Protein AF-H5TRF8-F1 (afdb_monomer_lite)

Secondary structure (DSSP, 8-state):
-PPPPPPPP------HHHHHHHHHHHHH-SSSEEEE-TTSSS---EEEEPPSSGGG-PPPSS-EEEESB-TTS-B-EEEEEE--TT-S---HHHHHHHHHHHHHHTT--EEEEESSTT---EEEEEEBPTT-B-HHHHHHHHHHHHHH-TTEE-GGGT-TTT-EE--TT-B-TTS-B--EEEEEE-TT--HHHHHHTSS-B-TTHHHHHHHHHHHH-S-TTTSSS-------SS-PPEEE--HHHHHHHHHHHHHHHHHHHHHTTS-------------TTTTSS-------PPPTTTT-SSS--PPP---PPPP--------PPPPP----------SSS---HHHHS-HHHHHHHHHTT-HHHHHTS-HHHHHHH-TTS----TTS-HHHHHHHHHHHHHHTT--HHHHHHHHHHH--GGGHHHHEEE-TT-SSEEEPPHHHHHHHHHHHHHHHHHHHHH--PPPHHHHHHHHHHHHHHHHHHHHHHHHTT-SSSTTTHHHHHHHHHHHHHHTTTSSEEEE-HHHHHHHTT-S-HHHHHHHHHHHHHTTSEEEEE--BTTBPEEEEE-PPPPP---S--PPP--GGGGGSSS---HHHHHHHHHHHHHHHTSGGGGSTTHHHHHHHHHHHHHSTT--HHHHHHHHT--HHHHHHHHHHHHHHTS-SSSS-PPPPHHHHHHHHHHTT-TTHHHHHHHHHHHHHHHHHHHHHHHHHHHS-TTSPPPHHHHHHHHHH-SPPEEEPSSTT-EEE-HHHHHHHHHHHHS-SS----

Organism: Gordonia otitidis (strain DSM 44809 / CCUG 52243 / JCM 12355 / NBRC 100426 / IFM 10032) (NCBI:txid1108044)

pLDDT: mean 72.27, std 22.16, range [21.41, 97.12]

Structure (mmCIF, N/CA/C/O backbone):
data_AF-H5TRF8-F1
#
_entry.id   AF-H5TRF8-F1
#
loop_
_atom_site.group_PDB
_atom_site.id
_atom_site.type_symbol
_atom_site.label_atom_id
_atom_site.label_alt_id
_atom_site.label_comp_id
_atom_site.label_asym_id
_atom_site.label_entity_id
_atom_site.label_seq_id
_atom_site.pdbx_PDB_ins_code
_atom_site.Cartn_x
_atom_site.Cartn_y
_atom_site.Cartn_z
_atom_site.occupancy
_atom_site.B_iso_or_equiv
_atom_site.auth_seq_id
_atom_site.auth_comp_id
_atom_site.auth_asym_id
_atom_site.auth_atom_id
_atom_site.pdbx_PDB_model_num
ATOM 1 N N . MET A 1 1 ? -37.839 -60.092 -21.069 1.00 43.06 1 MET A N 1
ATOM 2 C CA . MET A 1 1 ? -37.968 -59.185 -19.911 1.00 43.06 1 MET A CA 1
ATOM 3 C C . MET A 1 1 ? -36.582 -58.761 -19.454 1.00 43.06 1 MET A C 1
ATOM 5 O O . MET A 1 1 ? -35.866 -59.612 -18.943 1.00 43.06 1 MET A O 1
ATOM 9 N N . PRO A 1 2 ? -36.193 -57.493 -19.631 1.00 30.25 2 PRO A N 1
ATOM 10 C CA . PRO A 1 2 ? -35.122 -56.888 -18.856 1.00 30.25 2 PRO A CA 1
ATOM 11 C C . PRO A 1 2 ? -35.705 -55.951 -17.785 1.00 30.25 2 PRO A C 1
ATOM 13 O O . PRO A 1 2 ? -36.663 -55.221 -18.033 1.00 30.25 2 PRO A O 1
ATOM 16 N N . GLN A 1 3 ? -35.147 -56.041 -16.577 1.00 27.78 3 GLN A N 1
ATOM 17 C CA . GLN A 1 3 ? -35.518 -55.276 -15.385 1.00 27.78 3 GLN A CA 1
ATOM 18 C C . GLN A 1 3 ? -35.432 -53.752 -15.599 1.00 27.78 3 GLN A C 1
ATOM 20 O O . GLN A 1 3 ? -34.561 -53.289 -16.338 1.00 27.78 3 GLN A O 1
ATOM 25 N N . PRO A 1 4 ? -36.290 -52.962 -14.924 1.00 30.20 4 PRO A N 1
ATOM 26 C CA . PRO A 1 4 ? -36.246 -51.510 -14.995 1.00 30.20 4 PRO A CA 1
ATOM 27 C C . PRO A 1 4 ? -34.997 -50.964 -14.294 1.00 30.20 4 PRO A C 1
ATOM 29 O O . PRO A 1 4 ? -34.623 -51.405 -13.207 1.00 30.20 4 PRO A O 1
ATOM 32 N N . ALA A 1 5 ? -34.374 -49.977 -14.936 1.00 27.20 5 ALA A N 1
ATOM 33 C CA . ALA A 1 5 ? -33.241 -49.230 -14.418 1.00 27.20 5 ALA A CA 1
ATOM 34 C C . ALA A 1 5 ? -33.581 -48.577 -13.068 1.00 27.20 5 ALA A C 1
ATOM 36 O O . ALA A 1 5 ? -34.500 -47.764 -12.961 1.00 27.20 5 ALA A O 1
ATOM 37 N N . THR A 1 6 ? -32.813 -48.915 -12.035 1.00 30.66 6 THR A N 1
ATOM 38 C CA . THR A 1 6 ? -32.805 -48.205 -10.756 1.00 30.66 6 THR A CA 1
ATOM 39 C C . THR A 1 6 ? -32.259 -46.794 -10.959 1.00 30.66 6 THR A C 1
ATOM 41 O O . THR A 1 6 ? -31.102 -46.616 -11.344 1.00 30.66 6 THR A O 1
ATOM 44 N N . ALA A 1 7 ? -33.100 -45.794 -10.696 1.00 27.80 7 ALA A N 1
ATOM 45 C CA . ALA A 1 7 ? -32.719 -44.390 -10.638 1.00 27.80 7 ALA A CA 1
ATOM 46 C C . ALA A 1 7 ? -31.628 -44.148 -9.568 1.00 27.80 7 ALA A C 1
ATOM 48 O O . ALA A 1 7 ? -31.649 -44.798 -8.518 1.00 27.80 7 ALA A O 1
ATOM 49 N N . PRO A 1 8 ? -30.692 -43.207 -9.787 1.00 27.81 8 PRO A N 1
ATOM 50 C CA . PRO A 1 8 ? -29.673 -42.876 -8.800 1.00 27.81 8 PRO A CA 1
ATOM 51 C C . PRO A 1 8 ? -30.306 -42.163 -7.596 1.00 27.81 8 PRO A C 1
ATOM 53 O O . PRO A 1 8 ? -30.954 -41.123 -7.720 1.00 27.81 8 PRO A O 1
ATOM 56 N N . VAL A 1 9 ? -30.109 -42.745 -6.415 1.00 30.62 9 VAL A N 1
ATOM 57 C CA . VAL A 1 9 ? -30.584 -42.237 -5.127 1.00 30.62 9 VAL A CA 1
ATOM 58 C C . VAL A 1 9 ? -29.660 -41.120 -4.619 1.00 30.62 9 VAL A C 1
ATOM 60 O O . VAL A 1 9 ? -28.477 -41.329 -4.382 1.00 30.62 9 VAL A O 1
ATOM 63 N N . HIS A 1 10 ? -30.278 -39.953 -4.421 1.00 29.16 10 HIS A N 1
ATOM 64 C CA . HIS A 1 10 ? -29.972 -38.870 -3.473 1.00 29.16 10 HIS A CA 1
ATOM 65 C C . HIS A 1 10 ? -28.680 -38.051 -3.630 1.00 29.16 10 HIS A C 1
ATOM 67 O O . HIS A 1 10 ? -27.612 -38.383 -3.125 1.00 29.16 10 HIS A O 1
ATOM 73 N N . GLY A 1 11 ? -28.864 -36.841 -4.172 1.00 27.89 11 GLY A N 1
ATOM 74 C CA . GLY A 1 11 ? -28.015 -35.698 -3.859 1.00 27.89 11 GLY A CA 1
ATOM 75 C C . GLY A 1 11 ? -28.026 -35.412 -2.356 1.00 27.89 11 GLY A C 1
ATOM 76 O O . GLY A 1 11 ? -29.082 -35.303 -1.729 1.00 27.89 11 GLY A O 1
ATOM 77 N N . THR A 1 12 ? -26.835 -35.303 -1.781 1.00 33.56 12 THR A N 1
ATOM 78 C CA . THR A 1 12 ? -26.583 -34.913 -0.397 1.00 33.56 12 THR A CA 1
ATOM 79 C C . THR A 1 12 ? -27.257 -33.563 -0.138 1.00 33.56 12 THR A C 1
ATOM 81 O O . THR A 1 12 ? -26.792 -32.533 -0.624 1.00 33.56 12 THR A O 1
ATOM 84 N N . ARG A 1 13 ? -28.376 -33.545 0.598 1.00 32.31 13 ARG A N 1
ATOM 85 C CA . ARG A 1 13 ? -28.954 -32.295 1.112 1.00 32.31 13 ARG A CA 1
ATOM 86 C C . ARG A 1 13 ? -27.901 -31.649 2.012 1.00 32.31 13 ARG A C 1
ATOM 88 O O . ARG A 1 13 ? -27.617 -32.157 3.092 1.00 32.31 13 ARG A O 1
ATOM 95 N N . ILE A 1 14 ? -27.278 -30.574 1.538 1.00 44.12 14 ILE A N 1
ATOM 96 C CA . ILE A 1 14 ? -26.347 -29.771 2.331 1.00 44.12 14 ILE A CA 1
ATOM 97 C C . ILE A 1 14 ? -27.146 -29.190 3.506 1.00 44.12 14 ILE A C 1
ATOM 99 O O . ILE A 1 14 ? -28.216 -28.619 3.291 1.00 44.12 14 ILE A O 1
ATOM 103 N N . ASN A 1 15 ? -26.654 -29.375 4.736 1.00 57.84 15 ASN A N 1
ATOM 104 C CA . ASN A 1 15 ? -27.282 -28.839 5.944 1.00 57.84 15 ASN A CA 1
ATOM 105 C C . ASN A 1 15 ? -27.445 -27.307 5.782 1.00 57.84 15 ASN A C 1
ATOM 107 O O . ASN A 1 15 ? -26.447 -26.646 5.476 1.00 57.84 15 ASN A O 1
ATOM 111 N N . PRO A 1 16 ? -28.647 -26.716 5.941 1.00 55.91 16 PRO A N 1
ATOM 112 C CA . PRO A 1 16 ? -28.841 -25.263 5.862 1.00 55.91 16 PRO A CA 1
ATOM 113 C C . PRO A 1 16 ? -27.875 -24.476 6.765 1.00 55.91 16 PRO A C 1
ATOM 115 O O . PRO A 1 16 ? -27.398 -23.407 6.367 1.00 55.91 16 PRO A O 1
ATOM 118 N N . ASP A 1 17 ? -27.472 -25.052 7.902 1.00 72.88 17 ASP A N 1
ATOM 119 C CA . ASP A 1 17 ? -26.473 -24.465 8.799 1.00 72.88 17 ASP A CA 1
ATOM 120 C C . ASP A 1 17 ? -25.096 -24.303 8.136 1.00 72.88 17 ASP A C 1
ATOM 122 O O . ASP A 1 17 ? -24.369 -23.369 8.456 1.00 72.88 17 ASP A O 1
ATOM 126 N N . THR A 1 18 ? -24.720 -25.137 7.159 1.00 81.31 18 THR A N 1
ATOM 127 C CA . THR A 1 18 ? -23.448 -25.001 6.427 1.00 81.31 18 THR A CA 1
ATOM 128 C C . THR A 1 18 ? -23.390 -23.699 5.631 1.00 81.31 18 THR A C 1
ATOM 130 O O . THR A 1 18 ? -22.370 -23.007 5.642 1.00 81.31 18 THR A O 1
ATOM 133 N N . HIS A 1 19 ? -24.479 -23.334 4.949 1.00 83.81 19 HIS A N 1
ATOM 134 C CA . HIS A 1 19 ? -24.538 -22.089 4.182 1.00 83.81 19 HIS A CA 1
ATOM 135 C C . HIS A 1 19 ? -24.611 -20.866 5.097 1.00 83.81 19 HIS A C 1
ATOM 137 O O . HIS A 1 19 ? -23.941 -19.867 4.834 1.00 83.81 19 HIS A O 1
ATOM 143 N N . HIS A 1 20 ? -25.378 -20.948 6.185 1.00 87.88 20 HIS A N 1
ATOM 144 C CA . HIS A 1 20 ? -25.452 -19.886 7.187 1.00 87.88 20 HIS A CA 1
ATOM 145 C C . HIS A 1 20 ? -24.101 -19.665 7.882 1.00 87.88 20 HIS A C 1
ATOM 147 O O . HIS A 1 20 ? -23.589 -18.546 7.893 1.00 87.88 20 HIS A O 1
ATOM 153 N N . CYS A 1 21 ? -23.444 -20.733 8.334 1.00 89.62 21 CYS A N 1
ATOM 154 C CA . CYS A 1 21 ? -22.103 -20.661 8.906 1.00 89.62 21 CYS A CA 1
ATOM 155 C C . CYS A 1 21 ? -21.063 -20.149 7.905 1.00 89.62 21 CYS A C 1
ATOM 157 O O . CYS A 1 21 ? -20.166 -19.413 8.298 1.00 89.62 21 CYS A O 1
ATOM 159 N N . PHE A 1 22 ? -21.180 -20.460 6.609 1.00 90.38 22 PHE A N 1
ATOM 160 C CA . PHE A 1 22 ? -20.290 -19.885 5.595 1.00 90.38 22 PHE A CA 1
ATOM 161 C C . PHE A 1 22 ? -20.479 -18.369 5.430 1.00 90.38 22 PHE A C 1
ATOM 163 O O . PHE A 1 22 ? -19.504 -17.646 5.228 1.00 90.38 22 PHE A O 1
ATOM 170 N N . ARG A 1 23 ? -21.711 -17.862 5.552 1.00 88.38 23 ARG A N 1
ATOM 171 C CA . ARG A 1 23 ? -21.991 -16.415 5.547 1.00 88.38 23 ARG A CA 1
ATOM 172 C C . ARG A 1 23 ? -21.444 -15.730 6.797 1.00 88.38 23 ARG A C 1
ATOM 174 O O . ARG A 1 23 ? -20.850 -14.662 6.689 1.00 88.38 23 ARG A O 1
ATOM 181 N N . ILE A 1 24 ? -21.580 -16.369 7.957 1.00 90.12 24 ILE A N 1
ATOM 182 C CA . ILE A 1 24 ? -20.956 -15.914 9.205 1.00 90.12 24 ILE A CA 1
ATOM 183 C C . ILE A 1 24 ? -19.426 -15.897 9.057 1.00 90.12 24 ILE A C 1
ATOM 185 O O . ILE A 1 24 ? -18.789 -14.884 9.335 1.00 90.12 24 ILE A O 1
ATOM 189 N N . ALA A 1 25 ? -18.838 -16.967 8.516 1.00 90.56 25 ALA A N 1
ATOM 190 C CA . ALA A 1 25 ? -17.408 -17.058 8.240 1.00 90.56 25 ALA A CA 1
ATOM 191 C C . ALA A 1 25 ? -16.929 -15.930 7.318 1.00 90.56 25 ALA A C 1
ATOM 193 O O . ALA A 1 25 ? -15.867 -15.365 7.548 1.00 90.56 25 ALA A O 1
ATOM 194 N N . ALA A 1 26 ? -17.713 -15.569 6.299 1.00 87.62 26 ALA A N 1
ATOM 195 C CA . ALA A 1 26 ? -17.408 -14.456 5.405 1.00 87.62 26 ALA A CA 1
ATOM 196 C C . ALA A 1 26 ? -17.429 -13.089 6.109 1.00 87.62 26 ALA A C 1
ATOM 198 O O . ALA A 1 26 ? -16.657 -12.209 5.732 1.00 87.62 26 ALA A O 1
ATOM 199 N N . ALA A 1 27 ? -18.291 -12.910 7.116 1.00 85.62 27 ALA A N 1
ATOM 200 C CA . ALA A 1 27 ? -18.329 -11.705 7.945 1.00 85.62 27 ALA A CA 1
ATOM 201 C C . ALA A 1 27 ? -17.156 -11.642 8.939 1.00 85.62 27 ALA A C 1
ATOM 203 O O . ALA A 1 27 ? -16.634 -10.563 9.211 1.00 85.62 27 ALA A O 1
ATOM 204 N N . TRP A 1 28 ? -16.713 -12.795 9.448 1.00 90.06 28 TRP A N 1
ATOM 205 C CA . TRP A 1 28 ? -15.539 -12.899 10.319 1.00 90.06 28 TRP A CA 1
ATOM 206 C C . TRP A 1 28 ? -14.221 -12.774 9.549 1.00 90.06 28 TRP A C 1
ATOM 208 O O . TRP A 1 28 ? -13.234 -12.288 10.101 1.00 90.06 28 TRP A O 1
ATOM 218 N N . ALA A 1 29 ? -14.188 -13.229 8.293 1.00 88.94 29 ALA A N 1
ATOM 219 C CA . ALA A 1 29 ? -12.967 -13.397 7.521 1.00 88.94 29 ALA A CA 1
ATOM 220 C C . ALA A 1 29 ? -12.154 -12.086 7.433 1.00 88.94 29 ALA A C 1
ATOM 222 O O . ALA A 1 29 ? -12.618 -11.106 6.846 1.00 88.94 29 ALA A O 1
ATOM 223 N N . PRO A 1 30 ? -10.898 -12.067 7.917 1.00 84.38 30 PRO A N 1
ATOM 224 C CA . PRO A 1 30 ? -10.028 -10.885 7.887 1.00 84.38 30 PRO A CA 1
ATOM 225 C C . PRO A 1 30 ? -9.665 -10.449 6.468 1.00 84.38 30 PRO A C 1
ATOM 227 O O . PRO A 1 30 ? -9.219 -9.331 6.222 1.00 84.38 30 PRO A O 1
ATOM 230 N N . ARG A 1 31 ? -9.800 -11.381 5.526 1.00 81.00 31 ARG A N 1
ATOM 231 C CA . ARG A 1 31 ? -9.545 -11.214 4.103 1.00 81.00 31 ARG A CA 1
ATOM 232 C C . ARG A 1 31 ? -10.830 -11.605 3.385 1.00 81.00 31 ARG A C 1
ATOM 234 O O . ARG A 1 31 ? -11.475 -12.572 3.774 1.00 81.00 31 ARG A O 1
ATOM 241 N N . ARG A 1 32 ? -11.192 -10.913 2.298 1.00 83.12 32 ARG A N 1
ATOM 242 C CA . ARG A 1 32 ? -12.397 -11.215 1.487 1.00 83.12 32 ARG A CA 1
ATOM 243 C C . ARG A 1 32 ? -12.258 -12.500 0.649 1.00 83.12 32 ARG A C 1
ATOM 245 O O . ARG A 1 32 ? -12.594 -12.541 -0.535 1.00 83.12 32 ARG A O 1
ATOM 252 N N . ARG A 1 33 ? -11.718 -13.559 1.245 1.00 83.06 33 ARG A N 1
ATOM 253 C CA . ARG A 1 33 ? -11.456 -14.854 0.626 1.00 83.06 33 ARG A CA 1
ATOM 254 C C . ARG A 1 33 ? -11.425 -15.965 1.672 1.00 83.06 33 ARG A C 1
ATOM 256 O O . ARG A 1 33 ? -11.207 -15.723 2.852 1.00 83.06 33 ARG A O 1
ATOM 263 N N . VAL A 1 34 ? -11.603 -17.188 1.198 1.00 86.62 34 VAL A N 1
ATOM 264 C CA . VAL A 1 34 ? -11.489 -18.437 1.946 1.00 86.62 34 VAL A CA 1
ATOM 265 C C . VAL A 1 34 ? -10.511 -19.350 1.214 1.00 86.62 34 VAL A C 1
ATOM 267 O O . VAL A 1 34 ? -10.399 -19.303 -0.017 1.00 86.62 34 VAL A O 1
ATOM 270 N N . ARG A 1 35 ? -9.789 -20.194 1.947 1.00 85.75 35 ARG A N 1
ATOM 271 C CA . ARG A 1 35 ? -8.927 -21.213 1.343 1.00 85.75 35 ARG A CA 1
ATOM 272 C C . ARG A 1 35 ? -9.713 -22.505 1.174 1.00 85.75 35 ARG A C 1
ATOM 274 O O . ARG A 1 35 ? -10.445 -22.893 2.075 1.00 85.75 35 ARG A O 1
ATOM 281 N N . VAL A 1 36 ? -9.566 -23.171 0.038 1.00 85.31 36 VAL A N 1
ATOM 282 C CA . VAL A 1 36 ? -10.307 -24.381 -0.330 1.00 85.31 36 VAL A CA 1
ATOM 283 C C . VAL A 1 36 ? -9.318 -25.499 -0.640 1.00 85.31 36 VAL A C 1
ATOM 285 O O . VAL A 1 36 ? -8.304 -25.288 -1.309 1.00 85.31 36 VAL A O 1
ATOM 288 N N . ASP A 1 37 ? -9.611 -26.695 -0.147 1.00 81.31 37 ASP A N 1
ATOM 289 C CA . ASP A 1 37 ? -8.857 -27.911 -0.431 1.00 81.31 37 ASP A CA 1
ATOM 290 C C . ASP A 1 37 ? -9.553 -28.716 -1.532 1.00 81.31 37 ASP A C 1
ATOM 292 O O . ASP A 1 37 ? -10.260 -29.691 -1.289 1.00 81.31 37 ASP A O 1
ATOM 296 N N . THR A 1 38 ? -9.374 -28.265 -2.771 1.00 81.69 38 THR A N 1
ATOM 297 C CA . THR A 1 38 ? -10.011 -28.854 -3.960 1.00 81.69 38 THR A CA 1
ATOM 298 C C . THR A 1 38 ? -9.553 -30.283 -4.245 1.00 81.69 38 THR A C 1
ATOM 300 O O . THR A 1 38 ? -10.321 -31.067 -4.790 1.00 81.69 38 THR A O 1
ATOM 303 N N . ALA A 1 39 ? -8.326 -30.625 -3.846 1.00 76.12 39 ALA A N 1
ATOM 304 C CA . ALA A 1 39 ? -7.719 -31.939 -4.043 1.00 76.12 39 ALA A CA 1
ATOM 305 C C . ALA A 1 39 ? -7.838 -32.861 -2.813 1.00 76.12 39 ALA A C 1
ATOM 307 O O . ALA A 1 39 ? -7.280 -33.955 -2.815 1.00 76.12 39 ALA A O 1
ATOM 308 N N . ASN A 1 40 ? -8.538 -32.426 -1.757 1.00 72.69 40 ASN A N 1
ATOM 309 C CA . ASN A 1 40 ? -8.746 -33.192 -0.524 1.00 72.69 40 ASN A CA 1
ATOM 310 C C . ASN A 1 40 ? -7.437 -33.636 0.180 1.00 72.69 40 ASN A C 1
ATOM 312 O O . ASN A 1 40 ? -7.380 -34.662 0.862 1.00 72.69 40 ASN A O 1
ATOM 316 N N . THR A 1 41 ? -6.366 -32.858 -0.005 1.00 71.25 41 THR A N 1
ATOM 317 C CA . THR A 1 41 ? -4.990 -33.157 0.443 1.00 71.25 41 THR A CA 1
ATOM 318 C C . THR A 1 41 ? -4.623 -32.534 1.785 1.00 71.25 41 THR A C 1
ATOM 320 O O . THR A 1 41 ? -3.520 -32.742 2.287 1.00 71.25 41 THR A O 1
ATOM 323 N N . HIS A 1 42 ? -5.535 -31.765 2.372 1.00 68.50 42 HIS A N 1
ATOM 324 C CA . HIS A 1 42 ? -5.351 -30.965 3.577 1.00 68.50 42 HIS A CA 1
ATOM 325 C C . HIS A 1 42 ? -4.344 -29.808 3.432 1.00 68.50 42 HIS A C 1
ATOM 327 O O . HIS A 1 42 ? -3.806 -29.321 4.423 1.00 68.50 42 HIS A O 1
ATOM 333 N N . GLN A 1 43 ? -4.084 -29.343 2.203 1.00 63.62 43 GLN A N 1
ATOM 334 C CA . GLN A 1 43 ? -3.088 -28.293 1.928 1.00 63.62 43 GLN A CA 1
ATOM 335 C C . GLN A 1 43 ? -3.694 -26.908 1.639 1.00 63.62 43 GLN A C 1
ATOM 337 O O . GLN A 1 43 ? -2.944 -25.940 1.532 1.00 63.62 43 GLN A O 1
ATOM 342 N N . TYR A 1 44 ? -5.024 -26.799 1.492 1.00 74.69 44 TYR A N 1
ATOM 343 C CA . TYR A 1 44 ? -5.776 -25.544 1.279 1.00 74.69 44 TYR A CA 1
ATOM 344 C C . TYR A 1 44 ? -5.074 -24.548 0.337 1.00 74.69 44 TYR A C 1
ATOM 346 O O . TYR A 1 44 ? -4.880 -23.372 0.663 1.00 74.69 44 TYR A O 1
ATOM 354 N N . LYS A 1 45 ? -4.610 -25.031 -0.821 1.00 67.56 45 LYS A N 1
ATOM 355 C CA . LYS A 1 45 ? -3.812 -24.243 -1.775 1.00 67.56 45 LYS A CA 1
ATOM 356 C C . LYS A 1 45 ? -4.661 -23.301 -2.623 1.00 67.56 45 LYS A C 1
ATOM 358 O O . LYS A 1 45 ? -4.180 -22.243 -3.017 1.00 67.56 45 LYS A O 1
ATOM 363 N N . THR A 1 46 ? -5.910 -23.670 -2.897 1.00 71.62 46 THR A N 1
ATOM 364 C CA . THR A 1 46 ? -6.812 -22.872 -3.728 1.00 71.62 46 THR A CA 1
ATOM 365 C C . THR A 1 46 ? -7.427 -21.749 -2.903 1.00 71.62 46 THR A C 1
ATOM 367 O O . THR A 1 46 ? -7.861 -21.961 -1.776 1.00 71.62 46 THR A O 1
ATOM 370 N N . VAL A 1 47 ? -7.494 -20.548 -3.469 1.00 77.19 47 VAL A N 1
ATOM 371 C CA . VAL A 1 47 ? -8.134 -19.388 -2.843 1.00 77.19 47 VAL A CA 1
ATOM 372 C C . VAL A 1 47 ? -9.433 -19.094 -3.582 1.00 77.19 47 VAL A C 1
ATOM 374 O O . VAL A 1 47 ? -9.427 -18.922 -4.799 1.00 77.19 47 VAL A O 1
ATOM 377 N N . ARG A 1 48 ? -10.546 -19.013 -2.850 1.00 77.69 48 ARG A N 1
ATOM 378 C CA . ARG A 1 48 ? -11.853 -18.607 -3.376 1.00 77.69 48 ARG A CA 1
ATOM 379 C C . ARG A 1 48 ? -12.257 -17.290 -2.725 1.00 77.69 48 ARG A C 1
ATOM 381 O O . ARG A 1 48 ? -12.300 -17.192 -1.505 1.00 77.69 48 ARG A O 1
ATOM 388 N N . ARG A 1 49 ? -12.550 -16.265 -3.523 1.00 76.19 49 ARG A N 1
ATOM 389 C CA . ARG A 1 49 ? -13.037 -14.978 -3.003 1.00 76.19 49 ARG A CA 1
ATOM 390 C C . ARG A 1 49 ? -14.488 -15.112 -2.549 1.00 76.19 49 ARG A C 1
ATOM 392 O O . ARG A 1 49 ? -15.267 -15.816 -3.194 1.00 76.19 49 ARG A O 1
ATOM 399 N N . PHE A 1 50 ? -14.848 -14.431 -1.464 1.00 70.19 50 PHE A N 1
ATOM 400 C CA . PHE A 1 50 ? -16.261 -14.258 -1.141 1.00 70.19 50 PHE A CA 1
ATOM 401 C C . PHE A 1 50 ? -16.884 -13.311 -2.182 1.00 70.19 50 PHE A C 1
ATOM 403 O O . PHE A 1 50 ? -16.240 -12.324 -2.555 1.00 70.19 50 PHE A O 1
ATOM 410 N N . PRO A 1 51 ? -18.100 -13.588 -2.684 1.00 57.12 51 PRO A N 1
ATOM 411 C CA . PRO A 1 51 ? -18.841 -12.633 -3.500 1.00 57.12 51 PRO A CA 1
ATOM 412 C C . PRO A 1 51 ? -18.959 -11.275 -2.794 1.00 57.12 51 PRO A C 1
ATOM 414 O O . PRO A 1 51 ? -19.005 -11.210 -1.565 1.00 57.12 51 PRO A O 1
ATOM 417 N N . ARG A 1 52 ? -19.053 -10.177 -3.567 1.00 51.44 52 ARG A N 1
ATOM 418 C CA . ARG A 1 52 ? -19.258 -8.817 -3.014 1.00 51.44 52 ARG A CA 1
ATOM 419 C C . ARG A 1 52 ? -20.440 -8.772 -2.037 1.00 51.44 52 ARG A C 1
ATOM 421 O O . ARG A 1 52 ? -20.383 -8.056 -1.041 1.00 51.44 52 ARG A O 1
ATOM 428 N N . ASN A 1 53 ? -21.465 -9.575 -2.313 1.00 58.84 53 ASN A N 1
ATOM 429 C CA . ASN A 1 53 ? -22.592 -9.831 -1.433 1.00 58.84 53 ASN A CA 1
ATOM 430 C C . ASN A 1 53 ? -22.343 -11.108 -0.625 1.00 58.84 53 ASN A C 1
ATOM 432 O O . ASN A 1 53 ? -22.473 -12.212 -1.152 1.00 58.84 53 ASN A O 1
ATOM 436 N N . VAL A 1 54 ? -22.077 -10.972 0.676 1.00 55.34 54 VAL A N 1
ATOM 437 C CA . VAL A 1 54 ? -21.915 -12.127 1.576 1.00 55.34 54 VAL A CA 1
ATOM 438 C C . VAL A 1 54 ? -23.130 -13.069 1.515 1.00 55.34 54 VAL A C 1
ATOM 440 O O . VAL A 1 54 ? -22.970 -14.278 1.605 1.00 55.34 54 VAL A O 1
ATOM 443 N N . HIS A 1 55 ? -24.328 -12.554 1.236 1.00 59.16 55 HIS A N 1
ATOM 444 C CA . HIS A 1 55 ? -25.562 -13.341 1.093 1.00 59.16 55 HIS A CA 1
ATOM 445 C C . HIS A 1 55 ? -25.596 -14.270 -0.123 1.00 59.16 55 HIS A C 1
ATOM 447 O O . HIS A 1 55 ? -26.196 -15.344 -0.039 1.00 59.16 55 HIS A O 1
ATOM 453 N N . ASP A 1 56 ? -24.884 -13.916 -1.193 1.00 61.00 56 ASP A N 1
ATOM 454 C CA . ASP A 1 56 ? -24.744 -14.737 -2.404 1.00 61.00 56 ASP A CA 1
ATOM 455 C C . ASP A 1 56 ? -23.627 -15.788 -2.237 1.00 61.00 56 ASP A C 1
ATOM 457 O O . ASP A 1 56 ? -23.329 -16.568 -3.143 1.00 61.00 56 ASP A O 1
ATOM 461 N N . SER A 1 57 ? -22.987 -15.827 -1.059 1.00 66.81 57 SER A N 1
ATOM 462 C CA . SER A 1 57 ? -21.937 -16.788 -0.727 1.00 66.81 57 SER A CA 1
ATOM 463 C C . SER A 1 57 ? -22.529 -18.184 -0.563 1.00 66.81 57 SER A C 1
ATOM 465 O O . SER A 1 57 ? -23.044 -18.555 0.491 1.00 66.81 57 SER A O 1
ATOM 467 N N . ILE A 1 58 ? -22.419 -18.985 -1.617 1.00 76.31 58 ILE A N 1
ATOM 468 C CA . ILE A 1 58 ? -22.696 -20.420 -1.570 1.00 76.31 58 ILE A CA 1
ATOM 469 C C . ILE A 1 58 ? -21.446 -21.130 -1.043 1.00 76.31 58 ILE A C 1
ATOM 471 O O . ILE A 1 58 ? -20.374 -21.047 -1.661 1.00 76.31 58 ILE A O 1
ATOM 475 N N . ALA A 1 59 ? -21.591 -21.830 0.086 1.00 81.69 59 ALA A N 1
ATOM 476 C CA . ALA A 1 59 ? -20.533 -22.618 0.704 1.00 81.69 59 ALA A CA 1
ATOM 477 C C . ALA A 1 59 ? -19.902 -23.587 -0.315 1.00 81.69 59 ALA A C 1
ATOM 479 O O . ALA A 1 59 ? -20.635 -24.239 -1.063 1.00 81.69 59 ALA A O 1
ATOM 480 N N . PRO A 1 60 ? -18.560 -23.673 -0.397 1.00 85.38 60 PRO A N 1
ATOM 481 C CA . PRO A 1 60 ? -17.903 -24.721 -1.164 1.00 85.38 60 PRO A CA 1
ATOM 482 C C . PRO A 1 60 ? -18.324 -26.101 -0.651 1.00 85.38 60 PRO A C 1
ATOM 484 O O . PRO A 1 60 ? -18.456 -26.300 0.556 1.00 85.38 60 PRO A O 1
ATOM 487 N N . THR A 1 61 ? -18.484 -27.055 -1.566 1.00 84.81 61 THR A N 1
ATOM 488 C CA . THR A 1 61 ? -18.717 -28.463 -1.215 1.00 84.81 61 THR A CA 1
ATOM 489 C C . THR A 1 61 ? -17.437 -29.149 -0.734 1.00 84.81 61 THR A C 1
ATOM 491 O O . THR A 1 61 ? -17.503 -30.125 0.007 1.00 84.81 61 THR A O 1
ATOM 494 N N . GLN A 1 62 ? -16.267 -28.630 -1.120 1.00 86.44 62 GLN A N 1
ATOM 495 C CA . GLN A 1 62 ? -14.958 -29.082 -0.645 1.00 86.44 62 GLN A CA 1
ATOM 496 C C . GLN A 1 62 ? -14.607 -28.470 0.722 1.00 86.44 62 GLN A C 1
ATOM 498 O O . GLN A 1 62 ? -15.119 -27.397 1.054 1.00 86.44 62 GLN A O 1
ATOM 503 N N . PRO A 1 63 ? -13.695 -29.085 1.502 1.00 88.25 63 PRO A N 1
ATOM 504 C CA . PRO A 1 63 ? -13.216 -28.498 2.748 1.00 88.25 63 PRO A CA 1
ATOM 505 C C . PRO A 1 63 ? -12.657 -27.089 2.540 1.00 88.25 63 PRO A C 1
ATOM 507 O O . PRO A 1 63 ? -11.887 -26.835 1.609 1.00 88.25 63 PRO A O 1
ATOM 510 N N . TRP A 1 64 ? -13.022 -26.172 3.433 1.00 90.75 64 TRP A N 1
ATOM 511 C CA . TRP A 1 64 ? -12.607 -24.776 3.361 1.00 90.75 64 TRP A CA 1
ATOM 512 C C . TRP A 1 64 ? -12.204 -24.222 4.729 1.00 90.75 64 TRP A C 1
ATOM 514 O O . TRP A 1 64 ? -12.719 -24.645 5.759 1.00 90.75 64 TRP A O 1
ATOM 524 N N . ALA A 1 65 ? -11.258 -23.287 4.735 1.00 91.06 65 ALA A N 1
ATOM 525 C CA . ALA A 1 65 ? -10.642 -22.724 5.930 1.00 91.06 65 ALA A CA 1
ATOM 526 C C . ALA A 1 65 ? -10.535 -21.195 5.840 1.00 91.06 65 ALA A C 1
ATOM 528 O O . ALA A 1 65 ? -10.230 -20.639 4.781 1.00 91.06 65 ALA A O 1
ATOM 529 N N . VAL A 1 66 ? -10.775 -20.526 6.966 1.00 92.06 66 VAL A N 1
ATOM 530 C CA . VAL A 1 66 ? -10.709 -19.067 7.110 1.00 92.06 66 VAL A CA 1
ATOM 531 C C . VAL A 1 66 ? -9.305 -18.681 7.554 1.00 92.06 66 VAL A C 1
ATOM 533 O O . VAL A 1 66 ? -8.757 -19.285 8.475 1.00 92.06 66 VAL A O 1
ATOM 536 N N . GLU A 1 67 ? -8.714 -17.692 6.883 1.00 92.94 67 GLU A N 1
ATOM 537 C CA . GLU A 1 67 ? -7.419 -17.124 7.271 1.00 92.94 67 GLU A CA 1
ATOM 538 C C . GLU A 1 67 ? -7.562 -16.352 8.592 1.00 92.94 67 GLU A C 1
ATOM 540 O O . GLU A 1 67 ? -8.536 -15.633 8.786 1.00 92.94 67 GLU A O 1
ATOM 545 N N . LEU A 1 68 ? -6.603 -16.497 9.507 1.00 93.50 68 LEU A N 1
ATOM 546 C CA . LEU A 1 68 ? -6.700 -15.926 10.860 1.00 93.50 68 LEU A CA 1
ATOM 547 C C . LEU A 1 68 ? -6.170 -14.485 10.952 1.00 93.50 68 LEU A C 1
ATOM 549 O O . LEU A 1 68 ? -6.545 -13.715 11.842 1.00 93.50 68 LEU A O 1
ATOM 553 N N . PHE A 1 69 ? -5.307 -14.113 10.009 1.00 86.00 69 PHE A N 1
ATOM 554 C CA . PHE A 1 69 ? -4.614 -12.830 9.969 1.00 86.00 69 PHE A CA 1
ATOM 555 C C . PHE A 1 69 ? -5.147 -11.947 8.843 1.00 86.00 69 PHE A C 1
ATOM 557 O O . PHE A 1 69 ? -5.473 -12.429 7.753 1.00 86.00 69 PHE A O 1
ATOM 564 N N . ASP A 1 70 ? -5.178 -10.636 9.064 1.00 79.88 70 ASP A N 1
ATOM 565 C CA . ASP A 1 70 ? -5.449 -9.679 7.991 1.00 79.88 70 ASP A CA 1
ATOM 566 C C . ASP A 1 70 ? -4.256 -9.539 7.029 1.00 79.88 70 ASP A C 1
ATOM 568 O O . ASP A 1 70 ? -3.242 -10.240 7.111 1.00 79.88 70 ASP A O 1
ATOM 572 N N . THR A 1 71 ? -4.385 -8.646 6.052 1.00 75.88 71 THR A N 1
ATOM 573 C CA . THR A 1 71 ? -3.318 -8.344 5.088 1.00 75.88 71 THR A CA 1
ATOM 574 C C . THR A 1 71 ? -2.145 -7.566 5.693 1.00 75.88 71 THR A C 1
ATOM 576 O O . THR A 1 71 ? -1.092 -7.492 5.058 1.00 75.88 71 THR A O 1
ATOM 579 N N . LEU A 1 72 ? -2.313 -6.989 6.890 1.00 69.06 72 LEU A N 1
ATOM 580 C CA . LEU A 1 72 ? -1.276 -6.293 7.662 1.00 69.06 72 LEU A CA 1
ATOM 581 C C . LEU A 1 72 ? -0.489 -7.252 8.573 1.00 69.06 72 LEU A C 1
ATOM 583 O O . LEU A 1 72 ? 0.503 -6.846 9.176 1.00 69.06 72 LEU A O 1
ATOM 587 N N . GLY A 1 73 ? -0.908 -8.517 8.655 1.00 75.62 73 GLY A N 1
ATOM 588 C CA . GLY A 1 73 ? -0.309 -9.531 9.515 1.00 75.62 73 GLY A CA 1
ATOM 589 C C . GLY A 1 73 ? -0.752 -9.437 10.975 1.00 75.62 73 GLY A C 1
ATOM 590 O O . GLY A 1 73 ? -0.129 -10.069 11.828 1.00 75.62 73 GLY A O 1
ATOM 591 N N . GLN A 1 74 ? -1.807 -8.673 11.280 1.00 85.19 74 GLN A N 1
ATOM 592 C CA . GLN A 1 74 ? -2.434 -8.686 12.599 1.00 85.19 74 GLN A CA 1
ATOM 593 C C . GLN A 1 74 ? -3.368 -9.888 12.708 1.00 85.19 74 GLN A C 1
ATOM 595 O O . GLN A 1 74 ? -4.108 -10.207 11.773 1.00 85.19 74 GLN A O 1
ATOM 600 N N . LEU A 1 75 ? -3.353 -10.555 13.859 1.00 90.44 75 LEU A N 1
ATOM 601 C CA . LEU A 1 75 ? -4.261 -11.658 14.140 1.00 90.44 75 LEU A CA 1
ATOM 602 C C . LEU A 1 75 ? -5.645 -11.084 14.466 1.00 90.44 75 LEU A C 1
ATOM 604 O O . LEU A 1 75 ? -5.846 -10.460 15.508 1.00 90.44 75 LEU A O 1
ATOM 608 N N . ARG A 1 76 ? -6.597 -11.275 13.554 1.00 93.44 76 ARG A N 1
ATOM 609 C CA . ARG A 1 76 ? -7.976 -10.774 13.684 1.00 93.44 76 ARG A CA 1
ATOM 610 C C . ARG A 1 76 ? -8.920 -11.816 14.258 1.00 93.44 76 ARG A C 1
ATOM 612 O O . ARG A 1 76 ? -9.935 -11.460 14.847 1.00 93.44 76 ARG A O 1
ATOM 619 N N . ILE A 1 77 ? -8.579 -13.085 14.073 1.00 96.19 77 ILE A N 1
ATOM 620 C CA . ILE A 1 77 ? -9.298 -14.224 14.624 1.00 96.19 77 ILE A CA 1
ATOM 621 C C . ILE A 1 77 ? -8.286 -15.085 15.366 1.00 96.19 77 ILE A C 1
ATOM 623 O O . ILE A 1 77 ? -7.343 -15.588 14.761 1.00 96.19 77 ILE A O 1
ATOM 627 N N . ILE A 1 78 ? -8.494 -15.307 16.658 1.00 96.44 78 ILE A N 1
ATOM 628 C CA . ILE A 1 78 ? -7.757 -16.337 17.388 1.00 96.44 78 ILE A CA 1
ATOM 629 C C . ILE A 1 78 ? -8.463 -17.666 17.103 1.00 96.44 78 ILE A C 1
ATOM 631 O O . ILE A 1 78 ? -9.543 -17.929 17.630 1.00 96.44 78 ILE A O 1
ATOM 635 N N . GLY A 1 79 ? -7.870 -18.471 16.220 1.00 95.12 79 GLY A N 1
ATOM 636 C CA . GLY A 1 79 ? -8.285 -19.845 15.940 1.00 95.12 79 GLY A CA 1
ATOM 637 C C . GLY A 1 79 ? -7.326 -20.831 16.601 1.00 95.12 79 GLY A C 1
ATOM 638 O O . GLY A 1 79 ? -6.145 -20.851 16.257 1.00 95.12 79 GLY A O 1
ATOM 639 N N . ILE A 1 80 ? -7.823 -21.629 17.545 1.00 94.94 80 ILE A N 1
ATOM 640 C CA . ILE A 1 80 ? -7.030 -22.598 18.316 1.00 94.94 80 ILE A CA 1
ATOM 641 C C . ILE A 1 80 ? -7.450 -24.001 17.897 1.00 94.94 80 ILE A C 1
ATOM 643 O O . ILE A 1 80 ? -8.632 -24.329 17.994 1.00 94.94 80 ILE A O 1
ATOM 647 N N . ASP A 1 81 ? -6.496 -24.806 17.432 1.00 92.50 81 ASP A N 1
ATOM 648 C CA . ASP A 1 81 ? -6.709 -26.195 17.020 1.00 92.50 81 ASP A CA 1
ATOM 649 C C . ASP A 1 81 ? -6.228 -27.145 18.121 1.00 92.50 81 ASP A C 1
ATOM 651 O O . ASP A 1 81 ? -5.045 -27.148 18.460 1.00 92.50 81 ASP A O 1
ATOM 655 N N . PHE A 1 82 ? -7.144 -27.921 18.698 1.00 90.56 82 PHE A N 1
ATOM 656 C CA . PHE A 1 82 ? -6.829 -28.988 19.642 1.00 90.56 82 PHE A CA 1
ATOM 657 C C . PHE A 1 82 ? -6.826 -30.328 18.895 1.00 90.56 82 PHE A C 1
ATOM 659 O O . PHE A 1 82 ? -7.881 -30.846 18.502 1.00 90.56 82 PHE A O 1
ATOM 666 N N . ASP A 1 83 ? -5.633 -30.901 18.725 1.00 84.19 83 ASP A N 1
ATOM 667 C CA . ASP A 1 83 ? -5.371 -32.147 18.011 1.00 84.19 83 ASP A CA 1
ATOM 668 C C . ASP A 1 83 ? -4.226 -32.944 18.665 1.00 84.19 83 ASP A C 1
ATOM 670 O O . ASP A 1 83 ? -3.120 -32.444 18.854 1.00 84.19 83 ASP A O 1
ATOM 674 N N . ASP A 1 84 ? -4.454 -34.228 18.955 1.00 71.00 84 ASP A N 1
ATOM 675 C CA . ASP A 1 84 ? -3.431 -35.129 19.507 1.00 71.00 84 ASP A CA 1
ATOM 676 C C . ASP A 1 84 ? -2.518 -35.669 18.391 1.00 71.00 84 ASP A C 1
ATOM 678 O O . ASP A 1 84 ? -2.517 -36.857 18.064 1.00 71.00 84 ASP A O 1
ATOM 682 N N . LYS A 1 85 ? -1.756 -34.779 17.742 1.00 63.25 85 LYS A N 1
ATOM 683 C CA . LYS A 1 85 ? -0.808 -35.165 16.676 1.00 63.25 85 LYS A CA 1
ATOM 684 C C . LYS A 1 85 ? 0.444 -35.866 17.205 1.00 63.25 85 LYS A C 1
ATOM 686 O O . LYS A 1 85 ? 1.144 -36.506 16.425 1.00 63.25 85 LYS A O 1
ATOM 691 N N . LEU A 1 86 ? 0.738 -35.722 18.497 1.00 55.94 86 LEU A N 1
ATOM 692 C CA . LEU A 1 86 ? 1.969 -36.213 19.119 1.00 55.94 86 LEU A CA 1
ATOM 693 C C . LEU A 1 86 ? 1.797 -37.566 19.832 1.00 55.94 86 LEU A C 1
ATOM 695 O O . LEU A 1 86 ? 2.785 -38.134 20.290 1.00 55.94 86 LEU A O 1
ATOM 699 N N . GLY A 1 87 ? 0.575 -38.111 19.896 1.00 51.88 87 GLY A N 1
ATOM 700 C CA . GLY A 1 87 ? 0.315 -39.444 20.448 1.00 51.88 87 GLY A CA 1
ATOM 701 C C . GLY A 1 87 ? 0.578 -39.543 21.952 1.00 51.88 87 GLY A C 1
ATOM 702 O O . GLY A 1 87 ? 0.923 -40.612 22.448 1.00 51.88 87 GLY A O 1
ATOM 703 N N . HIS A 1 88 ? 0.437 -38.435 22.686 1.00 54.38 88 HIS A N 1
ATOM 704 C CA . HIS A 1 88 ? 0.780 -38.338 24.110 1.00 54.38 88 HIS A CA 1
ATOM 705 C C . HIS A 1 88 ? -0.388 -38.682 25.050 1.00 54.38 88 HIS A C 1
ATOM 707 O O . HIS A 1 88 ? -0.381 -38.274 26.209 1.00 54.38 88 HIS A O 1
ATOM 713 N N . HIS A 1 89 ? -1.408 -39.405 24.570 1.00 58.28 89 HIS A N 1
ATOM 714 C CA . HIS A 1 89 ? -2.669 -39.622 25.298 1.00 58.28 89 HIS A CA 1
ATOM 715 C C . HIS A 1 89 ? -3.356 -38.311 25.713 1.00 58.28 89 HIS A C 1
ATOM 717 O O . HIS A 1 89 ? -4.085 -38.269 26.711 1.00 58.28 89 HIS A O 1
ATOM 723 N N . ALA A 1 90 ? -3.118 -37.232 24.964 1.00 67.00 90 ALA A N 1
ATOM 724 C CA . ALA A 1 90 ? -3.735 -35.954 25.252 1.00 67.00 90 ALA A CA 1
ATOM 725 C C . ALA A 1 90 ? -5.251 -36.056 25.011 1.00 67.00 90 ALA A C 1
ATOM 727 O O . ALA A 1 90 ? -5.724 -36.886 24.229 1.00 67.00 90 ALA A O 1
ATOM 728 N N . ARG A 1 91 ? -6.037 -35.226 25.700 1.00 82.31 91 ARG A N 1
ATOM 729 C CA . ARG A 1 91 ? -7.501 -35.203 25.571 1.00 82.31 91 ARG A CA 1
ATOM 730 C C . ARG A 1 91 ? -7.937 -33.873 24.947 1.00 82.31 91 ARG A C 1
ATOM 732 O O . ARG A 1 91 ? -8.303 -32.968 25.693 1.00 82.31 91 ARG A O 1
ATOM 739 N N . PRO A 1 92 ? -7.890 -33.729 23.602 1.00 87.12 92 PRO A N 1
ATOM 740 C CA . PRO A 1 92 ? -8.214 -32.476 22.913 1.00 87.12 92 PRO A CA 1
ATOM 741 C C . PRO A 1 92 ? -9.593 -31.905 23.249 1.00 87.12 92 PRO A C 1
ATOM 743 O O . PRO A 1 92 ? -9.783 -30.695 23.261 1.00 87.12 92 PRO A O 1
ATOM 746 N N . ASP A 1 93 ? -10.557 -32.779 23.527 1.00 87.25 93 ASP A N 1
ATOM 747 C CA . ASP A 1 93 ? -11.890 -32.414 23.994 1.00 87.25 93 ASP A CA 1
ATOM 748 C C . ASP A 1 93 ? -11.844 -31.777 25.387 1.00 87.25 93 ASP A C 1
ATOM 750 O O . ASP A 1 93 ? -12.400 -30.702 25.584 1.00 87.25 93 ASP A O 1
ATOM 754 N N . THR A 1 94 ? -11.122 -32.400 26.320 1.00 87.06 94 THR A N 1
ATOM 755 C CA . THR A 1 94 ? -10.985 -31.918 27.703 1.00 87.06 94 THR A CA 1
ATOM 756 C C . THR A 1 94 ? -10.185 -30.614 27.777 1.00 87.06 94 THR A C 1
ATOM 758 O O . THR A 1 94 ? -10.607 -29.683 28.455 1.00 87.06 94 THR A O 1
ATOM 761 N N . ASP A 1 95 ? -9.067 -30.515 27.049 1.00 90.06 95 ASP A N 1
ATOM 762 C CA . ASP A 1 95 ? -8.250 -29.295 26.981 1.00 90.06 95 ASP A CA 1
ATOM 763 C C . ASP A 1 95 ? -9.052 -28.115 26.399 1.00 90.06 95 ASP A C 1
ATOM 765 O O . ASP A 1 95 ? -8.992 -26.997 26.915 1.00 90.06 95 ASP A O 1
ATOM 769 N N . ALA A 1 96 ? -9.831 -28.364 25.340 1.00 91.94 96 ALA A N 1
ATOM 770 C CA . ALA A 1 96 ? -10.680 -27.343 24.739 1.00 91.94 96 ALA A CA 1
ATOM 771 C C . ALA A 1 96 ? -11.835 -26.930 25.661 1.00 91.94 96 ALA A C 1
ATOM 773 O O . ALA A 1 96 ? -12.124 -25.739 25.764 1.00 91.94 96 ALA A O 1
ATOM 774 N N . ASP A 1 97 ? -12.488 -27.876 26.342 1.00 89.88 97 ASP A N 1
ATOM 775 C CA . ASP A 1 97 ? -13.560 -27.565 27.293 1.00 89.88 97 ASP A CA 1
ATOM 776 C C . ASP A 1 97 ? -13.041 -26.755 28.499 1.00 89.88 97 ASP A C 1
ATOM 778 O O . ASP A 1 97 ? -13.725 -25.828 28.944 1.00 89.88 97 ASP A O 1
ATOM 782 N N . ASP A 1 98 ? -11.825 -27.031 28.986 1.00 91.06 98 ASP A N 1
ATOM 783 C CA . ASP A 1 98 ? -11.167 -26.237 30.035 1.00 91.06 98 ASP A CA 1
ATOM 784 C C . ASP A 1 98 ? -10.903 -24.799 29.564 1.00 91.06 98 ASP A C 1
ATOM 786 O O . ASP A 1 98 ? -11.378 -23.849 30.192 1.00 91.06 98 ASP A O 1
ATOM 790 N N . LEU A 1 99 ? -10.249 -24.617 28.407 1.00 93.56 99 LEU A N 1
ATOM 791 C CA . LEU A 1 99 ? -10.003 -23.277 27.864 1.00 93.56 99 LEU A CA 1
ATOM 792 C C . LEU A 1 99 ? -11.312 -22.521 27.609 1.00 93.56 99 LEU A C 1
ATOM 794 O O . LEU A 1 99 ? -11.419 -21.334 27.916 1.00 93.56 99 LEU A O 1
ATOM 798 N N . PHE A 1 100 ? -12.326 -23.191 27.067 1.00 93.00 100 PHE A N 1
ATOM 799 C CA . PHE A 1 100 ? -13.623 -22.574 26.816 1.00 93.00 100 PHE A CA 1
ATOM 800 C C . PHE A 1 100 ? -14.315 -22.139 28.116 1.00 93.00 100 PHE A C 1
ATOM 802 O O . PHE A 1 100 ? -14.901 -21.057 28.171 1.00 93.00 100 PHE A O 1
ATOM 809 N N . THR A 1 101 ? -14.176 -22.922 29.188 1.00 89.44 101 THR A N 1
ATOM 810 C CA . THR A 1 101 ? -14.655 -22.563 30.532 1.00 89.44 101 THR A CA 1
ATOM 811 C C . THR A 1 101 ? -13.893 -21.360 31.100 1.00 89.44 101 THR A C 1
ATOM 813 O O . THR A 1 101 ? -14.503 -20.464 31.686 1.00 89.44 101 THR A O 1
ATOM 816 N N . CYS A 1 102 ? -12.577 -21.263 30.881 1.00 91.19 102 CYS A N 1
ATOM 817 C CA . CYS A 1 102 ? -11.804 -20.065 31.227 1.00 91.19 102 CYS A CA 1
ATOM 818 C C . CYS A 1 102 ? -12.312 -18.823 30.477 1.00 91.19 102 CYS A C 1
ATOM 820 O O . CYS A 1 102 ? -12.513 -17.776 31.091 1.00 91.19 102 CYS A O 1
ATOM 822 N N . LEU A 1 103 ? -12.562 -18.933 29.168 1.00 92.25 103 LEU A N 1
ATOM 823 C CA . LEU A 1 103 ? -13.100 -17.831 28.361 1.00 92.25 103 LEU A CA 1
ATOM 824 C C . LEU A 1 103 ? -14.478 -17.387 28.867 1.00 92.25 103 LEU A C 1
ATOM 826 O O . LEU A 1 103 ? -14.715 -16.187 29.002 1.00 92.25 103 LEU A O 1
ATOM 830 N N . GLN A 1 104 ? -15.341 -18.336 29.237 1.00 89.56 104 GLN A N 1
ATOM 831 C CA . GLN A 1 104 ? -16.625 -18.053 29.876 1.00 89.56 104 GLN A CA 1
ATOM 832 C C . GLN A 1 104 ? -16.453 -17.296 31.202 1.00 89.56 104 GLN A C 1
ATOM 834 O O . GLN A 1 104 ? -17.130 -16.293 31.438 1.00 89.56 104 GLN A O 1
ATOM 839 N N . HIS A 1 105 ? -15.557 -17.756 32.081 1.00 85.38 105 HIS A N 1
ATOM 840 C CA . HIS A 1 105 ? -15.292 -17.095 33.364 1.00 85.38 105 HIS A CA 1
ATOM 841 C C . HIS A 1 105 ? -14.752 -15.672 33.196 1.00 85.38 105 HIS A C 1
ATOM 843 O O . HIS A 1 105 ? -15.035 -14.812 34.025 1.00 85.38 105 HIS A O 1
ATOM 849 N N . LEU A 1 106 ? -14.015 -15.417 32.115 1.00 87.69 106 LEU A N 1
ATOM 850 C CA . LEU A 1 106 ? -13.507 -14.093 31.754 1.00 87.69 106 LEU A CA 1
ATOM 851 C C . LEU A 1 106 ? -14.533 -13.230 30.997 1.00 87.69 106 LEU A C 1
ATOM 853 O O . LEU A 1 106 ? -14.219 -12.091 30.649 1.00 87.69 106 LEU A O 1
ATOM 857 N N . GLY A 1 107 ? -15.734 -13.756 30.724 1.00 87.50 107 GLY A N 1
ATOM 858 C CA . GLY A 1 107 ? -16.776 -13.071 29.956 1.00 87.50 107 GLY A CA 1
ATOM 859 C C . GLY A 1 107 ? -16.386 -12.817 28.497 1.00 87.50 107 GLY A C 1
ATOM 860 O O . GLY A 1 107 ? -16.860 -11.854 27.898 1.00 87.50 107 GLY A O 1
ATOM 861 N N . LEU A 1 108 ? -15.489 -13.632 27.932 1.00 90.06 108 LEU A N 1
ATOM 862 C CA . LEU A 1 108 ? -14.972 -13.455 26.578 1.00 90.06 108 LEU A CA 1
ATOM 863 C C . LEU A 1 108 ? -15.871 -14.159 25.542 1.00 90.06 108 LEU A C 1
ATOM 865 O O . LEU A 1 108 ? -16.234 -15.328 25.735 1.00 90.06 108 LEU A O 1
ATOM 869 N N . PRO A 1 109 ? -16.209 -13.482 24.425 1.00 92.69 109 PRO A N 1
ATOM 870 C CA . PRO A 1 109 ? -17.004 -14.074 23.358 1.00 92.69 109 PRO A CA 1
ATOM 871 C C . PRO A 1 109 ? -16.186 -15.127 22.606 1.00 92.69 109 PRO A C 1
ATOM 873 O O . PRO A 1 109 ? -15.093 -14.835 22.120 1.00 92.69 109 PRO A O 1
ATOM 876 N N . ALA A 1 110 ? -16.702 -16.350 22.494 1.00 95.50 110 ALA A N 1
ATOM 877 C CA . ALA A 1 110 ? -15.989 -17.443 21.833 1.00 95.50 110 ALA A CA 1
ATOM 878 C C . ALA A 1 110 ? -16.939 -18.491 21.245 1.00 95.50 110 ALA A C 1
ATOM 880 O O . ALA A 1 110 ? -18.025 -18.722 21.773 1.00 95.50 110 ALA A O 1
ATOM 881 N N . LEU A 1 111 ? -16.498 -19.180 20.192 1.00 96.00 111 LEU A N 1
ATOM 882 C CA . LEU A 1 111 ? -17.175 -20.350 19.629 1.00 96.00 111 LEU A CA 1
ATOM 883 C C . LEU A 1 111 ? -16.348 -21.605 19.905 1.00 96.00 111 LEU A C 1
ATOM 885 O O . LEU A 1 111 ? -15.142 -21.610 19.663 1.00 96.00 111 LEU A O 1
ATOM 889 N N . LEU A 1 112 ? -17.002 -22.679 20.336 1.00 94.56 112 LEU A N 1
ATOM 890 C CA . LEU A 1 112 ? -16.431 -24.022 20.415 1.00 94.56 112 LEU A CA 1
ATOM 891 C C . LEU A 1 112 ? -17.029 -24.879 19.306 1.00 94.56 112 LEU A C 1
ATOM 893 O O . LEU A 1 112 ? -18.246 -24.907 19.129 1.00 94.56 112 LEU A O 1
ATOM 897 N N . SER A 1 113 ? -16.190 -25.608 18.575 1.00 91.88 113 SER A N 1
ATOM 898 C CA . SER A 1 113 ? -16.638 -26.448 17.461 1.00 91.88 113 SER A CA 1
ATOM 899 C C . SER A 1 113 ? -15.916 -27.786 17.388 1.00 91.88 113 SER A C 1
ATOM 901 O O . SER A 1 113 ? -14.762 -27.904 17.804 1.00 91.88 113 SER A O 1
ATOM 903 N N . SER A 1 114 ? -16.590 -28.804 16.850 1.00 86.50 114 SER A N 1
ATOM 904 C CA . SER A 1 114 ? -15.958 -30.066 16.464 1.00 86.50 114 SER A CA 1
ATOM 905 C C . SER A 1 114 ? -15.273 -29.892 15.110 1.00 86.50 114 SER A C 1
ATOM 907 O O . SER A 1 114 ? -15.786 -29.209 14.225 1.00 86.50 114 SER A O 1
ATOM 909 N N . SER A 1 115 ? -14.118 -30.528 14.905 1.00 71.88 115 SER A N 1
ATOM 910 C CA . SER A 1 115 ? -13.492 -30.531 13.574 1.00 71.88 115 SER A CA 1
ATOM 911 C C . SER A 1 115 ? -14.063 -31.630 12.659 1.00 71.88 115 SER A C 1
ATOM 913 O O . SER A 1 115 ? -13.989 -31.517 11.428 1.00 71.88 115 SER A O 1
ATOM 915 N N . SER A 1 116 ? -14.655 -32.679 13.243 1.00 67.62 116 SER A N 1
ATOM 916 C CA . SER A 1 116 ? -15.404 -33.752 12.576 1.00 67.62 116 SER A CA 1
ATOM 917 C C . SER A 1 116 ? -16.266 -34.523 13.598 1.00 67.62 116 SER A C 1
ATOM 919 O O . SER A 1 116 ? -15.799 -34.697 14.732 1.00 67.62 116 SER A O 1
ATOM 921 N N . PRO A 1 117 ? -17.453 -35.051 13.219 1.00 55.53 117 PRO A N 1
ATOM 922 C CA . PRO A 1 117 ? -18.375 -35.762 14.120 1.00 55.53 117 PRO A CA 1
ATOM 923 C C . PRO A 1 117 ? -17.771 -36.976 14.840 1.00 55.53 117 PRO A C 1
ATOM 925 O O . PRO A 1 117 ? -18.239 -37.368 15.904 1.00 55.53 117 PRO A O 1
ATOM 928 N N . HIS A 1 118 ? -16.716 -37.572 14.279 1.00 58.78 118 HIS A N 1
ATOM 929 C CA . HIS A 1 118 ? -16.115 -38.814 14.782 1.00 58.78 118 HIS A CA 1
ATOM 930 C C . HIS A 1 118 ? -14.770 -38.606 15.489 1.00 58.78 118 HIS A C 1
ATOM 932 O O . HIS A 1 118 ? -14.040 -39.566 15.726 1.00 58.78 118 HIS A O 1
ATOM 938 N N . THR A 1 119 ? -14.407 -37.359 15.809 1.00 69.62 119 THR A N 1
ATOM 939 C CA . THR A 1 119 ? -13.109 -37.038 16.420 1.00 69.62 119 THR A CA 1
ATOM 940 C C . THR A 1 119 ? -13.258 -36.248 17.717 1.00 69.62 119 THR A C 1
ATOM 942 O O . THR A 1 119 ? -14.163 -35.428 17.879 1.00 69.62 119 THR A O 1
ATOM 945 N N . ARG A 1 120 ? -12.313 -36.453 18.642 1.00 79.00 120 ARG A N 1
ATOM 946 C CA . ARG A 1 120 ? -12.192 -35.647 19.870 1.00 79.00 120 ARG A CA 1
ATOM 947 C C . ARG A 1 120 ? -11.602 -34.256 19.630 1.00 79.00 120 ARG A C 1
ATOM 949 O O . ARG A 1 120 ? -11.591 -33.442 20.537 1.00 79.00 120 ARG A O 1
ATOM 956 N N . ARG A 1 121 ? -11.145 -33.974 18.408 1.00 86.38 121 ARG A N 1
ATOM 957 C CA . ARG A 1 121 ? -10.554 -32.695 18.007 1.00 86.38 121 ARG A CA 1
ATOM 958 C C . ARG A 1 121 ? -11.561 -31.555 18.133 1.00 86.38 121 ARG A C 1
ATOM 960 O O . ARG A 1 121 ? -12.747 -31.720 17.806 1.00 86.38 121 ARG A O 1
ATOM 967 N N . ARG A 1 122 ? -11.086 -30.397 18.575 1.00 90.50 122 ARG A N 1
ATOM 968 C CA . ARG A 1 122 ? -11.911 -29.208 18.809 1.00 90.50 122 ARG A CA 1
ATOM 969 C C . ARG A 1 122 ? -11.219 -27.974 18.265 1.00 90.50 122 ARG A C 1
ATOM 971 O O . ARG A 1 122 ? -10.002 -27.871 18.343 1.00 90.50 122 ARG A O 1
ATOM 978 N N . HIS A 1 123 ? -12.004 -27.029 17.757 1.00 93.94 123 HIS A N 1
ATOM 979 C CA . HIS A 1 123 ? -11.511 -25.690 17.460 1.00 93.94 123 HIS A CA 1
ATOM 980 C C . HIS A 1 123 ? -12.217 -24.663 18.340 1.00 93.94 123 HIS A C 1
ATOM 982 O O . HIS A 1 123 ? -13.449 -24.696 18.454 1.00 93.94 123 HIS A O 1
ATOM 988 N N . ILE A 1 124 ? -11.445 -23.727 18.887 1.00 96.12 124 ILE A N 1
ATOM 989 C CA . ILE A 1 124 ? -11.967 -22.526 19.543 1.00 96.12 124 ILE A CA 1
ATOM 990 C C . ILE A 1 124 ? -11.724 -21.318 18.644 1.00 96.12 124 ILE A C 1
ATOM 992 O O . ILE A 1 124 ? -10.630 -21.150 18.104 1.00 96.12 124 ILE A O 1
ATOM 996 N N . TRP A 1 125 ? -12.751 -20.482 18.500 1.00 97.12 125 TRP A N 1
ATOM 997 C CA . TRP A 1 125 ? -12.744 -19.286 17.664 1.00 97.12 125 TRP A CA 1
ATOM 998 C C . TRP A 1 125 ? -13.089 -18.054 18.482 1.00 97.12 125 TRP A C 1
ATOM 1000 O O . TRP A 1 125 ? -14.125 -18.020 19.142 1.00 97.12 125 TRP A O 1
ATOM 1010 N N . ILE A 1 126 ? -12.254 -17.025 18.392 1.00 96.88 126 ILE A N 1
ATOM 1011 C CA . ILE A 1 126 ? -12.476 -15.740 19.057 1.00 96.88 126 ILE A CA 1
ATOM 1012 C C . ILE A 1 126 ? -12.229 -14.636 18.034 1.00 96.88 126 ILE A C 1
ATOM 1014 O O . ILE A 1 126 ? -11.141 -14.552 17.458 1.00 96.88 126 ILE A O 1
ATOM 1018 N N . LEU A 1 127 ? -13.231 -13.790 17.802 1.00 95.00 127 LEU A N 1
ATOM 1019 C CA . LEU A 1 127 ? -13.088 -12.616 16.946 1.00 95.00 127 LEU A CA 1
ATOM 1020 C C . LEU A 1 127 ? -12.507 -11.460 17.764 1.00 95.00 127 LEU A C 1
ATOM 1022 O O . LEU A 1 127 ? -13.093 -11.049 18.766 1.00 95.00 127 LEU A O 1
ATOM 1026 N N . CYS A 1 128 ? -11.360 -10.934 17.343 1.00 92.00 128 CYS A N 1
ATOM 1027 C CA . CYS A 1 128 ? -10.713 -9.813 18.017 1.00 92.00 128 CYS A CA 1
ATOM 1028 C C . CYS A 1 128 ? -11.429 -8.486 17.716 1.00 92.00 128 CYS A C 1
ATOM 1030 O O . CYS A 1 128 ? -12.085 -8.325 16.678 1.00 92.00 128 CYS A O 1
ATOM 1032 N N . ALA A 1 129 ? -11.228 -7.508 18.601 1.00 85.31 129 ALA A N 1
ATOM 1033 C CA . ALA A 1 129 ? -11.516 -6.101 18.342 1.00 85.31 129 ALA A CA 1
ATOM 1034 C C . ALA A 1 129 ? -10.821 -5.581 17.065 1.00 85.31 129 ALA A C 1
ATOM 1036 O O . ALA A 1 129 ? -9.913 -6.210 16.511 1.00 85.31 129 ALA A O 1
ATOM 1037 N N . ASP A 1 130 ? -11.245 -4.405 16.598 1.00 73.06 130 ASP A N 1
ATOM 1038 C CA . ASP A 1 130 ? -10.915 -3.893 15.263 1.00 73.06 130 ASP A CA 1
ATOM 1039 C C . ASP A 1 130 ? -9.447 -3.534 15.011 1.00 73.06 130 ASP A C 1
ATOM 1041 O O . ASP A 1 130 ? -9.079 -3.198 13.887 1.00 73.06 130 ASP A O 1
ATOM 1045 N N . ASN A 1 131 ? -8.587 -3.632 16.010 1.00 75.00 131 ASN A N 1
ATOM 1046 C CA . ASN A 1 131 ? -7.138 -3.470 15.917 1.00 75.00 131 ASN A CA 1
ATOM 1047 C C . ASN A 1 131 ? -6.365 -4.802 16.008 1.00 75.00 131 ASN A C 1
ATOM 1049 O O . ASN A 1 131 ? -5.143 -4.790 15.875 1.00 75.00 131 ASN A O 1
ATOM 1053 N N . GLY A 1 132 ? -7.054 -5.935 16.204 1.00 86.56 132 GLY A N 1
ATOM 1054 C CA . GLY A 1 132 ? -6.458 -7.272 16.261 1.00 86.56 132 GLY A CA 1
ATOM 1055 C C . GLY A 1 132 ? -5.374 -7.443 17.334 1.00 86.56 132 GLY A C 1
ATOM 1056 O O . GLY A 1 132 ? -5.185 -6.598 18.206 1.00 86.56 132 GLY A O 1
ATOM 1057 N N . LEU A 1 133 ? -4.637 -8.555 17.257 1.00 86.19 133 LEU A N 1
ATOM 1058 C CA . LEU A 1 133 ? -3.407 -8.761 18.024 1.00 86.19 133 LEU A CA 1
ATOM 1059 C C . LEU A 1 133 ? -2.175 -8.583 17.136 1.00 86.19 133 LEU A C 1
ATOM 1061 O O . LEU A 1 133 ? -2.098 -9.081 16.010 1.00 86.19 133 LEU A O 1
ATOM 1065 N N . THR A 1 134 ? -1.171 -7.903 17.677 1.00 85.75 134 THR A N 1
ATOM 1066 C CA . THR A 1 134 ? 0.137 -7.726 17.036 1.00 85.75 134 THR A CA 1
ATOM 1067 C C . THR A 1 134 ? 0.941 -9.034 17.009 1.00 85.75 134 THR A C 1
ATOM 1069 O O . THR A 1 134 ? 0.637 -9.994 17.724 1.00 85.75 134 THR A O 1
ATOM 1072 N N . ALA A 1 135 ? 2.013 -9.089 16.210 1.00 83.75 135 ALA A N 1
ATOM 1073 C CA . ALA A 1 135 ? 2.892 -10.262 16.154 1.00 83.75 135 ALA A CA 1
ATOM 1074 C C . ALA A 1 135 ? 3.534 -10.629 17.517 1.00 83.75 135 ALA A C 1
ATOM 1076 O O . ALA A 1 135 ? 3.560 -11.821 17.848 1.00 83.75 135 ALA A O 1
ATOM 1077 N N . PRO A 1 136 ? 3.992 -9.667 18.353 1.00 85.94 136 PRO A N 1
ATOM 1078 C CA . PRO A 1 136 ? 4.432 -9.965 19.717 1.00 85.94 136 PRO A CA 1
ATOM 1079 C C . PRO A 1 136 ? 3.321 -10.565 20.584 1.00 85.94 136 PRO A C 1
ATOM 1081 O O . PRO A 1 136 ? 3.527 -11.622 21.174 1.00 85.94 136 PRO A O 1
ATOM 1084 N N . GLN A 1 137 ? 2.124 -9.966 20.596 1.00 90.56 137 GLN A N 1
ATOM 1085 C CA . GLN A 1 137 ? 0.978 -10.480 21.363 1.00 90.56 137 GLN A CA 1
ATOM 1086 C C . GLN A 1 137 ? 0.569 -11.887 20.908 1.00 90.56 137 GLN A C 1
ATOM 1088 O O . GLN A 1 137 ? 0.337 -12.760 21.738 1.00 90.56 137 GLN A O 1
ATOM 1093 N N . THR A 1 138 ? 0.564 -12.139 19.597 1.00 92.75 138 THR A N 1
ATOM 1094 C CA . THR A 1 138 ? 0.293 -13.464 19.015 1.00 92.75 138 THR A CA 1
ATOM 1095 C C . THR A 1 138 ? 1.346 -14.490 19.443 1.00 92.75 138 THR A C 1
ATOM 1097 O O . THR A 1 138 ? 1.022 -15.629 19.776 1.00 92.75 138 THR A O 1
ATOM 1100 N N . THR A 1 139 ? 2.619 -14.085 19.490 1.00 89.25 139 THR A N 1
ATOM 1101 C CA . THR A 1 139 ? 3.714 -14.944 19.960 1.00 89.25 139 THR A CA 1
ATOM 1102 C C . THR A 1 139 ? 3.562 -15.288 21.439 1.00 89.25 139 THR A C 1
ATOM 1104 O O . THR A 1 139 ? 3.735 -16.453 21.802 1.00 89.25 139 THR A O 1
ATOM 1107 N N . THR A 1 140 ? 3.219 -14.305 22.274 1.00 92.12 140 THR A N 1
ATOM 1108 C CA . THR A 1 140 ? 2.948 -14.498 23.704 1.00 92.12 140 THR A CA 1
ATOM 1109 C C . THR A 1 140 ? 1.763 -15.430 23.913 1.00 92.12 140 THR A C 1
ATOM 1111 O O . THR A 1 140 ? 1.907 -16.428 24.614 1.00 92.12 140 THR A O 1
ATOM 1114 N N . LEU A 1 141 ? 0.640 -15.178 23.234 1.00 94.50 141 LEU A N 1
ATOM 1115 C CA . LEU A 1 141 ? -0.553 -16.022 23.277 1.00 94.50 141 LEU A CA 1
ATOM 1116 C C . LEU A 1 141 ? -0.226 -17.476 22.918 1.00 94.50 141 LEU A C 1
ATOM 1118 O O . LEU A 1 141 ? -0.571 -18.389 23.661 1.00 94.50 141 LEU A O 1
ATOM 1122 N N . ARG A 1 142 ? 0.499 -17.700 21.816 1.00 92.69 142 ARG A N 1
ATOM 1123 C CA . ARG A 1 142 ? 0.906 -19.045 21.386 1.00 92.69 142 ARG A CA 1
ATOM 1124 C C . ARG A 1 142 ? 1.744 -19.757 22.446 1.00 92.69 142 ARG A C 1
ATOM 1126 O O . ARG A 1 142 ? 1.502 -20.928 22.715 1.00 92.69 142 ARG A O 1
ATOM 1133 N N . ARG A 1 143 ? 2.741 -19.077 23.023 1.00 90.75 143 ARG A N 1
ATOM 1134 C CA . ARG A 1 143 ? 3.606 -19.662 24.064 1.00 90.75 143 ARG A CA 1
ATOM 1135 C C . ARG A 1 143 ? 2.811 -20.003 25.318 1.00 90.75 143 ARG A C 1
ATOM 1137 O O . ARG A 1 143 ? 2.992 -21.081 25.867 1.00 90.75 143 ARG A O 1
ATOM 1144 N N . LEU A 1 144 ? 1.924 -19.103 25.724 1.00 92.75 144 LEU A N 1
ATOM 1145 C CA . LEU A 1 144 ? 1.051 -19.267 26.876 1.00 92.75 144 LEU A CA 1
ATOM 1146 C C . LEU A 1 144 ? 0.112 -20.469 26.710 1.00 92.75 144 LEU A C 1
ATOM 1148 O O . LEU A 1 144 ? 0.008 -21.292 27.612 1.00 92.75 144 LEU A O 1
ATOM 1152 N N . LEU A 1 145 ? -0.504 -20.613 25.538 1.00 91.94 145 LEU A N 1
ATOM 1153 C CA . LEU A 1 145 ? -1.377 -21.738 25.215 1.00 91.94 145 LEU A CA 1
ATOM 1154 C C . LEU A 1 145 ? -0.608 -23.065 25.119 1.00 91.94 145 LEU A C 1
ATOM 1156 O O . LEU A 1 145 ? -1.018 -24.047 25.728 1.00 91.94 145 LEU A O 1
ATOM 1160 N N . ALA A 1 146 ? 0.527 -23.090 24.416 1.00 88.31 146 ALA A N 1
ATOM 1161 C CA . ALA A 1 146 ? 1.332 -24.303 24.242 1.00 88.31 146 ALA A CA 1
ATOM 1162 C C . ALA A 1 146 ? 1.979 -24.792 25.550 1.00 88.31 146 ALA A C 1
ATOM 1164 O O . ALA A 1 146 ? 2.157 -25.990 25.738 1.00 88.31 146 ALA A O 1
ATOM 1165 N N . ALA A 1 147 ? 2.315 -23.881 26.469 1.00 87.38 147 ALA A N 1
ATOM 1166 C CA . ALA A 1 147 ? 2.789 -24.246 27.804 1.00 87.38 147 ALA A CA 1
ATOM 1167 C C . ALA A 1 147 ? 1.672 -24.834 28.682 1.00 87.38 147 ALA A C 1
ATOM 1169 O O . ALA A 1 147 ? 1.949 -25.561 29.633 1.00 87.38 147 ALA A O 1
ATOM 1170 N N . ARG A 1 148 ? 0.414 -24.490 28.382 1.00 88.56 148 ARG A N 1
ATOM 1171 C CA . ARG A 1 148 ? -0.757 -24.851 29.176 1.00 88.56 148 ARG A CA 1
ATOM 1172 C C . ARG A 1 148 ? -1.397 -26.165 28.741 1.00 88.56 148 ARG A C 1
ATOM 1174 O O . ARG A 1 148 ? -1.751 -26.972 29.596 1.00 88.56 148 ARG A O 1
ATOM 1181 N N . TYR A 1 149 ? -1.568 -26.342 27.435 1.00 88.50 149 TYR A N 1
ATOM 1182 C CA . TYR A 1 149 ? -2.355 -27.417 26.844 1.00 88.50 149 TYR A CA 1
ATOM 1183 C C . TYR A 1 149 ? -1.495 -28.242 25.882 1.00 88.50 149 TYR A C 1
ATOM 1185 O O . TYR A 1 149 ? -1.159 -27.760 24.795 1.00 88.50 149 TYR A O 1
ATOM 1193 N N . PRO A 1 150 ? -1.154 -29.491 26.243 1.00 83.56 150 PRO A N 1
ATOM 1194 C CA . PRO A 1 150 ? -0.330 -30.361 25.408 1.00 83.56 150 PRO A CA 1
ATOM 1195 C C . PRO A 1 150 ? -0.959 -30.723 24.056 1.00 83.56 150 PRO A C 1
ATOM 1197 O O . PRO A 1 150 ? -0.228 -31.063 23.130 1.00 83.56 150 PRO A O 1
ATOM 1200 N N . SER A 1 151 ? -2.292 -30.673 23.929 1.00 87.44 151 SER A N 1
ATOM 1201 C CA . SER A 1 151 ? -2.986 -31.039 22.685 1.00 87.44 151 SER A CA 1
ATOM 1202 C C . SER A 1 151 ? -3.139 -29.904 21.666 1.00 87.44 151 SER A C 1
ATOM 1204 O O . SER A 1 151 ? -3.771 -30.108 20.634 1.00 87.44 151 SER A O 1
ATOM 1206 N N . ILE A 1 152 ? -2.599 -28.707 21.911 1.00 88.25 152 ILE A N 1
ATOM 1207 C CA . ILE A 1 152 ? -2.710 -27.605 20.944 1.00 88.25 152 ILE A CA 1
ATOM 1208 C C . ILE A 1 152 ? -1.757 -27.820 19.762 1.00 88.25 152 ILE A C 1
ATOM 1210 O O . ILE A 1 152 ? -0.547 -27.942 19.947 1.00 88.25 152 ILE A O 1
ATOM 1214 N N . ASP A 1 153 ? -2.284 -27.747 18.536 1.00 86.19 153 ASP A N 1
ATOM 1215 C CA . ASP A 1 153 ? -1.489 -27.489 17.336 1.00 86.19 153 ASP A CA 1
ATOM 1216 C C . ASP A 1 153 ? -1.371 -25.968 17.129 1.00 86.19 153 ASP A C 1
ATOM 1218 O O . ASP A 1 153 ? -2.335 -25.306 16.728 1.00 86.19 153 ASP A O 1
ATOM 1222 N N . PRO A 1 154 ? -0.193 -25.367 17.371 1.00 82.06 154 PRO A N 1
ATOM 1223 C CA . PRO A 1 154 ? -0.028 -23.930 17.227 1.00 82.06 154 PRO A CA 1
ATOM 1224 C C . PRO A 1 154 ? 0.102 -23.491 15.765 1.00 82.06 154 PRO A C 1
ATOM 1226 O O . PRO A 1 154 ? 0.095 -22.285 15.510 1.00 82.06 154 PRO A O 1
ATOM 1229 N N . THR A 1 155 ? 0.258 -24.420 14.814 1.00 80.44 155 THR A N 1
ATOM 1230 C CA . THR A 1 155 ? 0.551 -24.147 13.397 1.00 80.44 155 THR A CA 1
ATOM 1231 C C . THR A 1 155 ? -0.322 -23.045 12.787 1.00 80.44 155 THR A C 1
ATOM 1233 O O . THR A 1 155 ? 0.256 -22.124 12.193 1.00 80.44 155 THR A O 1
ATOM 1236 N N . PRO A 1 156 ? -1.661 -23.037 12.961 1.00 87.12 156 PRO A N 1
ATOM 1237 C CA . PRO A 1 156 ? -2.522 -21.989 12.406 1.00 87.12 156 PRO A CA 1
ATOM 1238 C C . PRO A 1 156 ? -2.151 -20.565 12.849 1.00 87.12 156 PRO A C 1
ATOM 1240 O O . PRO A 1 156 ? -2.359 -19.620 12.094 1.00 87.12 156 PRO A O 1
ATOM 1243 N N . LEU A 1 157 ? -1.549 -20.407 14.032 1.00 86.44 157 LEU A N 1
ATOM 1244 C CA . LEU A 1 157 ? -1.161 -19.120 14.621 1.00 86.44 157 LEU A CA 1
ATOM 1245 C C . LEU A 1 157 ? 0.295 -18.720 14.321 1.00 86.44 157 LEU A C 1
ATOM 1247 O O . LEU A 1 157 ? 0.772 -17.705 14.826 1.00 86.44 157 LEU A O 1
ATOM 1251 N N . THR A 1 158 ? 1.039 -19.512 13.541 1.00 76.06 158 THR A N 1
ATOM 1252 C CA . THR A 1 158 ? 2.483 -19.283 13.327 1.00 76.06 158 THR A CA 1
ATOM 1253 C C . THR A 1 158 ? 2.825 -18.417 12.123 1.00 76.06 158 THR A C 1
ATOM 1255 O O . THR A 1 158 ? 3.820 -17.696 12.166 1.00 76.06 158 THR A O 1
ATOM 1258 N N . ASN A 1 159 ? 2.035 -18.489 11.050 1.00 75.62 159 ASN A N 1
ATOM 1259 C CA . ASN A 1 159 ? 2.344 -17.829 9.787 1.00 75.62 159 ASN A CA 1
ATOM 1260 C C . ASN A 1 159 ? 1.219 -16.859 9.398 1.00 75.62 159 ASN A C 1
ATOM 1262 O O . ASN A 1 159 ? 0.142 -17.318 9.019 1.00 75.62 159 ASN A O 1
ATOM 1266 N N . PRO A 1 160 ? 1.461 -15.537 9.412 1.00 72.19 160 PRO A N 1
ATOM 1267 C CA . PRO A 1 160 ? 0.453 -14.558 9.024 1.00 72.19 160 PRO A CA 1
ATOM 1268 C C . PRO A 1 160 ? -0.042 -14.677 7.578 1.00 72.19 160 PRO A C 1
ATOM 1270 O O . PRO A 1 160 ? -1.174 -14.308 7.282 1.00 72.19 160 PRO A O 1
ATOM 1273 N N . ASP A 1 161 ? 0.764 -15.190 6.648 1.00 63.84 161 ASP A N 1
ATOM 1274 C CA . ASP A 1 161 ? 0.358 -15.306 5.245 1.00 63.84 161 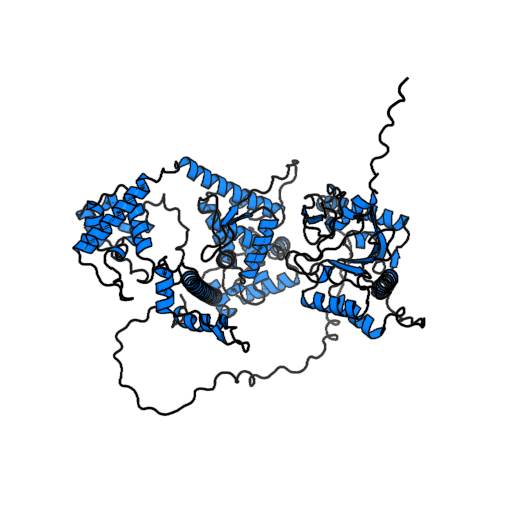ASP A CA 1
ATOM 1275 C C . ASP A 1 161 ? -0.511 -16.549 4.991 1.00 63.84 161 ASP A C 1
ATOM 1277 O O . ASP A 1 161 ? -1.422 -16.484 4.162 1.00 63.84 161 ASP A O 1
ATOM 1281 N N . SER A 1 162 ? -0.260 -17.661 5.695 1.00 76.38 162 SER A N 1
ATOM 1282 C CA . SER A 1 162 ? -0.902 -18.962 5.431 1.00 76.38 162 SER A CA 1
ATOM 1283 C C . SER A 1 162 ? -1.749 -19.527 6.573 1.00 76.38 162 SER A C 1
ATOM 1285 O O . SER A 1 162 ? -2.416 -20.539 6.368 1.00 76.38 162 SER A O 1
ATOM 1287 N N . GLY A 1 163 ? -1.711 -18.920 7.759 1.00 83.25 163 GLY A N 1
ATOM 1288 C CA . GLY A 1 163 ? -2.431 -19.366 8.947 1.00 83.25 163 GLY A CA 1
ATOM 1289 C C . GLY A 1 163 ? -3.935 -19.355 8.716 1.00 83.25 163 GLY A C 1
ATOM 1290 O O . GLY A 1 163 ? -4.535 -18.294 8.530 1.00 83.25 163 GLY A O 1
ATOM 1291 N N . ALA A 1 164 ? -4.538 -20.541 8.693 1.00 91.00 164 ALA A N 1
ATOM 1292 C CA . ALA A 1 164 ? -5.957 -20.729 8.441 1.00 91.00 164 ALA A CA 1
ATOM 1293 C C . ALA A 1 164 ? -6.480 -21.953 9.195 1.00 91.00 164 ALA A C 1
ATOM 1295 O O . ALA A 1 164 ? -5.741 -22.912 9.413 1.00 91.00 164 ALA A O 1
ATOM 1296 N N . LEU A 1 165 ? -7.761 -21.925 9.557 1.00 91.94 165 LEU A N 1
ATOM 1297 C CA . LEU A 1 165 ? -8.422 -23.006 10.288 1.00 91.94 165 LEU A CA 1
ATOM 1298 C C . LEU A 1 165 ? -9.833 -23.260 9.720 1.00 91.94 165 LEU A C 1
ATOM 1300 O O . LEU A 1 165 ? -10.438 -22.377 9.109 1.00 91.94 165 LEU A O 1
ATOM 1304 N N . ARG A 1 166 ? -10.358 -24.484 9.855 1.00 90.62 166 ARG A N 1
ATOM 1305 C CA . ARG A 1 166 ? -11.704 -24.844 9.360 1.00 90.62 166 ARG A CA 1
ATOM 1306 C C . ARG A 1 166 ? -12.792 -24.315 10.292 1.00 90.62 166 ARG A C 1
ATOM 1308 O O . ARG A 1 166 ? -12.926 -24.813 11.409 1.00 90.62 166 ARG A O 1
ATOM 1315 N N . PHE A 1 167 ? -13.566 -23.345 9.812 1.00 92.19 167 PHE A N 1
ATOM 1316 C CA . PHE A 1 167 ? -14.677 -22.734 10.549 1.00 92.19 167 PHE A CA 1
ATOM 1317 C C . PHE A 1 167 ? -15.855 -23.716 10.716 1.00 92.19 167 PHE A C 1
ATOM 1319 O O . PHE A 1 167 ? -15.980 -24.643 9.905 1.00 92.19 167 PHE A O 1
ATOM 1326 N N . PRO A 1 168 ? -16.747 -23.518 11.709 1.00 91.31 168 PRO A N 1
ATOM 1327 C CA . PRO A 1 168 ? -18.045 -24.191 11.750 1.00 91.31 168 PRO A CA 1
ATOM 1328 C C . PRO A 1 168 ? -18.756 -24.215 10.389 1.00 91.31 168 PRO A C 1
ATOM 1330 O O . PRO A 1 168 ? -18.683 -23.272 9.604 1.00 91.31 168 PRO A O 1
ATOM 1333 N N . GLY A 1 169 ? -19.418 -25.326 10.081 1.00 89.00 169 GLY A N 1
ATOM 1334 C CA . GLY A 1 169 ? -20.073 -25.589 8.802 1.00 89.00 169 GLY A CA 1
ATOM 1335 C C . GLY A 1 169 ? -19.148 -26.107 7.695 1.00 89.00 169 GLY A C 1
ATOM 1336 O O . GLY A 1 169 ? -19.650 -26.661 6.719 1.00 89.00 169 GLY A O 1
ATOM 1337 N N . ALA A 1 170 ? -17.820 -25.992 7.818 1.00 89.19 170 ALA A N 1
ATOM 1338 C CA . ALA A 1 170 ? -16.902 -26.428 6.765 1.00 89.19 170 ALA A CA 1
ATOM 1339 C C . ALA A 1 170 ? -16.883 -27.961 6.587 1.00 89.19 170 ALA A C 1
ATOM 1341 O O . ALA A 1 170 ? -16.650 -28.672 7.576 1.00 89.19 170 ALA A O 1
ATOM 1342 N N . PRO A 1 171 ? -17.029 -28.494 5.354 1.00 87.56 171 PRO A N 1
ATOM 1343 C CA . PRO A 1 171 ? -16.941 -29.928 5.082 1.00 87.56 171 PRO A CA 1
ATOM 1344 C C . PRO A 1 171 ? -15.609 -30.538 5.525 1.00 87.56 171 PRO A C 1
ATOM 1346 O O . PRO A 1 171 ? -14.572 -29.866 5.539 1.00 87.56 171 PRO A O 1
ATOM 1349 N N . HIS A 1 172 ? -15.627 -31.823 5.874 1.00 82.88 172 HIS A N 1
ATOM 1350 C CA . HIS A 1 172 ? -14.428 -32.609 6.151 1.00 82.88 172 HIS A CA 1
ATOM 1351 C C . HIS A 1 172 ? -14.122 -33.578 5.002 1.00 82.88 172 HIS A C 1
ATOM 1353 O O . HIS A 1 172 ? -15.020 -34.103 4.347 1.00 82.88 172 HIS A O 1
ATOM 1359 N N . ARG A 1 173 ? -12.831 -33.863 4.795 1.00 78.69 173 ARG A N 1
ATOM 1360 C CA . ARG A 1 173 ? -12.342 -34.722 3.707 1.00 78.69 173 ARG A CA 1
ATOM 1361 C C . ARG A 1 173 ? -12.889 -36.146 3.708 1.00 78.69 173 ARG A C 1
ATOM 1363 O O . ARG A 1 173 ? -12.983 -36.754 2.648 1.00 78.69 173 ARG A O 1
ATOM 1370 N N . ALA A 1 174 ? -13.215 -36.665 4.890 1.00 75.69 174 ALA A N 1
ATOM 1371 C CA . ALA A 1 174 ? -13.754 -38.010 5.092 1.00 75.69 174 ALA A CA 1
ATOM 1372 C C . ALA A 1 174 ? -15.287 -38.021 5.256 1.00 75.69 174 ALA A C 1
ATOM 1374 O O . ALA A 1 174 ? -15.836 -38.981 5.783 1.00 75.69 174 ALA A O 1
ATOM 1375 N N . GLY A 1 175 ? -15.971 -36.945 4.852 1.00 73.75 175 GLY A N 1
ATOM 1376 C CA . GLY A 1 175 ? -17.405 -36.761 5.078 1.00 73.75 175 GLY A CA 1
ATOM 1377 C C . GLY A 1 175 ? -17.720 -36.066 6.407 1.00 73.75 175 GLY A C 1
ATOM 1378 O O . GLY A 1 175 ? -16.877 -35.982 7.303 1.00 73.75 175 GLY A O 1
ATOM 1379 N N . GLY A 1 176 ? -18.939 -35.528 6.507 1.00 81.19 176 GLY A N 1
ATOM 1380 C CA . GLY A 1 176 ? -19.380 -34.678 7.618 1.00 81.19 176 GLY A CA 1
ATOM 1381 C C . GLY A 1 176 ? -18.925 -33.216 7.500 1.00 81.19 176 GLY A C 1
ATOM 1382 O O . GLY A 1 176 ? -18.310 -32.808 6.511 1.00 81.19 176 GLY A O 1
ATOM 1383 N N . HIS A 1 177 ? -19.239 -32.416 8.519 1.00 84.44 177 HIS A N 1
ATOM 1384 C CA . HIS A 1 177 ? -18.873 -31.001 8.621 1.00 84.44 177 HIS A CA 1
ATOM 1385 C C . HIS A 1 177 ? -18.359 -30.674 10.029 1.00 84.44 177 HIS A C 1
ATOM 1387 O O . HIS A 1 177 ? -18.557 -31.447 10.963 1.00 84.44 177 HIS A O 1
ATOM 1393 N N . ALA A 1 178 ? -17.645 -29.556 10.167 1.00 86.38 178 ALA A N 1
ATOM 1394 C CA . ALA A 1 178 ? -17.344 -28.998 11.481 1.00 86.38 178 ALA A CA 1
ATOM 1395 C C . ALA A 1 178 ? -18.648 -28.481 12.107 1.00 86.38 178 ALA A C 1
ATOM 1397 O O . ALA A 1 178 ? -19.352 -27.704 11.463 1.00 86.38 178 ALA A O 1
ATOM 1398 N N . GLU A 1 179 ? -18.982 -28.893 13.326 1.00 87.75 179 GLU A N 1
ATOM 1399 C CA . GLU A 1 179 ? -20.235 -28.497 13.984 1.00 87.75 179 GLU A CA 1
ATOM 1400 C C . GLU A 1 179 ? -19.964 -27.483 15.092 1.00 87.75 179 GLU A C 1
ATOM 1402 O O . GLU A 1 179 ? -19.002 -27.621 15.849 1.00 87.75 179 GLU A O 1
ATOM 1407 N N . LEU A 1 180 ? -20.818 -26.463 15.201 1.00 91.06 180 LEU A N 1
ATOM 1408 C CA . LEU A 1 180 ? -20.808 -25.550 16.339 1.00 91.06 180 LEU A CA 1
ATOM 1409 C C . LEU A 1 180 ? -21.358 -26.291 17.567 1.00 91.06 180 LEU A C 1
ATOM 1411 O O . LEU A 1 180 ? -22.488 -26.768 17.543 1.00 91.06 180 LEU A O 1
ATOM 1415 N N . ILE A 1 181 ? -20.551 -26.400 18.621 1.00 91.25 181 ILE A N 1
ATOM 1416 C CA . ILE A 1 181 ? -20.893 -27.107 19.865 1.00 91.25 181 ILE A CA 1
ATOM 1417 C C . ILE A 1 181 ? -21.430 -26.132 20.909 1.00 91.25 181 ILE A C 1
ATOM 1419 O O . ILE A 1 181 ? -22.363 -26.460 21.637 1.00 91.25 181 ILE A O 1
ATOM 1423 N N . ALA A 1 182 ? -20.795 -24.966 21.038 1.00 90.88 182 ALA A N 1
ATOM 1424 C CA . ALA A 1 182 ? -21.174 -23.988 22.044 1.00 90.88 182 ALA A CA 1
ATOM 1425 C C . ALA A 1 182 ? -20.770 -22.563 21.658 1.00 90.88 182 ALA A C 1
ATOM 1427 O O . ALA A 1 182 ? -19.785 -22.357 20.945 1.00 90.88 182 ALA A O 1
ATOM 1428 N N . VAL A 1 183 ? -21.495 -21.586 22.199 1.00 92.38 183 VAL A N 1
ATOM 1429 C CA . VAL A 1 183 ? -21.160 -20.157 22.131 1.00 92.38 183 VAL A CA 1
ATOM 1430 C C . VAL A 1 183 ? -21.042 -19.613 23.550 1.00 92.38 183 VAL A C 1
ATOM 1432 O O . VAL A 1 183 ? -21.980 -19.747 24.332 1.00 92.38 183 VAL A O 1
ATOM 1435 N N . SER A 1 184 ? -19.893 -19.023 23.874 1.00 92.31 184 SER A N 1
ATOM 1436 C CA . SER A 1 184 ? -19.667 -18.240 25.090 1.00 92.31 184 SER A CA 1
ATOM 1437 C C . SER A 1 184 ? -20.012 -16.794 24.778 1.00 92.31 184 SER A C 1
ATOM 1439 O O . SER A 1 184 ? -19.502 -16.244 23.797 1.00 92.31 184 SER A O 1
ATOM 1441 N N . THR A 1 185 ? -20.863 -16.182 25.593 1.00 86.25 185 THR A N 1
ATOM 1442 C CA . THR A 1 185 ? -21.266 -14.785 25.449 1.00 86.25 185 THR A CA 1
ATOM 1443 C C . THR A 1 185 ? -20.884 -13.985 26.695 1.00 86.25 185 THR A C 1
ATOM 1445 O O . THR A 1 185 ? -20.932 -14.507 27.816 1.00 86.25 185 THR A O 1
ATOM 1448 N N . PRO A 1 186 ? -20.510 -12.702 26.540 1.00 84.81 186 PRO A N 1
ATOM 1449 C CA . PRO A 1 186 ? -20.444 -11.786 27.670 1.00 84.81 186 PRO A CA 1
ATOM 1450 C C . PRO A 1 186 ? -21.793 -11.715 28.414 1.00 84.81 186 PRO A C 1
ATOM 1452 O O . PRO A 1 186 ? -22.838 -12.013 27.824 1.00 84.81 186 PRO A O 1
ATOM 1455 N N . PRO A 1 187 ? -21.812 -11.287 29.688 1.00 78.06 187 PRO A N 1
ATOM 1456 C CA . PRO A 1 187 ? -23.056 -11.060 30.419 1.00 78.06 187 PRO A CA 1
ATOM 1457 C C . PRO A 1 187 ? -24.029 -10.182 29.616 1.00 78.06 187 PRO A C 1
ATOM 1459 O O . PRO A 1 187 ? -23.630 -9.156 29.069 1.00 78.06 187 PRO A O 1
ATOM 1462 N N . ASN A 1 188 ? -25.303 -10.584 29.553 1.00 77.62 188 ASN A N 1
ATOM 1463 C CA . ASN A 1 188 ? -26.378 -9.877 28.838 1.00 77.62 188 ASN A CA 1
ATOM 1464 C C . ASN A 1 188 ? -26.183 -9.750 27.311 1.00 77.62 188 ASN A C 1
ATOM 1466 O O . ASN A 1 188 ? -26.798 -8.891 26.683 1.00 77.62 188 ASN A O 1
ATOM 1470 N N . CYS A 1 189 ? -25.345 -10.595 26.702 1.00 78.69 189 CYS A N 1
ATOM 1471 C CA . CYS A 1 189 ? -25.121 -10.622 25.258 1.00 78.69 189 CYS A CA 1
ATOM 1472 C C . CYS A 1 189 ? -25.764 -11.868 24.620 1.00 78.69 189 CYS A C 1
ATOM 1474 O O . CYS A 1 189 ? -25.542 -12.992 25.078 1.00 78.69 189 CYS A O 1
ATOM 1476 N N . ASP A 1 190 ? -26.547 -11.665 23.557 1.00 83.50 190 ASP A N 1
ATOM 1477 C CA . ASP A 1 190 ? -27.163 -12.731 22.754 1.00 83.50 190 ASP A CA 1
ATOM 1478 C C . ASP A 1 190 ? -26.088 -13.485 21.934 1.00 83.50 190 ASP A C 1
ATOM 1480 O O . ASP A 1 190 ? -25.222 -12.827 21.343 1.00 83.50 190 ASP A O 1
ATOM 1484 N N . PRO A 1 191 ? -26.098 -14.836 21.840 1.00 85.94 191 PRO A N 1
ATOM 1485 C CA . PRO A 1 191 ? -25.225 -15.589 20.929 1.00 85.94 191 PRO A CA 1
ATOM 1486 C C . PRO A 1 191 ? -25.223 -15.065 19.487 1.00 85.94 191 PRO A C 1
ATOM 1488 O O . PRO A 1 191 ? -24.182 -15.133 18.828 1.00 85.94 191 PRO A O 1
ATOM 1491 N N . THR A 1 192 ? -26.332 -14.493 19.007 1.00 87.31 192 THR A N 1
ATOM 1492 C CA . THR A 1 192 ? -26.396 -13.837 17.691 1.00 87.31 192 THR A CA 1
ATOM 1493 C C . THR A 1 192 ? -25.341 -12.740 17.556 1.00 87.31 192 THR A C 1
ATOM 1495 O O . THR A 1 192 ? -24.635 -12.703 16.552 1.00 87.31 192 THR A O 1
ATOM 1498 N N . ALA A 1 193 ? -25.142 -11.908 18.583 1.00 81.25 193 ALA A N 1
ATOM 1499 C CA . ALA A 1 193 ? -24.166 -10.818 18.560 1.00 81.25 193 ALA A CA 1
ATOM 1500 C C . ALA A 1 193 ? -22.714 -11.323 18.495 1.00 81.25 193 ALA A C 1
ATOM 1502 O O . ALA A 1 193 ? -21.859 -10.679 17.885 1.00 81.25 193 ALA A O 1
ATOM 1503 N N . VAL A 1 194 ? -22.422 -12.487 19.085 1.00 87.38 194 VAL A N 1
ATOM 1504 C CA . VAL A 1 194 ? -21.116 -13.146 18.924 1.00 87.38 194 VAL A CA 1
ATOM 1505 C C . VAL A 1 194 ? -20.967 -13.648 17.489 1.00 87.38 194 VAL A C 1
ATOM 1507 O O . VAL A 1 194 ? -19.969 -13.356 16.837 1.00 87.38 194 VAL A O 1
ATOM 1510 N N . LEU A 1 195 ? -21.978 -14.339 16.954 1.00 89.75 195 LEU A N 1
ATOM 1511 C CA . LEU A 1 195 ? -21.958 -14.888 15.594 1.00 89.75 195 LEU A CA 1
ATOM 1512 C C . LEU A 1 195 ? -21.878 -13.800 14.510 1.00 89.75 195 LEU A C 1
ATOM 1514 O O . LEU A 1 195 ? -21.143 -13.972 13.542 1.00 89.75 195 LEU A O 1
ATOM 1518 N N . THR A 1 196 ? -22.550 -12.659 14.660 1.00 83.50 196 THR A N 1
ATOM 1519 C CA . THR A 1 196 ? -22.442 -11.529 13.716 1.00 83.50 196 THR A CA 1
ATOM 1520 C C . THR A 1 196 ? -21.130 -10.756 13.848 1.00 83.50 196 THR A C 1
ATOM 1522 O O . THR A 1 196 ? -20.785 -9.976 12.959 1.00 83.50 196 THR A O 1
ATOM 1525 N N . GLY A 1 197 ? -20.382 -10.973 14.934 1.00 82.31 197 GLY A N 1
ATOM 1526 C CA . GLY A 1 197 ? -19.184 -10.209 15.265 1.00 82.31 197 GLY A CA 1
ATOM 1527 C C . GLY A 1 197 ? -19.479 -8.808 15.808 1.00 82.31 197 GLY A C 1
ATOM 1528 O O . GLY A 1 197 ? -18.577 -7.968 15.827 1.00 82.31 197 GLY A O 1
ATOM 1529 N N . ALA A 1 198 ? -20.717 -8.540 16.235 1.00 82.06 198 ALA A N 1
ATOM 1530 C CA . ALA A 1 198 ? -21.068 -7.341 16.996 1.00 82.06 198 ALA A CA 1
ATOM 1531 C C . ALA A 1 198 ? -20.441 -7.366 18.403 1.00 82.06 198 ALA A C 1
ATOM 1533 O O . ALA A 1 198 ? -20.052 -6.328 18.931 1.00 82.06 198 ALA A O 1
ATOM 1534 N N . SER A 1 199 ? -20.281 -8.559 18.981 1.00 84.19 199 SER A N 1
ATOM 1535 C CA . SER A 1 199 ? -19.536 -8.805 20.215 1.00 84.19 199 SER A CA 1
ATOM 1536 C C . SER A 1 199 ? -18.156 -9.377 19.892 1.00 84.19 199 SER A C 1
ATOM 1538 O O . SER A 1 199 ? -18.037 -10.417 19.242 1.00 84.19 199 SER A O 1
ATOM 1540 N N . ARG A 1 200 ? -17.100 -8.680 20.323 1.00 89.75 200 ARG A N 1
ATOM 1541 C CA . ARG A 1 200 ? -15.694 -8.995 20.018 1.00 89.75 200 ARG A CA 1
ATOM 1542 C C . ARG A 1 200 ? -14.871 -9.063 21.292 1.00 89.75 200 ARG A C 1
ATOM 1544 O O . ARG A 1 200 ? -15.174 -8.390 22.274 1.00 89.75 200 ARG A O 1
ATOM 1551 N N . ALA A 1 201 ? -13.807 -9.854 21.267 1.00 87.38 201 ALA A N 1
ATOM 1552 C CA . ALA A 1 201 ? -12.869 -9.906 22.374 1.00 87.38 201 ALA A CA 1
ATOM 1553 C C . ALA A 1 201 ? -12.063 -8.606 22.473 1.00 87.38 201 ALA A C 1
ATOM 1555 O O . ALA A 1 201 ? -11.563 -8.088 21.470 1.00 87.38 201 ALA A O 1
ATOM 1556 N N . ALA A 1 202 ? -11.918 -8.114 23.702 1.00 80.50 202 ALA A N 1
ATOM 1557 C CA . ALA A 1 202 ? -11.121 -6.939 24.014 1.00 80.50 202 ALA A CA 1
ATOM 1558 C C . ALA A 1 202 ? -9.626 -7.157 23.713 1.00 80.50 202 ALA A C 1
ATOM 1560 O O . ALA A 1 202 ? -9.123 -8.279 23.625 1.00 80.50 202 ALA A O 1
ATOM 1561 N N . THR A 1 203 ? -8.904 -6.053 23.546 1.00 76.94 203 THR A N 1
ATOM 1562 C CA . THR A 1 203 ? -7.500 -6.032 23.104 1.00 76.94 203 THR A CA 1
ATOM 1563 C C . THR A 1 203 ? -6.514 -6.555 24.143 1.00 76.94 203 THR A C 1
ATOM 1565 O O . THR A 1 203 ? -5.396 -6.927 23.799 1.00 76.94 203 THR A O 1
ATOM 1568 N N . ASP A 1 204 ? -6.938 -6.593 25.404 1.00 86.00 204 ASP A N 1
ATOM 1569 C CA . ASP A 1 204 ? -6.212 -7.090 26.574 1.00 86.00 204 ASP A CA 1
ATOM 1570 C C . ASP A 1 204 ? -6.439 -8.599 26.820 1.00 86.00 204 ASP A C 1
ATOM 1572 O O . ASP A 1 204 ? -6.042 -9.128 27.857 1.00 86.00 204 ASP A O 1
ATOM 1576 N N . ILE A 1 205 ? -7.054 -9.330 25.877 1.00 91.56 205 ILE A N 1
ATOM 1577 C CA . ILE A 1 205 ? -7.348 -10.770 26.011 1.00 91.56 205 ILE A CA 1
ATOM 1578 C C . ILE A 1 205 ? -6.123 -11.612 26.398 1.00 91.56 205 ILE A C 1
ATOM 1580 O O . ILE A 1 205 ? -6.242 -12.541 27.197 1.00 91.56 205 ILE A O 1
ATOM 1584 N N . VAL A 1 206 ? -4.944 -11.289 25.857 1.00 93.25 206 VAL A N 1
ATOM 1585 C CA . VAL A 1 206 ? -3.702 -12.018 26.162 1.00 93.25 206 VAL A CA 1
ATOM 1586 C C . VAL A 1 206 ? -3.319 -11.837 27.632 1.00 93.25 206 VAL A C 1
ATOM 1588 O O . VAL A 1 206 ? -2.957 -12.812 28.288 1.00 93.25 206 VAL A O 1
ATOM 1591 N N . ASP A 1 207 ? -3.470 -10.623 28.160 1.00 92.00 207 ASP A N 1
ATOM 1592 C CA . ASP A 1 207 ? -3.143 -10.290 29.546 1.00 92.00 207 ASP A CA 1
ATOM 1593 C C . ASP A 1 207 ? -4.155 -10.915 30.515 1.00 92.00 207 ASP A C 1
ATOM 1595 O O . ASP A 1 207 ? -3.767 -11.486 31.535 1.00 92.00 207 ASP A O 1
ATOM 1599 N N . ARG A 1 208 ? -5.449 -10.917 30.159 1.00 92.38 208 ARG A N 1
ATOM 1600 C CA . ARG A 1 208 ? -6.505 -11.594 30.935 1.00 92.38 208 ARG A CA 1
ATOM 1601 C C . ARG A 1 208 ? -6.267 -13.098 31.043 1.00 92.38 208 ARG A C 1
ATOM 1603 O O . ARG A 1 208 ? -6.393 -13.662 32.130 1.00 92.38 208 ARG A O 1
ATOM 1610 N N . LEU A 1 209 ? -5.899 -13.748 29.936 1.00 92.44 209 LEU A N 1
ATOM 1611 C CA . LEU A 1 209 ? -5.563 -15.174 29.925 1.00 92.44 209 LEU A CA 1
ATOM 1612 C C . LEU A 1 209 ? -4.298 -15.460 30.746 1.00 92.44 209 LEU A C 1
ATOM 1614 O O . LEU A 1 209 ? -4.283 -16.415 31.521 1.00 92.44 209 LEU A O 1
ATOM 1618 N N . ALA A 1 210 ? -3.266 -14.617 30.636 1.00 92.12 210 ALA A N 1
ATOM 1619 C CA . ALA A 1 210 ? -2.044 -14.733 31.434 1.00 92.12 210 ALA A CA 1
ATOM 1620 C C . ALA A 1 210 ? -2.310 -14.619 32.935 1.00 92.12 210 ALA A C 1
ATOM 1622 O O . ALA A 1 210 ? -1.877 -15.487 33.695 1.00 92.12 210 ALA A O 1
ATOM 1623 N N . ALA A 1 211 ? -3.074 -13.610 33.354 1.00 90.25 211 ALA A N 1
ATOM 1624 C CA . ALA A 1 211 ? -3.461 -13.434 34.748 1.00 90.25 211 ALA A CA 1
ATOM 1625 C C . ALA A 1 211 ? -4.279 -14.629 35.266 1.00 90.25 211 ALA A C 1
ATOM 1627 O O . ALA A 1 211 ? -4.015 -15.137 36.356 1.00 90.25 211 ALA A O 1
ATOM 1628 N N . HIS A 1 212 ? -5.227 -15.132 34.468 1.00 89.19 212 HIS A N 1
ATOM 1629 C CA . HIS A 1 212 ? -6.050 -16.277 34.854 1.00 89.19 212 HIS A CA 1
ATOM 1630 C C . HIS A 1 212 ? -5.234 -17.569 35.000 1.00 89.19 212 HIS A C 1
ATOM 1632 O O . HIS A 1 212 ? -5.405 -18.302 35.975 1.00 89.19 212 HIS A O 1
ATOM 1638 N N . PHE A 1 213 ? -4.320 -17.852 34.068 1.00 90.94 213 PHE A N 1
ATOM 1639 C CA . PHE A 1 213 ? -3.473 -19.049 34.133 1.00 90.94 213 PHE A CA 1
ATOM 1640 C C . PHE A 1 213 ? -2.463 -18.981 35.278 1.00 90.94 213 PHE A C 1
ATOM 1642 O O . PHE A 1 213 ? -2.222 -19.992 35.935 1.00 90.94 213 PHE A O 1
ATOM 1649 N N . ALA A 1 214 ? -1.923 -17.795 35.567 1.00 87.94 214 ALA A N 1
ATOM 1650 C CA . ALA A 1 214 ? -1.070 -17.589 36.732 1.00 87.94 214 ALA A CA 1
ATOM 1651 C C . ALA A 1 214 ? -1.831 -17.844 38.047 1.00 87.94 214 ALA A C 1
ATOM 1653 O O . ALA A 1 214 ? -1.298 -18.492 38.944 1.00 87.94 214 ALA A O 1
ATOM 1654 N N . ALA A 1 215 ? -3.087 -17.393 38.146 1.00 85.94 215 ALA A N 1
ATOM 1655 C CA . ALA A 1 215 ? -3.913 -17.576 39.340 1.00 85.94 215 ALA A CA 1
ATOM 1656 C C . ALA A 1 215 ? -4.385 -19.026 39.553 1.00 85.94 215 ALA A C 1
ATOM 1658 O O . ALA A 1 215 ? -4.585 -19.451 40.691 1.00 85.94 215 ALA A O 1
ATOM 1659 N N . THR A 1 216 ? -4.589 -19.785 38.473 1.00 81.88 216 THR A N 1
ATOM 1660 C CA . THR A 1 216 ? -5.165 -21.138 38.539 1.00 81.88 216 THR A CA 1
ATOM 1661 C C . THR A 1 216 ? -4.125 -22.258 38.623 1.00 81.88 216 THR A C 1
ATOM 1663 O O . THR A 1 216 ? -4.485 -23.365 39.018 1.00 81.88 216 THR A O 1
ATOM 1666 N N . GLY A 1 217 ? -2.840 -22.002 38.326 1.00 78.88 217 GLY A N 1
ATOM 1667 C CA . GLY A 1 217 ? -1.820 -23.067 38.263 1.00 78.88 217 GLY A CA 1
ATOM 1668 C C . GLY A 1 217 ? -2.176 -24.100 37.188 1.00 78.88 217 GLY A C 1
ATOM 1669 O O . GLY A 1 217 ? -3.026 -23.787 36.376 1.00 78.88 217 GLY A O 1
ATOM 1670 N N . THR A 1 218 ? -1.550 -25.288 37.120 1.00 72.69 218 THR A N 1
ATOM 1671 C CA . THR A 1 218 ? -1.751 -26.395 36.126 1.00 72.69 218 THR A CA 1
ATOM 1672 C C . THR A 1 218 ? -3.236 -26.741 35.833 1.00 72.69 218 THR A C 1
ATOM 1674 O O . THR A 1 218 ? -4.051 -26.576 36.737 1.00 72.69 218 THR A O 1
ATOM 1677 N N . PRO A 1 219 ? -3.641 -27.180 34.610 1.00 65.44 219 PRO A N 1
ATOM 1678 C CA . PRO A 1 219 ? -5.050 -27.446 34.313 1.00 65.44 219 PRO A CA 1
ATOM 1679 C C . PRO A 1 219 ? -5.609 -28.533 35.231 1.00 65.44 219 PRO A C 1
ATOM 1681 O O . PRO A 1 219 ? -4.920 -29.533 35.459 1.00 65.44 219 PRO A O 1
ATOM 1684 N N . PRO A 1 220 ? -6.848 -28.379 35.726 1.00 56.62 220 PRO A N 1
ATOM 1685 C CA . PRO A 1 220 ? -7.425 -29.281 36.719 1.00 56.62 220 PRO A CA 1
ATOM 1686 C C . PRO A 1 220 ? -7.548 -30.728 36.227 1.00 56.62 220 PRO A C 1
ATOM 1688 O O . PRO A 1 220 ? -7.536 -31.642 37.041 1.00 56.62 220 PRO A O 1
ATOM 1691 N N . HIS A 1 221 ? -7.616 -30.970 34.915 1.00 62.03 221 HIS A N 1
ATOM 1692 C CA . HIS A 1 221 ? -7.655 -32.318 34.333 1.00 62.03 221 HIS A CA 1
ATOM 1693 C C . HIS A 1 221 ? -6.275 -32.946 34.081 1.00 62.03 221 HIS A C 1
ATOM 1695 O O . HIS A 1 221 ? -6.211 -34.141 33.797 1.00 62.03 221 HIS A O 1
ATOM 1701 N N . LEU A 1 222 ? -5.182 -32.178 34.183 1.00 60.59 222 LEU A N 1
ATOM 1702 C CA . LEU A 1 222 ? -3.807 -32.708 34.181 1.00 60.59 222 LEU A CA 1
ATOM 1703 C C . LEU A 1 222 ? -3.322 -33.060 35.595 1.00 60.59 222 LEU A C 1
ATOM 1705 O O . LEU A 1 222 ? -2.372 -33.824 35.757 1.00 60.59 222 LEU A O 1
ATOM 1709 N N . THR A 1 223 ? -3.981 -32.535 36.626 1.00 48.91 223 THR A N 1
ATOM 1710 C CA . THR A 1 223 ? -3.788 -32.941 38.019 1.00 48.91 223 THR A CA 1
ATOM 1711 C C . THR A 1 223 ? -4.831 -33.998 38.367 1.00 48.91 223 THR A C 1
ATOM 1713 O O . THR A 1 223 ? -6.020 -33.720 38.315 1.00 48.91 223 THR A O 1
ATOM 1716 N N . ASN A 1 224 ? -4.424 -35.209 38.739 1.00 40.78 224 ASN A N 1
ATOM 1717 C CA . ASN A 1 224 ? -5.315 -36.337 39.070 1.00 40.78 224 ASN A CA 1
ATOM 1718 C C . ASN A 1 224 ? -6.214 -36.138 40.324 1.00 40.78 224 ASN A C 1
ATOM 1720 O O . ASN A 1 224 ? -6.639 -37.114 40.938 1.00 40.78 224 ASN A O 1
ATOM 1724 N N . THR A 1 225 ? -6.537 -34.902 40.714 1.00 32.75 225 THR A N 1
ATOM 1725 C CA . THR A 1 225 ? -7.342 -34.589 41.898 1.00 32.75 225 THR A CA 1
ATOM 1726 C C . THR A 1 225 ? -8.370 -33.502 41.565 1.00 32.75 225 THR A C 1
ATOM 1728 O O . THR A 1 225 ? -7.978 -32.373 41.269 1.00 32.75 225 THR A O 1
ATOM 1731 N N . PRO A 1 226 ? -9.685 -33.784 41.630 1.00 33.41 226 PRO A N 1
ATOM 1732 C CA . PRO A 1 226 ? -10.701 -32.762 41.430 1.00 33.41 226 PRO A CA 1
ATOM 1733 C C . PRO A 1 226 ? -10.739 -31.855 42.663 1.00 33.41 226 PRO A C 1
ATOM 1735 O O . PRO A 1 226 ? -11.048 -32.315 43.762 1.00 33.41 226 PRO A O 1
ATOM 1738 N N . GLN A 1 227 ? -10.446 -30.564 42.504 1.00 35.06 227 GLN A N 1
ATOM 1739 C CA . GLN A 1 227 ? -10.682 -29.587 43.566 1.00 35.06 227 GLN A CA 1
ATOM 1740 C C . GLN A 1 227 ? -11.522 -28.417 43.036 1.00 35.06 227 GLN A C 1
ATOM 1742 O O . GLN A 1 227 ? -11.103 -27.738 42.098 1.00 35.06 227 GLN A O 1
ATOM 1747 N N . PRO A 1 228 ? -12.708 -28.152 43.611 1.00 35.41 228 PRO A N 1
ATOM 1748 C CA . PRO A 1 228 ? -13.509 -27.001 43.237 1.00 35.41 228 PRO A CA 1
ATOM 1749 C C . PRO A 1 228 ? -12.915 -25.757 43.902 1.00 35.41 228 PRO A C 1
ATOM 1751 O O . PRO A 1 228 ? -12.846 -25.673 45.128 1.00 35.41 228 PRO A O 1
ATOM 1754 N N . ARG A 1 229 ? -12.504 -24.760 43.115 1.00 38.41 229 ARG A N 1
ATOM 1755 C CA . ARG A 1 229 ? -12.256 -23.407 43.628 1.00 38.41 229 ARG A CA 1
ATOM 1756 C C . ARG A 1 229 ? -13.152 -22.410 42.909 1.00 38.41 229 ARG A C 1
ATOM 1758 O O . ARG A 1 229 ? -12.987 -22.128 41.727 1.00 38.41 229 ARG A O 1
ATOM 1765 N N . GLN A 1 230 ? -14.123 -21.896 43.658 1.00 37.91 230 GLN A N 1
ATOM 1766 C CA . GLN A 1 230 ? -14.911 -20.724 43.305 1.00 37.91 230 GLN A CA 1
ATOM 1767 C C . GLN A 1 230 ? -14.019 -19.483 43.450 1.00 37.91 230 GLN A C 1
ATOM 1769 O O . GLN A 1 230 ? -13.621 -19.141 44.560 1.00 37.91 230 GLN A O 1
ATOM 1774 N N . ALA A 1 231 ? -13.711 -18.801 42.347 1.00 37.06 231 ALA A N 1
ATOM 1775 C CA . ALA A 1 231 ? -13.276 -17.410 42.410 1.00 37.06 231 ALA A CA 1
ATOM 1776 C C . ALA A 1 231 ? -14.532 -16.532 42.531 1.00 37.06 231 ALA A C 1
ATOM 1778 O O . ALA A 1 231 ? -15.390 -16.538 41.644 1.00 37.06 231 ALA A O 1
ATOM 1779 N N . ALA A 1 232 ? -14.674 -15.848 43.664 1.00 33.94 232 ALA A N 1
ATOM 1780 C CA . ALA A 1 232 ? -15.789 -14.959 43.957 1.00 33.94 232 ALA A CA 1
ATOM 1781 C C . ALA A 1 232 ? -15.671 -13.644 43.160 1.00 33.94 232 ALA A C 1
ATOM 1783 O O . ALA A 1 232 ? -14.608 -13.030 43.143 1.00 33.94 232 ALA A O 1
ATOM 1784 N N . GLY A 1 233 ? -16.774 -13.197 42.543 1.00 37.66 233 GLY A N 1
ATOM 1785 C CA . GLY A 1 233 ? -17.006 -11.772 42.255 1.00 37.66 233 GLY A CA 1
ATOM 1786 C C . GLY A 1 233 ? -17.049 -11.290 40.797 1.00 37.66 233 GLY A C 1
ATOM 1787 O O . GLY A 1 233 ? -17.415 -10.138 40.592 1.00 37.66 233 GLY A O 1
ATOM 1788 N N . VAL A 1 234 ? -16.743 -12.104 39.779 1.00 39.97 234 VAL A N 1
ATOM 1789 C CA . VAL A 1 234 ? -16.850 -11.670 38.363 1.00 39.97 234 VAL A CA 1
ATOM 1790 C C . VAL A 1 234 ? -18.173 -12.170 37.759 1.00 39.97 234 VAL A C 1
ATOM 1792 O O . VAL A 1 234 ? -18.453 -13.368 37.878 1.00 39.97 234 VAL A O 1
ATOM 1795 N N . PRO A 1 235 ? -19.002 -11.321 37.113 1.00 46.62 235 PRO A N 1
ATOM 1796 C CA . PRO A 1 235 ? -20.200 -11.784 36.414 1.00 46.62 235 PRO A CA 1
ATOM 1797 C C . PRO A 1 235 ? -19.802 -12.798 35.334 1.00 46.62 235 PRO A C 1
ATOM 1799 O O . PRO A 1 235 ? -19.079 -12.463 34.396 1.00 46.62 235 PRO A O 1
ATOM 1802 N N . ARG A 1 236 ? -20.228 -14.056 35.484 1.00 57.06 236 ARG A N 1
ATOM 1803 C CA . ARG A 1 236 ? -19.887 -15.132 34.542 1.00 57.06 236 ARG A CA 1
ATOM 1804 C C . ARG A 1 236 ? -20.552 -14.880 33.187 1.00 57.06 236 ARG A C 1
ATOM 1806 O O . ARG A 1 236 ? -21.714 -14.482 33.139 1.00 57.06 236 ARG A O 1
ATOM 1813 N N . GLY A 1 237 ? -19.833 -15.157 32.099 1.00 59.88 237 GLY A N 1
ATOM 1814 C CA . GLY A 1 237 ? -20.435 -15.255 30.771 1.00 59.88 237 GLY A CA 1
ATOM 1815 C C . GLY A 1 237 ? -21.447 -16.404 30.689 1.00 59.88 237 GLY A C 1
ATOM 1816 O O . GLY A 1 237 ? -21.385 -17.370 31.462 1.00 59.88 237 GLY A O 1
ATOM 1817 N N . TRP A 1 238 ? -22.378 -16.310 29.744 1.00 73.94 238 TRP A N 1
ATOM 1818 C CA . TRP A 1 238 ? -23.377 -17.349 29.489 1.00 73.94 238 TRP A CA 1
ATOM 1819 C C . TRP A 1 238 ? -22.872 -18.292 28.400 1.00 73.94 238 TRP A C 1
ATOM 1821 O O . TRP A 1 238 ? -22.152 -17.875 27.495 1.00 73.94 238 TRP A O 1
ATOM 1831 N N . VAL A 1 239 ? -23.232 -19.573 28.483 1.00 82.50 239 VAL A N 1
ATOM 1832 C CA . VAL A 1 239 ? -22.901 -20.548 27.438 1.00 82.50 239 VAL A CA 1
ATOM 1833 C C . VAL A 1 239 ? -24.176 -21.144 26.877 1.00 82.50 239 VAL A C 1
ATOM 1835 O O . VAL A 1 239 ? -24.989 -21.701 27.613 1.00 82.50 239 VAL A O 1
ATOM 1838 N N . VAL A 1 240 ? -24.306 -21.086 25.557 1.00 81.19 240 VAL A N 1
ATOM 1839 C CA . VAL A 1 240 ? -25.376 -21.747 24.811 1.00 81.19 240 VAL A CA 1
ATOM 1840 C C . VAL A 1 240 ? -24.819 -23.034 24.216 1.00 81.19 240 VAL A C 1
ATOM 1842 O O . VAL A 1 240 ? -23.872 -22.980 23.434 1.00 81.19 240 VAL A O 1
ATOM 1845 N N . ARG A 1 241 ? -25.380 -24.186 24.610 1.00 85.81 241 ARG A N 1
ATOM 1846 C CA . ARG A 1 241 ? -25.027 -25.525 24.082 1.00 85.81 241 ARG A CA 1
ATOM 1847 C C . ARG A 1 241 ? -26.196 -26.252 23.416 1.00 85.81 241 ARG A C 1
ATOM 1849 O O . ARG A 1 241 ? -25.984 -27.263 22.756 1.00 85.81 241 ARG A O 1
ATOM 1856 N N . ASP A 1 242 ? -27.419 -25.775 23.632 1.00 85.81 242 ASP A N 1
ATOM 1857 C CA . ASP A 1 242 ? -28.619 -26.393 23.079 1.00 85.81 242 ASP A CA 1
ATOM 1858 C C . ASP A 1 242 ? -28.634 -26.277 21.548 1.00 85.81 242 ASP A C 1
ATOM 1860 O O . ASP A 1 242 ? -28.448 -25.188 21.001 1.00 85.81 242 ASP A O 1
ATOM 1864 N N . ARG A 1 243 ? -28.835 -27.403 20.854 1.00 81.00 243 ARG A N 1
ATOM 1865 C CA . ARG A 1 243 ? -28.703 -27.475 19.392 1.00 81.00 243 ARG A CA 1
ATOM 1866 C C . ARG A 1 243 ? -29.729 -26.589 18.688 1.00 81.00 243 ARG A C 1
ATOM 1868 O O . ARG A 1 243 ? -29.367 -25.907 17.730 1.00 81.00 243 ARG A O 1
ATOM 1875 N N . ASP A 1 244 ? -30.970 -26.583 19.162 1.00 83.50 244 ASP A N 1
ATOM 1876 C CA . ASP A 1 244 ? -32.052 -25.827 18.530 1.00 83.50 244 ASP A CA 1
ATOM 1877 C C . ASP A 1 244 ? -31.826 -24.324 18.713 1.00 83.50 244 ASP A C 1
ATOM 1879 O O . ASP A 1 244 ? -31.916 -23.554 17.756 1.00 83.50 244 ASP A O 1
ATOM 1883 N N . THR A 1 245 ? -31.399 -23.916 19.910 1.00 83.50 245 THR A N 1
ATOM 1884 C CA . THR A 1 245 ? -31.001 -22.535 20.205 1.00 83.50 245 THR A CA 1
ATOM 1885 C C . THR A 1 245 ? -29.805 -22.096 19.354 1.00 83.50 245 THR A C 1
ATOM 1887 O O . THR A 1 245 ? -29.793 -20.981 18.832 1.00 83.50 245 THR A O 1
ATOM 1890 N N . LEU A 1 246 ? -28.803 -22.961 19.160 1.00 85.88 246 LEU A N 1
ATOM 1891 C CA . LEU A 1 246 ? -27.649 -22.666 18.305 1.00 85.88 246 LEU A CA 1
ATOM 1892 C C . LEU A 1 246 ? -28.039 -22.526 16.827 1.00 85.88 246 LEU A C 1
ATOM 1894 O O . LEU A 1 246 ? -27.595 -21.582 16.174 1.00 85.88 246 LEU A O 1
ATOM 1898 N N . SER A 1 247 ? -28.886 -23.415 16.298 1.00 85.38 247 SER A N 1
ATOM 1899 C CA . SER A 1 247 ? -29.373 -23.320 14.911 1.00 85.38 247 SER A CA 1
ATOM 1900 C C . SER A 1 247 ? -30.247 -22.073 14.700 1.00 85.38 247 SER A C 1
ATOM 1902 O O . SER A 1 247 ? -30.096 -21.356 13.701 1.00 85.38 247 SER A O 1
ATOM 1904 N N . ALA A 1 248 ? -31.087 -21.731 15.684 1.00 84.44 248 ALA A N 1
ATOM 1905 C CA . ALA A 1 248 ? -31.856 -20.490 15.688 1.00 84.44 248 ALA A CA 1
ATOM 1906 C C . ALA A 1 248 ? -30.939 -19.256 15.689 1.00 84.44 248 ALA A C 1
ATOM 1908 O O . ALA A 1 248 ? -31.134 -18.361 14.867 1.00 84.44 248 ALA A O 1
ATOM 1909 N N . ALA A 1 249 ? -29.894 -19.233 16.524 1.00 86.75 249 ALA A N 1
ATOM 1910 C CA . ALA A 1 249 ? -28.920 -18.141 16.575 1.00 86.75 249 ALA A CA 1
ATOM 1911 C C . ALA A 1 249 ? -28.114 -18.005 15.267 1.00 86.75 249 ALA A C 1
ATOM 1913 O O . ALA A 1 249 ? -27.900 -16.895 14.785 1.00 86.75 249 ALA A O 1
ATOM 1914 N N . ILE A 1 250 ? -27.714 -19.116 14.635 1.00 87.81 250 ILE A N 1
ATOM 1915 C CA . ILE A 1 250 ? -27.047 -19.124 13.318 1.00 87.81 250 ILE A CA 1
ATOM 1916 C C . ILE A 1 250 ? -27.955 -18.510 12.238 1.00 87.81 250 ILE A C 1
ATOM 1918 O O . ILE A 1 250 ? -27.515 -17.696 11.412 1.00 87.81 250 ILE A O 1
ATOM 1922 N N . THR A 1 251 ? -29.235 -18.878 12.250 1.00 86.75 251 THR A N 1
ATOM 1923 C CA . THR A 1 251 ? -30.237 -18.364 11.309 1.00 86.75 251 THR A CA 1
ATOM 1924 C C . THR A 1 251 ? -30.537 -16.883 11.561 1.00 86.75 251 THR A C 1
ATOM 1926 O O . THR A 1 251 ? -30.573 -16.087 10.614 1.00 86.75 251 THR A O 1
ATOM 1929 N N . ALA A 1 252 ? -30.679 -16.487 12.829 1.00 83.56 252 ALA A N 1
ATOM 1930 C CA . ALA A 1 252 ? -30.869 -15.102 13.247 1.00 83.56 252 ALA A CA 1
ATOM 1931 C C . ALA A 1 252 ? -29.673 -14.231 12.843 1.00 83.56 252 ALA A C 1
ATOM 1933 O O . ALA A 1 252 ? -29.868 -13.207 12.195 1.00 83.56 252 ALA A O 1
ATOM 1934 N N . ALA A 1 253 ? -28.442 -14.686 13.092 1.00 85.81 253 ALA A N 1
ATOM 1935 C CA . ALA A 1 253 ? -27.221 -13.960 12.741 1.00 85.81 253 ALA A CA 1
ATOM 1936 C C . ALA A 1 253 ? -27.106 -13.754 11.229 1.00 85.81 253 ALA A C 1
ATOM 1938 O O . ALA A 1 253 ? -26.782 -12.666 10.755 1.00 85.81 253 ALA A O 1
ATOM 1939 N N . THR A 1 254 ? -27.439 -14.780 10.444 1.00 82.69 254 THR A N 1
ATOM 1940 C CA . THR A 1 254 ? -27.463 -14.669 8.980 1.00 82.69 254 THR A CA 1
ATOM 1941 C C . THR A 1 254 ? -28.509 -13.655 8.506 1.00 82.69 254 THR A C 1
ATOM 1943 O O . THR A 1 254 ? -28.250 -12.890 7.573 1.00 82.69 254 THR A O 1
ATOM 1946 N N . THR A 1 255 ? -29.675 -13.625 9.155 1.00 78.12 255 THR A N 1
ATOM 1947 C CA . THR A 1 255 ? -30.748 -12.661 8.871 1.00 78.12 255 THR A CA 1
ATOM 1948 C C . THR A 1 255 ? -30.342 -11.244 9.272 1.00 78.12 255 THR A C 1
ATOM 1950 O O . THR A 1 255 ? -30.533 -10.310 8.499 1.00 78.12 255 THR A O 1
ATOM 1953 N N . GLU A 1 256 ? -29.706 -11.062 10.426 1.00 77.31 256 GLU A N 1
ATOM 1954 C CA . GLU A 1 256 ? -29.224 -9.764 10.897 1.00 77.31 256 GLU A CA 1
ATOM 1955 C C . GLU A 1 256 ? -28.127 -9.201 9.988 1.00 77.31 256 GLU A C 1
ATOM 1957 O O . GLU A 1 256 ? -28.216 -8.050 9.563 1.00 77.31 256 GLU A O 1
ATOM 1962 N N . LEU A 1 257 ? -27.159 -10.029 9.579 1.00 75.06 257 LEU A N 1
ATOM 1963 C CA . LEU A 1 257 ? -26.150 -9.668 8.573 1.00 75.06 257 LEU A CA 1
ATOM 1964 C C . LEU A 1 257 ? -26.784 -9.297 7.218 1.00 75.06 257 LEU A C 1
ATOM 1966 O O . LEU A 1 257 ? -26.151 -8.640 6.386 1.00 75.06 257 LEU A O 1
ATOM 1970 N N . ARG A 1 258 ? -28.029 -9.723 6.965 1.00 65.69 258 ARG A N 1
ATOM 1971 C CA . ARG A 1 258 ? -28.842 -9.324 5.805 1.00 65.69 258 ARG A CA 1
ATOM 1972 C C . ARG A 1 258 ? -29.518 -7.981 6.022 1.00 65.69 258 ARG A C 1
ATOM 1974 O O . ARG A 1 258 ? -29.462 -7.138 5.132 1.00 65.69 258 ARG A O 1
ATOM 1981 N N . CYS A 1 259 ? -30.109 -7.770 7.193 1.00 45.22 259 CYS A N 1
ATOM 1982 C CA . CYS A 1 259 ? -30.869 -6.574 7.552 1.00 45.22 259 CYS A CA 1
ATOM 1983 C C . CYS A 1 259 ? -29.999 -5.351 7.875 1.00 45.22 259 CYS A C 1
ATOM 1985 O O . CYS A 1 259 ? -30.406 -4.233 7.563 1.00 45.22 259 CYS A O 1
ATOM 1987 N N . SER A 1 260 ? -28.801 -5.522 8.440 1.00 50.25 260 SER A N 1
ATOM 1988 C CA . SER A 1 260 ? -27.863 -4.420 8.722 1.00 50.25 260 SER A CA 1
ATOM 1989 C C . SER A 1 260 ? -27.490 -3.635 7.457 1.00 50.25 260 SER A C 1
ATOM 1991 O O . SER A 1 260 ? -27.320 -2.419 7.501 1.00 50.25 260 SER A O 1
ATOM 1993 N N . ARG A 1 261 ? -27.505 -4.301 6.297 1.00 38.28 261 ARG A N 1
ATOM 1994 C CA . ARG A 1 261 ? -27.373 -3.678 4.973 1.00 38.28 261 ARG A CA 1
ATOM 1995 C C . ARG A 1 261 ? -28.557 -2.779 4.597 1.00 38.28 261 ARG A C 1
ATOM 1997 O O . ARG A 1 261 ? -28.353 -1.777 3.923 1.00 38.28 261 ARG A O 1
ATOM 2004 N N . TYR A 1 262 ? -29.775 -3.128 5.013 1.00 26.39 262 TYR A N 1
ATOM 2005 C CA . TYR A 1 262 ? -30.982 -2.340 4.740 1.00 26.39 262 TYR A CA 1
ATOM 2006 C C . TYR A 1 262 ? -31.159 -1.182 5.733 1.00 26.39 262 TYR A C 1
ATOM 2008 O O . TYR A 1 262 ? -31.642 -0.126 5.339 1.00 26.39 262 TYR A O 1
ATOM 2016 N N . ARG A 1 263 ? -30.696 -1.321 6.986 1.00 27.48 263 ARG A N 1
ATOM 2017 C CA . ARG A 1 263 ? -30.679 -0.212 7.966 1.00 27.48 263 ARG A CA 1
ATOM 2018 C C . ARG A 1 263 ? -29.688 0.898 7.611 1.00 27.48 263 ARG A C 1
ATOM 2020 O O . ARG A 1 263 ? -29.951 2.051 7.906 1.00 27.48 263 ARG A O 1
ATOM 2027 N N . LEU A 1 264 ? -28.599 0.587 6.908 1.00 27.34 264 LEU A N 1
ATOM 2028 C CA . LEU A 1 264 ? -27.707 1.609 6.339 1.00 27.34 264 LEU A CA 1
ATOM 2029 C C . LEU A 1 264 ? -28.312 2.352 5.128 1.00 27.34 264 LEU A C 1
ATOM 2031 O O . LEU A 1 264 ? -27.725 3.330 4.675 1.00 27.34 264 LEU A O 1
ATOM 2035 N N . ALA A 1 265 ? -29.477 1.921 4.624 1.00 26.67 265 ALA A N 1
ATOM 2036 C CA . ALA A 1 265 ? -30.195 2.550 3.512 1.00 26.67 265 ALA A CA 1
ATOM 2037 C C . ALA A 1 265 ? -31.515 3.244 3.923 1.00 26.67 265 ALA A C 1
ATOM 2039 O O . ALA A 1 265 ? -32.115 3.923 3.094 1.00 26.67 265 ALA A O 1
ATOM 2040 N N . ALA A 1 266 ? -31.965 3.119 5.178 1.00 22.28 266 ALA A N 1
ATOM 2041 C CA . ALA A 1 266 ? -33.176 3.764 5.689 1.00 22.28 266 ALA A CA 1
ATOM 2042 C C . ALA A 1 266 ? -32.880 4.462 7.029 1.00 22.28 266 ALA A C 1
ATOM 2044 O O . ALA A 1 266 ? -32.565 3.795 8.006 1.00 22.28 266 ALA A O 1
ATOM 2045 N N . HIS A 1 267 ? -32.946 5.799 7.017 1.00 22.22 267 HIS A N 1
ATOM 2046 C CA . HIS A 1 267 ? -32.881 6.770 8.122 1.00 22.22 267 HIS A CA 1
ATOM 2047 C C . HIS A 1 267 ? -32.627 6.282 9.564 1.00 22.22 267 HIS A C 1
ATOM 2049 O O . HIS A 1 267 ? -33.412 5.525 10.127 1.00 22.22 267 HIS A O 1
ATOM 2055 N N . VAL A 1 268 ? -31.676 6.946 10.237 1.00 23.95 268 VAL A N 1
ATOM 2056 C CA . VAL A 1 268 ? -31.852 7.342 11.646 1.00 23.95 268 VAL A CA 1
ATOM 2057 C C . VAL A 1 268 ? -31.637 8.850 11.765 1.00 23.95 268 VAL A C 1
ATOM 2059 O O . VAL A 1 268 ? -30.515 9.344 11.843 1.00 23.95 268 VAL A O 1
ATOM 2062 N N . THR A 1 269 ? -32.752 9.570 11.732 1.00 25.86 269 THR A N 1
ATOM 2063 C CA . THR A 1 269 ? -32.960 10.823 12.457 1.00 25.86 269 THR A CA 1
ATOM 2064 C C . THR A 1 269 ? -33.496 10.480 13.852 1.00 25.86 269 THR A C 1
ATOM 2066 O O . THR A 1 269 ? -34.549 9.861 13.947 1.00 25.86 269 THR A O 1
ATOM 2069 N N . ASP A 1 270 ? -32.751 10.924 14.865 1.00 26.84 270 ASP A N 1
ATOM 2070 C CA . ASP A 1 270 ? -33.143 11.407 16.203 1.00 26.84 270 ASP A CA 1
ATOM 2071 C C . ASP A 1 270 ? -33.779 10.508 17.301 1.00 26.84 270 ASP A C 1
ATOM 2073 O O . ASP A 1 270 ? -34.539 9.577 17.053 1.00 26.84 270 ASP A O 1
ATOM 2077 N N . ALA A 1 271 ? -33.490 10.951 18.538 1.00 28.48 271 ALA A N 1
ATOM 2078 C CA . ALA A 1 271 ? -34.157 10.771 19.834 1.00 28.48 271 ALA A CA 1
ATOM 2079 C C . ALA A 1 271 ? -33.793 9.574 20.747 1.00 28.48 271 ALA A C 1
ATOM 2081 O O . ALA A 1 271 ? -34.323 8.473 20.629 1.00 28.48 271 ALA A O 1
ATOM 2082 N N . GLY A 1 272 ? -33.017 9.885 21.801 1.00 28.81 272 GLY A N 1
ATOM 2083 C CA . GLY A 1 272 ? -33.243 9.336 23.146 1.00 28.81 272 GLY A CA 1
ATOM 2084 C C . GLY A 1 272 ? -32.085 8.574 23.794 1.00 28.81 272 GLY A C 1
ATOM 2085 O O . GLY A 1 272 ? -32.068 7.354 23.736 1.00 28.81 272 GLY A O 1
ATOM 2086 N N . LEU A 1 273 ? -31.185 9.283 24.490 1.00 25.98 273 LEU A N 1
ATOM 2087 C CA . LEU A 1 273 ? -30.488 8.843 25.716 1.00 25.98 273 LEU A CA 1
ATOM 2088 C C . LEU A 1 273 ? -29.870 10.092 26.395 1.00 25.98 273 LEU A C 1
ATOM 2090 O O . LEU A 1 273 ? -29.345 10.953 25.686 1.00 25.98 273 LEU A O 1
ATOM 2094 N N . PRO A 1 274 ? -29.979 10.255 27.728 1.00 25.67 274 PRO A N 1
ATOM 2095 C CA . PRO A 1 274 ? -29.594 11.484 28.425 1.00 25.67 274 PRO A CA 1
ATOM 2096 C C . PRO A 1 274 ? -28.063 11.654 28.494 1.00 25.67 274 PRO A C 1
ATOM 2098 O O . PRO A 1 274 ? -27.334 10.668 28.349 1.00 25.67 274 PRO A O 1
ATOM 2101 N N . PRO A 1 275 ? -27.553 12.880 28.727 1.00 25.59 275 PRO A N 1
ATOM 2102 C CA . PRO A 1 275 ? -26.120 13.133 28.798 1.00 25.59 275 PRO A CA 1
ATOM 2103 C C . PRO A 1 275 ? -25.521 12.406 30.006 1.00 25.59 275 PRO A C 1
ATOM 2105 O O . PRO A 1 275 ? -25.980 12.592 31.132 1.00 25.59 275 PRO A O 1
ATOM 2108 N N . LEU A 1 276 ? -24.480 11.600 29.786 1.00 25.33 276 LEU A N 1
ATOM 2109 C CA . LEU A 1 276 ? -23.592 11.182 30.869 1.00 25.33 276 LEU A CA 1
ATOM 2110 C C . LEU A 1 276 ? -22.774 12.407 31.296 1.00 25.33 276 LEU A C 1
ATOM 2112 O O . LEU A 1 276 ? -21.823 12.794 30.615 1.00 25.33 276 LEU A O 1
ATOM 2116 N N . GLU A 1 277 ? -23.145 13.023 32.416 1.00 27.08 277 GLU A N 1
ATOM 2117 C CA . GLU A 1 277 ? -22.254 13.928 33.135 1.00 27.08 277 GLU A CA 1
ATOM 2118 C C . GLU A 1 277 ? -21.112 13.106 33.742 1.00 27.08 277 GLU A C 1
ATOM 2120 O O . GLU A 1 277 ? -21.285 12.395 34.729 1.00 27.08 277 GLU A O 1
ATOM 2125 N N . LEU A 1 278 ? -19.932 13.186 33.129 1.00 25.50 278 LEU A N 1
ATOM 2126 C CA . LEU A 1 278 ? -18.677 12.779 33.752 1.00 25.50 278 LEU A CA 1
ATOM 2127 C C . LEU A 1 278 ? -18.016 14.043 34.299 1.00 25.50 278 LEU A C 1
ATOM 2129 O O . LEU A 1 278 ? -17.485 14.862 33.545 1.00 25.50 278 LEU A O 1
ATOM 2133 N N . THR A 1 279 ? -18.097 14.228 35.613 1.00 28.27 279 THR A N 1
ATOM 2134 C CA . THR A 1 279 ? -17.407 15.301 36.329 1.00 28.27 279 THR A CA 1
ATOM 2135 C C . THR A 1 279 ? -15.901 15.031 36.374 1.00 28.27 279 THR A C 1
ATOM 2137 O O . THR A 1 279 ? -15.434 13.893 36.388 1.00 28.27 279 THR A O 1
ATOM 2140 N N . ALA A 1 280 ? -15.118 16.110 36.362 1.00 26.59 280 ALA A N 1
ATOM 2141 C CA . ALA A 1 280 ? -13.672 16.135 36.135 1.00 26.59 280 ALA A CA 1
ATOM 2142 C C . ALA A 1 280 ? -12.797 15.553 37.273 1.00 26.59 280 ALA A C 1
ATOM 2144 O O . ALA A 1 280 ? -11.641 15.952 37.412 1.00 26.59 280 ALA A O 1
ATOM 2145 N N . THR A 1 281 ? -13.311 14.637 38.096 1.00 28.81 281 THR A N 1
ATOM 2146 C CA . THR A 1 281 ? -12.635 14.206 39.334 1.00 28.81 281 THR A CA 1
ATOM 2147 C C . THR A 1 281 ? -12.205 12.731 39.344 1.00 28.81 281 THR A C 1
ATOM 2149 O O . THR A 1 281 ? -11.277 12.398 40.069 1.00 28.81 281 THR A O 1
ATOM 2152 N N . ASP A 1 282 ? -12.713 11.870 38.456 1.00 27.53 282 ASP A N 1
ATOM 2153 C CA . ASP A 1 282 ? -12.429 10.418 38.531 1.00 27.53 282 ASP A CA 1
ATOM 2154 C C . ASP A 1 282 ? -11.238 9.917 37.683 1.00 27.53 282 ASP A C 1
ATOM 2156 O O . ASP A 1 282 ? -10.995 8.716 37.583 1.00 27.53 282 ASP A O 1
ATOM 2160 N N . VAL A 1 283 ? -10.441 10.813 37.087 1.00 27.22 283 VAL A N 1
ATOM 2161 C CA . VAL A 1 283 ? -9.253 10.440 36.276 1.00 27.22 283 VAL A CA 1
ATOM 2162 C C . VAL A 1 283 ? -7.928 10.629 37.039 1.00 27.22 283 VAL A C 1
ATOM 2164 O O . VAL A 1 283 ? -6.861 10.285 36.534 1.00 27.22 283 VAL A O 1
ATOM 2167 N N . ALA A 1 284 ? -7.963 11.128 38.278 1.00 27.52 284 ALA A N 1
ATOM 2168 C CA . ALA A 1 284 ? -6.747 11.474 39.019 1.00 27.52 284 ALA A CA 1
ATOM 2169 C C . ALA A 1 284 ? -6.060 10.300 39.754 1.00 27.52 284 ALA A C 1
ATOM 2171 O O . ALA A 1 284 ? -4.877 10.421 40.056 1.00 27.52 284 ALA A O 1
ATOM 2172 N N . ASP A 1 285 ? -6.725 9.156 39.970 1.00 27.39 285 ASP A N 1
ATOM 2173 C CA . ASP A 1 285 ? -6.235 8.130 40.917 1.00 27.39 285 ASP A CA 1
ATOM 2174 C C . ASP A 1 285 ? -5.849 6.759 40.319 1.00 27.39 285 ASP A C 1
ATOM 2176 O O . ASP A 1 285 ? -5.628 5.803 41.061 1.00 27.39 285 ASP A O 1
ATOM 2180 N N . GLN A 1 286 ? -5.697 6.617 38.992 1.00 27.31 286 GLN A N 1
ATOM 2181 C CA . GLN A 1 286 ? -5.296 5.327 38.381 1.00 27.31 286 GLN A CA 1
ATOM 2182 C C . GLN A 1 286 ? -4.141 5.379 37.366 1.00 27.31 286 GLN A C 1
ATOM 2184 O O . GLN A 1 286 ? -4.080 4.574 36.436 1.00 27.31 286 GLN A O 1
ATOM 2189 N N . LEU A 1 287 ? -3.158 6.260 37.567 1.00 24.59 287 LEU A N 1
ATOM 2190 C CA . LEU A 1 287 ? -1.862 6.142 36.886 1.00 24.59 287 LEU A CA 1
ATOM 2191 C C . LEU A 1 287 ? -0.795 5.607 37.857 1.00 24.59 287 LEU A C 1
ATOM 2193 O O . LEU A 1 287 ? -0.494 6.271 38.849 1.00 24.59 287 LEU A O 1
ATOM 2197 N N . PRO A 1 288 ? -0.184 4.433 37.592 1.00 26.00 288 PRO A N 1
ATOM 2198 C CA . PRO A 1 288 ? 0.958 3.961 38.363 1.00 26.00 288 PRO A CA 1
ATOM 2199 C C . PRO A 1 288 ? 2.124 4.943 38.225 1.00 26.00 288 PRO A C 1
ATOM 2201 O O . PRO A 1 288 ? 2.523 5.294 37.112 1.00 26.00 288 PRO A O 1
ATOM 2204 N N . GLN A 1 289 ? 2.685 5.358 39.361 1.00 29.44 289 GLN A N 1
ATOM 2205 C CA . GLN A 1 289 ? 3.908 6.150 39.418 1.00 29.44 289 GLN A CA 1
ATOM 2206 C C . GLN A 1 289 ? 5.072 5.362 38.801 1.00 29.44 289 GLN A C 1
ATOM 2208 O O . GLN A 1 289 ? 5.638 4.464 39.422 1.00 29.44 289 GLN A O 1
ATOM 2213 N N . LEU A 1 290 ? 5.429 5.696 37.561 1.00 24.89 290 LEU A N 1
ATOM 2214 C CA . LEU A 1 290 ? 6.675 5.258 36.944 1.00 24.89 290 LEU A CA 1
ATOM 2215 C C . LEU A 1 290 ? 7.789 6.224 37.348 1.00 24.89 290 LEU A C 1
ATOM 2217 O O . LEU A 1 290 ? 7.774 7.412 37.027 1.00 24.89 290 LEU A O 1
ATOM 2221 N N . HIS A 1 291 ? 8.739 5.671 38.091 1.00 25.64 291 HIS A N 1
ATOM 2222 C CA . HIS A 1 291 ? 9.934 6.321 38.595 1.00 25.64 291 HIS A CA 1
ATOM 2223 C C . HIS A 1 291 ? 10.788 6.972 37.490 1.00 25.64 291 HIS A C 1
ATOM 2225 O O . HIS A 1 291 ? 11.095 6.361 36.470 1.00 25.64 291 HIS A O 1
ATOM 2231 N N . THR A 1 292 ? 11.210 8.205 37.790 1.00 27.22 292 THR A N 1
ATOM 2232 C CA . THR A 1 292 ? 12.468 8.875 37.407 1.00 27.22 292 THR A CA 1
ATOM 2233 C C . THR A 1 292 ? 12.859 8.908 35.922 1.00 27.22 292 THR A C 1
ATOM 2235 O O . THR A 1 292 ? 13.438 7.978 35.368 1.00 27.22 292 THR A O 1
ATOM 2238 N N . THR A 1 293 ? 12.654 10.083 35.326 1.00 27.97 293 THR A N 1
ATOM 2239 C CA . THR A 1 293 ? 13.364 10.617 34.154 1.00 27.97 293 THR A CA 1
ATOM 2240 C C . THR A 1 293 ? 14.892 10.523 34.294 1.00 27.97 293 THR A C 1
ATOM 2242 O O . THR A 1 293 ? 15.405 10.957 35.328 1.00 27.97 293 THR A O 1
ATOM 2245 N N . PRO A 1 294 ? 15.643 10.081 33.266 1.00 28.05 294 PRO A N 1
ATOM 2246 C CA . PRO A 1 294 ? 17.081 10.312 33.218 1.00 28.05 294 PRO A CA 1
ATOM 2247 C C . PRO A 1 294 ? 17.350 11.795 32.925 1.00 28.05 294 PRO A C 1
ATOM 2249 O O . PRO A 1 294 ? 16.719 12.410 32.060 1.00 28.05 294 PRO A O 1
ATOM 2252 N N . THR A 1 295 ? 18.260 12.388 33.690 1.00 33.75 295 THR A N 1
ATOM 2253 C CA . THR A 1 295 ? 18.716 13.772 33.541 1.00 33.75 295 THR A CA 1
ATOM 2254 C C . THR A 1 295 ? 19.654 13.920 32.340 1.00 33.75 295 THR A C 1
ATOM 2256 O O . THR A 1 295 ? 20.241 12.961 31.843 1.00 33.75 295 THR A O 1
ATOM 2259 N N . ALA A 1 296 ? 19.815 15.161 31.871 1.00 29.92 296 ALA A N 1
ATOM 2260 C CA . ALA A 1 296 ? 20.587 15.564 30.690 1.00 29.92 296 ALA A CA 1
ATOM 2261 C C . ALA A 1 296 ? 22.111 15.266 30.731 1.00 29.92 296 ALA A C 1
ATOM 2263 O O . ALA A 1 296 ? 22.853 15.787 29.902 1.00 29.92 296 ALA A O 1
ATOM 2264 N N . ALA A 1 297 ? 22.583 14.426 31.656 1.00 31.66 297 ALA A N 1
ATOM 2265 C CA . ALA A 1 297 ? 23.969 13.974 31.763 1.00 31.66 297 ALA A CA 1
ATOM 2266 C C . ALA A 1 297 ? 24.244 12.639 31.032 1.00 31.66 297 ALA A C 1
ATOM 2268 O O . ALA A 1 297 ? 25.394 12.365 30.700 1.00 31.66 297 ALA A O 1
ATOM 2269 N N . ASP A 1 298 ? 23.216 11.858 30.671 1.00 30.88 298 ASP A N 1
ATOM 2270 C CA . ASP A 1 298 ? 23.397 10.543 30.019 1.00 30.88 298 ASP A CA 1
ATOM 2271 C C . ASP A 1 298 ? 23.447 10.597 28.476 1.00 30.88 298 ASP A C 1
ATOM 2273 O O . ASP A 1 298 ? 23.621 9.582 27.803 1.00 30.88 298 ASP A O 1
ATOM 2277 N N . ALA A 1 299 ? 23.356 11.792 27.882 1.00 28.83 299 ALA A N 1
ATOM 2278 C CA . ALA A 1 299 ? 23.490 12.008 26.436 1.00 28.83 299 ALA A CA 1
ATOM 2279 C C . ALA A 1 299 ? 24.940 12.292 25.976 1.00 28.83 299 ALA A C 1
ATOM 2281 O O . ALA A 1 299 ? 25.159 12.653 24.819 1.00 28.83 299 ALA A O 1
ATOM 2282 N N . ALA A 1 300 ? 25.933 12.126 26.858 1.00 30.09 300 ALA A N 1
ATOM 2283 C CA . ALA A 1 300 ? 27.330 12.504 26.618 1.00 30.09 300 ALA A CA 1
ATOM 2284 C C . ALA A 1 300 ? 28.311 11.322 26.448 1.00 30.09 300 ALA A C 1
ATOM 2286 O O . ALA A 1 300 ? 29.518 11.507 26.581 1.00 30.09 300 ALA A O 1
ATOM 2287 N N . VAL A 1 301 ? 27.840 10.118 26.100 1.00 28.97 301 VAL A N 1
ATOM 2288 C CA . VAL A 1 301 ? 28.715 8.959 25.826 1.00 28.97 301 VAL A CA 1
ATOM 2289 C C . VAL A 1 301 ? 28.413 8.365 24.451 1.00 28.97 301 VAL A C 1
ATOM 2291 O O . VAL A 1 301 ? 27.778 7.325 24.336 1.00 28.97 301 VAL A O 1
ATOM 2294 N N . CYS A 1 302 ? 28.841 9.054 23.386 1.00 25.77 302 CYS A N 1
ATOM 2295 C CA . CYS A 1 302 ? 29.273 8.416 22.126 1.00 25.77 302 CYS A CA 1
ATOM 2296 C C . CYS A 1 302 ? 29.959 9.397 21.147 1.00 25.77 302 CYS A C 1
ATOM 2298 O O . CYS A 1 302 ? 29.857 9.241 19.930 1.00 25.77 302 CYS A O 1
ATOM 2300 N N . LEU A 1 303 ? 30.652 10.422 21.656 1.00 27.44 303 LEU A N 1
ATOM 2301 C CA . LEU A 1 303 ? 31.410 11.386 20.846 1.00 27.44 303 LEU A CA 1
ATOM 2302 C C . LEU A 1 303 ? 32.769 11.716 21.480 1.00 27.44 303 LEU A C 1
ATOM 2304 O O . LEU A 1 303 ? 33.124 12.877 21.602 1.00 27.44 303 LEU A O 1
ATOM 2308 N N . THR A 1 304 ? 33.560 10.715 21.863 1.00 29.11 304 THR A N 1
ATOM 2309 C CA . THR A 1 304 ? 34.977 10.927 22.213 1.00 29.11 304 THR A CA 1
ATOM 2310 C C . THR A 1 304 ? 35.760 9.627 22.072 1.00 29.11 304 THR A C 1
ATOM 2312 O O . THR A 1 304 ? 35.666 8.749 22.919 1.00 29.11 304 THR A O 1
ATOM 2315 N N . SER A 1 305 ? 36.521 9.495 20.981 1.00 26.31 305 SER A N 1
ATOM 2316 C CA . SER A 1 305 ? 37.726 8.651 20.863 1.00 26.31 305 SER A CA 1
ATOM 2317 C C . SER A 1 305 ? 38.398 8.937 19.512 1.00 26.31 305 SER A C 1
ATOM 2319 O O . SER A 1 305 ? 38.260 8.177 18.556 1.00 26.31 305 SER A O 1
ATOM 2321 N N . LEU A 1 306 ? 39.090 10.072 19.418 1.00 27.89 306 LEU A N 1
ATOM 2322 C CA . LEU A 1 306 ? 40.219 10.244 18.499 1.00 27.89 306 LEU A CA 1
ATOM 2323 C C . LEU A 1 306 ? 41.482 9.984 19.332 1.00 27.89 306 LEU A C 1
ATOM 2325 O O . LEU A 1 306 ? 41.601 10.607 20.387 1.00 27.89 306 LEU A O 1
ATOM 2329 N N . PRO A 1 307 ? 42.407 9.097 18.928 1.00 31.03 307 PRO A N 1
ATOM 2330 C CA . PRO A 1 307 ? 43.725 9.065 19.538 1.00 31.03 307 PRO A CA 1
ATOM 2331 C C . PRO A 1 307 ? 44.604 10.156 18.913 1.00 31.03 307 PRO A C 1
ATOM 2333 O O . PRO A 1 307 ? 44.694 10.277 17.690 1.00 31.03 307 PRO A O 1
ATOM 2336 N N . ASP A 1 308 ? 45.231 10.941 19.782 1.00 31.77 308 ASP A N 1
ATOM 2337 C CA . ASP A 1 308 ? 46.300 11.883 19.469 1.00 31.77 308 ASP A CA 1
ATOM 2338 C C . ASP A 1 308 ? 47.638 11.130 19.383 1.00 31.77 308 ASP A C 1
ATOM 2340 O O . ASP A 1 308 ? 47.947 10.326 20.264 1.00 31.77 308 ASP A O 1
ATOM 2344 N N . ALA A 1 309 ? 48.405 11.367 18.316 1.00 27.45 309 ALA A N 1
ATOM 2345 C CA . ALA A 1 309 ? 49.841 11.091 18.240 1.00 27.45 309 ALA A CA 1
ATOM 2346 C C . ALA A 1 309 ? 50.441 11.752 16.986 1.00 27.45 309 ALA A C 1
ATOM 2348 O O . ALA A 1 309 ? 50.477 11.178 15.899 1.00 27.45 309 ALA A O 1
ATOM 2349 N N . THR A 1 310 ? 50.924 12.981 17.164 1.00 33.53 310 THR A N 1
ATOM 2350 C CA . THR A 1 310 ? 52.267 13.422 16.739 1.00 33.53 310 THR A CA 1
ATOM 2351 C C . THR A 1 310 ? 52.869 12.746 15.491 1.00 33.53 310 THR A C 1
ATOM 2353 O O . THR A 1 310 ? 53.662 11.809 15.597 1.00 33.53 310 THR A O 1
ATOM 2356 N N . GLN A 1 311 ? 52.604 13.303 14.308 1.00 30.89 311 GLN A N 1
ATOM 2357 C CA . GLN A 1 311 ? 53.511 13.237 13.154 1.00 30.89 311 GLN A CA 1
ATOM 2358 C C . GLN A 1 311 ? 53.588 14.622 12.489 1.00 30.89 311 GLN A C 1
ATOM 2360 O O . GLN A 1 311 ? 52.587 15.342 12.482 1.00 30.89 311 GLN A O 1
ATOM 2365 N N . PRO A 1 312 ? 54.766 15.035 11.978 1.00 29.33 312 PRO A N 1
ATOM 2366 C CA . PRO A 1 312 ? 54.954 16.365 11.410 1.00 29.33 312 PRO A CA 1
ATOM 2367 C C . PRO A 1 312 ? 54.083 16.544 10.157 1.00 29.33 312 PRO A C 1
ATOM 2369 O O . PRO A 1 312 ? 53.764 15.557 9.487 1.00 29.33 312 PRO A O 1
ATOM 2372 N N . PRO A 1 313 ? 53.687 17.786 9.828 1.00 27.75 313 PRO A N 1
ATOM 2373 C CA . PRO A 1 313 ? 52.742 18.037 8.751 1.00 27.75 313 PRO A CA 1
ATOM 2374 C C . PRO A 1 313 ? 53.341 17.585 7.410 1.00 27.75 313 PRO A C 1
ATOM 2376 O O . PRO A 1 313 ? 54.429 18.048 7.051 1.00 27.75 313 PRO A O 1
ATOM 2379 N N . PRO A 1 314 ? 52.665 16.723 6.628 1.00 26.91 314 PRO A N 1
ATOM 2380 C CA . PRO A 1 314 ? 52.992 16.615 5.220 1.00 26.91 314 PRO A CA 1
ATOM 2381 C C . PRO A 1 314 ? 52.646 17.954 4.559 1.00 26.91 314 PRO A C 1
ATOM 2383 O O . PRO A 1 314 ? 51.617 18.567 4.848 1.00 26.91 314 PRO A O 1
ATOM 2386 N N . GLN A 1 315 ? 53.567 18.427 3.725 1.00 30.80 315 GLN A N 1
ATOM 2387 C CA . GLN A 1 315 ? 53.525 19.720 3.049 1.00 30.80 315 GLN A CA 1
ATOM 2388 C C . GLN A 1 315 ? 52.191 19.993 2.329 1.00 30.80 315 GLN A C 1
ATOM 2390 O O . GLN A 1 315 ? 51.529 19.045 1.897 1.00 30.80 315 GLN A O 1
ATOM 2395 N N . PRO A 1 316 ? 51.797 21.276 2.181 1.00 24.06 316 PRO A N 1
ATOM 2396 C CA . PRO A 1 316 ? 50.533 21.650 1.561 1.00 24.06 316 PRO A CA 1
ATOM 2397 C C . PRO A 1 316 ? 50.488 21.134 0.122 1.00 24.06 316 PRO A C 1
ATOM 2399 O O . PRO A 1 316 ? 51.191 21.630 -0.756 1.00 24.06 316 PRO A O 1
ATOM 2402 N N . LEU A 1 317 ? 49.656 20.121 -0.112 1.00 24.78 317 LEU A N 1
ATOM 2403 C CA . LEU A 1 317 ? 49.271 19.729 -1.457 1.00 24.78 317 LEU A CA 1
ATOM 2404 C C . LEU A 1 317 ? 48.253 20.746 -1.968 1.00 24.78 317 LEU A C 1
ATOM 2406 O O . LEU A 1 317 ? 47.165 20.912 -1.417 1.00 24.78 317 LEU A O 1
ATOM 2410 N N . ASP A 1 318 ? 48.698 21.432 -3.007 1.00 24.25 318 ASP A N 1
ATOM 2411 C CA . ASP A 1 318 ? 48.033 22.460 -3.787 1.00 24.25 318 ASP A CA 1
ATOM 2412 C C . ASP A 1 318 ? 46.568 22.104 -4.105 1.00 24.25 318 ASP A C 1
ATOM 2414 O O . ASP A 1 318 ? 46.259 21.092 -4.743 1.00 24.25 318 ASP A O 1
ATOM 2418 N N . LEU A 1 319 ? 45.642 22.936 -3.621 1.00 27.98 319 LEU A N 1
ATOM 2419 C CA . LEU A 1 319 ? 44.206 22.787 -3.835 1.00 27.98 319 LEU A CA 1
ATOM 2420 C C . LEU A 1 319 ? 43.835 23.310 -5.226 1.00 27.98 319 LEU A C 1
ATOM 2422 O O . LEU A 1 319 ? 43.302 24.407 -5.372 1.00 27.98 319 LEU A O 1
ATOM 2426 N N . THR A 1 320 ? 44.027 22.477 -6.247 1.00 22.64 320 THR A N 1
ATOM 2427 C CA . THR A 1 320 ? 43.316 22.610 -7.525 1.00 22.64 320 THR A CA 1
ATOM 2428 C C . THR A 1 320 ? 42.277 21.494 -7.664 1.00 22.64 320 THR A C 1
ATOM 2430 O O . THR A 1 320 ? 42.500 20.416 -8.201 1.00 22.64 320 THR A O 1
ATOM 2433 N N . SER A 1 321 ? 41.116 21.784 -7.069 1.00 26.92 321 SER A N 1
ATOM 2434 C CA . SER A 1 321 ? 39.751 21.387 -7.440 1.00 26.92 321 SER A CA 1
ATOM 2435 C C . SER A 1 321 ? 39.553 20.130 -8.293 1.00 26.92 321 SER A C 1
ATOM 2437 O O . SER A 1 321 ? 39.758 20.175 -9.499 1.00 26.92 321 SER A O 1
ATOM 2439 N N . THR A 1 322 ? 38.971 19.075 -7.705 1.00 26.78 322 THR A N 1
ATOM 2440 C CA . THR A 1 322 ? 37.823 18.304 -8.249 1.00 26.78 322 THR A CA 1
ATOM 2441 C C . THR A 1 322 ? 37.373 17.274 -7.200 1.00 26.78 322 THR A C 1
ATOM 2443 O O . THR A 1 322 ? 38.084 16.316 -6.909 1.00 26.78 322 THR A O 1
ATOM 2446 N N . THR A 1 323 ? 36.172 17.404 -6.627 1.00 23.41 323 THR A N 1
ATOM 2447 C CA . THR A 1 323 ? 35.542 16.319 -5.845 1.00 23.41 323 THR A CA 1
ATOM 2448 C C . THR A 1 323 ? 34.090 16.165 -6.282 1.00 23.41 323 THR A C 1
ATOM 2450 O O . THR A 1 323 ? 33.219 16.947 -5.921 1.00 23.41 323 THR A O 1
ATOM 2453 N N . ILE A 1 324 ? 33.860 15.152 -7.121 1.00 23.91 324 ILE A N 1
ATOM 2454 C CA . ILE A 1 324 ? 32.579 14.818 -7.754 1.00 23.91 324 ILE A CA 1
ATOM 2455 C C . ILE A 1 324 ? 31.865 13.745 -6.913 1.00 23.91 324 ILE A C 1
ATOM 2457 O O . ILE A 1 324 ? 32.358 12.616 -6.773 1.00 23.91 324 ILE A O 1
ATOM 2461 N N . ALA A 1 325 ? 30.683 14.091 -6.401 1.00 22.36 325 ALA A N 1
ATOM 2462 C CA . ALA A 1 325 ? 29.648 13.198 -5.866 1.00 22.36 325 ALA A CA 1
ATOM 2463 C C . ALA A 1 325 ? 29.207 12.140 -6.913 1.00 22.36 325 ALA A C 1
ATOM 2465 O O . ALA A 1 325 ? 29.228 12.417 -8.105 1.00 22.36 325 ALA A O 1
ATOM 2466 N N . PRO A 1 326 ? 28.851 10.891 -6.566 1.00 22.45 326 PRO A N 1
ATOM 2467 C CA . PRO A 1 326 ? 28.278 9.938 -7.498 1.00 22.45 326 PRO A CA 1
ATOM 2468 C C . PRO A 1 326 ? 26.789 10.251 -7.627 1.00 22.45 326 PRO A C 1
ATOM 2470 O O . PRO A 1 326 ? 26.062 10.307 -6.641 1.00 22.45 326 PRO A O 1
ATOM 2473 N N . THR A 1 327 ? 26.329 10.443 -8.849 1.00 23.81 327 THR A N 1
ATOM 2474 C CA . THR A 1 327 ? 24.913 10.647 -9.118 1.00 23.81 327 THR A CA 1
ATOM 2475 C C . THR A 1 327 ? 24.274 9.283 -9.348 1.00 23.81 327 THR A C 1
ATOM 2477 O O . THR A 1 327 ? 24.690 8.509 -10.212 1.00 23.81 327 THR A O 1
ATOM 2480 N N . ALA A 1 328 ? 23.276 8.964 -8.527 1.00 21.41 328 ALA A N 1
ATOM 2481 C CA . ALA A 1 328 ? 22.356 7.872 -8.783 1.00 21.41 328 ALA A CA 1
ATOM 2482 C C . ALA A 1 328 ? 21.619 8.181 -10.084 1.00 21.41 328 ALA A C 1
ATOM 2484 O O . ALA A 1 328 ? 21.299 9.337 -10.346 1.00 21.41 328 ALA A O 1
ATOM 2485 N N . VAL A 1 329 ? 21.331 7.154 -10.877 1.00 22.22 329 VAL A N 1
ATOM 2486 C CA . VAL A 1 329 ? 20.526 7.266 -12.094 1.00 22.22 329 VAL A CA 1
ATOM 2487 C C . VAL A 1 329 ? 19.155 7.845 -11.728 1.00 22.22 329 VAL A C 1
ATOM 2489 O O . VAL A 1 329 ? 18.227 7.131 -11.341 1.00 22.22 329 VAL A O 1
ATOM 2492 N N . HIS A 1 330 ? 19.038 9.166 -11.818 1.00 22.81 330 HIS A N 1
ATOM 2493 C CA . HIS A 1 330 ? 17.775 9.863 -11.890 1.00 22.81 330 HIS A CA 1
ATOM 2494 C C . HIS A 1 330 ? 17.165 9.481 -13.239 1.00 22.81 330 HIS A C 1
ATOM 2496 O O . HIS A 1 330 ? 17.679 9.837 -14.299 1.00 22.81 330 HIS A O 1
ATOM 2502 N N . ARG A 1 331 ? 16.054 8.735 -13.203 1.00 23.36 331 ARG A N 1
ATOM 2503 C CA . ARG A 1 331 ? 15.013 8.943 -14.209 1.00 23.36 331 ARG A CA 1
ATOM 2504 C C . ARG A 1 331 ? 14.691 10.430 -14.126 1.00 23.36 331 ARG A C 1
ATOM 2506 O O . ARG A 1 331 ? 14.180 10.876 -13.104 1.00 23.36 331 ARG A O 1
ATOM 2513 N N . VAL A 1 332 ? 15.093 11.172 -15.152 1.00 23.25 332 VAL A N 1
ATOM 2514 C CA . VAL A 1 332 ? 14.510 12.478 -15.454 1.00 23.25 332 VAL A CA 1
ATOM 2515 C C . VAL A 1 332 ? 13.002 12.261 -15.446 1.00 23.25 332 VAL A C 1
ATOM 2517 O O . VAL A 1 332 ? 12.539 11.302 -16.065 1.00 23.25 332 VAL A O 1
ATOM 2520 N N . ASP A 1 333 ? 12.291 13.057 -14.653 1.00 22.94 333 ASP A N 1
ATOM 2521 C CA . ASP A 1 333 ? 10.852 12.959 -14.460 1.00 22.94 333 ASP A CA 1
ATOM 2522 C C . ASP A 1 333 ? 10.128 12.786 -15.808 1.00 22.94 333 ASP A C 1
ATOM 2524 O O . ASP A 1 333 ? 10.205 13.638 -16.691 1.00 22.94 333 ASP A O 1
ATOM 2528 N N . ASP A 1 334 ? 9.412 11.669 -15.962 1.00 25.44 334 ASP A N 1
ATOM 2529 C CA . ASP A 1 334 ? 8.412 11.480 -17.013 1.00 25.44 334 ASP A CA 1
ATOM 2530 C C . ASP A 1 334 ? 7.183 12.323 -16.634 1.00 25.44 334 ASP A C 1
ATOM 2532 O O . ASP A 1 334 ? 6.189 11.819 -16.111 1.00 25.44 334 ASP A O 1
ATOM 2536 N N . CYS A 1 335 ? 7.290 13.639 -16.794 1.00 25.66 335 CYS A N 1
ATOM 2537 C CA . CYS A 1 335 ? 6.191 14.599 -16.752 1.00 25.66 335 CYS A CA 1
ATOM 2538 C C . CYS A 1 335 ? 6.556 15.717 -17.723 1.00 25.66 335 CYS A C 1
ATOM 2540 O O . CYS A 1 335 ? 7.367 16.564 -17.383 1.00 25.66 335 CYS A O 1
ATOM 2542 N N . VAL A 1 336 ? 6.007 15.644 -18.932 1.00 25.66 336 VAL A N 1
ATOM 2543 C CA . VAL A 1 336 ? 5.518 16.742 -19.781 1.00 25.66 336 VAL A CA 1
ATOM 2544 C C . VAL A 1 336 ? 5.402 16.132 -21.177 1.00 25.66 336 VAL A C 1
ATOM 2546 O O . VAL A 1 336 ? 6.378 15.926 -21.898 1.00 25.66 336 VAL A O 1
ATOM 2549 N N . ALA A 1 337 ? 4.173 15.767 -21.533 1.00 28.02 337 ALA A N 1
ATOM 2550 C CA . ALA A 1 337 ? 3.780 15.768 -22.926 1.00 28.02 337 ALA A CA 1
ATOM 2551 C C . ALA A 1 337 ? 3.783 17.240 -23.365 1.00 28.02 337 ALA A C 1
ATOM 2553 O O . ALA A 1 337 ? 2.790 17.936 -23.184 1.00 28.02 337 ALA A O 1
ATOM 2554 N N . ASP A 1 338 ? 4.925 17.719 -23.853 1.00 30.78 338 ASP A N 1
ATOM 2555 C CA . ASP A 1 338 ? 5.004 18.932 -24.663 1.00 30.78 338 ASP A CA 1
ATOM 2556 C C . ASP A 1 338 ? 4.990 18.470 -26.110 1.00 30.78 338 ASP A C 1
ATOM 2558 O O . ASP A 1 338 ? 6.019 18.124 -26.695 1.00 30.78 338 ASP A O 1
ATOM 2562 N N . ARG A 1 339 ? 3.786 18.362 -26.659 1.00 32.03 339 ARG A N 1
ATOM 2563 C CA . ARG A 1 339 ? 3.598 18.493 -28.103 1.00 32.03 339 ARG A CA 1
ATOM 2564 C C . ARG A 1 339 ? 2.855 19.776 -28.480 1.00 32.03 339 ARG A C 1
ATOM 2566 O O . ARG A 1 339 ? 2.855 20.087 -29.660 1.00 32.03 339 ARG A O 1
ATOM 2573 N N . ASP A 1 340 ? 2.362 20.556 -27.509 1.00 32.34 340 ASP A N 1
ATOM 2574 C CA . ASP A 1 340 ? 1.487 21.705 -27.796 1.00 32.34 340 ASP A CA 1
ATOM 2575 C C . ASP A 1 340 ? 1.957 23.055 -27.225 1.00 32.34 340 ASP A C 1
ATOM 2577 O O . ASP A 1 340 ? 1.235 24.042 -27.332 1.00 32.34 340 ASP A O 1
ATOM 2581 N N . SER A 1 341 ? 3.163 23.159 -26.658 1.00 39.53 341 SER A N 1
ATOM 2582 C CA . SER A 1 341 ? 3.815 24.468 -26.551 1.00 39.53 341 SER A CA 1
ATOM 2583 C C . SER A 1 341 ? 4.831 24.581 -27.683 1.00 39.53 341 SER A C 1
ATOM 2585 O O . SER A 1 341 ? 5.744 23.762 -27.804 1.00 39.53 341 SER A O 1
ATOM 2587 N N . HIS A 1 342 ? 4.650 25.567 -28.562 1.00 47.16 342 HIS A N 1
ATOM 2588 C CA . HIS A 1 342 ? 5.668 25.977 -29.525 1.00 47.16 342 HIS A CA 1
ATOM 2589 C C . HIS A 1 342 ? 6.875 26.518 -28.748 1.00 47.16 342 HIS A C 1
ATOM 2591 O O . HIS A 1 342 ? 7.026 27.722 -28.596 1.00 47.16 342 HIS A O 1
ATOM 2597 N N . THR A 1 343 ? 7.694 25.623 -28.198 1.00 56.78 343 THR A N 1
ATOM 2598 C CA . THR A 1 343 ? 8.975 25.990 -27.603 1.00 56.78 343 THR A CA 1
ATOM 2599 C C . THR A 1 343 ? 9.913 26.303 -28.761 1.00 56.78 343 THR A C 1
ATOM 2601 O O . THR A 1 343 ? 10.329 25.395 -29.485 1.00 56.78 343 THR A O 1
ATOM 2604 N N . SER A 1 344 ? 10.191 27.586 -28.974 1.00 76.12 344 SER A N 1
ATOM 2605 C CA . SER A 1 344 ? 11.172 28.039 -29.956 1.00 76.12 344 SER A CA 1
ATOM 2606 C C . SER A 1 344 ? 12.577 27.797 -29.413 1.00 76.12 344 SER A C 1
ATOM 2608 O O . SER A 1 344 ? 12.809 27.781 -28.202 1.00 76.12 344 SER A O 1
ATOM 2610 N N . ILE A 1 345 ? 13.557 27.675 -30.306 1.00 80.12 345 ILE A N 1
ATOM 2611 C CA . ILE A 1 345 ? 14.975 27.740 -29.946 1.00 80.12 345 ILE A CA 1
ATOM 2612 C C . ILE A 1 345 ? 15.293 28.969 -29.073 1.00 80.12 345 ILE A C 1
ATOM 2614 O O . ILE A 1 345 ? 16.136 28.862 -28.188 1.00 80.12 345 ILE A O 1
ATOM 2618 N N . ASP A 1 346 ? 14.583 30.090 -29.251 1.00 81.06 346 ASP A N 1
ATOM 2619 C CA . ASP A 1 346 ? 14.791 31.326 -28.477 1.00 81.06 346 ASP A CA 1
ATOM 2620 C C . ASP A 1 346 ? 14.395 31.198 -26.998 1.00 81.06 346 ASP A C 1
ATOM 2622 O O . ASP A 1 346 ? 14.910 31.935 -26.160 1.00 81.06 346 ASP A O 1
ATOM 2626 N N . ASP A 1 347 ? 13.509 30.254 -26.661 1.00 77.94 347 ASP A N 1
ATOM 2627 C CA . ASP A 1 347 ? 13.069 30.017 -25.281 1.00 77.94 347 ASP A CA 1
ATOM 2628 C C . ASP A 1 347 ? 14.095 29.193 -24.487 1.00 77.94 347 ASP A C 1
ATOM 2630 O O . ASP A 1 347 ? 14.074 29.155 -23.255 1.00 77.94 347 ASP A O 1
ATOM 2634 N N . VAL A 1 348 ? 14.983 28.490 -25.197 1.00 76.69 348 VAL A N 1
ATOM 2635 C CA . VAL A 1 348 ? 15.869 27.470 -24.623 1.00 76.69 348 VAL A CA 1
ATOM 2636 C C . VAL A 1 348 ? 17.336 27.847 -24.770 1.00 76.69 348 VAL A C 1
ATOM 2638 O O . VAL A 1 348 ? 18.122 27.592 -23.857 1.00 76.69 348 VAL A O 1
ATOM 2641 N N . TRP A 1 349 ? 17.734 28.403 -25.914 1.00 83.69 349 TRP A N 1
ATOM 2642 C CA . TRP A 1 349 ? 19.114 28.771 -26.216 1.00 83.69 349 TRP A CA 1
ATOM 2643 C C . TRP A 1 349 ? 19.343 30.257 -25.929 1.00 83.69 349 TRP A C 1
ATOM 2645 O O . TRP A 1 349 ? 18.484 31.079 -26.241 1.00 83.69 349 TRP A O 1
ATOM 2655 N N . PRO A 1 350 ? 20.513 30.640 -25.387 1.00 86.19 350 PRO A N 1
ATOM 2656 C CA . PRO A 1 350 ? 20.884 32.048 -25.310 1.00 86.19 350 PRO A CA 1
ATOM 2657 C C . PRO A 1 350 ? 20.848 32.720 -26.696 1.00 86.19 350 PRO A C 1
ATOM 2659 O O . PRO A 1 350 ? 21.137 32.084 -27.714 1.00 86.19 350 PRO A O 1
ATOM 2662 N N . ALA A 1 351 ? 20.482 34.006 -26.733 1.00 84.12 351 ALA A N 1
ATOM 2663 C CA . ALA A 1 351 ? 20.158 34.731 -27.967 1.00 84.12 351 ALA A CA 1
ATOM 2664 C C . ALA A 1 351 ? 21.293 34.740 -29.012 1.00 84.12 351 ALA A C 1
ATOM 2666 O O . ALA A 1 351 ? 21.037 34.700 -30.216 1.00 84.12 351 ALA A O 1
ATOM 2667 N N . ASP A 1 352 ? 22.549 34.749 -28.568 1.00 86.31 352 ASP A N 1
ATOM 2668 C CA . ASP A 1 352 ? 23.737 34.660 -29.418 1.00 86.31 352 ASP A CA 1
ATOM 2669 C C . ASP A 1 352 ? 23.847 33.297 -30.122 1.00 86.31 352 ASP A C 1
ATOM 2671 O O . ASP A 1 352 ? 24.110 33.236 -31.327 1.00 86.31 352 ASP A O 1
ATOM 2675 N N . TYR A 1 353 ? 23.572 32.200 -29.411 1.00 86.81 353 TYR A N 1
ATOM 2676 C CA . TYR A 1 353 ? 23.544 30.861 -29.999 1.00 86.81 353 TYR A CA 1
ATOM 2677 C C . TYR A 1 353 ? 22.340 30.649 -30.919 1.00 86.81 353 TYR A C 1
ATOM 2679 O O . TYR A 1 353 ? 22.502 30.032 -31.972 1.00 86.81 353 TYR A O 1
ATOM 2687 N N . ALA A 1 354 ? 21.163 31.175 -30.567 1.00 84.31 354 ALA A N 1
ATOM 2688 C CA . ALA A 1 354 ? 19.973 31.112 -31.419 1.00 84.31 354 ALA A CA 1
ATOM 2689 C C . ALA A 1 354 ? 20.192 31.860 -32.750 1.00 84.31 354 ALA A C 1
ATOM 2691 O O . ALA A 1 354 ? 19.964 31.302 -33.824 1.00 84.31 354 ALA A O 1
ATOM 2692 N N . THR A 1 355 ? 20.761 33.070 -32.693 1.00 88.50 355 THR A N 1
ATOM 2693 C CA . THR A 1 355 ? 21.121 33.865 -33.884 1.00 88.50 355 THR A CA 1
ATOM 2694 C C . THR A 1 355 ? 22.167 33.150 -34.746 1.00 88.50 355 THR A C 1
ATOM 2696 O O . THR A 1 355 ? 22.086 33.136 -35.974 1.00 88.50 355 THR A O 1
ATOM 2699 N N . ARG A 1 356 ? 23.157 32.504 -34.117 1.00 88.81 356 ARG A N 1
ATOM 2700 C CA . ARG A 1 356 ? 24.162 31.708 -34.834 1.00 88.81 356 ARG A CA 1
ATOM 2701 C C . ARG A 1 356 ? 23.573 30.444 -35.466 1.00 88.81 356 ARG A C 1
ATOM 2703 O O . ARG A 1 356 ? 24.040 30.021 -36.516 1.00 88.81 356 ARG A O 1
ATOM 2710 N N . ALA A 1 357 ? 22.576 29.819 -34.847 1.00 87.88 357 ALA A N 1
ATOM 2711 C CA . ALA A 1 357 ? 21.893 28.668 -35.434 1.00 87.88 357 ALA A CA 1
ATOM 2712 C C . ALA A 1 357 ? 21.080 29.075 -36.671 1.00 87.88 357 ALA A C 1
ATOM 2714 O O . ALA A 1 357 ? 21.059 28.344 -37.660 1.00 87.88 357 ALA A O 1
ATOM 2715 N N . GLU A 1 358 ? 20.473 30.261 -36.644 1.00 88.81 358 GLU A N 1
ATOM 2716 C CA . GLU A 1 358 ? 19.774 30.846 -37.787 1.00 88.81 358 GLU A CA 1
ATOM 2717 C C . GLU A 1 358 ? 20.712 31.130 -38.963 1.00 88.81 358 GLU A C 1
ATOM 2719 O O . GLU A 1 358 ? 20.427 30.706 -40.081 1.00 88.81 358 GLU A O 1
ATOM 2724 N N . SER A 1 359 ? 21.876 31.740 -38.717 1.00 90.81 359 SER A N 1
ATOM 2725 C CA . SER A 1 359 ? 22.851 32.017 -39.785 1.00 90.81 359 SER A CA 1
ATOM 2726 C C . SER A 1 359 ? 23.452 30.758 -40.424 1.00 90.81 359 SER A C 1
ATOM 2728 O O . SER A 1 359 ? 23.965 30.819 -41.539 1.00 90.81 359 SER A O 1
ATOM 2730 N N . LEU A 1 360 ? 23.363 29.613 -39.741 1.00 90.38 360 LEU A N 1
ATOM 2731 C CA . LEU A 1 360 ? 23.785 28.300 -40.232 1.00 90.38 360 LEU A CA 1
ATOM 2732 C C . LEU A 1 360 ? 22.635 27.480 -40.843 1.00 90.38 360 LEU A C 1
ATOM 2734 O O . LEU A 1 360 ? 22.852 26.329 -41.213 1.00 90.38 360 LEU A O 1
ATOM 2738 N N . GLY A 1 361 ? 21.418 28.031 -40.927 1.00 89.94 361 GLY A N 1
ATOM 2739 C CA . GLY A 1 361 ? 20.243 27.324 -41.452 1.00 89.94 361 GLY A CA 1
ATOM 2740 C C . GLY A 1 361 ? 19.739 26.183 -40.558 1.00 89.94 361 GLY A C 1
ATOM 2741 O O . GLY A 1 361 ? 18.991 25.324 -41.012 1.00 89.94 361 GLY A O 1
ATOM 2742 N N . LEU A 1 362 ? 20.136 26.146 -39.282 1.00 90.06 362 LEU A N 1
ATOM 2743 C CA . LEU A 1 362 ? 19.769 25.081 -38.340 1.00 90.06 362 LEU A CA 1
ATOM 2744 C C . LEU A 1 362 ? 18.474 25.368 -37.567 1.00 90.06 362 LEU A C 1
ATOM 2746 O O . LEU A 1 362 ? 17.993 24.492 -36.850 1.00 90.06 362 LEU A O 1
ATOM 2750 N N . ARG A 1 363 ? 17.905 26.572 -37.695 1.00 87.12 363 ARG A N 1
ATOM 2751 C CA . ARG A 1 363 ? 16.755 27.034 -36.900 1.00 87.12 363 ARG A CA 1
ATOM 2752 C C . ARG A 1 363 ? 15.531 26.128 -37.050 1.00 87.12 363 ARG A C 1
ATOM 2754 O O . ARG A 1 363 ? 15.018 25.641 -36.047 1.00 87.12 363 ARG A O 1
ATOM 2761 N N . ASP A 1 364 ? 15.127 25.825 -38.278 1.00 85.00 364 ASP A N 1
ATOM 2762 C CA . ASP A 1 364 ? 13.959 24.974 -38.542 1.00 85.00 364 ASP A CA 1
ATOM 2763 C C . ASP A 1 364 ? 14.197 23.524 -38.109 1.00 85.00 364 ASP A C 1
ATOM 2765 O O . ASP A 1 364 ? 13.338 22.897 -37.489 1.00 85.00 364 ASP A O 1
ATOM 2769 N N . HIS A 1 365 ? 15.404 23.008 -38.357 1.00 87.62 365 HIS A N 1
ATOM 2770 C CA . HIS A 1 365 ? 15.812 21.678 -37.913 1.00 87.62 365 HIS A CA 1
ATOM 2771 C C . HIS A 1 365 ? 15.760 21.53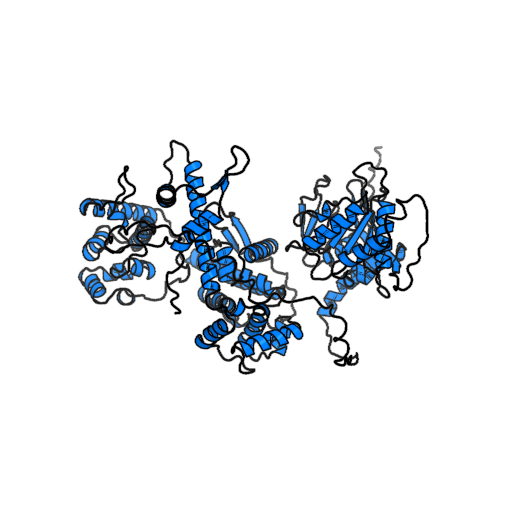4 -36.390 1.00 87.62 365 HIS A C 1
ATOM 2773 O O . HIS A 1 365 ? 15.325 20.493 -35.894 1.00 87.62 365 HIS A O 1
ATOM 2779 N N . LEU A 1 366 ? 16.206 22.557 -35.657 1.00 87.69 366 LEU A N 1
ATOM 2780 C CA . LEU A 1 366 ? 16.192 22.595 -34.197 1.00 87.69 366 LEU A CA 1
ATOM 2781 C C . LEU A 1 366 ? 14.762 22.755 -33.666 1.00 87.69 366 LEU A C 1
ATOM 2783 O O . LEU A 1 366 ? 14.363 21.975 -32.806 1.00 87.69 366 LEU A O 1
ATOM 2787 N N . ASN A 1 367 ? 13.962 23.666 -34.221 1.00 84.44 367 ASN A N 1
ATOM 2788 C CA . ASN A 1 367 ? 12.557 23.853 -33.835 1.00 84.44 367 ASN A CA 1
ATOM 2789 C C . ASN A 1 367 ? 11.679 22.618 -34.114 1.00 84.44 367 ASN A C 1
ATOM 2791 O O . ASN A 1 367 ? 10.666 22.419 -33.448 1.00 84.44 367 ASN A O 1
ATOM 2795 N N . ALA A 1 368 ? 12.068 21.755 -35.058 1.00 81.81 368 ALA A N 1
ATOM 2796 C CA . ALA A 1 368 ? 11.406 20.472 -35.300 1.00 81.81 368 ALA A CA 1
ATOM 2797 C C . ALA A 1 368 ? 11.675 19.416 -34.204 1.00 81.81 368 ALA A C 1
ATOM 2799 O O . ALA A 1 368 ? 11.059 18.345 -34.205 1.00 81.81 368 ALA A O 1
ATOM 2800 N N . LEU A 1 369 ? 12.605 19.673 -33.276 1.00 82.06 369 LEU A N 1
ATOM 2801 C CA . LEU A 1 369 ? 12.921 18.771 -32.172 1.00 82.06 369 LEU A CA 1
ATOM 2802 C C . LEU A 1 369 ? 12.073 19.081 -30.927 1.00 82.06 369 LEU A C 1
ATOM 2804 O O . LEU A 1 369 ? 11.763 20.235 -30.652 1.00 82.06 369 LEU A O 1
ATOM 2808 N N . PRO A 1 370 ? 11.761 18.072 -30.091 1.00 77.81 370 PRO A N 1
ATOM 2809 C CA . PRO A 1 370 ? 11.101 18.312 -28.809 1.00 77.81 370 PRO A CA 1
ATOM 2810 C C . PRO A 1 370 ? 11.932 19.223 -27.890 1.00 77.81 370 PRO A C 1
ATOM 2812 O O . PRO A 1 370 ? 13.154 19.063 -27.819 1.00 77.81 370 PRO A O 1
ATOM 2815 N N . ALA A 1 371 ? 11.275 20.065 -27.084 1.00 73.88 371 ALA A N 1
ATOM 2816 C CA . ALA A 1 371 ? 11.901 21.002 -26.135 1.00 73.88 371 ALA A CA 1
ATOM 2817 C C . ALA A 1 371 ? 12.999 20.367 -25.256 1.00 73.88 371 ALA A C 1
ATOM 2819 O O . ALA A 1 371 ? 14.075 20.927 -25.045 1.00 73.88 371 ALA A O 1
ATOM 2820 N N . ARG A 1 372 ? 12.782 19.127 -24.802 1.00 76.88 372 ARG A N 1
ATOM 2821 C CA . ARG A 1 372 ? 13.784 18.360 -24.044 1.00 76.88 372 ARG A CA 1
ATOM 2822 C C . ARG A 1 372 ? 15.070 18.106 -24.838 1.00 76.88 372 ARG A C 1
ATOM 2824 O O . ARG A 1 372 ? 16.156 18.122 -24.266 1.00 76.88 372 ARG A O 1
ATOM 2831 N N . ILE A 1 373 ? 14.954 17.787 -26.124 1.00 84.50 373 ILE A N 1
ATOM 2832 C CA . ILE A 1 373 ? 16.106 17.520 -26.992 1.00 84.50 373 ILE A CA 1
ATOM 2833 C C . ILE A 1 373 ? 16.823 18.832 -27.312 1.00 84.50 373 ILE A C 1
ATOM 2835 O O . ILE A 1 373 ? 18.049 18.866 -27.252 1.00 84.50 373 ILE A O 1
ATOM 2839 N N . LEU A 1 374 ? 16.072 19.914 -27.538 1.00 84.75 374 LEU A N 1
ATOM 2840 C CA . LEU A 1 374 ? 16.614 21.269 -27.667 1.00 84.75 374 LEU A CA 1
ATOM 2841 C C . LEU A 1 374 ? 17.453 21.677 -26.449 1.00 84.75 374 LEU A C 1
ATOM 2843 O O . LEU A 1 374 ? 18.559 22.189 -26.614 1.00 84.75 374 LEU A O 1
ATOM 2847 N N . ALA A 1 375 ? 16.980 21.378 -25.236 1.00 81.38 375 ALA A N 1
ATOM 2848 C CA . ALA A 1 375 ? 17.713 21.649 -24.000 1.00 81.38 375 ALA A CA 1
ATOM 2849 C C . ALA A 1 375 ? 19.002 20.816 -23.871 1.00 81.38 375 ALA A C 1
ATOM 2851 O O . ALA A 1 375 ? 20.009 21.316 -23.380 1.00 81.38 375 ALA A O 1
ATOM 2852 N N . LEU A 1 376 ? 19.002 19.560 -24.337 1.00 82.62 376 LEU A N 1
ATOM 2853 C CA . LEU A 1 376 ? 20.200 18.707 -24.346 1.00 82.62 376 LEU A CA 1
ATOM 2854 C C . LEU A 1 376 ? 21.237 19.136 -25.394 1.00 82.62 376 LEU A C 1
ATOM 2856 O O . LEU A 1 376 ? 22.428 18.887 -25.213 1.00 82.62 376 LEU A O 1
ATOM 2860 N N . LEU A 1 377 ? 20.783 19.740 -26.493 1.00 86.81 377 LEU A N 1
ATOM 2861 C CA . LEU A 1 377 ? 21.638 20.286 -27.546 1.00 86.81 377 LEU A CA 1
ATOM 2862 C C . LEU A 1 377 ? 22.123 21.709 -27.249 1.00 86.81 377 LEU A C 1
ATOM 2864 O O . LEU A 1 377 ? 23.015 22.183 -27.948 1.00 86.81 377 LEU A O 1
ATOM 2868 N N . ASN A 1 378 ? 21.567 22.375 -26.233 1.00 85.44 378 ASN A N 1
ATOM 2869 C CA . ASN A 1 378 ? 21.950 23.733 -25.869 1.00 85.44 378 ASN A CA 1
ATOM 2870 C C . ASN A 1 378 ? 23.453 23.795 -25.512 1.00 85.44 378 ASN A C 1
ATOM 2872 O O . ASN A 1 378 ? 23.877 23.121 -24.569 1.00 85.44 378 ASN A O 1
ATOM 2876 N N . PRO A 1 379 ? 24.261 24.618 -26.208 1.00 79.62 379 PRO A N 1
ATOM 2877 C CA . PRO A 1 379 ? 25.699 24.739 -25.953 1.00 79.62 379 PRO A CA 1
ATOM 2878 C C . PRO A 1 379 ? 26.016 25.287 -24.557 1.00 79.62 379 PRO A C 1
ATOM 2880 O O . PRO A 1 379 ? 27.064 24.983 -23.992 1.00 79.62 379 PRO A O 1
ATOM 2883 N N . ALA A 1 380 ? 25.102 26.079 -23.989 1.00 76.25 380 ALA A N 1
ATOM 2884 C CA . ALA A 1 380 ? 25.217 26.644 -22.649 1.00 76.25 380 ALA A CA 1
ATOM 2885 C C . ALA A 1 380 ? 24.745 25.684 -21.543 1.00 76.25 380 ALA A C 1
ATOM 2887 O O . ALA A 1 380 ? 24.883 25.998 -20.358 1.00 76.25 380 ALA A O 1
ATOM 2888 N N . ALA A 1 381 ? 24.191 24.516 -21.895 1.00 67.06 381 ALA A N 1
ATOM 2889 C CA . ALA A 1 381 ? 23.812 23.522 -20.903 1.00 67.06 381 ALA A CA 1
ATOM 2890 C C . ALA A 1 381 ? 25.061 23.032 -20.159 1.00 67.06 381 ALA A C 1
ATOM 2892 O O . ALA A 1 381 ? 26.023 22.535 -20.750 1.00 67.06 381 ALA A O 1
ATOM 2893 N N . THR A 1 382 ? 25.046 23.146 -18.832 1.00 54.25 382 THR A N 1
ATOM 2894 C CA . THR A 1 382 ? 26.103 22.581 -17.995 1.00 54.25 382 THR A CA 1
ATOM 2895 C C . THR A 1 382 ? 26.095 21.065 -18.157 1.00 54.25 382 THR A C 1
ATOM 2897 O O . THR A 1 382 ? 25.052 20.425 -18.002 1.00 54.25 382 THR A O 1
ATOM 2900 N N . VAL A 1 383 ? 27.263 20.489 -18.477 1.00 49.69 383 VAL A N 1
ATOM 2901 C CA . VAL A 1 383 ? 27.458 19.038 -18.613 1.00 49.69 383 VAL A CA 1
ATOM 2902 C C . VAL A 1 383 ? 26.849 18.358 -17.391 1.00 49.69 383 VAL A C 1
ATOM 2904 O O . VAL A 1 383 ? 27.367 18.478 -16.279 1.00 49.69 383 VAL A O 1
ATOM 2907 N N . THR A 1 384 ? 25.725 17.671 -17.583 1.00 42.78 384 THR A N 1
ATOM 2908 C CA . THR A 1 384 ? 25.017 16.984 -16.505 1.00 42.78 384 THR A CA 1
ATOM 2909 C C . THR A 1 384 ? 25.818 15.739 -16.140 1.00 42.78 384 THR A C 1
ATOM 2911 O O . THR A 1 384 ? 25.554 14.667 -16.659 1.00 42.78 384 THR A O 1
ATOM 2914 N N . ASP A 1 385 ? 26.840 15.914 -15.298 1.00 41.25 385 ASP A N 1
ATOM 2915 C CA . ASP A 1 385 ? 27.749 14.889 -14.772 1.00 41.25 385 ASP A CA 1
ATOM 2916 C C . ASP A 1 385 ? 28.414 14.011 -15.862 1.00 41.25 385 ASP A C 1
ATOM 2918 O O . ASP A 1 385 ? 27.792 13.143 -16.466 1.00 41.25 385 ASP A O 1
ATOM 2922 N N . MET A 1 386 ? 29.733 14.133 -16.068 1.00 37.53 386 MET A N 1
ATOM 2923 C CA . MET A 1 386 ? 30.495 13.241 -16.971 1.00 37.53 386 MET A CA 1
ATOM 2924 C C . MET A 1 386 ? 30.419 11.740 -16.591 1.00 37.53 386 MET A C 1
ATOM 2926 O O . MET A 1 386 ? 30.968 10.892 -17.298 1.00 37.53 386 MET A O 1
ATOM 2930 N N . ARG A 1 387 ? 29.759 11.394 -15.474 1.00 37.91 387 ARG A N 1
ATOM 2931 C CA . ARG A 1 387 ? 29.427 10.025 -15.049 1.00 37.91 387 ARG A CA 1
ATOM 2932 C C . ARG A 1 387 ? 28.052 9.530 -15.517 1.00 37.91 387 ARG A C 1
ATOM 2934 O O . ARG A 1 387 ? 27.796 8.330 -15.396 1.00 37.91 387 ARG A O 1
ATOM 2941 N N . ALA A 1 388 ? 27.179 10.394 -16.037 1.00 42.47 388 ALA A N 1
ATOM 2942 C CA . ALA A 1 388 ? 25.967 9.966 -16.729 1.00 42.47 388 ALA A CA 1
ATOM 2943 C C . ALA A 1 388 ? 26.355 9.178 -17.989 1.00 42.47 388 ALA A C 1
ATOM 2945 O O . ALA A 1 388 ? 27.385 9.445 -18.610 1.00 42.47 388 ALA A O 1
ATOM 2946 N N . ASP A 1 389 ? 25.557 8.178 -18.369 1.00 56.94 389 ASP A N 1
ATOM 2947 C CA . ASP A 1 389 ? 25.819 7.379 -19.567 1.00 56.94 389 ASP A CA 1
ATOM 2948 C C . ASP A 1 389 ? 25.636 8.242 -20.829 1.00 56.94 389 ASP A C 1
ATOM 2950 O O . ASP A 1 389 ? 24.575 8.255 -21.457 1.00 56.94 389 ASP A O 1
ATOM 2954 N N . ALA A 1 390 ? 26.681 8.992 -21.189 1.00 68.06 390 ALA A N 1
ATOM 2955 C CA . ALA A 1 390 ? 26.711 9.895 -22.333 1.00 68.06 390 ALA A CA 1
ATOM 2956 C C . ALA A 1 390 ? 26.379 9.162 -23.642 1.00 68.06 390 ALA A C 1
ATOM 2958 O O . ALA A 1 390 ? 25.874 9.777 -24.573 1.00 68.06 390 ALA A O 1
ATOM 2959 N N . SER A 1 391 ? 26.591 7.837 -23.700 1.00 73.38 391 SER A N 1
ATOM 2960 C CA . SER A 1 391 ? 26.202 7.019 -24.852 1.00 73.38 391 SER A CA 1
ATOM 2961 C C . SER A 1 391 ? 24.685 6.965 -25.029 1.00 73.38 391 SER A C 1
ATOM 2963 O O . SER A 1 391 ? 24.186 7.022 -26.151 1.00 73.38 391 SER A O 1
ATOM 2965 N N . ARG A 1 392 ? 23.931 6.917 -23.925 1.00 71.12 392 ARG A N 1
ATOM 2966 C CA . ARG A 1 392 ? 22.467 6.890 -23.933 1.00 71.12 392 ARG A CA 1
ATOM 2967 C C . ARG A 1 392 ? 21.881 8.260 -24.259 1.00 71.12 392 ARG A C 1
ATOM 2969 O O . ARG A 1 392 ? 20.871 8.322 -24.961 1.00 71.12 392 ARG A O 1
ATOM 2976 N N . ILE A 1 393 ? 22.499 9.332 -23.764 1.00 77.44 393 ILE A N 1
ATOM 2977 C CA . ILE A 1 393 ? 22.110 10.712 -24.090 1.00 77.44 393 ILE A CA 1
ATOM 2978 C C . ILE A 1 393 ? 22.329 10.959 -25.585 1.00 77.44 393 ILE A C 1
ATOM 2980 O O . ILE A 1 393 ? 21.363 11.260 -26.284 1.00 77.44 393 ILE A O 1
ATOM 2984 N N . GLU A 1 394 ? 23.543 10.702 -26.084 1.00 86.62 394 GLU A N 1
ATOM 2985 C CA . GLU A 1 394 ? 23.891 10.792 -27.507 1.00 86.62 394 GLU A CA 1
ATOM 2986 C C . GLU A 1 394 ? 22.915 9.967 -28.356 1.00 86.62 394 GLU A C 1
ATOM 2988 O O . GLU A 1 394 ? 22.300 10.480 -29.286 1.00 86.62 394 GLU A O 1
ATOM 2993 N N . ARG A 1 395 ? 22.663 8.705 -27.982 1.00 85.44 395 ARG A N 1
ATOM 2994 C CA . ARG A 1 395 ? 21.719 7.830 -28.692 1.00 85.44 395 ARG A CA 1
ATOM 2995 C C . ARG A 1 395 ? 20.300 8.399 -28.746 1.00 85.44 395 ARG A C 1
ATOM 2997 O O . ARG A 1 395 ? 19.642 8.235 -29.770 1.00 85.44 395 ARG A O 1
ATOM 3004 N N . SER A 1 396 ? 19.823 9.010 -27.663 1.00 79.81 396 SER A N 1
ATOM 3005 C CA . SER A 1 396 ? 18.463 9.562 -27.573 1.00 79.81 396 SER A CA 1
ATOM 3006 C C . SER A 1 396 ? 18.311 10.812 -28.438 1.00 79.81 396 SER A C 1
ATOM 3008 O O . SER A 1 396 ? 17.328 10.932 -29.164 1.00 79.81 396 SER A O 1
ATOM 3010 N N . VAL A 1 397 ? 19.310 11.698 -28.412 1.00 88.31 397 VAL A N 1
ATOM 3011 C CA . VAL A 1 397 ? 19.362 12.889 -29.269 1.00 88.31 397 VAL A CA 1
ATOM 3012 C C . VAL A 1 397 ? 19.429 12.482 -30.739 1.00 88.31 397 VAL A C 1
ATOM 3014 O O . VAL A 1 397 ? 18.604 12.923 -31.530 1.00 88.31 397 VAL A O 1
ATOM 3017 N N . LEU A 1 398 ? 20.317 11.550 -31.098 1.00 92.81 398 LEU A N 1
ATOM 3018 C CA . LEU A 1 398 ? 20.445 11.071 -32.477 1.00 92.81 398 LEU A CA 1
ATOM 3019 C C . LEU A 1 398 ? 19.181 10.355 -32.987 1.00 92.81 398 LEU A C 1
ATOM 3021 O O . LEU A 1 398 ? 18.896 10.425 -34.178 1.00 92.81 398 LEU A O 1
ATOM 3025 N N . LEU A 1 399 ? 18.403 9.689 -32.118 1.00 87.75 399 LEU A N 1
ATOM 3026 C CA . LEU A 1 399 ? 17.078 9.154 -32.485 1.00 87.75 399 LEU A CA 1
ATOM 3027 C C . LEU A 1 399 ? 16.088 10.261 -32.817 1.00 87.75 399 LEU A C 1
ATOM 3029 O O . LEU A 1 399 ? 15.370 10.134 -33.802 1.00 87.75 399 LEU A O 1
ATOM 3033 N N . ALA A 1 400 ? 16.046 11.315 -32.003 1.00 83.50 400 ALA A N 1
ATOM 3034 C CA . ALA A 1 400 ? 15.156 12.443 -32.232 1.00 83.50 400 ALA A CA 1
ATOM 3035 C C . ALA A 1 400 ? 15.525 13.187 -33.522 1.00 83.50 400 ALA A C 1
ATOM 3037 O O . ALA A 1 400 ? 14.647 13.415 -34.344 1.00 83.50 400 ALA A O 1
ATOM 3038 N N . CYS A 1 401 ? 16.815 13.455 -33.754 1.00 88.38 401 CYS A N 1
ATOM 3039 C CA . CYS A 1 401 ? 17.305 14.029 -35.011 1.00 88.38 401 CYS A CA 1
ATOM 3040 C C . CYS A 1 401 ? 16.939 13.146 -36.215 1.00 88.38 401 CYS A C 1
ATOM 3042 O O . CYS A 1 401 ? 16.399 13.637 -37.201 1.00 88.38 401 CYS A O 1
ATOM 3044 N N . ALA A 1 402 ? 17.163 11.829 -36.127 1.00 87.88 402 ALA A N 1
ATOM 3045 C CA . ALA A 1 402 ? 16.815 10.903 -37.205 1.00 87.88 402 ALA A CA 1
ATOM 3046 C C . ALA A 1 402 ? 15.298 10.846 -37.466 1.00 87.88 402 ALA A C 1
ATOM 3048 O O . ALA A 1 402 ? 14.879 10.775 -38.617 1.00 87.88 402 ALA A O 1
ATOM 3049 N N . HIS A 1 403 ? 14.474 10.895 -36.415 1.00 81.00 403 HIS A N 1
ATOM 3050 C CA . HIS A 1 403 ? 13.014 10.944 -36.529 1.00 81.00 403 HIS A CA 1
ATOM 3051 C C . HIS A 1 403 ? 12.519 12.282 -37.098 1.00 81.00 403 HIS A C 1
ATOM 3053 O O . HIS A 1 403 ? 11.533 12.305 -37.826 1.00 81.00 403 HIS A O 1
ATOM 3059 N N . ALA A 1 404 ? 13.206 13.387 -36.804 1.00 82.94 404 ALA A N 1
ATOM 3060 C CA . ALA A 1 404 ? 12.950 14.708 -37.380 1.00 82.94 404 ALA A CA 1
ATOM 3061 C C . ALA A 1 404 ? 13.502 14.859 -38.813 1.00 82.94 404 ALA A C 1
ATOM 3063 O O . ALA A 1 404 ? 13.517 15.959 -39.355 1.00 82.94 404 ALA A O 1
ATOM 3064 N N . GLY A 1 405 ? 13.982 13.771 -39.426 1.00 83.81 405 GLY A N 1
ATOM 3065 C CA . GLY A 1 405 ? 14.431 13.761 -40.816 1.00 83.81 405 GLY A CA 1
ATOM 3066 C C . GLY A 1 405 ? 15.807 14.380 -41.054 1.00 83.81 405 GLY A C 1
ATOM 3067 O O . GLY A 1 405 ? 16.139 14.661 -42.200 1.00 83.81 405 GLY A O 1
ATOM 3068 N N . TRP A 1 406 ? 16.621 14.579 -40.013 1.00 92.19 406 TRP A N 1
ATOM 3069 C CA . TRP A 1 406 ? 17.963 15.139 -40.177 1.00 92.19 406 TRP A CA 1
ATOM 3070 C C . TRP A 1 406 ? 18.857 14.230 -41.039 1.00 92.19 406 TRP A C 1
ATOM 3072 O O . TRP A 1 406 ? 18.743 12.993 -41.036 1.00 92.19 406 TRP A O 1
ATOM 3082 N N . ASP A 1 407 ? 19.803 14.845 -41.741 1.00 90.81 407 ASP A N 1
ATOM 3083 C CA . ASP A 1 407 ? 20.876 14.162 -42.457 1.00 90.81 407 ASP A CA 1
ATOM 3084 C C . ASP A 1 407 ? 22.218 14.248 -41.708 1.00 90.81 407 ASP A C 1
ATOM 3086 O O . ASP A 1 407 ? 22.357 14.877 -40.653 1.00 90.81 407 ASP A O 1
ATOM 3090 N N . SER A 1 408 ? 23.205 13.521 -42.230 1.00 91.75 408 SER A N 1
ATOM 3091 C CA . SER A 1 408 ? 24.546 13.447 -41.647 1.00 91.75 408 SER A CA 1
ATOM 3092 C C . SER A 1 408 ? 25.273 14.794 -41.685 1.00 91.75 408 SER A C 1
ATOM 3094 O O . SER A 1 408 ? 26.084 15.070 -40.796 1.00 91.75 408 SER A O 1
ATOM 3096 N N . ASP A 1 409 ? 24.966 15.642 -42.667 1.00 90.19 409 ASP A N 1
ATOM 3097 C CA . ASP A 1 409 ? 25.579 16.959 -42.825 1.00 90.19 409 ASP A CA 1
ATOM 3098 C C . ASP A 1 409 ? 25.061 17.924 -41.757 1.00 90.19 409 ASP A C 1
ATOM 3100 O O . ASP A 1 409 ? 25.858 18.586 -41.099 1.00 90.19 409 ASP A O 1
ATOM 3104 N N . THR A 1 410 ? 23.760 17.892 -41.468 1.00 92.06 410 THR A N 1
ATOM 3105 C CA . THR A 1 410 ? 23.100 18.674 -40.412 1.00 92.06 410 THR A CA 1
ATOM 3106 C C . THR A 1 410 ? 23.656 18.325 -39.030 1.00 92.06 410 THR A C 1
ATOM 3108 O O . THR A 1 410 ? 24.029 19.208 -38.255 1.00 92.06 410 THR A O 1
ATOM 3111 N N . VAL A 1 411 ? 23.777 17.027 -38.717 1.00 92.56 411 VAL A N 1
ATOM 3112 C CA . VAL A 1 411 ? 24.365 16.561 -37.444 1.00 92.56 411 VAL A CA 1
ATOM 3113 C C . VAL A 1 411 ? 25.808 17.032 -37.307 1.00 92.56 411 VAL A C 1
ATOM 3115 O O . VAL A 1 411 ? 26.249 17.409 -36.218 1.00 92.56 411 VAL A O 1
ATOM 3118 N N . THR A 1 412 ? 26.548 17.021 -38.412 1.00 91.19 412 THR A N 1
ATOM 3119 C CA . THR A 1 412 ? 27.944 17.423 -38.383 1.00 91.19 412 THR A CA 1
ATOM 3120 C C . THR A 1 412 ? 28.114 18.932 -38.273 1.00 91.19 412 THR A C 1
ATOM 3122 O O . THR A 1 412 ? 28.927 19.387 -37.475 1.00 91.19 412 THR A O 1
ATOM 3125 N N . LEU A 1 413 ? 27.312 19.705 -39.004 1.00 91.50 413 LEU A N 1
ATOM 3126 C CA . LEU A 1 413 ? 27.284 21.159 -38.917 1.00 91.50 413 LEU A CA 1
ATOM 3127 C C . LEU A 1 413 ? 26.979 21.609 -37.485 1.00 91.50 413 LEU A C 1
ATOM 3129 O O . LEU A 1 413 ? 27.663 22.482 -36.954 1.00 91.50 413 LEU A O 1
ATOM 3133 N N . LEU A 1 414 ? 26.022 20.951 -36.821 1.00 92.38 414 LEU A N 1
ATOM 3134 C CA . LEU A 1 414 ? 25.712 21.198 -35.414 1.00 92.38 414 LEU A CA 1
ATOM 3135 C C . LEU A 1 414 ? 26.909 20.881 -34.498 1.00 92.38 414 LEU A C 1
ATOM 3137 O O . LEU A 1 414 ? 27.256 21.679 -33.627 1.00 92.38 414 LEU A O 1
ATOM 3141 N N . GLN A 1 415 ? 27.556 19.727 -34.687 1.00 90.50 415 GLN A N 1
ATOM 3142 C CA . GLN A 1 415 ? 28.729 19.331 -33.900 1.00 90.50 415 GLN A CA 1
ATOM 3143 C C . GLN A 1 415 ? 29.905 20.300 -34.086 1.00 90.50 415 GLN A C 1
ATOM 3145 O O . GLN A 1 415 ? 30.555 20.647 -33.099 1.00 90.50 415 GLN A O 1
ATOM 3150 N N . ASP A 1 416 ? 30.179 20.732 -35.314 1.00 88.75 416 ASP A N 1
ATOM 3151 C CA . ASP A 1 416 ? 31.308 21.605 -35.638 1.00 88.75 416 ASP A CA 1
ATOM 3152 C C . ASP A 1 416 ? 31.061 23.047 -35.154 1.00 88.75 416 ASP A C 1
ATOM 3154 O O . ASP A 1 416 ? 31.977 23.705 -34.661 1.00 88.75 416 ASP A O 1
ATOM 3158 N N . ALA A 1 417 ? 29.820 23.539 -35.240 1.00 86.38 417 ALA A N 1
ATOM 3159 C CA . ALA A 1 417 ? 29.481 24.906 -34.853 1.00 86.38 417 ALA A CA 1
ATOM 3160 C C . ALA A 1 417 ? 29.297 25.100 -33.340 1.00 86.38 417 ALA A C 1
ATOM 3162 O O . ALA A 1 417 ? 29.622 26.175 -32.827 1.00 86.38 417 ALA A O 1
ATOM 3163 N N . PHE A 1 418 ? 28.783 24.085 -32.637 1.00 87.12 418 PHE A N 1
ATOM 3164 C CA . PHE A 1 418 ? 28.297 24.237 -31.262 1.00 87.12 418 PHE A CA 1
ATOM 3165 C C . PHE A 1 418 ? 28.885 23.253 -30.249 1.00 87.12 418 PHE A C 1
ATOM 3167 O O . PHE A 1 418 ? 28.794 23.508 -29.052 1.00 87.12 418 PHE A O 1
ATOM 3174 N N . ALA A 1 419 ? 29.475 22.143 -30.703 1.00 83.94 419 ALA A N 1
ATOM 3175 C CA . ALA A 1 419 ? 30.060 21.103 -29.854 1.00 83.94 419 ALA A CA 1
ATOM 3176 C C . ALA A 1 419 ? 29.206 20.731 -28.616 1.00 83.94 419 ALA A C 1
ATOM 3178 O O . ALA A 1 419 ? 29.710 20.755 -27.489 1.00 83.94 419 ALA A O 1
ATOM 3179 N N . PRO A 1 420 ? 27.921 20.370 -28.796 1.00 84.94 420 PRO A N 1
ATOM 3180 C CA . PRO A 1 420 ? 27.003 20.181 -27.680 1.00 84.94 420 PRO A CA 1
ATOM 3181 C C . PRO A 1 420 ? 27.465 19.049 -26.754 1.00 84.94 420 PRO A C 1
ATOM 3183 O O . PRO A 1 420 ? 27.936 17.998 -27.204 1.00 84.94 420 PRO A O 1
ATOM 3186 N N . ALA A 1 421 ? 27.257 19.225 -25.446 1.00 79.12 421 ALA A N 1
ATOM 3187 C CA . ALA A 1 421 ? 27.619 18.238 -24.423 1.00 79.12 421 ALA A CA 1
ATOM 3188 C C . ALA A 1 421 ? 26.953 16.863 -24.644 1.00 79.12 421 ALA A C 1
ATOM 3190 O O . ALA A 1 421 ? 27.474 15.824 -24.237 1.00 79.12 421 ALA A O 1
ATOM 3191 N N . ALA A 1 422 ? 25.816 16.825 -25.345 1.00 82.62 422 ALA A N 1
ATOM 3192 C CA . ALA A 1 422 ? 25.158 15.582 -25.734 1.00 82.62 422 ALA A CA 1
ATOM 3193 C C . ALA A 1 422 ? 26.025 14.661 -26.620 1.00 82.62 422 ALA A C 1
ATOM 3195 O O . ALA A 1 422 ? 25.795 13.452 -26.623 1.00 82.62 422 ALA A O 1
ATOM 3196 N N . PHE A 1 423 ? 27.020 15.189 -27.344 1.00 87.50 423 PHE A N 1
ATOM 3197 C CA . PHE A 1 423 ? 27.897 14.427 -28.252 1.00 87.50 423 PHE A CA 1
ATOM 3198 C C . PHE A 1 423 ? 29.264 14.069 -27.639 1.00 87.50 423 PHE A C 1
ATOM 3200 O O . PHE A 1 423 ? 30.147 13.516 -28.302 1.00 87.50 423 PHE A O 1
ATOM 3207 N N . THR A 1 424 ? 29.457 14.320 -26.339 1.00 81.88 424 THR A N 1
ATOM 3208 C CA . THR A 1 424 ? 30.714 14.024 -25.628 1.00 81.88 424 THR A CA 1
ATOM 3209 C C . THR A 1 424 ? 31.100 12.536 -25.672 1.00 81.88 424 THR A C 1
ATOM 3211 O O . THR A 1 424 ? 32.283 12.182 -25.587 1.00 81.88 424 THR A O 1
ATOM 3214 N N . HIS A 1 425 ? 30.134 11.628 -25.852 1.00 81.94 425 HIS A N 1
ATOM 3215 C CA . HIS A 1 425 ? 30.420 10.200 -25.985 1.00 81.94 425 HIS A CA 1
ATOM 3216 C C . HIS A 1 425 ? 31.256 9.884 -27.237 1.00 81.94 425 HIS A C 1
ATOM 3218 O O . HIS A 1 425 ? 32.235 9.131 -27.150 1.00 81.94 425 HIS A O 1
ATOM 3224 N N . SER A 1 426 ? 30.926 10.485 -28.379 1.00 86.06 426 SER A N 1
ATOM 3225 C CA . SER A 1 426 ? 31.687 10.339 -29.621 1.00 86.06 426 SER A CA 1
ATOM 3226 C C . SER A 1 426 ? 33.045 11.024 -29.570 1.00 86.06 426 SER A C 1
ATOM 3228 O O . SER A 1 426 ? 33.986 10.552 -30.204 1.00 86.06 426 SER A O 1
ATOM 3230 N N . GLN A 1 427 ? 33.213 12.033 -28.722 1.00 81.75 427 GLN A N 1
ATOM 3231 C CA . GLN A 1 427 ? 34.483 12.738 -28.546 1.00 81.75 427 GLN A CA 1
ATOM 3232 C C . GLN A 1 427 ? 35.512 11.968 -27.703 1.00 81.75 427 GLN A C 1
ATOM 3234 O O . GLN A 1 427 ? 36.680 12.341 -27.688 1.00 81.75 427 GLN A O 1
ATOM 3239 N N . SER A 1 428 ? 35.138 10.877 -27.019 1.00 77.88 428 SER A N 1
ATOM 3240 C CA . SER A 1 428 ? 36.057 10.150 -26.127 1.00 77.88 428 SER A CA 1
ATOM 3241 C C . SER A 1 428 ? 35.954 8.624 -26.222 1.00 77.88 428 SER A C 1
ATOM 3243 O O . SER A 1 428 ? 34.867 8.048 -26.296 1.00 77.88 428 SER A O 1
ATOM 3245 N N . GLN A 1 429 ? 37.097 7.938 -26.191 1.00 77.62 429 GLN A N 1
ATOM 3246 C CA . GLN A 1 429 ? 37.199 6.477 -26.243 1.00 77.62 429 GLN A CA 1
ATOM 3247 C C . GLN A 1 429 ? 37.835 5.898 -24.983 1.00 77.62 429 GLN A C 1
ATOM 3249 O O . GLN A 1 429 ? 38.673 6.532 -24.349 1.00 77.62 429 GLN A O 1
ATOM 3254 N N . ARG A 1 430 ? 37.456 4.667 -24.627 1.00 65.94 430 ARG A N 1
ATOM 3255 C CA . ARG A 1 430 ? 38.184 3.876 -23.628 1.00 65.94 430 ARG A CA 1
ATOM 3256 C C . ARG A 1 430 ? 39.256 3.050 -24.321 1.00 65.94 430 ARG A C 1
ATOM 3258 O O . ARG A 1 430 ? 38.944 2.345 -25.281 1.00 65.94 430 ARG A O 1
ATOM 3265 N N . LEU A 1 431 ? 40.484 3.118 -23.817 1.00 66.12 431 LEU A N 1
ATOM 3266 C CA . LEU A 1 431 ? 41.534 2.192 -24.222 1.00 66.12 431 LEU A CA 1
ATOM 3267 C C . LEU A 1 431 ? 41.352 0.848 -23.498 1.00 66.12 431 LEU A C 1
ATOM 3269 O O . LEU A 1 431 ? 40.948 0.842 -22.336 1.00 66.12 431 LEU A O 1
ATOM 3273 N N . PRO A 1 432 ? 41.670 -0.292 -24.138 1.00 45.78 432 PRO A N 1
ATOM 3274 C CA . PRO A 1 432 ? 41.489 -1.618 -23.538 1.00 45.78 432 PRO A CA 1
ATOM 3275 C C . PRO A 1 432 ? 42.258 -1.839 -22.225 1.00 45.78 432 PRO A C 1
ATOM 3277 O O . PRO A 1 432 ? 41.865 -2.691 -21.436 1.00 45.78 432 PRO A O 1
ATOM 3280 N N . ALA A 1 433 ? 43.337 -1.082 -21.995 1.00 49.44 433 ALA A N 1
ATOM 3281 C CA . ALA A 1 433 ? 44.270 -1.280 -20.886 1.00 49.44 433 ALA A CA 1
ATOM 3282 C C . ALA A 1 433 ? 44.110 -0.284 -19.718 1.00 49.44 433 ALA A C 1
ATOM 3284 O O . ALA A 1 433 ? 44.793 -0.432 -18.709 1.00 49.44 433 ALA A O 1
ATOM 3285 N N . THR A 1 434 ? 43.241 0.732 -19.817 1.00 46.97 434 THR A N 1
ATOM 3286 C CA . THR A 1 434 ? 43.106 1.769 -18.775 1.00 46.97 434 THR A CA 1
ATOM 3287 C C . THR A 1 434 ? 41.651 2.144 -18.486 1.00 46.97 434 THR A C 1
ATOM 3289 O O . THR A 1 434 ? 40.778 2.121 -19.350 1.00 46.97 434 THR A O 1
ATOM 3292 N N . ILE A 1 435 ? 41.381 2.520 -17.230 1.00 52.91 435 ILE A N 1
ATOM 3293 C CA . ILE A 1 435 ? 40.050 2.953 -16.755 1.00 52.91 435 ILE A CA 1
ATOM 3294 C C . ILE A 1 435 ? 39.700 4.362 -17.292 1.00 52.91 435 ILE A C 1
ATOM 3296 O O . ILE A 1 435 ? 38.524 4.742 -17.357 1.00 52.91 435 ILE A O 1
ATOM 3300 N N . HIS A 1 436 ? 40.710 5.119 -17.732 1.00 51.41 436 HIS A N 1
ATOM 3301 C CA . HIS A 1 436 ? 40.589 6.486 -18.233 1.00 51.41 436 HIS A CA 1
ATOM 3302 C C . HIS A 1 436 ? 40.070 6.540 -19.677 1.00 51.41 436 HIS A C 1
ATOM 3304 O O . HIS A 1 436 ? 40.523 5.813 -20.562 1.00 51.41 436 HIS A O 1
ATOM 3310 N N . ARG A 1 437 ? 39.111 7.440 -19.921 1.00 64.31 437 ARG A N 1
ATOM 3311 C CA . ARG A 1 437 ? 38.714 7.836 -21.275 1.00 64.31 437 ARG A CA 1
ATOM 3312 C C . ARG A 1 437 ? 39.766 8.790 -21.832 1.00 64.31 437 ARG A C 1
ATOM 3314 O O . ARG A 1 437 ? 40.151 9.733 -21.150 1.00 64.31 437 ARG A O 1
ATOM 3321 N N . GLN A 1 438 ? 40.197 8.556 -23.063 1.00 74.31 438 GLN A N 1
ATOM 3322 C CA . GLN A 1 438 ? 41.031 9.487 -23.813 1.00 74.31 438 GLN A CA 1
ATOM 3323 C C . GLN A 1 438 ? 40.197 10.187 -24.892 1.00 74.31 438 GLN A C 1
ATOM 3325 O O . GLN A 1 438 ? 39.293 9.558 -25.459 1.00 74.31 438 GLN A O 1
ATOM 3330 N N . PRO A 1 439 ? 40.481 11.462 -25.200 1.00 76.81 439 PRO A N 1
ATOM 3331 C CA . PRO A 1 439 ? 39.868 12.144 -26.331 1.00 76.81 439 PRO A CA 1
ATOM 3332 C C . PRO A 1 439 ? 40.138 11.380 -27.633 1.00 76.81 439 PRO A C 1
ATOM 3334 O O . PRO A 1 439 ? 41.244 10.889 -27.864 1.00 76.81 439 PRO A O 1
ATOM 3337 N N . ARG A 1 440 ? 39.124 11.260 -28.490 1.00 83.31 440 ARG A N 1
ATOM 3338 C CA . ARG A 1 440 ? 39.322 10.855 -29.883 1.00 83.31 440 ARG A CA 1
ATOM 3339 C C . ARG A 1 440 ? 39.908 12.035 -30.652 1.00 83.31 440 ARG A C 1
ATOM 3341 O O . ARG A 1 440 ? 39.634 13.188 -30.329 1.00 83.31 440 ARG A O 1
ATOM 3348 N N . THR A 1 441 ? 40.661 11.751 -31.712 1.00 83.62 441 THR A N 1
ATOM 3349 C CA . THR A 1 441 ? 41.004 12.796 -32.684 1.00 83.62 441 THR A CA 1
ATOM 3350 C C . THR A 1 441 ? 39.716 13.367 -33.297 1.00 83.62 441 THR A C 1
ATOM 3352 O O . THR A 1 441 ? 38.735 12.623 -33.412 1.00 83.62 441 THR A O 1
ATOM 3355 N N . PRO A 1 442 ? 39.689 14.641 -33.731 1.00 79.44 442 PRO A N 1
ATOM 3356 C CA . PRO A 1 442 ? 38.486 15.252 -34.309 1.00 79.44 442 PRO A CA 1
ATOM 3357 C C . PRO A 1 442 ? 37.869 14.413 -35.439 1.00 79.44 442 PRO A C 1
ATOM 3359 O O . PRO A 1 442 ? 36.663 14.176 -35.470 1.00 79.44 442 PRO A O 1
ATOM 3362 N N . HIS A 1 443 ? 38.714 13.847 -36.306 1.00 81.56 443 HIS A N 1
ATOM 3363 C CA . HIS A 1 443 ? 38.281 12.961 -37.384 1.00 81.56 443 HIS A CA 1
ATOM 3364 C C . HIS A 1 443 ? 37.661 11.646 -36.872 1.00 81.56 443 HIS A C 1
ATOM 3366 O O . HIS A 1 443 ? 36.605 11.220 -37.347 1.00 81.56 443 HIS A O 1
ATOM 3372 N N . ALA A 1 444 ? 38.272 11.006 -35.869 1.00 81.00 444 ALA A N 1
ATOM 3373 C CA . ALA A 1 444 ? 37.741 9.780 -35.275 1.00 81.00 444 ALA A CA 1
ATOM 3374 C C . ALA A 1 444 ? 36.452 10.027 -34.472 1.00 81.00 444 ALA A C 1
ATOM 3376 O O . ALA A 1 444 ? 35.577 9.159 -34.447 1.00 81.00 444 ALA A O 1
ATOM 3377 N N . ALA A 1 445 ? 36.312 11.201 -33.849 1.00 84.56 445 ALA A N 1
ATOM 3378 C CA . ALA A 1 445 ? 35.097 11.622 -33.158 1.00 84.56 445 ALA A CA 1
ATOM 3379 C C . ALA A 1 445 ? 33.932 11.814 -34.137 1.00 84.56 445 ALA A C 1
ATOM 3381 O O . ALA A 1 445 ? 32.881 11.201 -33.950 1.00 84.56 445 ALA A O 1
ATOM 3382 N N . ARG A 1 446 ? 34.151 12.564 -35.228 1.00 87.44 446 ARG A N 1
ATOM 3383 C CA . ARG A 1 446 ? 33.177 12.760 -36.318 1.00 87.44 446 ARG A CA 1
ATOM 3384 C C . ARG A 1 446 ? 32.740 11.428 -36.921 1.00 87.44 446 ARG A C 1
ATOM 3386 O O . ARG A 1 446 ? 31.553 11.138 -37.018 1.00 87.44 446 ARG A O 1
ATOM 3393 N N . THR A 1 447 ? 33.705 10.567 -37.237 1.00 88.06 447 THR A N 1
ATOM 3394 C CA . THR A 1 447 ? 33.432 9.237 -37.796 1.00 88.06 447 THR A CA 1
ATOM 3395 C C . THR A 1 447 ? 32.615 8.371 -36.832 1.00 88.06 447 THR A C 1
ATOM 3397 O O . THR A 1 447 ? 31.721 7.638 -37.251 1.00 88.06 447 THR A O 1
ATOM 3400 N N . HIS A 1 448 ? 32.903 8.433 -35.530 1.00 91.06 448 HIS A N 1
ATOM 3401 C CA . HIS A 1 448 ? 32.132 7.699 -34.532 1.00 91.06 448 HIS A CA 1
ATOM 3402 C C . HIS A 1 448 ? 30.701 8.242 -34.398 1.00 91.06 448 HIS A C 1
ATOM 3404 O O . HIS A 1 448 ? 29.769 7.439 -34.377 1.00 91.06 448 HIS A O 1
ATOM 3410 N N . LEU A 1 449 ? 30.526 9.567 -34.356 1.00 92.25 449 LEU A N 1
ATOM 3411 C CA . LEU A 1 449 ? 29.221 10.229 -34.264 1.00 92.25 449 LEU A CA 1
ATOM 3412 C C . LEU A 1 449 ? 28.317 9.844 -35.439 1.00 92.25 449 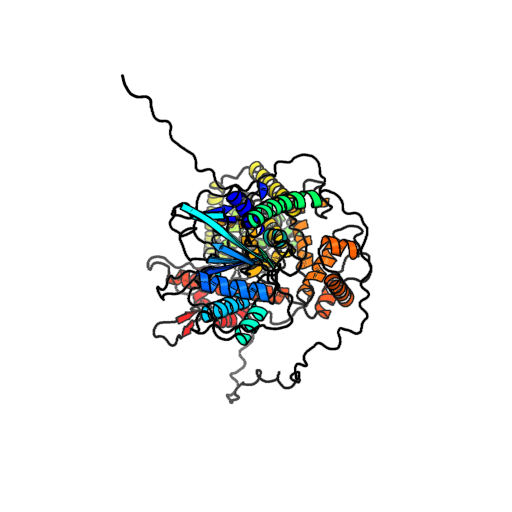LEU A C 1
ATOM 3414 O O . LEU A 1 449 ? 27.195 9.387 -35.224 1.00 92.25 449 LEU A O 1
ATOM 3418 N N . LEU A 1 450 ? 28.839 9.922 -36.665 1.00 93.62 450 LEU A N 1
ATOM 3419 C CA . LEU A 1 450 ? 28.102 9.551 -37.874 1.00 93.62 450 LEU A CA 1
ATOM 3420 C C . LEU A 1 450 ? 27.697 8.074 -37.876 1.00 93.62 450 LEU A C 1
ATOM 3422 O O . LEU A 1 450 ? 26.541 7.758 -38.134 1.00 93.62 450 LEU A O 1
ATOM 3426 N N . ARG A 1 451 ? 28.581 7.161 -37.447 1.00 92.44 451 ARG A N 1
ATOM 3427 C CA . ARG A 1 451 ? 28.208 5.743 -37.281 1.00 92.44 451 ARG A CA 1
ATOM 3428 C C . ARG A 1 451 ? 27.088 5.540 -36.256 1.00 92.44 451 ARG A C 1
ATOM 3430 O O . ARG A 1 451 ? 26.266 4.639 -36.423 1.00 92.44 451 ARG A O 1
ATOM 3437 N N . GLN A 1 452 ? 27.061 6.310 -35.163 1.00 93.06 452 GLN A N 1
ATOM 3438 C CA . GLN A 1 452 ? 25.953 6.240 -34.202 1.00 93.06 452 GLN A CA 1
ATOM 3439 C C . GLN A 1 452 ? 24.666 6.832 -34.783 1.00 93.06 452 GLN A C 1
ATOM 3441 O O . GLN A 1 452 ? 23.584 6.304 -34.516 1.00 93.06 452 GLN A O 1
ATOM 3446 N N . PHE A 1 453 ? 24.774 7.872 -35.610 1.00 95.00 453 PHE A N 1
ATOM 3447 C CA . PHE A 1 453 ? 23.639 8.463 -36.307 1.00 95.00 453 PHE A CA 1
ATOM 3448 C C . PHE A 1 453 ? 23.046 7.514 -37.355 1.00 95.00 453 PHE A C 1
ATOM 3450 O O . PHE A 1 453 ? 21.835 7.312 -37.369 1.00 95.00 453 PHE A O 1
ATOM 3457 N N . ASP A 1 454 ? 23.874 6.808 -38.128 1.00 90.12 454 ASP A N 1
ATOM 3458 C CA . ASP A 1 454 ? 23.424 5.776 -39.071 1.00 90.12 454 ASP A CA 1
ATOM 3459 C C . ASP A 1 454 ? 22.670 4.649 -38.360 1.00 90.12 454 ASP A C 1
ATOM 3461 O O . ASP A 1 454 ? 21.621 4.189 -38.814 1.00 90.12 454 ASP A O 1
ATOM 3465 N N . ARG A 1 455 ? 23.155 4.229 -37.184 1.00 87.62 455 ARG A N 1
ATOM 3466 C CA . ARG A 1 455 ? 22.440 3.268 -36.328 1.00 87.62 455 ARG A CA 1
ATOM 3467 C C . ARG A 1 455 ? 21.110 3.822 -35.825 1.00 87.62 455 ARG A C 1
ATOM 3469 O O . ARG A 1 455 ? 20.170 3.049 -35.640 1.00 87.62 455 ARG A O 1
ATOM 3476 N N . ALA A 1 456 ? 21.024 5.128 -35.581 1.00 87.00 456 ALA A N 1
ATOM 3477 C CA . ALA A 1 456 ? 19.782 5.781 -35.199 1.00 87.00 456 ALA A CA 1
ATOM 3478 C C . ALA A 1 456 ? 18.786 5.827 -36.355 1.00 87.00 456 ALA A C 1
ATOM 3480 O O . ALA A 1 456 ? 17.667 5.351 -36.177 1.00 87.00 456 ALA A O 1
ATOM 3481 N N . ARG A 1 457 ? 19.215 6.264 -37.542 1.00 86.75 457 ARG A N 1
ATOM 3482 C CA . ARG A 1 457 ? 18.420 6.231 -38.776 1.00 86.75 457 ARG A CA 1
ATOM 3483 C C . ARG A 1 457 ? 17.922 4.823 -39.077 1.00 86.75 457 ARG A C 1
ATOM 3485 O O . ARG A 1 457 ? 16.721 4.619 -39.185 1.00 86.75 457 ARG A O 1
ATOM 3492 N N . ALA A 1 458 ? 18.804 3.824 -39.067 1.00 79.56 458 ALA A N 1
ATOM 3493 C CA . ALA A 1 458 ? 18.432 2.429 -39.308 1.00 79.56 458 ALA A CA 1
ATOM 3494 C C . ALA A 1 458 ? 17.477 1.846 -38.249 1.00 79.56 458 ALA A C 1
ATOM 3496 O O . ALA A 1 458 ? 16.801 0.852 -38.517 1.00 79.56 458 ALA A O 1
ATOM 3497 N N . ALA A 1 459 ? 17.445 2.409 -37.037 1.00 73.62 459 ALA A N 1
ATOM 3498 C CA . ALA A 1 459 ? 16.471 2.042 -36.012 1.00 73.62 459 ALA A CA 1
ATOM 3499 C C . ALA A 1 459 ? 15.115 2.717 -36.256 1.00 73.62 459 ALA A C 1
ATOM 3501 O O . ALA A 1 459 ? 14.097 2.052 -36.109 1.00 73.62 459 ALA A O 1
ATOM 3502 N N . VAL A 1 460 ? 15.101 3.988 -36.674 1.00 78.12 460 VAL A N 1
ATOM 3503 C CA . VAL A 1 460 ? 13.878 4.715 -37.053 1.00 78.12 460 VAL A CA 1
ATOM 3504 C C . VAL A 1 460 ? 13.238 4.091 -38.294 1.00 78.12 460 VAL A C 1
ATOM 3506 O O . VAL A 1 460 ? 12.043 3.847 -38.291 1.00 78.12 460 VAL A O 1
ATOM 3509 N N . THR A 1 461 ? 14.018 3.712 -39.311 1.00 76.56 461 THR A N 1
ATOM 3510 C CA . THR A 1 461 ? 13.496 3.018 -40.505 1.00 76.56 461 THR A CA 1
ATOM 3511 C C . THR A 1 461 ? 12.885 1.652 -40.175 1.00 76.56 461 THR A C 1
ATOM 3513 O O . THR A 1 461 ? 11.956 1.211 -40.841 1.00 76.56 461 THR A O 1
ATOM 3516 N N . ARG A 1 462 ? 13.398 0.968 -39.142 1.00 72.50 462 ARG A N 1
ATOM 3517 C CA . ARG A 1 462 ? 12.841 -0.301 -38.639 1.00 72.50 462 ARG A CA 1
ATOM 3518 C C . ARG A 1 462 ? 11.656 -0.111 -37.695 1.00 72.50 462 ARG A C 1
ATOM 3520 O O . ARG A 1 462 ? 10.954 -1.075 -37.406 1.00 72.50 462 ARG A O 1
ATOM 3527 N N . TYR A 1 463 ? 11.462 1.100 -37.187 1.00 59.75 463 TYR A N 1
ATOM 3528 C CA . TYR A 1 463 ? 10.363 1.441 -36.308 1.00 59.75 463 TYR A CA 1
ATOM 3529 C C . TYR A 1 463 ? 9.152 1.800 -37.164 1.00 59.75 463 TYR A C 1
ATOM 3531 O O . TYR A 1 463 ? 9.109 2.859 -37.781 1.00 59.75 463 TYR A O 1
ATOM 3539 N N . THR A 1 464 ? 8.158 0.918 -37.208 1.00 53.84 464 THR A N 1
ATOM 3540 C CA . THR A 1 464 ? 6.843 1.262 -37.750 1.00 53.84 464 THR A CA 1
ATOM 3541 C C . THR A 1 464 ? 6.166 2.186 -36.737 1.00 53.84 464 THR A C 1
ATOM 3543 O O . THR A 1 464 ? 5.919 1.742 -35.611 1.00 53.84 464 THR A O 1
ATOM 3546 N N . PRO A 1 465 ? 5.895 3.463 -37.070 1.00 50.50 465 PRO A N 1
ATOM 3547 C CA . PRO A 1 465 ? 5.186 4.345 -36.162 1.00 50.50 465 PRO A CA 1
ATOM 3548 C C . PRO A 1 465 ? 3.848 3.703 -35.824 1.00 50.50 465 PRO A C 1
ATOM 3550 O O . PRO A 1 465 ? 3.081 3.331 -36.713 1.00 50.50 465 PRO A O 1
ATOM 3553 N N . ARG A 1 466 ? 3.572 3.554 -34.530 1.00 49.25 466 ARG A N 1
ATOM 3554 C CA . ARG A 1 466 ? 2.211 3.292 -34.082 1.00 49.25 466 ARG A CA 1
ATOM 3555 C C . ARG A 1 466 ? 1.388 4.499 -34.560 1.00 49.25 466 ARG A C 1
ATOM 3557 O O . ARG A 1 466 ? 1.803 5.613 -34.236 1.00 49.25 466 ARG A O 1
ATOM 3564 N N . PRO A 1 467 ? 0.337 4.329 -35.382 1.00 52.31 467 PRO A N 1
ATOM 3565 C CA . PRO A 1 467 ? -0.411 5.470 -35.905 1.00 52.31 467 PRO A CA 1
ATOM 3566 C C . PRO A 1 467 ? -0.882 6.331 -34.728 1.00 52.31 467 PRO A C 1
ATOM 3568 O O . PRO A 1 467 ? -1.302 5.769 -33.715 1.00 52.31 467 PRO A O 1
ATOM 3571 N N . ASP A 1 468 ? -0.778 7.664 -34.829 1.00 55.25 468 ASP A N 1
ATOM 3572 C CA . ASP A 1 468 ? -1.081 8.579 -33.710 1.00 55.25 468 ASP A CA 1
ATOM 3573 C C . ASP A 1 468 ? -2.486 8.309 -33.125 1.00 55.25 468 ASP A C 1
ATOM 3575 O O . ASP A 1 468 ? -2.654 8.327 -31.912 1.00 55.25 468 ASP A O 1
ATOM 3579 N N . THR A 1 469 ? -3.441 7.841 -33.941 1.00 59.56 469 THR A N 1
ATOM 3580 C CA . THR A 1 469 ? -4.774 7.388 -33.500 1.00 59.56 469 THR A CA 1
ATOM 3581 C C . THR A 1 469 ? -4.767 6.274 -32.445 1.00 59.56 469 THR A C 1
ATOM 3583 O O . THR A 1 469 ? -5.672 6.202 -31.621 1.00 59.56 469 THR A O 1
ATOM 3586 N N . ASP A 1 470 ? -3.793 5.360 -32.473 1.00 65.00 470 ASP A N 1
ATOM 3587 C CA . ASP A 1 470 ? -3.681 4.262 -31.499 1.00 65.00 470 ASP A CA 1
ATOM 3588 C C . ASP A 1 470 ? -3.007 4.734 -30.200 1.00 65.00 470 ASP A C 1
ATOM 3590 O O . ASP A 1 470 ? -3.285 4.224 -29.113 1.00 65.00 470 ASP A O 1
ATOM 3594 N N . ARG A 1 471 ? -2.150 5.760 -30.291 1.00 69.06 471 ARG A N 1
ATOM 3595 C CA . ARG A 1 471 ? -1.593 6.442 -29.120 1.00 69.06 471 ARG A CA 1
ATOM 3596 C C . ARG A 1 471 ? -2.656 7.285 -28.425 1.00 69.06 471 ARG A C 1
ATOM 3598 O O . ARG A 1 471 ? -2.787 7.159 -27.212 1.00 69.06 471 ARG A O 1
ATOM 3605 N N . ASP A 1 472 ? -3.408 8.084 -29.171 1.00 72.44 472 ASP A N 1
ATOM 3606 C CA . ASP A 1 472 ? -4.483 8.920 -28.631 1.00 72.44 472 ASP A CA 1
ATOM 3607 C C . ASP A 1 472 ? -5.566 8.047 -27.994 1.00 72.44 472 ASP A C 1
ATOM 3609 O O . ASP A 1 472 ? -5.908 8.245 -26.832 1.00 72.44 472 ASP A O 1
ATOM 3613 N N . ARG A 1 473 ? -5.961 6.951 -28.661 1.00 77.81 473 ARG A N 1
ATOM 3614 C CA . ARG A 1 473 ? -6.841 5.934 -28.064 1.00 77.81 473 ARG A CA 1
ATOM 3615 C C . ARG A 1 473 ? -6.268 5.339 -26.779 1.00 77.81 473 ARG A C 1
ATOM 3617 O O . ARG A 1 473 ? -6.997 5.163 -25.814 1.00 77.81 473 ARG A O 1
ATOM 3624 N N . THR A 1 474 ? -4.966 5.044 -26.736 1.00 80.12 474 THR A N 1
ATOM 3625 C CA . THR A 1 474 ? -4.319 4.540 -25.512 1.00 80.12 474 THR A CA 1
ATOM 3626 C C . THR A 1 474 ? -4.365 5.580 -24.385 1.00 80.12 474 THR A C 1
ATOM 3628 O O . THR A 1 474 ? -4.587 5.221 -23.229 1.00 80.12 474 THR A O 1
ATOM 3631 N N . ILE A 1 475 ? -4.148 6.861 -24.698 1.00 80.50 475 ILE A N 1
ATOM 3632 C CA . ILE A 1 475 ? -4.226 7.968 -23.736 1.00 80.50 475 ILE A CA 1
ATOM 3633 C C . ILE A 1 475 ? -5.649 8.087 -23.181 1.00 80.50 475 ILE A C 1
ATOM 3635 O O . ILE A 1 475 ? -5.811 8.136 -21.956 1.00 80.50 475 ILE A O 1
ATOM 3639 N N . ASP A 1 476 ? -6.656 8.070 -24.052 1.00 80.38 476 ASP A N 1
ATOM 3640 C CA . ASP A 1 476 ? -8.069 8.128 -23.674 1.00 80.38 476 ASP A CA 1
ATOM 3641 C C . ASP A 1 476 ? -8.454 6.913 -22.820 1.00 80.38 476 ASP A C 1
ATOM 3643 O O . ASP A 1 476 ? -8.941 7.071 -21.702 1.00 80.38 476 ASP A O 1
ATOM 3647 N N . ASP A 1 477 ? -8.107 5.699 -23.259 1.00 84.25 477 ASP A N 1
ATOM 3648 C CA . ASP A 1 477 ? -8.404 4.447 -22.554 1.00 84.25 477 ASP A CA 1
ATOM 3649 C C . ASP A 1 477 ? -7.826 4.415 -21.130 1.00 84.25 477 ASP A C 1
ATOM 3651 O O . ASP A 1 477 ? -8.473 3.938 -20.189 1.00 84.25 477 ASP A O 1
ATOM 3655 N N . ILE A 1 478 ? -6.591 4.895 -20.948 1.00 88.19 478 ILE A N 1
ATOM 3656 C CA . ILE A 1 478 ? -5.936 4.943 -19.633 1.00 88.19 478 ILE A CA 1
ATOM 3657 C C . ILE A 1 478 ? -6.583 6.009 -18.752 1.00 88.19 478 ILE A C 1
ATOM 3659 O O . ILE A 1 478 ? -6.787 5.766 -17.559 1.00 88.19 478 ILE A O 1
ATOM 3663 N N . THR A 1 479 ? -6.911 7.167 -19.320 1.00 86.00 479 THR A N 1
ATOM 3664 C CA . THR A 1 479 ? -7.546 8.279 -18.600 1.00 86.00 479 THR A CA 1
ATOM 3665 C C . THR A 1 479 ? -8.941 7.888 -18.118 1.00 86.00 479 THR A C 1
ATOM 3667 O O . THR A 1 479 ? -9.265 8.036 -16.935 1.00 86.00 479 THR A O 1
ATOM 3670 N N . ASP A 1 480 ? -9.721 7.258 -18.990 1.00 82.56 480 ASP A N 1
ATOM 3671 C CA . ASP A 1 480 ? -11.017 6.664 -18.682 1.00 82.56 480 ASP A CA 1
ATOM 3672 C C . ASP A 1 480 ? -10.906 5.591 -17.601 1.00 82.56 480 ASP A C 1
ATOM 3674 O O . ASP A 1 480 ? -11.670 5.567 -16.630 1.00 82.56 480 ASP A O 1
ATOM 3678 N N . ARG A 1 481 ? -9.926 4.692 -17.731 1.00 86.25 481 ARG A N 1
ATOM 3679 C CA . ARG A 1 481 ? -9.688 3.628 -16.754 1.00 86.25 481 ARG A CA 1
ATOM 3680 C C . ARG A 1 481 ? -9.315 4.194 -15.387 1.00 86.25 481 ARG A C 1
ATOM 3682 O O . ARG A 1 481 ? -9.857 3.724 -14.388 1.00 86.25 481 ARG A O 1
ATOM 3689 N N . ALA A 1 482 ? -8.440 5.195 -15.328 1.00 89.38 482 ALA A N 1
ATOM 3690 C CA . ALA A 1 482 ? -8.066 5.870 -14.089 1.00 89.38 482 ALA A CA 1
ATOM 3691 C C . ALA A 1 482 ? -9.277 6.549 -13.431 1.00 89.38 482 ALA A C 1
ATOM 3693 O O . ALA A 1 482 ? -9.494 6.387 -12.229 1.00 89.38 482 ALA A O 1
ATOM 3694 N N . THR A 1 483 ? -10.112 7.224 -14.223 1.00 84.25 483 THR A N 1
ATOM 3695 C CA . THR A 1 483 ? -11.344 7.875 -13.752 1.00 84.25 483 THR A CA 1
ATOM 3696 C C . THR A 1 483 ? -12.339 6.858 -13.189 1.00 84.25 483 THR A C 1
ATOM 3698 O O . THR A 1 483 ? -12.840 7.029 -12.075 1.00 84.25 483 THR A O 1
ATOM 3701 N N . ARG A 1 484 ? -12.562 5.735 -13.888 1.00 81.69 484 ARG A N 1
ATOM 3702 C CA . ARG A 1 484 ? -13.405 4.631 -13.396 1.00 81.69 484 ARG A CA 1
ATOM 3703 C C . ARG A 1 484 ? -12.864 4.007 -12.110 1.00 81.69 484 ARG A C 1
ATOM 3705 O O . ARG A 1 484 ? -13.644 3.705 -11.211 1.00 81.69 484 ARG A O 1
ATOM 3712 N N . ILE A 1 485 ? -11.547 3.832 -11.992 1.00 86.75 485 ILE A N 1
ATOM 3713 C CA . ILE A 1 485 ? -10.914 3.306 -10.773 1.00 86.75 485 ILE A CA 1
ATOM 3714 C C . ILE A 1 485 ? -11.107 4.267 -9.591 1.00 86.75 485 ILE A C 1
ATOM 3716 O O . ILE A 1 485 ? -11.390 3.807 -8.486 1.00 86.75 485 ILE A O 1
ATOM 3720 N N . LEU A 1 486 ? -10.996 5.582 -9.803 1.00 84.81 486 LEU A N 1
ATOM 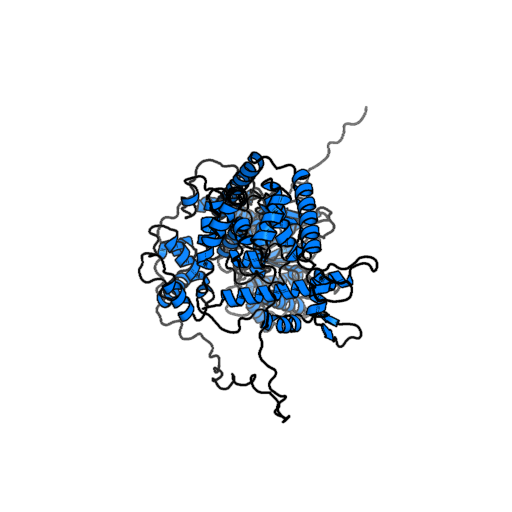3721 C CA . LEU A 1 486 ? -11.264 6.582 -8.762 1.00 84.81 486 LEU A CA 1
ATOM 3722 C C . LEU A 1 486 ? -12.727 6.547 -8.308 1.00 84.81 486 LEU A C 1
ATOM 3724 O O . LEU A 1 486 ? -12.983 6.494 -7.106 1.00 84.81 486 LEU A O 1
ATOM 3728 N N . ALA A 1 487 ? -13.672 6.494 -9.250 1.00 75.62 487 ALA A N 1
ATOM 3729 C CA . ALA A 1 487 ? -15.096 6.376 -8.940 1.00 75.62 487 ALA A CA 1
ATOM 3730 C C . ALA A 1 487 ? -15.411 5.073 -8.184 1.00 75.62 487 ALA A C 1
ATOM 3732 O O . ALA A 1 487 ? -16.129 5.082 -7.185 1.00 75.62 487 ALA A O 1
ATOM 3733 N N . TRP A 1 488 ? -14.827 3.952 -8.614 1.00 81.44 488 TRP A N 1
ATOM 3734 C CA . TRP A 1 488 ? -14.928 2.678 -7.904 1.00 81.44 488 TRP A CA 1
ATOM 3735 C C . TRP A 1 488 ? -14.348 2.767 -6.487 1.00 81.44 488 TRP A C 1
ATOM 3737 O O . TRP A 1 488 ? -14.956 2.266 -5.543 1.00 81.44 488 TRP A O 1
ATOM 3747 N N . ALA A 1 489 ? -13.198 3.421 -6.311 1.00 77.94 489 ALA A N 1
ATOM 3748 C CA . ALA A 1 489 ? -12.567 3.576 -5.004 1.00 77.94 489 ALA A CA 1
ATOM 3749 C C . ALA A 1 489 ? -13.453 4.392 -4.053 1.00 77.94 489 ALA A C 1
ATOM 3751 O O . ALA A 1 489 ? -13.626 3.994 -2.901 1.00 77.94 489 ALA A O 1
ATOM 3752 N N . ASP A 1 490 ? -14.068 5.471 -4.547 1.00 74.06 490 ASP A N 1
ATOM 3753 C CA . ASP A 1 490 ? -15.049 6.264 -3.798 1.00 74.06 490 ASP A CA 1
ATOM 3754 C C . ASP A 1 490 ? -16.253 5.399 -3.369 1.00 74.06 490 ASP A C 1
ATOM 3756 O O . ASP A 1 490 ? -16.627 5.405 -2.196 1.00 74.06 490 ASP A O 1
ATOM 3760 N N . GLN A 1 491 ? -16.795 4.570 -4.272 1.00 68.06 491 GLN A N 1
ATOM 3761 C CA . GLN A 1 491 ? -17.891 3.634 -3.966 1.00 68.06 491 GLN A CA 1
ATOM 3762 C C . GLN A 1 491 ? -17.517 2.563 -2.932 1.00 68.06 491 GLN A C 1
ATOM 3764 O O . GLN A 1 491 ? -18.380 2.079 -2.206 1.00 68.06 491 GLN A O 1
ATOM 3769 N N . GLN A 1 492 ? -16.249 2.151 -2.875 1.00 67.56 492 GLN A N 1
ATOM 3770 C CA . GLN A 1 492 ? -15.750 1.204 -1.873 1.00 67.56 492 GLN A CA 1
ATOM 3771 C C . GLN A 1 492 ? -15.322 1.887 -0.564 1.00 67.56 492 GLN A C 1
ATOM 3773 O O . GLN A 1 492 ? -14.710 1.238 0.282 1.00 67.56 492 GLN A O 1
ATOM 3778 N N . HIS A 1 493 ? -15.605 3.183 -0.398 1.00 70.69 493 HIS A N 1
ATOM 3779 C CA . HIS A 1 493 ? -15.151 3.999 0.730 1.00 70.69 493 HIS A CA 1
ATOM 3780 C C . HIS A 1 493 ? -13.620 4.041 0.897 1.00 70.69 493 HIS A C 1
ATOM 3782 O O . HIS A 1 493 ? -13.120 4.362 1.970 1.00 70.69 493 HIS A O 1
ATOM 3788 N N . ILE A 1 494 ? -12.853 3.777 -0.168 1.00 78.31 494 ILE A N 1
ATOM 3789 C CA . ILE A 1 494 ? -11.394 3.946 -0.194 1.00 78.31 494 ILE A CA 1
ATOM 3790 C C . ILE A 1 494 ? -11.105 5.429 -0.428 1.00 78.31 494 ILE A C 1
ATOM 3792 O O . ILE A 1 494 ? -10.715 5.855 -1.514 1.00 78.31 494 ILE A O 1
ATOM 3796 N N . THR A 1 495 ? -11.346 6.243 0.594 1.00 81.56 495 THR A N 1
ATOM 3797 C CA . THR A 1 495 ? -11.247 7.708 0.544 1.00 81.56 495 THR A CA 1
ATOM 3798 C C . THR A 1 495 ? -10.164 8.209 1.507 1.00 81.56 495 THR A C 1
ATOM 3800 O O . THR A 1 495 ? -9.342 7.431 2.001 1.00 81.56 495 THR A O 1
ATOM 3803 N N . TYR A 1 496 ? -10.123 9.517 1.774 1.00 83.69 496 TYR A N 1
ATOM 3804 C CA . TYR A 1 496 ? -9.199 10.147 2.729 1.00 83.69 496 TYR A CA 1
ATOM 3805 C C . TYR A 1 496 ? -9.669 10.021 4.183 1.00 83.69 496 TYR A C 1
ATOM 3807 O O . TYR A 1 496 ? -9.491 10.932 4.989 1.00 83.69 496 TYR A O 1
ATOM 3815 N N . ARG A 1 497 ? -10.262 8.877 4.523 1.00 83.81 497 ARG A N 1
ATOM 3816 C CA . ARG A 1 497 ? -10.612 8.541 5.899 1.00 83.81 497 ARG A CA 1
ATOM 3817 C C . ARG A 1 497 ? -9.406 8.019 6.667 1.00 83.81 497 ARG A C 1
ATOM 3819 O O . ARG A 1 497 ? -8.458 7.505 6.076 1.00 83.81 497 ARG A O 1
ATOM 3826 N N . CYS A 1 498 ? -9.425 8.162 7.985 1.00 76.00 498 CYS A N 1
ATOM 3827 C CA . CYS A 1 498 ? -8.318 7.801 8.873 1.00 76.00 498 CYS A CA 1
ATOM 3828 C C . CYS A 1 498 ? -7.862 6.331 8.748 1.00 76.00 498 CYS A C 1
ATOM 3830 O O . CYS A 1 498 ? -6.687 6.036 8.956 1.00 76.00 498 CYS A O 1
ATOM 3832 N N . ASP A 1 499 ? -8.750 5.431 8.338 1.00 75.06 499 ASP A N 1
ATOM 3833 C CA . ASP A 1 499 ? -8.515 4.005 8.115 1.00 75.06 499 ASP A CA 1
ATOM 3834 C C . ASP A 1 499 ? -8.075 3.670 6.676 1.00 75.06 499 ASP A C 1
ATOM 3836 O O . ASP A 1 499 ? -7.287 2.746 6.468 1.00 75.06 499 ASP A O 1
ATOM 3840 N N . THR A 1 500 ? -8.524 4.432 5.673 1.00 79.62 500 THR A N 1
ATOM 3841 C CA . THR A 1 500 ? -8.282 4.126 4.248 1.00 79.62 500 THR A CA 1
ATOM 3842 C C . THR A 1 500 ? -7.328 5.077 3.525 1.00 79.62 500 THR A C 1
ATOM 3844 O O . THR A 1 500 ? -6.922 4.789 2.394 1.00 79.62 500 THR A O 1
ATOM 3847 N N . HIS A 1 501 ? -6.927 6.199 4.130 1.00 86.31 501 HIS A N 1
ATOM 3848 C CA . HIS A 1 501 ? -6.216 7.268 3.417 1.00 86.31 501 HIS A CA 1
ATOM 3849 C C . HIS A 1 501 ? -4.881 6.824 2.807 1.00 86.31 501 HIS A C 1
ATOM 3851 O O . HIS A 1 501 ? -4.488 7.322 1.753 1.00 86.31 501 HIS A O 1
ATOM 3857 N N . LEU A 1 502 ? -4.155 5.901 3.447 1.00 87.62 502 LEU A N 1
ATOM 3858 C CA . LEU A 1 502 ? -2.888 5.390 2.913 1.00 87.62 502 LEU A CA 1
ATOM 3859 C C . LEU A 1 502 ? -3.118 4.540 1.662 1.00 87.62 502 LEU A C 1
ATOM 3861 O O . LEU A 1 502 ? -2.385 4.693 0.685 1.00 87.62 502 LEU A O 1
ATOM 3865 N N . LEU A 1 503 ? -4.157 3.701 1.668 1.00 88.69 503 LEU A N 1
ATOM 3866 C CA . LEU A 1 503 ? -4.556 2.913 0.505 1.00 88.69 503 LEU A CA 1
ATOM 3867 C C . LEU A 1 503 ? -4.982 3.832 -0.646 1.00 88.69 503 LEU A C 1
ATOM 3869 O O . LEU A 1 503 ? -4.506 3.654 -1.766 1.00 88.69 503 LEU A O 1
ATOM 3873 N N . ARG A 1 504 ? -5.795 4.862 -0.361 1.00 92.12 504 ARG A N 1
ATOM 3874 C CA . ARG A 1 504 ? -6.207 5.866 -1.354 1.00 92.12 504 ARG A CA 1
ATOM 3875 C C . ARG A 1 504 ? -5.011 6.608 -1.954 1.00 92.12 504 ARG A C 1
ATOM 3877 O O . ARG A 1 504 ? -4.907 6.712 -3.170 1.00 92.12 504 ARG A O 1
ATOM 3884 N N . ARG A 1 505 ? -4.068 7.070 -1.132 1.00 95.00 505 ARG A N 1
ATOM 3885 C CA . ARG A 1 505 ? -2.871 7.790 -1.606 1.00 95.00 505 ARG A CA 1
ATOM 3886 C C . ARG A 1 505 ? -1.947 6.913 -2.448 1.00 95.00 505 ARG A C 1
ATOM 3888 O O . ARG A 1 505 ? -1.381 7.388 -3.427 1.00 95.00 505 ARG A O 1
ATOM 3895 N N . ILE A 1 506 ? -1.788 5.640 -2.084 1.00 96.81 506 ILE A N 1
ATOM 3896 C CA . ILE A 1 506 ? -0.990 4.688 -2.869 1.00 96.81 506 ILE A CA 1
ATOM 3897 C C . ILE A 1 506 ? -1.684 4.347 -4.189 1.00 96.81 506 ILE A C 1
ATOM 3899 O O . ILE A 1 506 ? -1.006 4.255 -5.209 1.00 96.81 506 ILE A O 1
ATOM 3903 N N . LEU A 1 507 ? -3.015 4.224 -4.195 1.00 95.50 507 LEU A N 1
ATOM 3904 C CA . LEU A 1 507 ? -3.790 4.082 -5.425 1.00 95.50 507 LEU A CA 1
ATOM 3905 C C . LEU A 1 507 ? -3.566 5.279 -6.351 1.00 95.50 507 LEU A C 1
ATOM 3907 O O . LEU A 1 507 ? -3.168 5.097 -7.496 1.00 95.50 507 LEU A O 1
ATOM 3911 N N . GLU A 1 508 ? -3.753 6.498 -5.847 1.00 95.50 508 GLU A N 1
ATOM 3912 C CA . GLU A 1 508 ? -3.545 7.714 -6.636 1.00 95.50 508 GLU A CA 1
ATOM 3913 C C . GLU A 1 508 ? -2.094 7.843 -7.132 1.00 95.50 508 GLU A C 1
ATOM 3915 O O . GLU A 1 508 ? -1.875 8.264 -8.263 1.00 95.50 508 GLU A O 1
ATOM 3920 N N . ALA A 1 509 ? -1.096 7.399 -6.359 1.00 96.06 509 ALA A N 1
ATOM 3921 C CA . ALA A 1 509 ? 0.296 7.359 -6.814 1.00 96.06 509 ALA A CA 1
ATOM 3922 C C . ALA A 1 509 ? 0.528 6.384 -7.979 1.00 96.06 509 ALA A C 1
ATOM 3924 O O . ALA A 1 509 ? 1.288 6.695 -8.894 1.00 96.06 509 ALA A O 1
ATOM 3925 N N . HIS A 1 510 ? -0.137 5.225 -7.974 1.00 96.69 510 HIS A N 1
ATOM 3926 C CA . HIS A 1 510 ? -0.125 4.303 -9.113 1.00 96.69 510 HIS A CA 1
ATOM 3927 C C . HIS A 1 510 ? -0.793 4.910 -10.344 1.00 96.69 510 HIS A C 1
ATOM 3929 O O . HIS A 1 510 ? -0.248 4.791 -11.437 1.00 96.69 510 HIS A O 1
ATOM 3935 N N . LEU A 1 511 ? -1.915 5.616 -10.172 1.00 94.94 511 LEU A N 1
ATOM 3936 C CA . LEU A 1 511 ? -2.571 6.335 -11.268 1.00 94.94 511 LEU A CA 1
ATOM 3937 C C . LEU A 1 511 ? -1.661 7.427 -11.843 1.00 94.94 511 LEU A C 1
ATOM 3939 O O . LEU A 1 511 ? -1.514 7.517 -13.057 1.00 94.94 511 LEU A O 1
ATOM 3943 N N . VAL A 1 512 ? -0.964 8.188 -10.992 1.00 92.44 512 VAL A N 1
ATOM 3944 C CA . VAL A 1 512 ? 0.064 9.139 -11.443 1.00 92.44 512 VAL A CA 1
ATOM 3945 C C . VAL A 1 512 ? 1.156 8.418 -12.236 1.00 92.44 512 VAL A C 1
ATOM 3947 O O . VAL A 1 512 ? 1.545 8.904 -13.288 1.00 92.44 512 VAL A O 1
ATOM 3950 N N . CYS A 1 513 ? 1.642 7.252 -11.809 1.00 91.25 513 CYS A N 1
ATOM 3951 C CA . CYS A 1 513 ? 2.622 6.499 -12.601 1.00 91.25 513 CYS A CA 1
ATOM 3952 C C . CYS A 1 513 ? 2.057 5.963 -13.931 1.00 91.25 513 CYS A C 1
ATOM 3954 O O . CYS A 1 513 ? 2.813 5.868 -14.890 1.00 91.25 513 CYS A O 1
ATOM 3956 N N . ALA A 1 514 ? 0.767 5.631 -13.993 1.00 91.50 514 ALA A N 1
ATOM 3957 C CA . ALA A 1 514 ? 0.115 5.058 -15.171 1.00 91.50 514 ALA A CA 1
ATOM 3958 C C . ALA A 1 514 ? -0.266 6.093 -16.243 1.00 91.50 514 ALA A C 1
ATOM 3960 O O . ALA A 1 514 ? -0.285 5.773 -17.429 1.00 91.50 514 ALA A O 1
ATOM 3961 N N . LEU A 1 515 ? -0.558 7.335 -15.843 1.00 86.94 515 LEU A N 1
ATOM 3962 C CA . LEU A 1 515 ? -0.959 8.438 -16.730 1.00 86.94 515 LEU A CA 1
ATOM 3963 C C . LEU A 1 515 ? 0.242 9.012 -17.512 1.00 86.94 515 LEU A C 1
ATOM 3965 O O . LEU A 1 515 ? 0.528 10.209 -17.450 1.00 86.94 515 LEU A O 1
ATOM 3969 N N . THR A 1 516 ? 1.000 8.142 -18.185 1.00 78.62 516 THR A N 1
ATOM 3970 C CA . THR A 1 516 ? 2.163 8.451 -19.041 1.00 78.62 516 THR A CA 1
ATOM 3971 C C . THR A 1 516 ? 1.905 8.160 -20.525 1.00 78.62 516 THR A C 1
ATOM 3973 O O . THR A 1 516 ? 2.789 8.386 -21.348 1.00 78.62 516 THR A O 1
ATOM 3976 N N . GLY A 1 517 ? 0.713 7.661 -20.880 1.00 70.81 517 GLY A N 1
ATOM 3977 C CA . GLY A 1 517 ? 0.325 7.320 -22.257 1.00 70.81 517 GLY A CA 1
ATOM 3978 C C . GLY A 1 517 ? 0.747 5.917 -22.713 1.00 70.81 517 GLY A C 1
ATOM 3979 O O . GLY A 1 517 ? 0.834 5.660 -23.911 1.00 70.81 517 GLY A O 1
ATOM 3980 N N . THR A 1 518 ? 1.036 5.010 -21.775 1.00 78.69 518 THR A N 1
ATOM 3981 C CA . THR A 1 518 ? 1.424 3.615 -22.043 1.00 78.69 518 THR A CA 1
ATOM 3982 C C . THR A 1 518 ? 0.522 2.645 -21.287 1.00 78.69 518 THR A C 1
ATOM 3984 O O . THR A 1 518 ? 0.199 2.876 -20.127 1.00 78.69 518 THR A O 1
ATOM 3987 N N . SER A 1 519 ? 0.132 1.533 -21.918 1.00 77.69 519 SER A N 1
ATOM 3988 C CA . SER A 1 519 ? -0.787 0.550 -21.317 1.00 77.69 519 SER A CA 1
ATOM 3989 C C . SER A 1 519 ? -0.233 -0.113 -20.048 1.00 77.69 519 SER A C 1
ATOM 3991 O O . SER A 1 519 ? -0.998 -0.496 -19.166 1.00 77.69 519 SER A O 1
ATOM 3993 N N . THR A 1 520 ? 1.093 -0.222 -19.936 1.00 89.75 520 THR A N 1
ATOM 3994 C CA . THR A 1 520 ? 1.801 -0.643 -18.722 1.00 89.75 520 THR A CA 1
ATOM 3995 C C . THR A 1 520 ? 2.714 0.470 -18.218 1.00 89.75 520 THR A C 1
ATOM 3997 O O . THR A 1 520 ? 3.089 1.381 -18.961 1.00 89.75 520 THR A O 1
ATOM 4000 N N . TYR A 1 521 ? 3.086 0.406 -16.941 1.00 89.44 521 TYR A N 1
ATOM 4001 C CA . TYR A 1 521 ? 3.978 1.377 -16.315 1.00 89.44 521 TYR A CA 1
ATOM 4002 C C . TYR A 1 521 ? 4.906 0.718 -15.294 1.00 89.44 521 TYR A C 1
ATOM 4004 O O . TYR A 1 521 ? 4.584 -0.294 -14.674 1.00 89.44 521 TYR A O 1
ATOM 4012 N N . TYR A 1 522 ? 6.084 1.309 -15.094 1.00 87.38 522 TYR A N 1
ATOM 4013 C CA . TYR A 1 522 ? 7.065 0.826 -14.122 1.00 87.38 522 TYR A CA 1
ATOM 4014 C C . TYR A 1 522 ? 7.054 1.690 -12.874 1.00 87.38 522 TYR A C 1
ATOM 4016 O O . TYR A 1 522 ? 7.347 2.881 -12.964 1.00 87.38 522 TYR A O 1
ATOM 4024 N N . ALA A 1 523 ? 6.856 1.078 -11.710 1.00 87.62 523 ALA A N 1
ATOM 4025 C CA . ALA A 1 523 ? 6.876 1.797 -10.443 1.00 87.62 523 ALA A CA 1
ATOM 4026 C C . ALA A 1 523 ? 7.682 1.041 -9.382 1.00 87.62 523 ALA A C 1
ATOM 4028 O O . ALA A 1 523 ? 7.460 -0.138 -9.103 1.00 87.62 523 ALA A O 1
ATOM 4029 N N . SER A 1 524 ? 8.647 1.727 -8.765 1.00 88.06 524 SER A N 1
ATOM 4030 C CA . SER A 1 524 ? 9.383 1.174 -7.621 1.00 88.06 524 SER A CA 1
ATOM 4031 C C . SER A 1 524 ? 8.683 1.506 -6.301 1.00 88.06 524 SER A C 1
ATOM 4033 O O . SER A 1 524 ? 8.104 2.577 -6.146 1.00 88.06 524 SER A O 1
ATOM 4035 N N . THR A 1 525 ? 8.793 0.639 -5.291 1.00 88.81 525 THR A N 1
ATOM 4036 C CA . THR A 1 525 ? 8.150 0.853 -3.974 1.00 88.81 525 THR A CA 1
ATOM 4037 C C . THR A 1 525 ? 8.562 2.168 -3.307 1.00 88.81 525 THR A C 1
ATOM 4039 O O . THR A 1 525 ? 7.738 2.846 -2.702 1.00 88.81 525 THR A O 1
ATOM 4042 N N . ARG A 1 526 ? 9.828 2.581 -3.460 1.00 85.50 526 ARG A N 1
ATOM 4043 C CA . ARG A 1 526 ? 10.340 3.869 -2.952 1.00 85.50 526 ARG A CA 1
ATOM 4044 C C . ARG A 1 526 ? 9.783 5.075 -3.714 1.00 85.50 526 ARG A C 1
ATOM 4046 O O . ARG A 1 526 ? 9.626 6.142 -3.136 1.00 85.50 526 ARG A O 1
ATOM 4053 N N . GLU A 1 527 ? 9.527 4.920 -5.006 1.00 86.25 527 GLU A N 1
ATOM 4054 C CA . GLU A 1 527 ? 8.934 5.969 -5.839 1.00 86.25 527 GLU A CA 1
ATOM 4055 C C . GLU A 1 527 ? 7.447 6.133 -5.545 1.00 86.25 527 GLU A C 1
ATOM 4057 O O . GLU A 1 527 ? 7.010 7.252 -5.309 1.00 86.25 527 GLU A O 1
ATOM 4062 N N . LEU A 1 528 ? 6.712 5.026 -5.415 1.00 91.50 528 LEU A N 1
ATOM 4063 C CA . LEU A 1 528 ? 5.322 5.037 -4.956 1.00 91.50 528 LEU A CA 1
ATOM 4064 C C . LEU A 1 528 ? 5.201 5.660 -3.564 1.00 91.50 528 LEU A C 1
ATOM 4066 O O . LEU A 1 528 ? 4.347 6.511 -3.351 1.00 91.50 528 LEU A O 1
ATOM 4070 N N . ALA A 1 529 ? 6.094 5.311 -2.632 1.00 89.25 529 ALA A N 1
ATOM 4071 C CA . ALA A 1 529 ? 6.136 5.939 -1.313 1.00 89.25 529 ALA A CA 1
ATOM 4072 C C . ALA A 1 529 ? 6.396 7.450 -1.395 1.00 89.25 529 ALA A C 1
ATOM 4074 O O . ALA A 1 529 ? 5.775 8.216 -0.665 1.00 89.25 529 ALA A O 1
ATOM 4075 N N . ARG A 1 530 ? 7.278 7.895 -2.300 1.00 87.75 530 ARG A N 1
ATOM 4076 C CA . ARG A 1 530 ? 7.546 9.321 -2.529 1.00 87.75 530 ARG A CA 1
ATOM 4077 C C . ARG A 1 530 ? 6.313 10.045 -3.066 1.00 87.75 530 ARG A C 1
ATOM 4079 O O . ARG A 1 530 ? 5.953 11.075 -2.513 1.00 87.75 530 ARG A O 1
ATOM 4086 N N . ILE A 1 531 ? 5.699 9.522 -4.128 1.00 88.25 531 ILE A N 1
ATOM 4087 C CA . ILE A 1 531 ? 4.545 10.144 -4.794 1.00 88.25 531 ILE A CA 1
ATOM 4088 C C . ILE A 1 531 ? 3.344 10.158 -3.847 1.00 88.25 531 ILE A C 1
ATOM 4090 O O . ILE A 1 531 ? 2.726 11.196 -3.662 1.00 88.25 531 ILE A O 1
ATOM 4094 N N . ALA A 1 532 ? 3.070 9.045 -3.163 1.00 90.81 532 ALA A N 1
ATOM 4095 C CA . ALA A 1 532 ? 1.999 8.957 -2.177 1.00 90.81 532 ALA A CA 1
ATOM 4096 C C . ALA A 1 532 ? 2.305 9.701 -0.869 1.00 90.81 532 ALA A C 1
ATOM 4098 O O . ALA A 1 532 ? 1.459 9.708 0.025 1.00 90.81 532 ALA A O 1
ATOM 4099 N N . ALA A 1 533 ? 3.507 10.267 -0.713 1.00 87.12 533 ALA A N 1
ATOM 4100 C CA . ALA A 1 533 ? 4.015 10.904 0.499 1.00 87.12 533 ALA A CA 1
ATOM 4101 C C . ALA A 1 533 ? 3.977 10.019 1.765 1.00 87.12 533 ALA A C 1
ATOM 4103 O O . ALA A 1 533 ? 3.708 10.468 2.881 1.00 87.12 533 ALA A O 1
ATOM 4104 N N . VAL A 1 534 ? 4.231 8.726 1.602 1.00 88.62 534 VAL A N 1
ATOM 4105 C CA . VAL A 1 534 ? 4.277 7.750 2.690 1.00 88.62 534 VAL A CA 1
ATOM 4106 C C . VAL A 1 534 ? 5.713 7.593 3.185 1.00 88.62 534 VAL A C 1
ATOM 4108 O O . VAL A 1 534 ? 6.637 7.344 2.414 1.00 88.62 534 VAL A O 1
ATOM 4111 N N . ASN A 1 535 ? 5.910 7.700 4.500 1.00 83.12 535 ASN A N 1
ATOM 4112 C CA . ASN A 1 535 ? 7.242 7.713 5.119 1.00 83.12 535 ASN A CA 1
ATOM 4113 C C . ASN A 1 535 ? 8.038 6.404 4.928 1.00 83.12 535 ASN A C 1
ATOM 4115 O O . ASN A 1 535 ? 9.257 6.394 5.107 1.00 83.12 535 ASN A O 1
ATOM 4119 N N . SER A 1 536 ? 7.357 5.305 4.591 1.00 82.81 536 SER A N 1
ATOM 4120 C CA . SER A 1 536 ? 7.902 3.950 4.548 1.00 82.81 536 SER A CA 1
ATOM 4121 C C . SER A 1 536 ? 7.662 3.281 3.184 1.00 82.81 536 SER A C 1
ATOM 4123 O O . SER A 1 536 ? 6.508 3.097 2.781 1.00 82.81 536 SER A O 1
ATOM 4125 N N . PRO A 1 537 ? 8.727 2.849 2.479 1.00 83.81 537 PRO A N 1
ATOM 4126 C CA . PRO A 1 537 ? 8.607 2.031 1.271 1.00 83.81 537 PRO A CA 1
ATOM 4127 C C . PRO A 1 537 ? 7.897 0.694 1.511 1.00 83.81 537 PRO A C 1
ATOM 4129 O O . PRO A 1 537 ? 7.227 0.191 0.613 1.00 83.81 537 PRO A O 1
ATOM 4132 N N . GLN A 1 538 ? 8.020 0.125 2.713 1.00 82.69 538 GLN A N 1
ATOM 4133 C CA . GLN A 1 538 ? 7.330 -1.105 3.101 1.00 82.69 538 GLN A CA 1
ATOM 4134 C C . GLN A 1 538 ? 5.821 -0.884 3.137 1.00 82.69 538 GLN A C 1
ATOM 4136 O O . GLN A 1 538 ? 5.075 -1.693 2.603 1.00 82.69 538 GLN A O 1
ATOM 4141 N N . THR A 1 539 ? 5.372 0.252 3.672 1.00 81.75 539 THR A N 1
ATOM 4142 C CA . THR A 1 539 ? 3.954 0.622 3.660 1.00 81.75 539 THR A CA 1
ATOM 4143 C C . THR A 1 539 ? 3.427 0.734 2.227 1.00 81.75 539 THR A C 1
ATOM 4145 O O . THR A 1 539 ? 2.367 0.192 1.924 1.00 81.75 539 THR A O 1
ATOM 4148 N N . ALA A 1 540 ? 4.189 1.347 1.315 1.00 85.75 540 ALA A N 1
ATOM 4149 C CA . ALA A 1 540 ? 3.814 1.400 -0.097 1.00 85.75 540 ALA A CA 1
ATOM 4150 C C . ALA A 1 540 ? 3.733 0.009 -0.749 1.00 85.75 540 ALA A C 1
ATOM 4152 O O . ALA A 1 540 ? 2.813 -0.249 -1.526 1.00 85.75 540 ALA A O 1
ATOM 4153 N N . ALA A 1 541 ? 4.651 -0.902 -0.411 1.00 81.44 541 ALA A N 1
ATOM 4154 C CA . ALA A 1 541 ? 4.612 -2.287 -0.879 1.00 81.44 541 ALA A CA 1
ATOM 4155 C C . ALA A 1 541 ? 3.374 -3.037 -0.354 1.00 81.44 541 ALA A C 1
ATOM 4157 O O . ALA A 1 541 ? 2.677 -3.684 -1.135 1.00 81.44 541 ALA A O 1
ATOM 4158 N N . THR A 1 542 ? 3.058 -2.895 0.937 1.00 82.44 542 THR A N 1
ATOM 4159 C CA . THR A 1 542 ? 1.879 -3.508 1.567 1.00 82.44 542 THR A CA 1
ATOM 4160 C C . THR A 1 542 ? 0.587 -3.050 0.897 1.00 82.44 542 THR A C 1
ATOM 4162 O O . THR A 1 542 ? -0.203 -3.884 0.463 1.00 82.44 542 THR A O 1
ATOM 4165 N N . TYR A 1 543 ? 0.387 -1.739 0.740 1.00 82.50 543 TYR A N 1
ATOM 4166 C CA . TYR A 1 543 ? -0.823 -1.222 0.096 1.00 82.50 543 TYR A CA 1
ATOM 4167 C C . TYR A 1 543 ? -0.866 -1.516 -1.406 1.00 82.50 543 TYR A C 1
ATOM 4169 O O . TYR A 1 543 ? -1.942 -1.760 -1.936 1.00 82.50 543 TYR A O 1
ATOM 4177 N N . THR A 1 544 ? 0.281 -1.606 -2.087 1.00 88.88 544 THR A N 1
ATOM 4178 C CA . THR A 1 544 ? 0.319 -2.095 -3.476 1.00 88.88 544 THR A CA 1
ATOM 4179 C C . THR A 1 544 ? -0.166 -3.543 -3.568 1.00 88.88 544 THR A C 1
ATOM 4181 O O . THR A 1 544 ? -0.957 -3.854 -4.452 1.00 88.88 544 THR A O 1
ATOM 4184 N N . ARG A 1 545 ? 0.229 -4.423 -2.634 1.00 80.62 545 ARG A N 1
ATOM 4185 C CA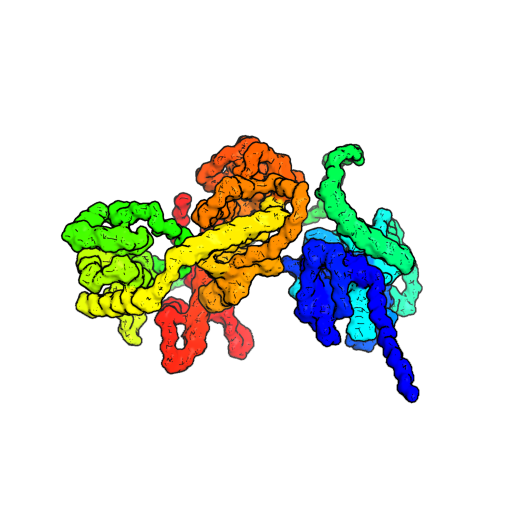 . ARG A 1 545 ? -0.277 -5.807 -2.579 1.00 80.62 545 ARG A CA 1
ATOM 4186 C C . ARG A 1 545 ? -1.792 -5.847 -2.365 1.00 80.62 545 ARG A C 1
ATOM 4188 O O . ARG A 1 545 ? -2.467 -6.625 -3.026 1.00 80.62 545 ARG A O 1
ATOM 4195 N N . ILE A 1 546 ? -2.326 -4.962 -1.519 1.00 78.44 546 ILE A N 1
ATOM 4196 C CA . ILE A 1 546 ? -3.777 -4.819 -1.318 1.00 78.44 546 ILE A CA 1
ATOM 4197 C C . ILE A 1 546 ? -4.474 -4.385 -2.616 1.00 78.44 546 ILE A C 1
ATOM 4199 O O . ILE A 1 546 ? -5.496 -4.961 -2.969 1.00 78.44 546 ILE A O 1
ATOM 4203 N N . LEU A 1 547 ? -3.930 -3.419 -3.360 1.00 84.75 547 LEU A N 1
ATOM 4204 C CA . LEU A 1 547 ? -4.510 -2.981 -4.640 1.00 84.75 547 LEU A CA 1
ATOM 4205 C C . LEU A 1 547 ? -4.489 -4.081 -5.712 1.00 84.75 547 LEU A C 1
ATOM 4207 O O . LEU A 1 547 ? -5.448 -4.211 -6.474 1.00 84.75 547 LEU A O 1
ATOM 4211 N N . VAL A 1 548 ? -3.436 -4.902 -5.732 1.00 82.94 548 VAL A N 1
ATOM 4212 C CA . VAL A 1 548 ? -3.371 -6.099 -6.586 1.00 82.94 548 VAL A CA 1
ATOM 4213 C C . VAL A 1 548 ? -4.427 -7.124 -6.169 1.00 82.94 548 VAL A C 1
ATOM 4215 O O . VAL A 1 548 ? -5.176 -7.624 -7.006 1.00 82.94 548 VAL A O 1
ATOM 4218 N N . ASP A 1 549 ? -4.576 -7.379 -4.868 1.00 76.75 549 ASP A N 1
ATOM 4219 C CA . ASP A 1 549 ? -5.624 -8.261 -4.346 1.00 76.75 549 ASP A CA 1
ATOM 4220 C C . ASP A 1 549 ? -7.032 -7.727 -4.674 1.00 76.75 549 ASP A C 1
ATOM 4222 O O . ASP A 1 549 ? -7.931 -8.503 -5.002 1.00 76.75 549 ASP A O 1
ATOM 4226 N N . LEU A 1 550 ? -7.228 -6.407 -4.681 1.00 74.25 550 LEU A N 1
ATOM 4227 C CA . LEU A 1 550 ? -8.474 -5.753 -5.092 1.00 74.25 550 LEU A CA 1
ATOM 4228 C C . LEU A 1 550 ? -8.716 -5.779 -6.613 1.00 74.25 550 LEU A C 1
ATOM 4230 O O . LEU A 1 550 ? -9.807 -5.414 -7.043 1.00 74.25 550 LEU A O 1
ATOM 4234 N N . ASN A 1 551 ? -7.761 -6.272 -7.412 1.00 78.50 551 ASN A N 1
ATOM 4235 C CA . ASN A 1 551 ? -7.838 -6.382 -8.874 1.00 78.50 551 ASN A CA 1
ATOM 4236 C C . ASN A 1 551 ? -8.051 -5.033 -9.590 1.00 78.50 551 ASN A C 1
ATOM 4238 O O . ASN A 1 551 ? -8.658 -4.979 -10.656 1.00 78.50 551 ASN A O 1
ATOM 4242 N N . VAL A 1 552 ? -7.547 -3.943 -9.006 1.00 84.31 552 VAL A N 1
ATOM 4243 C CA . VAL A 1 552 ? -7.513 -2.617 -9.657 1.00 84.31 552 VAL A CA 1
ATOM 4244 C C . VAL A 1 552 ? -6.183 -2.339 -10.354 1.00 84.31 552 VAL A C 1
ATOM 4246 O O . VAL A 1 552 ? -6.090 -1.476 -11.224 1.00 84.31 552 VAL A O 1
ATOM 4249 N N . ILE A 1 553 ? -5.145 -3.091 -9.988 1.00 90.81 553 ILE A N 1
ATOM 4250 C CA . ILE A 1 553 ? -3.819 -3.057 -10.601 1.00 90.81 553 ILE A CA 1
ATOM 4251 C C . ILE A 1 553 ? -3.353 -4.502 -10.751 1.00 90.81 553 ILE A C 1
ATOM 4253 O O . ILE A 1 553 ? -3.571 -5.320 -9.862 1.00 90.81 553 ILE A O 1
ATOM 4257 N N . ASP A 1 554 ? -2.697 -4.814 -11.857 1.00 90.88 554 ASP A N 1
ATOM 4258 C CA . ASP A 1 554 ? -2.075 -6.108 -12.105 1.00 90.88 554 ASP A CA 1
ATOM 4259 C C . ASP A 1 554 ? -0.558 -5.986 -12.096 1.00 90.88 554 ASP A C 1
ATOM 4261 O O . ASP A 1 554 ? -0.008 -5.042 -12.662 1.00 90.88 554 ASP A O 1
ATOM 4265 N N . LEU A 1 555 ? 0.123 -6.951 -11.483 1.00 91.25 555 LEU A N 1
ATOM 4266 C CA . LEU A 1 555 ? 1.575 -7.057 -11.566 1.00 91.25 555 LEU A CA 1
ATOM 4267 C C . LEU A 1 555 ? 1.925 -7.901 -12.795 1.00 91.25 555 LEU A C 1
ATOM 4269 O O . LEU A 1 555 ? 1.811 -9.123 -12.761 1.00 91.25 555 LEU A O 1
ATOM 4273 N N . ARG A 1 556 ? 2.386 -7.250 -13.864 1.00 89.75 556 ARG A N 1
ATOM 4274 C CA . ARG A 1 556 ? 2.736 -7.907 -15.133 1.00 89.75 556 ARG A CA 1
ATOM 4275 C C . ARG A 1 556 ? 4.083 -8.602 -15.051 1.00 89.75 556 ARG A C 1
ATOM 4277 O O . ARG A 1 556 ? 4.198 -9.785 -15.357 1.00 89.75 556 ARG A O 1
ATOM 4284 N N . THR A 1 557 ? 5.084 -7.862 -14.583 1.00 87.75 557 THR A N 1
ATOM 4285 C CA . THR A 1 557 ? 6.457 -8.354 -14.476 1.00 87.75 557 THR A CA 1
ATOM 4286 C C . THR A 1 557 ? 7.005 -8.018 -13.090 1.00 87.75 557 THR A C 1
ATOM 4288 O O . THR A 1 557 ? 7.039 -6.839 -12.713 1.00 87.75 557 THR A O 1
ATOM 4291 N N . PRO A 1 558 ? 7.445 -9.011 -12.295 1.00 87.69 558 PRO A N 1
ATOM 4292 C CA . PRO A 1 558 ? 8.101 -8.737 -11.026 1.00 87.69 558 PRO A CA 1
ATOM 4293 C C . PRO A 1 558 ? 9.429 -7.994 -11.239 1.00 87.69 558 PRO A C 1
ATOM 4295 O O . PRO A 1 558 ? 10.084 -8.131 -12.271 1.00 87.69 558 PRO A O 1
ATOM 4298 N N . ALA A 1 559 ? 9.834 -7.198 -10.247 1.00 81.19 559 ALA A N 1
ATOM 4299 C CA . ALA A 1 559 ? 11.105 -6.490 -10.270 1.00 81.19 559 ALA A CA 1
ATOM 4300 C C . ALA A 1 559 ? 12.271 -7.483 -10.384 1.00 81.19 559 ALA A C 1
ATOM 4302 O O . ALA A 1 559 ? 12.296 -8.506 -9.699 1.00 81.19 559 ALA A O 1
ATOM 4303 N N . ALA A 1 560 ? 13.251 -7.155 -11.223 1.00 77.69 560 ALA A N 1
ATOM 4304 C CA . ALA A 1 560 ? 14.420 -7.991 -11.467 1.00 77.69 560 ALA A CA 1
ATOM 4305 C C . ALA A 1 560 ? 15.667 -7.119 -11.655 1.00 77.69 560 ALA A C 1
ATOM 4307 O O . ALA A 1 560 ? 15.694 -6.208 -12.489 1.00 77.69 560 ALA A O 1
ATOM 4308 N N . GLY A 1 561 ? 16.712 -7.394 -10.870 1.00 80.31 561 GLY A N 1
ATOM 4309 C CA . GLY A 1 561 ? 17.950 -6.615 -10.875 1.00 80.31 561 GLY A CA 1
ATOM 4310 C C . GLY A 1 561 ? 17.691 -5.125 -10.627 1.00 80.31 561 GLY A C 1
ATOM 4311 O O . GLY A 1 561 ? 17.273 -4.728 -9.540 1.00 80.31 561 GLY A O 1
ATOM 4312 N N . ARG A 1 562 ? 17.937 -4.296 -11.648 1.00 76.94 562 ARG A N 1
ATOM 4313 C CA . ARG A 1 562 ? 17.736 -2.833 -11.611 1.00 76.94 562 ARG A CA 1
ATOM 4314 C C . ARG A 1 562 ? 16.351 -2.389 -12.102 1.00 76.94 562 ARG A C 1
ATOM 4316 O O . ARG A 1 562 ? 16.018 -1.210 -12.015 1.00 76.94 562 ARG A O 1
ATOM 4323 N N . ARG A 1 563 ? 15.539 -3.305 -12.641 1.00 77.75 563 ARG A N 1
ATOM 4324 C CA . ARG A 1 563 ? 14.197 -3.004 -13.159 1.00 77.75 563 ARG A CA 1
ATOM 4325 C C . ARG A 1 563 ? 13.173 -3.082 -12.032 1.00 77.75 563 ARG A C 1
ATOM 4327 O O . ARG A 1 563 ? 13.137 -4.059 -11.288 1.00 77.75 563 ARG A O 1
ATOM 4334 N N . ALA A 1 564 ? 12.344 -2.047 -11.923 1.00 83.81 564 ALA A N 1
ATOM 4335 C CA . ALA A 1 564 ? 11.209 -2.023 -11.007 1.00 83.81 564 ALA A CA 1
ATOM 4336 C C . ALA A 1 564 ? 10.088 -2.968 -11.474 1.00 83.81 564 ALA A C 1
ATOM 4338 O O . ALA A 1 564 ? 10.138 -3.492 -12.587 1.00 83.81 564 ALA A O 1
ATOM 4339 N N . HIS A 1 565 ? 9.077 -3.152 -10.626 1.00 85.56 565 HIS A N 1
ATOM 4340 C CA . HIS A 1 565 ? 7.857 -3.860 -10.996 1.00 85.56 565 HIS A CA 1
ATOM 4341 C C . HIS A 1 565 ? 7.163 -3.156 -12.164 1.00 85.56 565 HIS A C 1
ATOM 4343 O O . HIS A 1 565 ? 7.100 -1.923 -12.199 1.00 85.56 565 HIS A O 1
ATOM 4349 N N . GLU A 1 566 ? 6.652 -3.953 -13.094 1.00 91.25 566 GLU A N 1
ATOM 4350 C CA . GLU A 1 566 ? 5.790 -3.499 -14.177 1.00 91.25 566 GLU A CA 1
ATOM 4351 C C . GLU A 1 566 ? 4.338 -3.791 -13.827 1.00 91.25 566 GLU A C 1
ATOM 4353 O O . GLU A 1 566 ? 3.992 -4.931 -13.506 1.00 91.25 566 GLU A O 1
ATOM 4358 N N . PHE A 1 567 ? 3.503 -2.767 -13.909 1.00 93.19 567 PHE A N 1
ATOM 4359 C CA . PHE A 1 567 ? 2.096 -2.825 -13.569 1.00 93.19 567 PHE A CA 1
ATOM 4360 C C . PHE A 1 567 ? 1.218 -2.467 -14.764 1.00 93.19 567 PHE A C 1
ATOM 4362 O O . PHE A 1 567 ? 1.644 -1.784 -15.694 1.00 93.19 567 PHE A O 1
ATOM 4369 N N . GLU A 1 568 ? -0.029 -2.909 -14.701 1.00 93.38 568 GLU A N 1
ATOM 4370 C CA . GLU A 1 568 ? -1.097 -2.534 -15.620 1.00 93.38 568 GLU A CA 1
ATOM 4371 C C . GLU A 1 568 ? -2.334 -2.148 -14.808 1.00 93.38 568 GLU A C 1
ATOM 4373 O O . GLU A 1 568 ? -2.679 -2.820 -13.834 1.00 93.38 568 GLU A O 1
ATOM 4378 N N . LEU A 1 569 ? -3.014 -1.067 -15.191 1.00 91.94 569 LEU A N 1
ATOM 4379 C CA . LEU A 1 569 ? -4.288 -0.714 -14.568 1.00 91.94 569 LEU A CA 1
ATOM 4380 C C . LEU A 1 569 ? -5.372 -1.692 -15.018 1.00 91.94 569 LEU A C 1
ATOM 4382 O O . LEU A 1 569 ? -5.502 -1.963 -16.212 1.00 91.94 569 LEU A O 1
ATOM 4386 N N . ARG A 1 570 ? -6.220 -2.144 -14.095 1.00 86.88 570 ARG A N 1
ATOM 4387 C CA . ARG A 1 570 ? -7.405 -2.945 -14.418 1.00 86.88 570 ARG A CA 1
ATOM 4388 C C . ARG A 1 570 ? -8.662 -2.192 -14.026 1.00 86.88 570 ARG A C 1
ATOM 4390 O O . ARG A 1 570 ? -8.778 -1.714 -12.902 1.00 86.88 570 ARG A O 1
ATOM 4397 N N . THR A 1 571 ? -9.609 -2.083 -14.957 1.00 73.88 571 THR A N 1
ATOM 4398 C CA . THR A 1 571 ? -10.952 -1.627 -14.596 1.00 73.88 571 THR A CA 1
ATOM 4399 C C . THR A 1 571 ? -11.602 -2.746 -13.782 1.00 73.88 571 THR A C 1
ATOM 4401 O O . THR A 1 571 ? -11.703 -3.861 -14.293 1.00 73.88 571 THR A O 1
ATOM 4404 N N . PRO A 1 572 ? -11.991 -2.507 -12.521 1.00 63.91 572 PRO A N 1
ATOM 4405 C CA . PRO A 1 572 ? -12.733 -3.503 -11.761 1.00 63.91 572 PRO A CA 1
ATOM 4406 C C . PRO A 1 572 ? -14.073 -3.774 -12.460 1.00 63.91 572 PRO A C 1
ATOM 4408 O O . PRO A 1 572 ? -14.675 -2.831 -12.972 1.00 63.91 572 PRO A O 1
ATOM 4411 N N . ASP A 1 573 ? -14.530 -5.035 -12.479 1.00 53.66 573 ASP A N 1
ATOM 4412 C CA . ASP A 1 573 ? -15.801 -5.417 -13.117 1.00 53.66 573 ASP A CA 1
ATOM 4413 C C . ASP A 1 573 ? -16.914 -4.464 -12.670 1.00 53.66 573 ASP A C 1
ATOM 4415 O O . ASP A 1 573 ? -17.093 -4.263 -11.451 1.00 53.66 573 ASP A O 1
ATOM 4419 N N . GLU A 1 574 ? -17.633 -3.886 -13.640 1.00 38.03 574 GLU A N 1
ATOM 4420 C CA . GLU A 1 574 ? -18.728 -2.965 -13.357 1.00 38.03 574 GLU A CA 1
ATOM 4421 C C . GLU A 1 574 ? -19.706 -3.632 -12.381 1.00 38.03 574 GLU A C 1
ATOM 4423 O O . GLU A 1 574 ? -20.133 -4.771 -12.599 1.00 38.03 574 GLU A O 1
ATOM 4428 N N . PRO A 1 575 ? -20.066 -2.970 -11.270 1.00 33.66 575 PRO A N 1
ATOM 4429 C CA . PRO A 1 575 ? -21.253 -3.377 -10.548 1.00 33.66 575 PRO A CA 1
ATOM 4430 C C . PRO A 1 575 ? -22.433 -3.237 -11.516 1.00 33.66 575 PRO A C 1
ATOM 4432 O O . PRO A 1 575 ? -22.641 -2.168 -12.078 1.00 33.66 575 PRO A O 1
ATOM 4435 N N . SER A 1 576 ? -23.198 -4.309 -11.723 1.00 26.39 576 SER A N 1
ATOM 4436 C CA . SER A 1 576 ? -24.482 -4.230 -12.417 1.00 26.39 576 SER A CA 1
ATOM 4437 C C . SER A 1 576 ? -25.333 -3.159 -11.729 1.00 26.39 576 SER A C 1
ATOM 4439 O O . SER A 1 576 ? -25.764 -3.344 -10.587 1.00 26.39 576 SER A O 1
ATOM 4441 N N . TRP A 1 577 ? -25.507 -2.015 -12.382 1.00 23.92 577 TRP A N 1
ATOM 4442 C CA . TRP A 1 577 ? -26.245 -0.883 -11.846 1.00 23.92 577 TRP A CA 1
ATOM 4443 C C . TRP A 1 577 ? -27.740 -1.220 -11.800 1.00 23.92 577 TRP A C 1
ATOM 4445 O O . TRP A 1 577 ? -28.399 -1.277 -12.833 1.00 23.92 577 TRP A O 1
ATOM 4455 N N . THR A 1 578 ? -28.308 -1.405 -10.610 1.00 24.41 578 THR A N 1
ATOM 4456 C CA . THR A 1 578 ? -29.738 -1.144 -10.396 1.00 24.41 578 THR A CA 1
ATOM 4457 C C . THR A 1 578 ? -29.899 0.351 -10.143 1.00 24.41 578 THR A C 1
ATOM 4459 O O . THR A 1 578 ? -29.320 0.880 -9.194 1.00 24.41 578 THR A O 1
ATOM 4462 N N . GLN A 1 579 ? -30.633 1.028 -11.030 1.00 21.83 579 GLN A N 1
ATOM 4463 C CA . GLN A 1 579 ? -30.989 2.447 -10.936 1.00 21.83 579 GLN A CA 1
ATOM 4464 C C . GLN A 1 579 ? -31.447 2.832 -9.518 1.00 21.83 579 GLN A C 1
ATOM 4466 O O . GLN A 1 579 ? -32.286 2.137 -8.947 1.00 21.83 579 GLN A O 1
ATOM 4471 N N . GLY A 1 580 ? -30.974 3.975 -8.995 1.00 25.55 580 GLY A N 1
ATOM 4472 C CA . GLY A 1 580 ? -31.777 4.730 -8.023 1.00 25.55 580 GLY A CA 1
ATOM 4473 C C . GLY A 1 580 ? -31.130 5.360 -6.786 1.00 25.55 580 GLY A C 1
ATOM 4474 O O . GLY A 1 580 ? -31.897 5.772 -5.924 1.00 25.55 580 GLY A O 1
ATOM 4475 N N . VAL A 1 581 ? -29.804 5.494 -6.639 1.00 23.34 581 VAL A N 1
ATOM 4476 C CA . VAL A 1 581 ? -29.241 6.268 -5.502 1.00 23.34 581 VAL A CA 1
ATOM 4477 C C . VAL A 1 581 ? -28.061 7.149 -5.946 1.00 23.34 581 VAL A C 1
ATOM 4479 O O . VAL A 1 581 ? -27.095 6.614 -6.493 1.00 23.34 581 VAL A O 1
ATOM 4482 N N . PRO A 1 582 ? -28.091 8.482 -5.733 1.00 25.14 582 PRO A N 1
ATOM 4483 C CA . PRO A 1 582 ? -26.941 9.345 -5.988 1.00 25.14 582 PRO A CA 1
ATOM 4484 C C . PRO A 1 582 ? -25.851 9.141 -4.925 1.00 25.14 582 PRO A C 1
ATOM 4486 O O . PRO A 1 582 ? -26.143 8.956 -3.746 1.00 25.14 582 PRO A O 1
ATOM 4489 N N . ALA A 1 583 ? -24.583 9.210 -5.341 1.00 28.92 583 ALA A N 1
ATOM 4490 C CA . ALA A 1 583 ? -23.430 9.092 -4.449 1.00 28.92 583 ALA A CA 1
ATOM 4491 C C . ALA A 1 583 ? -23.397 10.219 -3.387 1.00 28.92 583 ALA A C 1
ATOM 4493 O O . ALA A 1 583 ? -23.583 11.385 -3.757 1.00 28.92 583 ALA A O 1
ATOM 4494 N N . PRO A 1 584 ? -23.101 9.916 -2.103 1.00 28.23 584 PRO A N 1
ATOM 4495 C CA . PRO A 1 584 ? -22.807 10.933 -1.096 1.00 28.23 584 PRO A CA 1
ATOM 4496 C C . PRO A 1 584 ? -21.575 11.747 -1.507 1.00 28.23 584 PRO A C 1
ATOM 4498 O O . PRO A 1 584 ? -20.616 11.202 -2.054 1.00 28.23 584 PRO A O 1
ATOM 4501 N N . HIS A 1 585 ? -21.619 13.054 -1.259 1.00 31.25 585 HIS A N 1
ATOM 4502 C CA . HIS A 1 585 ? -20.635 14.046 -1.689 1.00 31.25 585 HIS A CA 1
ATOM 4503 C C . HIS A 1 585 ? -19.179 13.649 -1.380 1.00 31.25 585 HIS A C 1
ATOM 4505 O O . HIS A 1 585 ? -18.731 13.714 -0.238 1.00 31.25 585 HIS A O 1
ATOM 4511 N N . ALA A 1 586 ? -18.426 13.281 -2.422 1.00 33.88 586 ALA A N 1
ATOM 4512 C CA . ALA A 1 586 ? -16.971 13.191 -2.398 1.00 33.88 586 ALA A CA 1
ATOM 4513 C C . ALA A 1 586 ? -16.382 14.328 -3.260 1.00 33.88 586 ALA A C 1
ATOM 4515 O O . ALA A 1 586 ? -16.853 14.537 -4.384 1.00 33.88 586 ALA A O 1
ATOM 4516 N N . PRO A 1 587 ? -15.343 15.041 -2.787 1.00 38.16 587 PRO A N 1
ATOM 4517 C CA . PRO A 1 587 ? -14.728 16.182 -3.482 1.00 38.16 587 PRO A CA 1
ATOM 4518 C C . PRO A 1 587 ? -14.028 15.829 -4.812 1.00 38.16 587 PRO A C 1
ATOM 4520 O O . PRO A 1 587 ? -13.442 16.687 -5.457 1.00 38.16 587 PRO A O 1
ATOM 4523 N N . THR A 1 588 ? -14.099 14.581 -5.281 1.00 45.12 588 THR A N 1
ATOM 4524 C CA . THR A 1 588 ? -13.634 14.175 -6.617 1.00 45.12 588 THR A CA 1
ATOM 4525 C C . THR A 1 588 ? -14.606 14.545 -7.746 1.00 45.12 588 THR A C 1
ATOM 4527 O O . THR A 1 588 ? -14.237 14.441 -8.913 1.00 45.12 588 THR A O 1
ATOM 4530 N N . ARG A 1 589 ? -15.836 14.988 -7.434 1.00 37.56 589 ARG A N 1
ATOM 4531 C CA . ARG A 1 589 ? -16.871 15.271 -8.447 1.00 37.56 589 ARG A CA 1
ATOM 4532 C C . ARG A 1 589 ? -16.555 16.486 -9.332 1.00 37.56 589 ARG A C 1
ATOM 4534 O O . ARG A 1 589 ? -17.012 16.510 -10.469 1.00 37.56 589 ARG A O 1
ATOM 4541 N N . GLU A 1 590 ? -15.731 17.427 -8.869 1.00 40.06 590 GLU A N 1
ATOM 4542 C CA . GLU A 1 590 ? -15.271 18.567 -9.684 1.00 40.06 590 GLU A CA 1
ATOM 4543 C C . GLU A 1 590 ? -14.347 18.162 -10.843 1.00 40.06 590 GLU A C 1
ATOM 4545 O O . GLU A 1 590 ? -14.289 18.867 -11.842 1.00 40.06 590 GLU A O 1
ATOM 4550 N N . LEU A 1 591 ? -13.679 17.003 -10.772 1.00 44.34 591 LEU A N 1
ATOM 4551 C CA . LEU A 1 591 ? -12.895 16.480 -11.901 1.00 44.34 591 LEU A CA 1
ATOM 4552 C C . LEU A 1 591 ? -13.748 15.789 -12.973 1.00 44.34 591 LEU A C 1
ATOM 4554 O O . LEU A 1 591 ? -13.230 15.477 -14.039 1.00 44.34 591 LEU A O 1
ATOM 4558 N N . ALA A 1 592 ? -15.021 15.506 -12.690 1.00 37.91 592 ALA A N 1
ATOM 4559 C CA . ALA A 1 592 ? -15.883 14.693 -13.547 1.00 37.91 592 ALA A CA 1
ATOM 4560 C C . ALA A 1 592 ? -16.886 15.513 -14.377 1.00 37.91 592 ALA A C 1
ATOM 4562 O O . ALA A 1 592 ? -17.592 14.946 -15.208 1.00 37.91 592 ALA A O 1
ATOM 4563 N N . THR A 1 593 ? -16.983 16.828 -14.163 1.00 39.78 593 THR A N 1
ATOM 4564 C CA . THR A 1 593 ? -17.922 17.708 -14.886 1.00 39.78 593 THR A CA 1
ATOM 4565 C C . THR A 1 593 ? -17.457 18.057 -16.305 1.00 39.78 593 THR A C 1
ATOM 4567 O O . THR A 1 593 ? -18.264 18.480 -17.128 1.00 39.78 593 THR A O 1
ATOM 4570 N N . THR A 1 594 ? -16.196 17.775 -16.626 1.00 47.84 594 THR A N 1
ATOM 4571 C CA . THR A 1 594 ? -15.599 17.753 -17.971 1.00 47.84 594 THR A CA 1
ATOM 4572 C C . THR A 1 594 ? -14.671 16.550 -18.024 1.00 47.84 594 THR A C 1
ATOM 4574 O O . THR A 1 594 ? -13.899 16.391 -17.084 1.00 47.84 594 THR A O 1
ATOM 4577 N N . ALA A 1 595 ? -14.728 15.710 -19.066 1.00 54.00 595 ALA A N 1
ATOM 4578 C CA . ALA A 1 595 ? -13.806 14.579 -19.213 1.00 54.00 595 ALA A CA 1
ATOM 4579 C C . ALA A 1 595 ? -12.357 15.102 -19.118 1.00 54.00 595 ALA A C 1
ATOM 4581 O O . ALA A 1 595 ? -11.923 15.834 -20.013 1.00 54.00 595 ALA A O 1
ATOM 4582 N N . PRO A 1 596 ? -11.636 14.842 -18.012 1.00 66.94 596 PRO A N 1
ATOM 4583 C CA . PRO A 1 596 ? -10.363 15.495 -17.779 1.00 66.94 596 PRO A CA 1
ATOM 4584 C C . PRO A 1 596 ? -9.344 14.902 -18.744 1.00 66.94 596 PRO A C 1
ATOM 4586 O O . PRO A 1 596 ? -9.255 13.685 -18.884 1.00 66.94 596 PRO A O 1
ATOM 4589 N N . SER A 1 597 ? -8.548 15.743 -19.400 1.00 80.19 597 SER A N 1
ATOM 4590 C CA . SER A 1 597 ? -7.410 15.246 -20.175 1.00 80.19 597 SER A CA 1
ATOM 4591 C C . SER A 1 597 ? -6.446 14.476 -19.264 1.00 80.19 597 SER A C 1
ATOM 4593 O O . SER A 1 597 ? -6.314 14.793 -18.078 1.00 80.19 597 SER A O 1
ATOM 4595 N N . MET A 1 598 ? -5.695 13.518 -19.817 1.00 84.44 598 MET A N 1
ATOM 4596 C CA . MET A 1 598 ? -4.670 12.767 -19.072 1.00 84.44 598 MET A CA 1
ATOM 4597 C C . MET A 1 598 ? -3.758 13.686 -18.239 1.00 84.44 598 MET A C 1
ATOM 4599 O O . MET A 1 598 ? -3.449 13.387 -17.083 1.00 84.44 598 MET A O 1
ATOM 4603 N N . LYS A 1 599 ? -3.350 14.822 -18.827 1.00 81.88 599 LYS A N 1
ATOM 4604 C CA . LYS A 1 599 ? -2.506 15.841 -18.191 1.00 81.88 599 LYS A CA 1
ATOM 4605 C C . LYS A 1 599 ? -3.202 16.469 -16.982 1.00 81.88 599 LYS A C 1
ATOM 4607 O O . LYS A 1 599 ? -2.656 16.409 -15.884 1.00 81.88 599 LYS A O 1
ATOM 4612 N N . THR A 1 600 ? -4.417 16.988 -17.158 1.00 84.38 600 THR A N 1
ATOM 4613 C CA . THR A 1 600 ? -5.169 17.652 -16.075 1.00 84.38 600 THR A CA 1
ATOM 4614 C C . THR A 1 600 ? -5.520 16.700 -14.929 1.00 84.38 600 THR A C 1
ATOM 4616 O O . THR A 1 600 ? -5.407 17.075 -13.759 1.00 84.38 600 THR A O 1
ATOM 4619 N N . LEU A 1 601 ? -5.864 15.441 -15.234 1.00 85.06 601 LEU A N 1
ATOM 4620 C CA . LEU A 1 601 ? -6.096 14.409 -14.222 1.00 85.06 601 LEU A CA 1
ATOM 4621 C C . LEU A 1 601 ? -4.817 14.120 -13.425 1.00 85.06 601 LEU A C 1
ATOM 4623 O O . LEU A 1 601 ? -4.833 14.129 -12.192 1.00 85.06 601 LEU A O 1
ATOM 4627 N N . ARG A 1 602 ? -3.690 13.901 -14.115 1.00 86.75 602 ARG A N 1
ATOM 4628 C CA . ARG A 1 602 ? -2.390 13.644 -13.479 1.00 86.75 602 ARG A CA 1
ATOM 4629 C C . ARG A 1 602 ? -1.959 14.810 -12.588 1.00 86.75 602 ARG A C 1
ATOM 4631 O O . ARG A 1 602 ? -1.566 14.574 -11.447 1.00 86.75 602 ARG A O 1
ATOM 4638 N N . GLU A 1 603 ? -2.058 16.040 -13.084 1.00 83.19 603 GLU A N 1
ATOM 4639 C CA . GLU A 1 603 ? -1.701 17.261 -12.349 1.00 83.19 603 GLU A CA 1
ATOM 4640 C C . GLU A 1 603 ? -2.569 17.440 -11.101 1.00 83.19 603 GLU A C 1
ATOM 4642 O O . GLU A 1 603 ? -2.055 17.735 -10.021 1.00 83.19 603 GLU A O 1
ATOM 4647 N N . SER A 1 604 ? -3.871 17.168 -11.205 1.00 82.81 604 SER A N 1
ATOM 4648 C CA . SER A 1 604 ? -4.793 17.238 -10.068 1.00 82.81 604 SER A CA 1
ATOM 4649 C C . SER A 1 604 ? -4.443 16.218 -8.978 1.00 82.81 604 SER A C 1
ATOM 4651 O O . SER A 1 604 ? -4.391 16.565 -7.795 1.00 82.81 604 SER A O 1
ATOM 4653 N N . LEU A 1 605 ? -4.134 14.971 -9.358 1.00 88.19 605 LEU A N 1
ATOM 4654 C CA . LEU A 1 605 ? -3.677 13.939 -8.419 1.00 88.19 605 LEU A CA 1
ATOM 4655 C C . LEU A 1 605 ? -2.339 14.320 -7.770 1.00 88.19 605 LEU A C 1
ATOM 4657 O O . LEU A 1 605 ? -2.174 14.188 -6.557 1.00 88.19 605 LEU A O 1
ATOM 4661 N N . GLN A 1 606 ? -1.389 14.839 -8.549 1.00 84.88 606 GLN A N 1
ATOM 4662 C CA . GLN A 1 606 ? -0.100 15.300 -8.033 1.00 84.88 606 GLN A CA 1
ATOM 4663 C C . GLN A 1 606 ? -0.259 16.466 -7.055 1.00 84.88 606 GLN A C 1
ATOM 4665 O O . GLN A 1 606 ? 0.354 16.436 -5.989 1.00 84.88 606 GLN A O 1
ATOM 4670 N N . LYS A 1 607 ? -1.111 17.451 -7.363 1.00 81.06 607 LYS A N 1
ATOM 4671 C CA . LYS A 1 607 ? -1.421 18.580 -6.473 1.00 81.06 607 LYS A CA 1
ATOM 4672 C C . LYS A 1 607 ? -2.004 18.091 -5.147 1.00 81.06 607 LYS A C 1
ATOM 4674 O O . LYS A 1 607 ? -1.544 18.490 -4.078 1.00 81.06 607 LYS A O 1
ATOM 4679 N N . LYS A 1 608 ? -2.958 17.161 -5.210 1.00 84.25 608 LYS A N 1
ATOM 4680 C CA . LYS A 1 608 ? -3.596 16.560 -4.033 1.00 84.25 608 LYS A CA 1
ATOM 4681 C C . LYS A 1 608 ? -2.612 15.772 -3.168 1.00 84.25 608 LYS A C 1
ATOM 4683 O O . LYS A 1 608 ? -2.600 15.919 -1.948 1.00 84.25 608 LYS A O 1
ATOM 4688 N N . LEU A 1 609 ? -1.756 14.956 -3.782 1.00 88.38 609 LEU A N 1
ATOM 4689 C CA . LEU A 1 609 ? -0.703 14.220 -3.077 1.00 88.38 609 LEU A CA 1
ATOM 4690 C C . LEU A 1 609 ? 0.404 15.145 -2.544 1.00 88.38 609 LEU A C 1
ATOM 4692 O O . LEU A 1 609 ? 0.994 14.852 -1.502 1.00 88.38 609 LEU A O 1
ATOM 4696 N N . GLY A 1 610 ? 0.638 16.275 -3.215 1.00 84.88 610 GLY A N 1
ATOM 4697 C CA . GLY A 1 610 ? 1.592 17.313 -2.835 1.00 84.88 610 GLY A CA 1
ATOM 4698 C C . GLY A 1 610 ? 1.319 17.899 -1.453 1.00 84.88 610 GLY A C 1
ATOM 4699 O O . GLY A 1 610 ? 2.262 18.068 -0.683 1.00 84.88 610 GLY A O 1
ATOM 4700 N N . LEU A 1 611 ? 0.043 18.075 -1.082 1.00 86.25 611 LEU A N 1
ATOM 4701 C CA . LEU A 1 611 ? -0.341 18.493 0.270 1.00 86.25 611 LEU A CA 1
ATOM 4702 C C . LEU A 1 611 ? 0.280 17.575 1.330 1.00 86.25 611 LEU A C 1
ATOM 4704 O O . LEU A 1 611 ? 0.883 18.046 2.287 1.00 86.25 611 LEU A O 1
ATOM 4708 N N . PHE A 1 612 ? 0.197 16.257 1.140 1.00 89.06 612 PHE A N 1
ATOM 4709 C CA . PHE A 1 612 ? 0.730 15.275 2.087 1.00 89.06 612 PHE A CA 1
ATOM 4710 C C . PHE A 1 612 ? 2.255 15.131 2.027 1.00 89.06 612 PHE A C 1
ATOM 4712 O O . PHE A 1 612 ? 2.846 14.531 2.928 1.00 89.06 612 PHE A O 1
ATOM 4719 N N . ALA A 1 613 ? 2.896 15.655 0.980 1.00 85.62 613 ALA A N 1
ATOM 4720 C CA . ALA A 1 613 ? 4.337 15.573 0.753 1.00 85.62 613 ALA A CA 1
ATOM 4721 C C . ALA A 1 613 ? 5.145 16.625 1.525 1.00 85.62 613 ALA A C 1
ATOM 4723 O O . ALA A 1 613 ? 6.369 16.652 1.398 1.00 85.62 613 ALA A O 1
ATOM 4724 N N . HIS A 1 614 ? 4.492 17.459 2.337 1.00 88.38 614 HIS A N 1
ATOM 4725 C CA . HIS A 1 614 ? 5.170 18.475 3.129 1.00 88.38 614 HIS A CA 1
ATOM 4726 C C . HIS A 1 614 ? 5.852 17.905 4.391 1.00 88.38 614 HIS A C 1
ATOM 4728 O O . HIS A 1 614 ? 5.395 16.931 4.997 1.00 88.38 614 HIS A O 1
ATOM 4734 N N . ASP A 1 615 ? 6.962 18.523 4.806 1.00 88.12 615 ASP A N 1
ATOM 4735 C CA . ASP A 1 615 ? 7.787 18.078 5.939 1.00 88.12 615 ASP A CA 1
ATOM 4736 C C . ASP A 1 615 ? 7.053 18.142 7.283 1.00 88.12 615 ASP A C 1
ATOM 4738 O O . ASP A 1 615 ? 7.282 17.305 8.162 1.00 88.12 615 ASP A O 1
ATOM 4742 N N . VAL A 1 616 ? 6.145 19.105 7.449 1.00 90.06 616 VAL A N 1
ATOM 4743 C CA . VAL A 1 616 ? 5.360 19.318 8.679 1.00 90.06 616 VAL A CA 1
ATOM 4744 C C . VAL A 1 616 ? 4.618 18.054 9.135 1.00 90.06 616 VAL A C 1
ATOM 4746 O O . VAL A 1 616 ? 4.580 17.749 10.324 1.00 90.06 616 VAL A O 1
ATOM 4749 N N . TRP A 1 617 ? 4.155 17.219 8.200 1.00 90.94 617 TRP A N 1
ATOM 4750 C CA . TRP A 1 617 ? 3.413 15.988 8.507 1.00 90.94 617 TRP A CA 1
ATOM 4751 C C . TRP A 1 617 ? 4.263 14.855 9.060 1.00 90.94 617 TRP A C 1
ATOM 4753 O O . TRP A 1 617 ? 3.742 13.813 9.452 1.00 90.94 617 TRP A O 1
ATOM 4763 N N . THR A 1 618 ? 5.582 15.028 9.079 1.00 87.62 618 THR A N 1
ATOM 4764 C CA . THR A 1 618 ? 6.489 14.039 9.660 1.00 87.62 618 THR A CA 1
ATOM 4765 C C . THR A 1 618 ? 6.580 14.144 11.181 1.00 87.62 618 THR A C 1
ATOM 4767 O O . THR A 1 618 ? 7.136 13.241 11.807 1.00 87.62 618 THR A O 1
ATOM 4770 N N . ALA A 1 619 ? 6.009 15.200 11.766 1.00 87.94 619 ALA A N 1
ATOM 4771 C CA . ALA A 1 619 ? 5.887 15.370 13.203 1.00 87.94 619 ALA A CA 1
ATOM 4772 C C . ALA A 1 619 ? 4.820 14.424 13.790 1.00 87.94 619 ALA A C 1
ATOM 4774 O O . ALA A 1 619 ? 3.853 14.071 13.102 1.00 87.94 619 ALA A O 1
ATOM 4775 N N . PRO A 1 620 ? 4.945 14.029 15.070 1.00 84.44 620 PRO A N 1
ATOM 4776 C CA . PRO A 1 620 ? 3.880 13.325 15.779 1.00 84.44 620 PRO A CA 1
ATOM 4777 C C . PRO A 1 620 ? 2.551 14.093 15.690 1.00 84.44 620 PRO A C 1
ATOM 4779 O O . PRO A 1 620 ? 2.521 15.305 15.869 1.00 84.44 620 PRO A O 1
ATOM 4782 N N . GLY A 1 621 ? 1.453 13.395 15.383 1.00 81.12 621 GLY A N 1
ATOM 4783 C CA . GLY A 1 621 ? 0.130 14.013 15.187 1.00 81.12 621 GLY A CA 1
ATOM 4784 C C . GLY A 1 621 ? -0.126 14.588 13.785 1.00 81.12 621 GLY A C 1
ATOM 4785 O O . GLY A 1 621 ? -1.283 14.827 13.436 1.00 81.12 621 GLY A O 1
ATOM 4786 N N . GLY A 1 622 ? 0.906 14.705 12.940 1.00 87.00 622 GLY A N 1
ATOM 4787 C CA . GLY A 1 622 ? 0.797 15.262 11.589 1.00 87.00 622 GLY A CA 1
ATOM 4788 C C . GLY A 1 622 ? -0.135 14.488 10.649 1.00 87.00 622 GLY A C 1
ATOM 4789 O O . GLY A 1 622 ? -0.745 15.088 9.771 1.00 87.00 622 GLY A O 1
ATOM 4790 N N . THR A 1 623 ? -0.314 13.175 10.845 1.00 88.25 623 THR A N 1
ATOM 4791 C CA . THR A 1 623 ? -1.210 12.357 10.007 1.00 88.25 623 THR A CA 1
ATOM 4792 C C . THR A 1 623 ? -2.657 12.845 10.071 1.00 88.25 623 THR A C 1
ATOM 4794 O O . THR A 1 623 ? -3.226 13.169 9.032 1.00 88.25 623 THR A O 1
ATOM 4797 N N . HIS A 1 624 ? -3.248 12.945 11.267 1.00 90.81 624 HIS A N 1
ATOM 4798 C CA . HIS A 1 624 ? -4.640 13.389 11.416 1.00 90.81 624 HIS A CA 1
ATOM 4799 C C . HIS A 1 624 ? -4.805 14.861 11.022 1.00 90.81 624 HIS A C 1
ATOM 4801 O O . HIS A 1 624 ? -5.766 15.198 10.337 1.00 90.81 624 HIS A O 1
ATOM 4807 N N . ALA A 1 625 ? -3.831 15.711 11.370 1.00 92.31 625 ALA A N 1
ATOM 4808 C CA . ALA A 1 625 ? -3.801 17.113 10.957 1.00 92.31 625 ALA A CA 1
ATOM 4809 C C . ALA A 1 625 ? -3.810 17.271 9.428 1.00 92.31 625 ALA A C 1
ATOM 4811 O O . ALA A 1 625 ? -4.573 18.075 8.902 1.00 92.31 625 ALA A O 1
ATOM 4812 N N . SER A 1 626 ? -3.038 16.451 8.706 1.00 91.69 626 SER A N 1
ATOM 4813 C CA . SER A 1 626 ? -3.014 16.479 7.240 1.00 91.69 626 SER A CA 1
ATOM 4814 C C . SER A 1 626 ? -4.350 16.074 6.611 1.00 91.69 626 SER A C 1
ATOM 4816 O O . SER A 1 626 ? -4.730 16.638 5.592 1.00 91.69 626 SER A O 1
ATOM 4818 N N . LEU A 1 627 ? -5.080 15.122 7.211 1.00 90.44 627 LEU A N 1
ATOM 4819 C CA . LEU A 1 627 ? -6.397 14.697 6.721 1.00 90.44 627 LEU A CA 1
ATOM 4820 C C . LEU A 1 627 ? -7.454 15.769 6.964 1.00 90.44 627 LEU A C 1
ATOM 4822 O O . LEU A 1 627 ? -8.224 16.077 6.057 1.00 90.44 627 LEU A O 1
ATOM 4826 N N . LEU A 1 628 ? -7.457 16.351 8.166 1.00 89.56 628 LEU A N 1
ATOM 4827 C CA . LEU A 1 628 ? -8.367 17.433 8.525 1.00 89.56 628 LEU A CA 1
ATOM 4828 C C . LEU A 1 628 ? -8.165 18.634 7.594 1.00 89.56 628 LEU A C 1
ATOM 4830 O O . LEU A 1 628 ? -9.119 19.111 6.988 1.00 89.56 628 LEU A O 1
ATOM 4834 N N . LEU A 1 629 ? -6.914 19.058 7.408 1.00 89.19 629 LEU A N 1
ATOM 4835 C CA . LEU A 1 629 ? -6.582 20.174 6.531 1.00 89.19 629 LEU A CA 1
ATOM 4836 C C . LEU A 1 629 ? -6.908 19.878 5.057 1.00 89.19 629 LEU A C 1
ATOM 4838 O O . LEU A 1 629 ? -7.413 20.746 4.349 1.00 89.19 629 LEU A O 1
ATOM 4842 N N . ALA A 1 630 ? -6.675 18.644 4.595 1.00 87.50 630 ALA A N 1
ATOM 4843 C CA . ALA A 1 630 ? -7.062 18.232 3.249 1.00 87.50 630 ALA A CA 1
ATOM 4844 C C . ALA A 1 630 ? -8.573 18.356 3.024 1.00 87.50 630 ALA A C 1
ATOM 4846 O O . ALA A 1 630 ? -8.986 18.848 1.977 1.00 87.50 630 ALA A O 1
ATOM 4847 N N . ALA A 1 631 ? -9.395 17.936 3.988 1.00 84.94 631 ALA A N 1
ATOM 4848 C CA . ALA A 1 631 ? -10.848 18.048 3.890 1.00 84.94 631 ALA A CA 1
ATOM 4849 C C . ALA A 1 631 ? -11.306 19.515 3.852 1.00 84.94 631 ALA A C 1
ATOM 4851 O O . ALA A 1 631 ? -12.070 19.875 2.961 1.00 84.94 631 ALA A O 1
ATOM 4852 N N . LEU A 1 632 ? -10.761 20.367 4.729 1.00 84.44 632 LEU A N 1
ATOM 4853 C CA . LEU A 1 632 ? -11.078 21.802 4.775 1.00 84.44 632 LEU A CA 1
ATOM 4854 C C . LEU A 1 632 ? -10.760 22.531 3.456 1.00 84.44 632 LEU A C 1
ATOM 4856 O O . LEU A 1 632 ? -11.522 23.394 3.037 1.00 84.44 632 LEU A O 1
ATOM 4860 N N . HIS A 1 633 ? -9.668 22.177 2.769 1.00 80.75 633 HIS A N 1
ATOM 4861 C CA . HIS A 1 633 ? -9.306 22.811 1.491 1.00 80.75 633 HIS A CA 1
ATOM 4862 C C . HIS A 1 633 ? -10.006 22.231 0.261 1.00 80.75 633 HIS A C 1
ATOM 4864 O O . HIS A 1 633 ? -10.029 22.883 -0.780 1.00 80.75 633 HIS A O 1
ATOM 4870 N N . THR A 1 634 ? -10.492 20.990 0.326 1.00 75.69 634 THR A N 1
ATOM 4871 C CA . THR A 1 634 ? -11.048 20.303 -0.854 1.00 75.69 634 THR A CA 1
ATOM 4872 C C . THR A 1 634 ? -12.566 20.295 -0.893 1.00 75.69 634 THR A C 1
ATOM 4874 O O . THR A 1 634 ? -13.132 20.026 -1.947 1.00 75.69 634 THR A O 1
ATOM 4877 N N . ILE A 1 635 ? -13.232 20.576 0.227 1.00 76.19 635 ILE A N 1
ATOM 4878 C CA . ILE A 1 635 ? -14.689 20.591 0.325 1.00 76.19 635 ILE A CA 1
ATOM 4879 C C . ILE A 1 635 ? -15.126 22.048 0.544 1.00 76.19 635 ILE A C 1
ATOM 4881 O O . ILE A 1 635 ? -14.868 22.602 1.613 1.00 76.19 635 ILE A O 1
ATOM 4885 N N . PRO A 1 636 ? -15.772 22.691 -0.446 1.00 72.94 636 PRO A N 1
ATOM 4886 C CA . PRO A 1 636 ? -16.223 24.075 -0.318 1.00 72.94 636 PRO A CA 1
ATOM 4887 C C . PRO A 1 636 ? -17.163 24.266 0.880 1.00 72.94 636 PRO A C 1
ATOM 4889 O O . PRO A 1 636 ? -18.096 23.485 1.063 1.00 72.94 636 PRO A O 1
ATOM 4892 N N . GLY A 1 637 ? -16.920 25.299 1.693 1.00 73.50 637 GLY A N 1
ATOM 4893 C CA . GLY A 1 637 ? -17.732 25.608 2.880 1.00 73.50 637 GLY A CA 1
ATOM 4894 C C . GLY A 1 637 ? -17.635 24.578 4.013 1.00 73.50 637 GLY A C 1
ATOM 4895 O O . GLY A 1 637 ? -18.468 24.585 4.915 1.00 73.50 637 GLY A O 1
ATOM 4896 N N . CYS A 1 638 ? -16.656 23.670 3.964 1.00 78.75 638 CYS A N 1
ATOM 4897 C CA . CYS A 1 638 ? -16.465 22.655 4.989 1.00 78.75 638 CYS A CA 1
ATOM 4898 C C . CYS A 1 638 ? -15.898 23.267 6.269 1.00 78.75 638 CYS A C 1
ATOM 4900 O O . CYS A 1 638 ? -14.780 23.778 6.274 1.00 78.75 638 CYS A O 1
ATOM 4902 N N . ASP A 1 639 ? -16.639 23.139 7.365 1.00 81.00 639 ASP A N 1
ATOM 4903 C CA . ASP A 1 639 ? -16.136 23.433 8.700 1.00 81.00 639 ASP A CA 1
ATOM 4904 C C . ASP A 1 639 ? -15.397 22.221 9.305 1.00 81.00 639 ASP A C 1
ATOM 4906 O O . ASP A 1 639 ? -15.272 21.145 8.704 1.00 81.00 639 ASP A O 1
ATOM 4910 N N . THR A 1 640 ? -14.878 22.385 10.521 1.00 77.00 640 THR A N 1
ATOM 4911 C CA . THR A 1 640 ? -14.140 21.331 11.231 1.00 77.00 640 THR A CA 1
ATOM 4912 C C . THR A 1 640 ? -15.008 20.122 11.587 1.00 77.00 640 THR A C 1
ATOM 4914 O O . THR A 1 640 ? -14.488 19.004 11.627 1.00 77.00 640 THR A O 1
ATOM 4917 N N . ALA A 1 641 ? -16.314 20.304 11.805 1.00 74.81 641 ALA A N 1
ATOM 4918 C CA . ALA A 1 641 ? -17.245 19.225 12.131 1.00 74.81 641 ALA A CA 1
ATOM 4919 C C . ALA A 1 641 ? -17.567 18.370 10.893 1.00 74.81 641 ALA A C 1
ATOM 4921 O O . ALA A 1 641 ? -17.463 17.141 10.932 1.00 74.81 641 ALA A O 1
ATOM 4922 N N . ALA A 1 642 ? -17.861 19.005 9.760 1.00 73.25 642 ALA A N 1
ATOM 4923 C CA . ALA A 1 642 ? -18.052 18.345 8.473 1.00 73.25 642 ALA A CA 1
ATOM 4924 C C . ALA A 1 642 ? -16.767 17.638 8.004 1.00 73.25 642 ALA A C 1
ATOM 4926 O O . ALA A 1 642 ? -16.813 16.502 7.507 1.00 73.25 642 ALA A O 1
ATOM 4927 N N . ALA A 1 643 ? -15.603 18.255 8.233 1.00 77.12 643 ALA A N 1
ATOM 4928 C CA . ALA A 1 643 ? -14.309 17.658 7.926 1.00 77.12 643 ALA A CA 1
ATOM 4929 C C . ALA A 1 643 ? -14.041 16.413 8.789 1.00 77.12 643 ALA A C 1
ATOM 4931 O O . ALA A 1 643 ? -13.559 15.399 8.275 1.00 77.12 643 ALA A O 1
ATOM 4932 N N . ALA A 1 644 ? -14.404 16.440 10.076 1.00 75.94 644 ALA A N 1
ATOM 4933 C CA . ALA A 1 644 ? -14.311 15.289 10.973 1.00 75.94 644 ALA A CA 1
ATOM 4934 C C . ALA A 1 644 ? -15.167 14.107 10.495 1.00 75.94 644 ALA A C 1
ATOM 4936 O O . ALA A 1 644 ? -14.660 12.989 10.374 1.00 75.94 644 ALA A O 1
ATOM 4937 N N . CYS A 1 645 ? -16.432 14.358 10.141 1.00 74.25 645 CYS A N 1
ATOM 4938 C CA . CYS A 1 645 ? -17.337 13.336 9.608 1.00 74.25 645 CYS A CA 1
ATOM 4939 C C . CYS A 1 645 ? -16.790 12.705 8.320 1.00 74.25 645 CYS A C 1
ATOM 4941 O O . CYS A 1 645 ? -16.771 11.477 8.171 1.00 74.25 645 CYS A O 1
ATOM 4943 N N . THR A 1 646 ? -16.281 13.538 7.410 1.00 72.56 646 THR A N 1
ATOM 4944 C CA . THR A 1 646 ? -15.762 13.083 6.113 1.00 72.56 646 THR A CA 1
ATOM 4945 C C . THR A 1 646 ? -14.482 12.262 6.260 1.00 72.56 646 THR A C 1
ATOM 4947 O O . THR A 1 646 ? -14.318 11.235 5.601 1.00 72.56 646 THR A O 1
ATOM 4950 N N . THR A 1 647 ? -13.588 12.676 7.160 1.00 79.38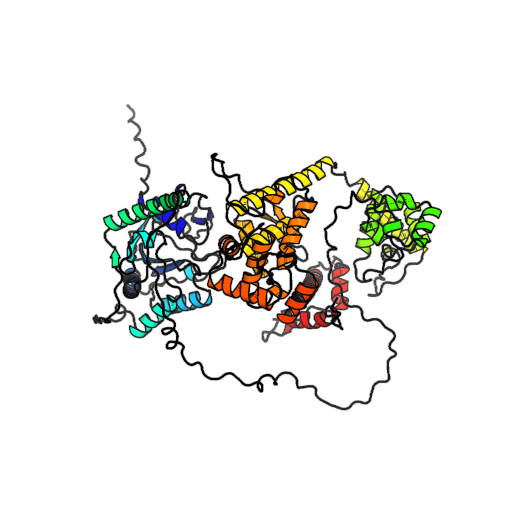 647 THR A N 1
ATOM 4951 C CA . THR A 1 647 ? -12.311 11.995 7.433 1.00 79.38 647 THR A CA 1
ATOM 4952 C C . THR A 1 647 ? -12.444 10.824 8.411 1.00 79.38 647 THR A C 1
ATOM 4954 O O . THR A 1 647 ? -11.508 10.038 8.555 1.00 79.38 647 THR A O 1
ATOM 4957 N N . GLY A 1 648 ? -13.592 10.666 9.075 1.00 81.38 648 GLY A N 1
ATOM 4958 C CA . GLY A 1 648 ? -13.804 9.626 10.083 1.00 81.38 648 GLY A CA 1
ATOM 4959 C C . GLY A 1 648 ? -12.939 9.799 11.336 1.00 81.38 648 GLY A C 1
ATOM 4960 O O . GLY A 1 648 ? -12.642 8.815 12.010 1.00 81.38 648 GLY A O 1
ATOM 4961 N N . LEU A 1 649 ? -12.483 11.020 11.630 1.00 81.25 649 LEU A N 1
ATOM 4962 C CA . LEU A 1 649 ? -11.714 11.310 12.839 1.00 81.25 649 LEU A CA 1
ATOM 4963 C C . LEU A 1 649 ? -12.641 11.370 14.062 1.00 81.25 649 LEU A C 1
ATOM 4965 O O . LEU A 1 649 ? -13.718 11.956 14.017 1.00 81.25 649 LEU A O 1
ATOM 4969 N N . THR A 1 650 ? -12.194 10.797 15.177 1.00 84.50 650 THR A N 1
ATOM 4970 C CA . THR A 1 650 ? -12.865 10.930 16.483 1.00 84.50 650 THR A CA 1
ATOM 4971 C C . THR A 1 650 ? -12.731 12.354 17.029 1.00 84.50 650 THR A C 1
ATOM 4973 O O . THR A 1 650 ? -11.783 13.064 16.688 1.00 84.50 650 THR A O 1
ATOM 4976 N N . ALA A 1 651 ? -13.618 12.765 17.939 1.00 82.94 651 ALA A N 1
ATOM 4977 C CA . ALA A 1 651 ? -13.588 14.106 18.539 1.00 82.94 651 ALA A CA 1
ATOM 4978 C C . ALA A 1 651 ? -12.226 14.464 19.180 1.00 82.94 651 ALA A C 1
ATOM 4980 O O . ALA A 1 651 ? -11.727 15.580 19.019 1.00 82.94 651 ALA A O 1
ATOM 4981 N N . ASP A 1 652 ? -11.575 13.502 19.840 1.00 84.94 652 ASP A N 1
ATOM 4982 C CA . ASP A 1 652 ? -10.236 13.673 20.422 1.00 84.94 652 ASP A CA 1
ATOM 4983 C C . ASP A 1 652 ? -9.147 13.829 19.340 1.00 84.94 652 ASP A C 1
ATOM 4985 O O . ASP A 1 652 ? -8.263 14.686 19.425 1.00 84.94 652 ASP A O 1
ATOM 4989 N N . GLN A 1 653 ? -9.219 13.048 18.255 1.00 88.75 653 GLN A N 1
ATOM 4990 C CA . GLN A 1 653 ? -8.306 13.211 17.118 1.00 88.75 653 GLN A CA 1
ATOM 4991 C C . GLN A 1 653 ? -8.485 14.564 16.424 1.00 88.75 653 GLN A C 1
ATOM 4993 O O . GLN A 1 653 ? -7.478 15.184 16.091 1.00 88.75 653 GLN A O 1
ATOM 4998 N N . VAL A 1 654 ? -9.725 15.031 16.247 1.00 87.38 654 VAL A N 1
ATOM 4999 C CA . VAL A 1 654 ? -10.033 16.355 15.684 1.00 87.38 654 VAL A CA 1
ATOM 5000 C C . VAL A 1 654 ? -9.461 17.448 16.574 1.00 87.38 654 VAL A C 1
ATOM 5002 O O . VAL A 1 654 ? -8.720 18.293 16.092 1.00 87.38 654 VAL A O 1
ATOM 5005 N N . THR A 1 655 ? -9.704 17.386 17.884 1.00 89.81 655 THR A N 1
ATOM 5006 C CA . THR A 1 655 ? -9.185 18.370 18.846 1.00 89.81 655 THR A CA 1
ATOM 5007 C C . THR A 1 655 ? -7.659 18.472 18.786 1.00 89.81 655 THR A C 1
ATOM 5009 O O . THR A 1 655 ? -7.103 19.571 18.715 1.00 89.81 655 THR A O 1
ATOM 5012 N N . ARG A 1 656 ? -6.957 17.331 18.756 1.00 91.69 656 ARG A N 1
ATOM 5013 C CA . ARG A 1 656 ? -5.490 17.307 18.625 1.00 91.69 656 ARG A CA 1
ATOM 5014 C C . ARG A 1 656 ? -5.009 17.794 17.260 1.00 91.69 656 ARG A C 1
ATOM 5016 O O . ARG A 1 656 ? -3.999 18.487 17.198 1.00 91.69 656 ARG A O 1
ATOM 5023 N N . ALA A 1 657 ? -5.710 17.439 16.185 1.00 91.25 657 ALA A N 1
ATOM 5024 C CA . ALA A 1 657 ? -5.388 17.870 14.829 1.00 91.25 657 ALA A CA 1
ATOM 5025 C C . ALA A 1 657 ? -5.552 19.387 14.667 1.00 91.25 657 ALA A C 1
ATOM 5027 O O . ALA A 1 657 ? -4.634 20.041 14.185 1.00 91.25 657 ALA A O 1
ATOM 5028 N N . THR A 1 658 ? -6.663 19.956 15.138 1.00 91.25 658 THR A N 1
ATOM 5029 C CA . THR A 1 658 ? -6.908 21.403 15.149 1.00 91.25 658 THR A CA 1
ATOM 5030 C C . THR A 1 658 ? -5.828 22.127 15.940 1.00 91.25 658 THR A C 1
ATOM 5032 O O . THR A 1 658 ? -5.215 23.051 15.418 1.00 91.25 658 THR A O 1
ATOM 5035 N N . ARG A 1 659 ? -5.509 21.653 17.155 1.00 91.81 659 ARG A N 1
ATOM 5036 C CA . ARG A 1 659 ? -4.428 22.231 17.966 1.00 91.81 659 ARG A CA 1
ATOM 5037 C C . ARG A 1 659 ? -3.091 22.204 17.231 1.00 91.81 659 ARG A C 1
ATOM 5039 O O . ARG A 1 659 ? -2.428 23.227 17.157 1.00 91.81 659 ARG A O 1
ATOM 5046 N N . PHE A 1 660 ? -2.729 21.067 16.633 1.00 94.44 660 PHE A N 1
ATOM 5047 C CA . PHE A 1 660 ? -1.509 20.950 15.834 1.00 94.44 660 PHE A CA 1
ATOM 5048 C C . PHE A 1 660 ? -1.474 21.974 14.692 1.00 94.44 660 PHE A C 1
ATOM 5050 O O . PHE A 1 660 ? -0.448 22.613 14.481 1.00 94.44 660 PHE A O 1
ATOM 5057 N N . LEU A 1 661 ? -2.575 22.134 13.951 1.00 92.12 661 LEU A N 1
ATOM 5058 C CA . LEU A 1 661 ? -2.648 23.062 12.820 1.00 92.12 661 LEU A CA 1
ATOM 5059 C C . LEU A 1 661 ? -2.557 24.525 13.268 1.00 92.12 661 LEU A C 1
ATOM 5061 O O . LEU A 1 661 ? -1.820 25.297 12.655 1.00 92.12 661 LEU A O 1
ATOM 5065 N N . THR A 1 662 ? -3.253 24.898 14.342 1.00 91.19 662 THR A N 1
ATOM 5066 C CA . THR A 1 662 ? -3.189 26.245 14.924 1.00 91.19 662 THR A CA 1
ATOM 5067 C C . THR A 1 662 ? -1.796 26.540 15.468 1.00 91.19 662 THR A C 1
ATOM 5069 O O . THR A 1 662 ? -1.208 27.567 15.130 1.00 91.19 662 THR A O 1
ATOM 5072 N N . ASP A 1 663 ? -1.207 25.607 16.220 1.00 91.38 663 ASP A N 1
ATOM 5073 C CA . ASP A 1 663 ? 0.154 25.743 16.734 1.00 91.38 663 ASP A CA 1
ATOM 5074 C C . ASP A 1 663 ? 1.162 25.843 15.588 1.00 91.38 663 ASP A C 1
ATOM 5076 O O . ASP A 1 663 ? 2.078 26.656 15.654 1.00 91.38 663 ASP A O 1
ATOM 5080 N N . ALA A 1 664 ? 0.995 25.085 14.507 1.00 90.75 664 ALA A N 1
ATOM 5081 C CA . ALA A 1 664 ? 1.850 25.172 13.327 1.00 90.75 664 ALA A CA 1
ATOM 5082 C C . ALA A 1 664 ? 1.634 26.455 12.495 1.00 90.75 664 ALA A C 1
ATOM 5084 O O . ALA A 1 664 ? 2.440 26.734 11.612 1.00 90.75 664 ALA A O 1
ATOM 5085 N N . GLY A 1 665 ? 0.587 27.244 12.769 1.00 90.12 665 GLY A N 1
ATOM 5086 C CA . GLY A 1 665 ? 0.228 28.437 11.993 1.00 90.12 665 GLY A CA 1
ATOM 5087 C C . GLY A 1 665 ? -0.425 28.128 10.640 1.00 90.12 665 GLY A C 1
ATOM 5088 O O . GLY A 1 665 ? -0.438 28.983 9.758 1.00 90.12 665 GLY A O 1
ATOM 5089 N N . LEU A 1 666 ? -0.940 26.907 10.473 1.00 89.00 666 LEU A N 1
ATOM 5090 C CA . LEU A 1 666 ? -1.608 26.422 9.259 1.00 89.00 666 LEU A CA 1
ATOM 5091 C C . LEU A 1 666 ? -3.137 26.558 9.324 1.00 89.00 666 LEU A C 1
ATOM 5093 O O . LEU A 1 666 ? -3.808 26.345 8.322 1.00 89.00 666 LEU A O 1
ATOM 5097 N N . LEU A 1 667 ? -3.685 26.897 10.495 1.00 86.06 667 LEU A N 1
ATOM 5098 C CA . LEU A 1 667 ? -5.105 27.180 10.693 1.00 86.06 667 LEU A CA 1
ATOM 5099 C C . LEU A 1 667 ? -5.252 28.437 11.559 1.00 86.06 667 LEU A C 1
ATOM 5101 O O . LEU A 1 667 ? -5.154 28.371 12.785 1.00 86.06 667 LEU A O 1
ATOM 5105 N N . THR A 1 668 ? -5.426 29.585 10.902 1.00 71.81 668 THR A N 1
ATOM 5106 C CA . THR A 1 668 ? -5.535 30.918 11.529 1.00 71.81 668 THR A CA 1
ATOM 5107 C C . THR A 1 668 ? -6.967 31.451 11.573 1.00 71.81 668 THR A C 1
ATOM 5109 O O . THR A 1 668 ? -7.284 32.279 12.420 1.00 71.81 668 THR A O 1
ATOM 5112 N N . THR A 1 669 ? -7.837 30.964 10.687 1.00 62.50 669 THR A N 1
ATOM 5113 C CA . THR A 1 669 ? -9.268 31.291 10.593 1.00 62.50 669 THR A CA 1
ATOM 5114 C C . THR A 1 669 ? -10.073 30.007 10.353 1.00 62.50 669 THR A C 1
ATOM 5116 O O . THR A 1 669 ? -9.496 29.036 9.860 1.00 62.50 669 THR A O 1
ATOM 5119 N N . PRO A 1 670 ? -11.383 29.969 10.670 1.00 54.28 670 PRO A N 1
ATOM 5120 C CA . PRO A 1 670 ? -12.257 28.842 10.320 1.00 54.28 670 PRO A CA 1
ATOM 5121 C C . PRO A 1 670 ? -12.331 28.589 8.807 1.00 54.28 670 PRO A C 1
ATOM 5123 O O . PRO A 1 670 ? -12.535 27.453 8.390 1.00 54.28 670 PRO A O 1
ATOM 5126 N N . ASP A 1 671 ? -12.111 29.632 8.003 1.00 53.03 671 ASP A N 1
ATOM 5127 C CA . ASP A 1 671 ? -12.082 29.544 6.547 1.00 53.03 671 ASP A CA 1
ATOM 5128 C C . ASP A 1 671 ? -10.688 29.159 6.037 1.00 53.03 671 ASP A C 1
ATOM 5130 O O . ASP A 1 671 ? -9.674 29.767 6.405 1.00 53.03 671 ASP A O 1
ATOM 5134 N N . ALA A 1 672 ? -10.655 28.151 5.162 1.00 57.19 672 ALA A N 1
ATOM 5135 C CA . ALA A 1 672 ? -9.464 27.527 4.592 1.00 57.19 672 ALA A CA 1
ATOM 5136 C C . ALA A 1 672 ? -8.772 28.416 3.538 1.00 57.19 672 ALA A C 1
ATOM 5138 O O . ALA A 1 672 ? -8.704 28.076 2.354 1.00 57.19 672 ALA A O 1
ATOM 5139 N N . SER A 1 673 ? -8.250 29.566 3.971 1.00 65.12 673 SER A N 1
ATOM 5140 C CA . SER A 1 673 ? -7.438 30.448 3.124 1.00 65.12 673 SER A CA 1
ATOM 5141 C C . SER A 1 673 ? -6.222 29.697 2.559 1.00 65.12 673 SER A C 1
ATOM 5143 O O . SER A 1 673 ? -5.642 28.874 3.272 1.00 65.12 673 SER A O 1
ATOM 5145 N N . PRO A 1 674 ? -5.805 29.952 1.303 1.00 74.44 674 PRO A N 1
ATOM 5146 C CA . PRO A 1 674 ? -4.634 29.303 0.718 1.00 74.44 674 PRO A CA 1
ATOM 5147 C C . PRO A 1 674 ? -3.392 29.504 1.592 1.00 74.44 674 PRO A C 1
ATOM 5149 O O . PRO A 1 674 ? -3.072 30.628 1.969 1.00 74.44 674 PRO A O 1
ATOM 5152 N N . ILE A 1 675 ? -2.688 28.415 1.896 1.00 83.19 675 ILE A N 1
ATOM 5153 C CA . ILE A 1 675 ? -1.474 28.453 2.717 1.00 83.19 675 ILE A CA 1
ATOM 5154 C C . ILE A 1 675 ? -0.291 28.826 1.824 1.00 83.19 675 ILE A C 1
ATOM 5156 O O . ILE A 1 675 ? -0.021 28.133 0.840 1.00 83.19 675 ILE A O 1
ATOM 5160 N N . SER A 1 676 ? 0.420 29.897 2.172 1.00 84.62 676 SER A N 1
ATOM 5161 C CA . SER A 1 676 ? 1.613 30.328 1.442 1.00 84.62 676 SER A CA 1
ATOM 5162 C C . SER A 1 676 ? 2.804 29.391 1.675 1.00 84.62 676 SER A C 1
ATOM 5164 O O . SER A 1 676 ? 2.918 28.728 2.709 1.00 84.62 676 SER A O 1
ATOM 5166 N N . ASP A 1 677 ? 3.767 29.398 0.751 1.00 84.00 677 ASP A N 1
ATOM 5167 C CA . ASP A 1 677 ? 5.022 28.649 0.914 1.00 84.00 677 ASP A CA 1
ATOM 5168 C C . ASP A 1 677 ? 5.788 29.069 2.179 1.00 84.00 677 ASP A C 1
ATOM 5170 O O . ASP A 1 677 ? 6.367 28.233 2.874 1.00 84.00 677 ASP A O 1
ATOM 5174 N N . THR A 1 678 ? 5.726 30.352 2.544 1.00 85.94 678 THR A N 1
ATOM 5175 C CA . THR A 1 678 ? 6.339 30.872 3.773 1.00 85.94 678 THR A CA 1
ATOM 5176 C C . THR A 1 678 ? 5.676 30.316 5.035 1.00 85.94 678 THR A C 1
ATOM 5178 O O . THR A 1 678 ? 6.376 29.966 5.988 1.00 85.94 678 THR A O 1
ATOM 5181 N N . GLN A 1 679 ? 4.347 30.161 5.046 1.00 88.44 679 GLN A N 1
ATOM 5182 C CA . GLN A 1 679 ? 3.627 29.519 6.150 1.00 88.44 679 GLN A CA 1
ATOM 5183 C C . GLN A 1 679 ? 4.006 28.041 6.271 1.00 88.44 679 GLN A C 1
ATOM 5185 O O . GLN A 1 679 ? 4.282 27.571 7.375 1.00 88.44 679 GLN A O 1
ATOM 5190 N N . TRP A 1 680 ? 4.095 27.319 5.151 1.00 89.12 680 TRP A N 1
ATOM 5191 C CA . TRP A 1 680 ? 4.559 25.932 5.137 1.00 89.12 680 TRP A CA 1
ATOM 5192 C C . TRP A 1 680 ? 5.974 25.788 5.707 1.00 89.12 680 TRP A C 1
ATOM 5194 O O . TRP A 1 680 ? 6.204 24.956 6.591 1.00 89.12 680 TRP A O 1
ATOM 5204 N N . GLN A 1 681 ? 6.915 26.620 5.259 1.00 88.31 681 GLN A N 1
ATOM 5205 C CA . GLN A 1 681 ? 8.293 26.613 5.754 1.00 88.31 681 GLN A CA 1
ATOM 5206 C C . GLN A 1 681 ? 8.359 26.900 7.259 1.00 88.31 681 GLN A C 1
ATOM 5208 O O . GLN A 1 681 ? 9.013 26.158 7.999 1.00 88.31 681 GLN A O 1
ATOM 5213 N N . HIS A 1 682 ? 7.643 27.922 7.731 1.00 88.75 682 HIS A N 1
ATOM 5214 C CA . HIS A 1 682 ? 7.597 28.268 9.149 1.00 88.75 682 HIS A CA 1
ATOM 5215 C C . HIS A 1 682 ? 6.979 27.142 9.993 1.00 88.75 682 HIS A C 1
ATOM 5217 O O . HIS A 1 682 ? 7.531 26.776 11.032 1.00 88.75 682 HIS A O 1
ATOM 5223 N N . ALA A 1 683 ? 5.904 26.512 9.510 1.00 91.81 683 ALA A N 1
ATOM 5224 C CA . ALA A 1 683 ? 5.292 25.355 10.154 1.00 91.81 683 ALA A CA 1
ATOM 5225 C C . ALA A 1 683 ? 6.289 24.195 10.304 1.00 91.81 683 ALA A C 1
ATOM 5227 O O . ALA A 1 683 ? 6.440 23.653 11.398 1.00 91.81 683 ALA A O 1
ATOM 5228 N N . ALA A 1 684 ? 7.035 23.853 9.246 1.00 91.00 684 ALA A N 1
ATOM 5229 C CA . ALA A 1 684 ? 8.049 22.796 9.300 1.00 91.00 684 ALA A CA 1
ATOM 5230 C C . ALA A 1 684 ? 9.230 23.129 10.227 1.00 91.00 684 ALA A C 1
ATOM 5232 O O . ALA A 1 684 ? 9.791 22.227 10.859 1.00 91.00 684 ALA A O 1
ATOM 5233 N N . GLN A 1 685 ? 9.624 24.400 10.331 1.00 91.00 685 GLN A N 1
ATOM 5234 C CA . GLN A 1 685 ? 10.630 24.841 11.301 1.00 91.00 685 GLN A CA 1
ATOM 5235 C C . GLN A 1 685 ? 10.102 24.704 12.734 1.00 91.00 685 GLN A C 1
ATOM 5237 O O . GLN A 1 685 ? 10.773 24.107 13.579 1.00 91.00 685 GLN A O 1
ATOM 5242 N N . LYS A 1 686 ? 8.873 25.166 12.991 1.00 91.88 686 LYS A N 1
ATOM 5243 C CA . LYS A 1 686 ? 8.228 25.112 14.310 1.00 91.88 686 LYS A CA 1
ATOM 5244 C C . LYS A 1 686 ? 8.017 23.678 14.793 1.00 91.88 686 LYS A C 1
ATOM 5246 O O . LYS A 1 686 ? 8.287 23.374 15.953 1.00 91.88 686 LYS A O 1
ATOM 5251 N N . THR A 1 687 ? 7.645 22.765 13.896 1.00 91.25 687 THR A N 1
ATOM 5252 C CA . THR A 1 687 ? 7.535 21.330 14.202 1.00 91.25 687 THR A CA 1
ATOM 5253 C C . THR A 1 687 ? 8.879 20.593 14.186 1.00 91.25 687 THR A C 1
ATOM 5255 O O . THR A 1 687 ? 8.910 19.388 14.426 1.00 91.25 687 THR A O 1
ATOM 5258 N N . ARG A 1 688 ? 9.998 21.287 13.915 1.00 91.12 688 ARG A N 1
ATOM 5259 C CA . ARG A 1 688 ? 11.363 20.731 13.801 1.00 91.12 688 ARG A CA 1
ATOM 5260 C C . ARG A 1 688 ? 11.491 19.610 12.767 1.00 91.12 688 ARG A C 1
ATOM 5262 O O . ARG A 1 688 ? 12.292 18.687 12.914 1.00 91.12 688 ARG A O 1
ATOM 5269 N N . THR A 1 689 ? 10.705 19.683 11.702 1.00 90.50 689 THR A N 1
ATOM 5270 C CA . THR A 1 689 ? 10.680 18.682 10.633 1.00 90.50 689 THR A CA 1
ATOM 5271 C C . THR A 1 689 ? 11.302 19.158 9.330 1.00 90.50 689 THR A C 1
ATOM 5273 O O . THR A 1 689 ? 11.484 18.337 8.432 1.00 90.50 689 THR A O 1
ATOM 5276 N N . ALA A 1 690 ? 11.694 20.430 9.226 1.00 86.81 690 ALA A N 1
ATOM 5277 C CA . ALA A 1 690 ? 12.354 20.978 8.043 1.00 86.81 690 ALA A CA 1
ATOM 5278 C C . ALA A 1 690 ? 13.490 20.065 7.523 1.00 86.81 690 ALA A C 1
ATOM 5280 O O . ALA A 1 690 ? 14.350 19.576 8.273 1.00 86.81 690 ALA A O 1
ATOM 5281 N N . GLY A 1 691 ? 13.451 19.773 6.224 1.00 82.06 691 GLY A N 1
ATOM 5282 C CA . GLY A 1 691 ? 14.363 18.878 5.518 1.00 82.06 691 GLY A CA 1
ATOM 5283 C C . GLY A 1 691 ? 14.098 17.379 5.713 1.00 82.06 691 GLY A C 1
ATOM 5284 O O . GLY A 1 691 ? 14.942 16.570 5.317 1.00 82.06 691 GLY A O 1
ATOM 5285 N N . ALA A 1 692 ? 12.990 16.955 6.331 1.00 84.94 692 ALA A N 1
ATOM 5286 C CA . ALA A 1 692 ? 12.724 15.539 6.610 1.00 84.94 692 ALA A CA 1
ATOM 5287 C C . ALA A 1 692 ? 12.616 14.698 5.332 1.00 84.94 692 ALA A C 1
ATOM 5289 O O . ALA A 1 692 ? 13.278 13.660 5.213 1.00 84.94 692 ALA A O 1
ATOM 5290 N N . TRP A 1 693 ? 11.832 15.144 4.352 1.00 80.75 693 TRP A N 1
ATOM 5291 C CA . TRP A 1 693 ? 11.703 14.483 3.059 1.00 80.75 693 TRP A CA 1
ATOM 5292 C C . TRP A 1 693 ? 12.989 14.533 2.255 1.00 80.75 693 TRP A C 1
ATOM 5294 O O . TRP A 1 693 ? 13.327 13.533 1.622 1.00 80.75 693 TRP A O 1
ATOM 5304 N N . HIS A 1 694 ? 13.744 15.630 2.330 1.00 79.81 694 HIS A N 1
ATOM 5305 C CA . HIS A 1 694 ? 15.071 15.705 1.723 1.00 79.81 694 HIS A CA 1
ATOM 5306 C C . HIS A 1 694 ? 15.995 14.616 2.295 1.00 79.81 694 HIS A C 1
ATOM 5308 O O . HIS A 1 694 ? 16.489 13.775 1.545 1.00 79.81 694 HIS A O 1
ATOM 5314 N N . ARG A 1 695 ? 16.128 14.525 3.628 1.00 81.56 695 ARG A N 1
ATOM 5315 C CA . ARG A 1 695 ? 16.927 13.480 4.299 1.00 81.56 695 ARG A CA 1
ATOM 5316 C C . ARG A 1 695 ? 16.487 12.066 3.903 1.00 81.56 695 ARG A C 1
ATOM 5318 O O . ARG A 1 695 ? 17.331 11.191 3.694 1.00 81.56 695 ARG A O 1
ATOM 5325 N N . ARG A 1 696 ? 15.175 11.822 3.772 1.00 83.44 696 ARG A N 1
ATOM 5326 C CA . ARG A 1 696 ? 14.646 10.525 3.307 1.00 83.44 696 ARG A CA 1
ATOM 5327 C C . ARG A 1 696 ? 14.994 10.240 1.852 1.00 83.44 696 ARG A C 1
ATOM 5329 O O . ARG A 1 696 ? 15.441 9.131 1.567 1.00 83.44 696 ARG A O 1
ATOM 5336 N N . ARG A 1 697 ? 14.824 11.214 0.954 1.00 80.12 697 ARG A N 1
ATOM 5337 C CA . ARG A 1 697 ? 15.190 11.090 -0.465 1.00 80.12 697 ARG A CA 1
ATOM 5338 C C . ARG A 1 697 ? 16.670 10.752 -0.591 1.00 80.12 697 ARG A C 1
ATOM 5340 O O . ARG A 1 697 ? 16.986 9.738 -1.200 1.00 80.12 697 ARG A O 1
ATOM 5347 N N . THR A 1 698 ? 17.547 11.487 0.089 1.00 79.56 698 THR A N 1
ATOM 5348 C CA . THR A 1 698 ? 18.993 11.218 0.113 1.00 79.56 698 THR A CA 1
ATOM 5349 C C . THR A 1 698 ? 19.297 9.804 0.604 1.00 79.56 698 THR A C 1
ATOM 5351 O O . THR A 1 698 ? 20.011 9.055 -0.062 1.00 79.56 698 THR A O 1
ATOM 5354 N N . ARG A 1 699 ? 18.683 9.371 1.714 1.00 84.31 699 ARG A N 1
ATOM 5355 C CA . ARG A 1 699 ? 18.831 7.996 2.220 1.00 84.31 699 ARG A CA 1
ATOM 5356 C C . ARG A 1 699 ? 18.394 6.949 1.193 1.00 84.31 699 ARG A C 1
ATOM 5358 O O . ARG A 1 699 ? 19.086 5.951 1.004 1.00 84.31 699 ARG A O 1
ATOM 5365 N N . TRP A 1 700 ? 17.249 7.142 0.544 1.00 85.31 700 TRP A N 1
ATOM 5366 C CA . TRP A 1 700 ? 16.736 6.222 -0.472 1.00 85.31 700 TRP A CA 1
ATOM 5367 C C . TRP A 1 700 ? 17.610 6.191 -1.725 1.00 85.31 700 TRP A C 1
ATOM 5369 O O . TRP A 1 700 ? 17.806 5.114 -2.285 1.00 85.31 700 TRP A O 1
ATOM 5379 N N . THR A 1 701 ? 18.169 7.330 -2.125 1.00 81.06 701 THR A N 1
ATOM 5380 C CA . THR A 1 701 ? 19.143 7.442 -3.213 1.00 81.06 701 THR A CA 1
ATOM 5381 C C . THR A 1 701 ? 20.413 6.655 -2.896 1.00 81.06 701 THR A C 1
ATOM 5383 O O . THR A 1 701 ? 20.824 5.821 -3.700 1.00 81.06 701 THR A O 1
ATOM 5386 N N . ILE A 1 702 ? 20.975 6.814 -1.691 1.00 81.25 702 ILE A N 1
ATOM 5387 C CA . ILE A 1 702 ? 22.142 6.036 -1.244 1.00 81.25 702 ILE A CA 1
ATOM 5388 C C . ILE A 1 702 ? 21.822 4.537 -1.250 1.00 81.25 702 ILE A C 1
ATOM 5390 O O . ILE A 1 702 ? 22.599 3.742 -1.767 1.00 81.25 702 ILE A O 1
ATOM 5394 N N . GLN A 1 703 ? 20.659 4.134 -0.728 1.00 85.44 703 GLN A N 1
ATOM 5395 C CA . GLN A 1 703 ? 20.243 2.727 -0.730 1.00 85.44 703 GLN A CA 1
ATOM 5396 C C . GLN A 1 703 ? 20.102 2.149 -2.145 1.00 85.44 703 GLN A C 1
ATOM 5398 O O . GLN A 1 703 ? 20.461 0.993 -2.359 1.00 85.44 703 GLN A O 1
ATOM 5403 N N . ARG A 1 704 ? 19.594 2.930 -3.109 1.00 83.06 704 ARG A N 1
ATOM 5404 C CA . ARG A 1 704 ? 19.558 2.522 -4.523 1.00 83.06 704 ARG A CA 1
ATOM 5405 C C . ARG A 1 704 ? 20.969 2.351 -5.078 1.00 83.06 704 ARG A C 1
ATOM 5407 O O . ARG A 1 704 ? 21.244 1.322 -5.675 1.00 83.06 704 ARG A O 1
ATOM 5414 N N . ALA A 1 705 ? 21.882 3.274 -4.785 1.00 81.06 705 ALA A N 1
ATOM 5415 C CA . ALA A 1 705 ? 23.276 3.158 -5.204 1.00 81.06 705 ALA A CA 1
ATOM 5416 C C . ALA A 1 705 ? 23.993 1.946 -4.575 1.00 81.06 705 ALA A C 1
ATOM 5418 O O . ALA A 1 705 ? 24.765 1.264 -5.248 1.00 81.06 705 ALA A O 1
ATOM 5419 N N . CYS A 1 706 ? 23.705 1.620 -3.309 1.00 87.38 706 CYS A N 1
ATOM 5420 C CA . CYS A 1 706 ? 24.159 0.374 -2.687 1.00 87.38 706 CYS A CA 1
ATOM 5421 C C . CYS A 1 706 ? 23.623 -0.852 -3.442 1.00 87.38 706 CYS A C 1
ATOM 5423 O O . CYS A 1 706 ? 24.370 -1.795 -3.683 1.00 87.38 706 CYS A O 1
ATOM 5425 N N . TRP A 1 707 ? 22.341 -0.854 -3.815 1.00 86.12 707 TRP A N 1
ATOM 5426 C CA . TRP A 1 707 ? 21.754 -1.943 -4.597 1.00 86.12 707 TRP A CA 1
ATOM 5427 C C . TRP A 1 707 ? 22.387 -2.060 -5.985 1.00 86.12 707 TRP A C 1
ATOM 5429 O O . TRP A 1 707 ? 22.722 -3.160 -6.414 1.00 86.12 707 TRP A O 1
ATOM 5439 N N . ASP A 1 708 ? 22.632 -0.938 -6.658 1.00 83.50 708 ASP A N 1
ATOM 5440 C CA . ASP A 1 708 ? 23.285 -0.917 -7.966 1.00 83.50 708 ASP A CA 1
ATOM 5441 C C . ASP A 1 708 ? 24.717 -1.457 -7.909 1.00 83.50 708 ASP A C 1
ATOM 5443 O O . ASP A 1 708 ? 25.126 -2.186 -8.817 1.00 83.50 708 ASP A O 1
ATOM 5447 N N . TRP A 1 709 ? 25.455 -1.153 -6.834 1.00 86.19 709 TRP A N 1
ATOM 5448 C CA . TRP A 1 709 ? 26.777 -1.724 -6.570 1.00 86.19 709 TRP A CA 1
ATOM 5449 C C . TRP A 1 709 ? 26.711 -3.239 -6.367 1.00 86.19 709 TRP A C 1
ATOM 5451 O O . TRP A 1 709 ? 27.464 -3.973 -7.004 1.00 86.19 709 TRP A O 1
ATOM 5461 N N . TRP A 1 710 ? 25.766 -3.720 -5.558 1.00 89.94 710 TRP A N 1
ATOM 5462 C CA . TRP A 1 710 ? 25.545 -5.156 -5.383 1.00 89.94 710 TRP A CA 1
ATOM 5463 C C . TRP A 1 710 ? 25.226 -5.854 -6.712 1.00 89.94 710 TRP A C 1
ATOM 5465 O O . TRP A 1 710 ? 25.834 -6.867 -7.050 1.00 89.94 710 TRP A O 1
ATOM 5475 N N . GLN A 1 711 ? 24.318 -5.279 -7.505 1.00 85.56 711 GLN A N 1
ATOM 5476 C CA . GLN A 1 711 ? 23.944 -5.817 -8.813 1.00 85.56 711 GLN A CA 1
ATOM 5477 C C . GLN A 1 711 ? 25.115 -5.808 -9.799 1.00 85.56 711 GLN A C 1
ATOM 5479 O O . GLN A 1 711 ? 25.260 -6.751 -10.567 1.00 85.56 711 GLN A O 1
ATOM 5484 N N . ALA A 1 712 ? 25.972 -4.781 -9.770 1.00 82.81 712 ALA A N 1
ATOM 5485 C CA . ALA A 1 712 ? 27.185 -4.735 -10.587 1.00 82.81 712 ALA A CA 1
ATOM 5486 C C . ALA A 1 712 ? 28.162 -5.860 -10.224 1.00 82.81 712 ALA A C 1
ATOM 5488 O O . ALA A 1 712 ? 28.732 -6.485 -11.114 1.00 82.81 712 ALA A O 1
ATOM 5489 N N . GLU A 1 713 ? 28.331 -6.154 -8.934 1.00 87.25 713 GLU A N 1
ATOM 5490 C CA . GLU A 1 713 ? 29.164 -7.278 -8.516 1.00 87.25 713 GLU A CA 1
ATOM 5491 C C . GLU A 1 713 ? 28.561 -8.628 -8.900 1.00 87.25 713 GLU A C 1
ATOM 5493 O O . GLU A 1 713 ? 29.273 -9.487 -9.414 1.00 87.25 713 GLU A O 1
ATOM 5498 N N . HIS A 1 714 ? 27.261 -8.813 -8.672 1.00 87.12 714 HIS A N 1
ATOM 5499 C CA . HIS A 1 714 ? 26.562 -10.038 -9.046 1.00 87.12 714 HIS A CA 1
ATOM 5500 C C . HIS A 1 714 ? 26.667 -10.299 -10.553 1.00 87.12 714 HIS A C 1
ATOM 5502 O O . HIS A 1 714 ? 27.004 -11.398 -10.970 1.00 87.12 714 HIS A O 1
ATOM 5508 N N . GLU A 1 715 ? 26.442 -9.273 -11.371 1.00 83.44 715 GLU A N 1
ATOM 5509 C CA . GLU A 1 715 ? 26.600 -9.323 -12.825 1.00 83.44 715 GLU A CA 1
ATOM 5510 C C . GLU A 1 715 ? 28.036 -9.661 -13.247 1.00 83.44 715 GLU A C 1
ATOM 5512 O O . GLU A 1 715 ? 28.244 -10.445 -14.170 1.00 83.44 715 GLU A O 1
ATOM 5517 N N . PHE A 1 716 ? 29.034 -9.115 -12.548 1.00 82.69 716 PHE A N 1
ATOM 5518 C CA . PHE A 1 716 ? 30.433 -9.457 -12.785 1.00 82.69 716 PHE A CA 1
ATOM 5519 C C . PHE A 1 716 ? 30.734 -10.921 -12.433 1.00 82.69 716 PHE A C 1
ATOM 5521 O O . PHE A 1 716 ? 31.422 -11.604 -13.176 1.00 82.69 716 PHE A O 1
ATOM 5528 N N . LEU A 1 717 ? 30.213 -11.427 -11.314 1.00 83.31 717 LEU A N 1
ATOM 5529 C CA . LEU A 1 717 ? 30.448 -12.807 -10.875 1.00 83.31 717 LEU A CA 1
ATOM 5530 C C . LEU A 1 717 ? 29.672 -13.851 -11.686 1.00 83.31 717 LEU A C 1
ATOM 5532 O O . LEU A 1 717 ? 30.148 -14.970 -11.831 1.00 83.31 717 LEU A O 1
ATOM 5536 N N . ALA A 1 718 ? 28.485 -13.501 -12.179 1.00 81.75 718 ALA A N 1
ATOM 5537 C CA . ALA A 1 718 ? 27.609 -14.412 -12.910 1.00 81.75 718 ALA A CA 1
ATOM 5538 C C . ALA A 1 718 ? 27.907 -14.476 -14.417 1.00 81.75 718 ALA A C 1
ATOM 5540 O O . ALA A 1 718 ? 27.362 -15.340 -15.102 1.00 81.75 718 ALA A O 1
ATOM 5541 N N . ALA A 1 719 ? 28.721 -13.562 -14.956 1.00 75.12 719 ALA A N 1
ATOM 5542 C CA . ALA A 1 719 ? 29.044 -13.575 -16.376 1.00 75.12 719 ALA A CA 1
ATOM 5543 C C . ALA A 1 719 ? 29.964 -14.767 -16.723 1.00 75.12 719 ALA A C 1
ATOM 5545 O O . ALA A 1 719 ? 30.973 -14.973 -16.043 1.00 75.12 719 ALA A O 1
ATOM 5546 N N . PRO A 1 720 ? 29.653 -15.524 -17.788 1.00 73.31 720 PRO A N 1
ATOM 5547 C CA . PRO A 1 720 ? 30.533 -16.555 -18.331 1.00 73.31 720 PRO A CA 1
ATOM 5548 C C . PRO A 1 720 ? 31.934 -16.025 -18.677 1.00 73.31 720 PRO A C 1
ATOM 5550 O O . PRO A 1 720 ? 32.082 -14.874 -19.080 1.00 73.31 720 PRO A O 1
ATOM 5553 N N . HIS A 1 721 ? 32.961 -16.876 -18.580 1.00 60.16 721 HIS A N 1
ATOM 5554 C CA . HIS A 1 721 ? 34.365 -16.503 -18.829 1.00 60.16 721 HIS A CA 1
ATOM 5555 C C . HIS A 1 721 ? 34.630 -16.010 -20.271 1.00 60.16 721 HIS A C 1
ATOM 5557 O O . HIS A 1 721 ? 35.599 -15.297 -20.523 1.00 60.16 721 HIS A O 1
ATOM 5563 N N . ASP A 1 722 ? 33.772 -16.379 -21.224 1.00 59.84 722 ASP A N 1
ATOM 5564 C CA . ASP A 1 722 ? 33.811 -15.954 -22.628 1.00 59.84 722 ASP A CA 1
ATOM 5565 C C . ASP A 1 722 ? 33.003 -14.667 -22.906 1.00 59.84 722 ASP A C 1
ATOM 5567 O O . ASP A 1 722 ? 33.157 -14.047 -23.962 1.00 59.84 722 ASP A O 1
ATOM 5571 N N . HIS A 1 723 ? 32.184 -14.215 -21.951 1.00 54.72 723 HIS A N 1
ATOM 5572 C CA . HIS A 1 723 ? 31.354 -13.021 -22.063 1.00 54.72 723 HIS A CA 1
ATOM 5573 C C . HIS A 1 723 ? 31.968 -11.845 -21.306 1.00 54.72 723 HIS A C 1
ATOM 5575 O O . HIS A 1 723 ? 32.162 -11.862 -20.092 1.00 54.72 723 HIS A O 1
ATOM 5581 N N . LYS A 1 724 ? 32.217 -10.748 -22.027 1.00 55.41 724 LYS A N 1
ATOM 5582 C CA . LYS A 1 724 ? 32.668 -9.495 -21.412 1.00 55.41 724 LYS A CA 1
ATOM 5583 C C . LYS A 1 724 ? 31.572 -8.955 -20.490 1.00 55.41 724 LYS A C 1
ATOM 5585 O O . LYS A 1 724 ? 30.457 -8.704 -20.945 1.00 55.41 724 LYS A O 1
ATOM 5590 N N . HIS A 1 725 ? 31.904 -8.723 -19.219 1.00 64.44 725 HIS A N 1
ATOM 5591 C CA . HIS A 1 725 ? 31.029 -8.000 -18.290 1.00 64.44 725 HIS A CA 1
ATOM 5592 C C . HIS A 1 725 ? 30.610 -6.654 -18.890 1.00 64.44 725 HIS A C 1
ATOM 5594 O O . HIS A 1 725 ? 31.364 -6.042 -19.658 1.00 64.44 725 HIS A O 1
ATOM 5600 N N . THR A 1 726 ? 29.437 -6.145 -18.510 1.00 64.81 726 THR A N 1
ATOM 5601 C CA . THR A 1 726 ? 29.038 -4.823 -18.993 1.00 64.81 726 THR A CA 1
ATOM 5602 C C . THR A 1 726 ? 30.033 -3.757 -18.539 1.00 64.81 726 THR A C 1
ATOM 5604 O O . THR A 1 726 ? 30.588 -3.785 -17.434 1.00 64.81 726 THR A O 1
ATOM 5607 N N . VAL A 1 727 ? 30.229 -2.763 -19.408 1.00 62.06 727 VAL A N 1
ATOM 5608 C CA . VAL A 1 727 ? 31.056 -1.577 -19.140 1.00 62.06 727 VAL A CA 1
ATOM 5609 C C . VAL A 1 727 ? 30.640 -0.915 -17.822 1.00 62.06 727 VAL A C 1
ATOM 5611 O O . VAL A 1 727 ? 31.488 -0.416 -17.081 1.00 62.06 727 VAL A O 1
ATOM 5614 N N . TRP A 1 728 ? 29.346 -0.956 -17.505 1.00 62.78 728 TRP A N 1
ATOM 5615 C CA . TRP A 1 728 ? 28.781 -0.454 -16.261 1.00 62.78 728 TRP A CA 1
ATOM 5616 C C . TRP A 1 728 ? 29.280 -1.225 -15.034 1.00 62.78 728 TRP A C 1
ATOM 5618 O O . TRP A 1 728 ? 29.868 -0.614 -14.141 1.00 62.78 728 TRP A O 1
ATOM 5628 N N . ALA A 1 729 ? 29.117 -2.554 -15.008 1.00 68.69 729 ALA A N 1
ATOM 5629 C CA . ALA A 1 729 ? 29.548 -3.387 -13.886 1.00 68.69 729 ALA A CA 1
ATOM 5630 C C . ALA A 1 729 ? 31.053 -3.241 -13.611 1.00 68.69 729 ALA A C 1
ATOM 5632 O O . ALA A 1 729 ? 31.466 -3.014 -12.472 1.00 68.69 729 ALA A O 1
ATOM 5633 N N . SER A 1 730 ? 31.862 -3.257 -14.675 1.00 71.25 730 SER A N 1
ATOM 5634 C CA . SER A 1 730 ? 33.308 -3.026 -14.593 1.00 71.25 730 SER A CA 1
ATOM 5635 C C . SER A 1 730 ? 33.642 -1.638 -14.027 1.00 71.25 730 SER A C 1
ATOM 5637 O O . SER A 1 730 ? 34.488 -1.512 -13.143 1.00 71.25 730 SER A O 1
ATOM 5639 N N . THR A 1 731 ? 32.931 -0.589 -14.455 1.00 72.50 731 THR A N 1
ATOM 5640 C CA . THR A 1 731 ? 33.162 0.783 -13.971 1.00 72.50 731 THR A CA 1
ATOM 5641 C C . THR A 1 731 ? 32.844 0.918 -12.486 1.00 72.50 731 THR A C 1
ATOM 5643 O O . THR A 1 731 ? 33.653 1.458 -11.729 1.00 72.50 731 THR A O 1
ATOM 5646 N N . VAL A 1 732 ? 31.702 0.386 -12.048 1.00 70.88 732 VAL A N 1
ATOM 5647 C CA . VAL A 1 732 ? 31.292 0.434 -10.641 1.00 70.88 732 VAL A CA 1
ATOM 5648 C C . VAL A 1 732 ? 32.307 -0.291 -9.758 1.00 70.88 732 VAL A C 1
ATOM 5650 O O . VAL A 1 732 ? 32.764 0.284 -8.771 1.00 70.88 732 VAL A O 1
ATOM 5653 N N . LEU A 1 733 ? 32.730 -1.500 -10.140 1.00 80.06 733 LEU A N 1
ATOM 5654 C CA . LEU A 1 733 ? 33.711 -2.275 -9.375 1.00 80.06 733 LEU A CA 1
ATOM 5655 C C . LEU A 1 733 ? 35.112 -1.666 -9.400 1.00 80.06 733 LEU A C 1
ATOM 5657 O O . LEU A 1 733 ? 35.793 -1.697 -8.382 1.00 80.06 733 LEU A O 1
ATOM 5661 N N . SER A 1 734 ? 35.535 -1.056 -10.508 1.00 76.56 734 SER A N 1
ATOM 5662 C CA . SER A 1 734 ? 36.815 -0.333 -10.552 1.00 76.56 734 SER A CA 1
ATOM 5663 C C . SER A 1 734 ? 36.830 0.893 -9.630 1.00 76.56 734 SER A C 1
ATOM 5665 O O . SER A 1 734 ? 37.871 1.253 -9.095 1.00 76.56 734 SER A O 1
ATOM 5667 N N . THR A 1 735 ? 35.665 1.514 -9.408 1.00 78.19 735 THR A N 1
ATOM 5668 C CA . THR A 1 735 ? 35.534 2.746 -8.615 1.00 78.19 735 THR A CA 1
ATOM 5669 C C . THR A 1 735 ? 35.274 2.481 -7.131 1.00 78.19 735 THR A C 1
ATOM 5671 O O . THR A 1 735 ? 35.687 3.265 -6.277 1.00 78.19 735 THR A O 1
ATOM 5674 N N . LEU A 1 736 ? 34.507 1.437 -6.811 1.00 81.56 736 LEU A N 1
ATOM 5675 C CA . LEU A 1 736 ? 34.058 1.136 -5.446 1.00 81.56 736 LEU A CA 1
ATOM 5676 C C . LEU A 1 736 ? 34.708 -0.123 -4.861 1.00 81.56 736 LEU A C 1
ATOM 5678 O O . LEU A 1 736 ? 34.644 -0.335 -3.649 1.00 81.56 736 LEU A O 1
ATOM 5682 N N . GLY A 1 737 ? 35.336 -0.947 -5.699 1.00 87.25 737 GLY A N 1
ATOM 5683 C CA . GLY A 1 737 ? 35.800 -2.280 -5.340 1.00 87.25 737 GLY A CA 1
ATOM 5684 C C . GLY A 1 737 ? 34.656 -3.287 -5.206 1.00 87.25 737 GLY A C 1
ATOM 5685 O O . GLY A 1 737 ? 33.524 -3.063 -5.643 1.00 87.25 737 GLY A O 1
ATOM 5686 N N . ARG A 1 738 ? 34.965 -4.422 -4.574 1.00 88.38 738 ARG A N 1
ATOM 5687 C CA . ARG A 1 738 ? 33.987 -5.444 -4.176 1.00 88.38 738 ARG A CA 1
ATOM 5688 C C . ARG A 1 738 ? 33.051 -4.898 -3.096 1.00 88.38 738 ARG A C 1
ATOM 5690 O O . ARG A 1 738 ? 33.480 -4.134 -2.228 1.00 88.38 738 ARG A O 1
ATOM 5697 N N . TYR A 1 739 ? 31.793 -5.321 -3.128 1.00 91.19 739 TYR A N 1
ATOM 5698 C CA . TYR A 1 739 ? 30.801 -4.995 -2.117 1.00 91.19 739 TYR A CA 1
ATOM 5699 C C . TYR A 1 739 ? 31.301 -5.431 -0.729 1.00 91.19 739 TYR A C 1
ATOM 5701 O O . TYR A 1 739 ? 31.822 -6.549 -0.596 1.00 91.19 739 TYR A O 1
ATOM 5709 N N . PRO A 1 740 ? 31.181 -4.574 0.303 1.00 91.19 740 PRO A N 1
ATOM 5710 C CA . PRO A 1 740 ? 31.678 -4.866 1.641 1.00 91.19 740 PRO A CA 1
ATOM 5711 C C . PRO A 1 740 ? 31.040 -6.123 2.228 1.00 91.19 740 PRO A C 1
ATOM 5713 O O . PRO A 1 740 ? 29.859 -6.397 2.006 1.00 91.19 740 PRO A O 1
ATOM 5716 N N . ARG A 1 741 ? 31.822 -6.882 2.995 1.00 88.50 741 ARG A N 1
ATOM 5717 C CA . ARG A 1 741 ? 31.381 -8.110 3.654 1.00 88.50 741 ARG A CA 1
ATOM 5718 C C . ARG A 1 741 ? 31.884 -8.134 5.091 1.00 88.50 741 ARG A C 1
ATOM 5720 O O . ARG A 1 741 ? 33.009 -7.708 5.343 1.00 88.50 741 ARG A O 1
ATOM 5727 N N . THR A 1 742 ? 31.071 -8.648 6.003 1.00 84.12 742 THR A N 1
ATOM 5728 C CA . THR A 1 742 ? 31.510 -9.026 7.346 1.00 84.12 742 THR A CA 1
ATOM 5729 C C . THR A 1 742 ? 32.043 -10.452 7.313 1.00 84.12 742 THR A C 1
ATOM 5731 O O . THR A 1 742 ? 31.468 -11.339 6.672 1.00 84.12 742 THR A O 1
ATOM 5734 N N . THR A 1 743 ? 33.159 -10.677 7.996 1.00 74.75 743 THR A N 1
ATOM 5735 C CA . THR A 1 743 ? 33.673 -12.017 8.274 1.00 74.75 743 THR A CA 1
ATOM 5736 C C . THR A 1 743 ? 32.733 -12.704 9.261 1.00 74.75 743 THR A C 1
ATOM 5738 O O . THR A 1 743 ? 32.553 -12.231 10.382 1.00 74.75 743 THR A O 1
ATOM 5741 N N . SER A 1 744 ? 32.094 -13.801 8.844 1.00 63.28 744 SER A N 1
ATOM 5742 C CA . SER A 1 744 ? 31.384 -14.672 9.782 1.00 63.28 744 SER A CA 1
ATOM 5743 C C . SER A 1 744 ? 32.409 -15.450 10.612 1.00 63.28 744 SER A C 1
ATOM 5745 O O . SER A 1 744 ? 33.453 -15.828 10.078 1.00 63.28 744 SER A O 1
ATOM 5747 N N . PRO A 1 745 ? 32.118 -15.756 11.888 1.00 56.34 745 PRO A N 1
ATOM 5748 C CA . PRO A 1 745 ? 32.925 -16.685 12.676 1.00 56.34 745 PRO A CA 1
ATOM 5749 C C . PRO A 1 745 ? 32.937 -18.121 12.115 1.00 56.34 745 PRO A C 1
ATOM 5751 O O . PRO A 1 745 ? 33.751 -18.930 12.552 1.00 56.34 745 PRO A O 1
ATOM 5754 N N . GLN A 1 746 ? 32.073 -18.459 11.148 1.00 51.12 746 GLN A N 1
ATOM 5755 C CA . GLN A 1 746 ? 32.138 -19.742 10.443 1.00 51.12 746 GLN A CA 1
ATOM 5756 C C . GLN A 1 746 ? 33.110 -19.701 9.248 1.00 51.12 746 GLN A C 1
ATOM 5758 O O . GLN A 1 746 ? 33.023 -18.780 8.427 1.00 51.12 746 GLN A O 1
ATOM 5763 N N . PRO A 1 747 ? 33.985 -20.714 9.081 1.00 40.72 747 PRO A N 1
ATOM 5764 C CA . PRO A 1 747 ? 34.898 -20.785 7.945 1.00 40.72 747 PRO A CA 1
ATOM 5765 C C . PRO A 1 747 ? 34.116 -20.842 6.622 1.00 40.72 747 PRO A C 1
ATOM 5767 O O . PRO A 1 747 ? 33.274 -21.711 6.418 1.00 40.72 747 PRO A O 1
ATOM 5770 N N . GLY A 1 748 ? 34.382 -19.877 5.734 1.00 57.56 748 GLY A N 1
ATOM 5771 C CA . GLY A 1 748 ? 33.754 -19.755 4.410 1.00 57.56 748 GLY A CA 1
ATOM 5772 C C . GLY A 1 748 ? 32.485 -18.892 4.345 1.00 57.56 748 GLY A C 1
ATOM 5773 O O . GLY A 1 748 ? 32.011 -18.594 3.250 1.00 57.56 748 GLY A O 1
ATOM 5774 N N . GLY A 1 749 ? 31.946 -18.432 5.480 1.00 53.91 749 GLY A N 1
ATOM 5775 C CA . GLY A 1 749 ? 30.781 -17.547 5.503 1.00 53.91 749 GLY A CA 1
ATOM 5776 C C . GLY A 1 749 ? 31.181 -16.073 5.431 1.00 53.91 749 GLY A C 1
ATOM 5777 O O . GLY A 1 749 ? 31.607 -15.495 6.423 1.00 53.91 749 GLY A O 1
ATOM 5778 N N . SER A 1 750 ? 31.019 -15.413 4.289 1.00 74.19 750 SER A N 1
ATOM 5779 C CA . SER A 1 750 ? 31.078 -13.945 4.231 1.00 74.19 750 SER A CA 1
ATOM 5780 C C . SER A 1 750 ? 29.683 -13.396 3.953 1.00 74.19 750 SER A C 1
ATOM 5782 O O . SER A 1 750 ? 29.103 -13.719 2.915 1.00 74.19 750 SER A O 1
ATOM 5784 N N . THR A 1 751 ? 29.138 -12.574 4.849 1.00 81.69 751 THR A N 1
ATOM 5785 C CA . THR A 1 751 ? 27.817 -11.945 4.670 1.00 81.69 751 THR A CA 1
ATOM 5786 C C . THR A 1 751 ? 27.960 -10.515 4.168 1.00 81.69 751 THR A C 1
ATOM 5788 O O . THR A 1 751 ? 28.921 -9.833 4.510 1.00 81.69 751 THR A O 1
ATOM 5791 N N . ALA A 1 752 ? 27.020 -10.044 3.346 1.00 85.06 752 ALA A N 1
ATOM 5792 C CA . ALA A 1 752 ? 27.049 -8.680 2.821 1.00 85.06 752 ALA A CA 1
ATOM 5793 C C . ALA A 1 752 ? 26.923 -7.638 3.948 1.00 85.06 752 ALA A C 1
ATOM 5795 O O . ALA A 1 752 ? 25.987 -7.689 4.745 1.00 85.06 752 ALA A O 1
ATOM 5796 N N . ASP A 1 753 ? 27.829 -6.659 3.982 1.00 88.75 753 ASP A N 1
ATOM 5797 C CA . ASP A 1 753 ? 27.793 -5.551 4.940 1.00 88.75 753 ASP A CA 1
ATOM 5798 C C . ASP A 1 753 ? 27.160 -4.309 4.300 1.00 88.75 753 ASP A C 1
ATOM 5800 O O . ASP A 1 753 ? 27.825 -3.401 3.785 1.00 88.75 753 ASP A O 1
ATOM 5804 N N . HIS A 1 754 ? 25.829 -4.267 4.338 1.00 87.94 754 HIS A N 1
ATOM 5805 C CA . HIS A 1 754 ? 25.057 -3.135 3.827 1.00 87.94 754 HIS A CA 1
ATOM 5806 C C . HIS A 1 754 ? 25.337 -1.829 4.586 1.00 87.94 754 HIS A C 1
ATOM 5808 O O . HIS A 1 754 ? 25.237 -0.749 3.999 1.00 87.94 754 HIS A O 1
ATOM 5814 N N . ALA A 1 755 ? 25.706 -1.899 5.869 1.00 87.19 755 ALA A N 1
ATOM 5815 C CA . ALA A 1 755 ? 25.992 -0.717 6.674 1.00 87.19 755 ALA A CA 1
ATOM 5816 C C . ALA A 1 755 ? 27.330 -0.084 6.267 1.00 87.19 755 ALA A C 1
ATOM 5818 O O . ALA A 1 755 ? 27.407 1.135 6.100 1.00 87.19 755 ALA A O 1
ATOM 5819 N N . ALA A 1 756 ? 28.366 -0.893 6.029 1.00 89.19 756 ALA A N 1
ATOM 5820 C CA . ALA A 1 756 ? 29.630 -0.416 5.474 1.00 89.19 756 ALA A CA 1
ATOM 5821 C C . ALA A 1 756 ? 29.461 0.121 4.049 1.00 89.19 756 ALA A C 1
ATOM 5823 O O . ALA A 1 756 ? 30.017 1.174 3.729 1.00 89.19 756 ALA A O 1
ATOM 5824 N N . ALA A 1 757 ? 28.660 -0.545 3.209 1.00 89.44 757 ALA A N 1
ATOM 5825 C CA . ALA A 1 757 ? 28.351 -0.052 1.867 1.00 89.44 757 ALA A CA 1
ATOM 5826 C C . ALA A 1 757 ? 27.671 1.325 1.915 1.00 89.44 757 ALA A C 1
ATOM 5828 O O . ALA A 1 757 ? 28.064 2.237 1.185 1.00 89.44 757 ALA A O 1
ATOM 5829 N N . TYR A 1 758 ? 26.703 1.498 2.820 1.00 90.31 758 TYR A N 1
ATOM 5830 C CA . TYR A 1 758 ? 26.038 2.778 3.043 1.00 90.31 758 TYR A CA 1
ATOM 5831 C C . TYR A 1 758 ? 27.029 3.845 3.520 1.00 90.31 758 TYR A C 1
ATOM 5833 O O . TYR A 1 758 ? 27.082 4.916 2.926 1.00 90.31 758 TYR A O 1
ATOM 5841 N N . ARG A 1 759 ? 27.859 3.563 4.537 1.00 90.06 759 ARG A N 1
ATOM 5842 C CA . ARG A 1 759 ? 28.863 4.517 5.054 1.00 90.06 759 ARG A CA 1
ATOM 5843 C C . ARG A 1 759 ? 29.860 4.968 3.986 1.00 90.06 759 ARG A C 1
ATOM 5845 O O . ARG A 1 759 ? 30.218 6.137 3.967 1.00 90.06 759 ARG A O 1
ATOM 5852 N N . ARG A 1 760 ? 30.272 4.081 3.073 1.00 88.56 760 ARG A N 1
ATOM 5853 C CA . ARG A 1 760 ? 31.168 4.435 1.954 1.00 88.56 760 ARG A CA 1
ATOM 5854 C C . ARG A 1 760 ? 30.505 5.349 0.923 1.00 88.56 760 ARG A C 1
ATOM 5856 O O . ARG A 1 760 ? 31.177 6.189 0.331 1.00 88.56 760 ARG A O 1
ATOM 5863 N N . LEU A 1 761 ? 29.203 5.183 0.690 1.00 85.94 761 LEU A N 1
ATOM 5864 C CA . LEU A 1 761 ? 28.454 5.994 -0.270 1.00 85.94 761 LEU A CA 1
ATOM 5865 C C . LEU A 1 761 ? 27.843 7.258 0.352 1.00 85.94 761 LEU A C 1
ATOM 5867 O O . LEU A 1 761 ? 27.600 8.213 -0.370 1.00 85.94 761 LEU A O 1
ATOM 5871 N N . ALA A 1 762 ? 27.619 7.334 1.662 1.00 83.12 762 ALA A N 1
ATOM 5872 C CA . ALA A 1 762 ? 26.946 8.482 2.277 1.00 83.12 762 ALA A CA 1
ATOM 5873 C C . ALA A 1 762 ? 27.646 9.843 2.042 1.00 83.12 762 ALA A C 1
ATOM 5875 O O . ALA A 1 762 ? 26.947 10.776 1.641 1.00 83.12 762 ALA A O 1
ATOM 5876 N N . PRO A 1 763 ? 28.985 9.983 2.190 1.00 83.31 763 PRO A N 1
ATOM 5877 C CA . PRO A 1 763 ? 29.697 11.256 1.972 1.00 83.31 763 PRO A CA 1
ATOM 5878 C C . PRO A 1 763 ? 29.554 11.791 0.549 1.00 83.31 763 PRO A C 1
ATOM 5880 O O . PRO A 1 763 ? 29.677 12.972 0.270 1.00 83.31 763 PRO A O 1
ATOM 5883 N N . ARG A 1 764 ? 29.296 10.864 -0.359 1.00 79.12 764 ARG A N 1
ATOM 5884 C CA . ARG A 1 764 ? 29.189 11.060 -1.784 1.00 79.12 764 ARG A CA 1
ATOM 5885 C C . ARG A 1 764 ? 27.818 11.675 -2.154 1.00 79.12 764 ARG A C 1
ATOM 5887 O O . ARG A 1 764 ? 27.752 12.445 -3.096 1.00 79.12 764 ARG A O 1
ATOM 5894 N N . TYR A 1 765 ? 26.754 11.404 -1.392 1.00 70.50 765 TYR A N 1
ATOM 5895 C CA . TYR A 1 765 ? 25.391 11.916 -1.641 1.00 70.50 765 TYR A CA 1
ATOM 5896 C C . TYR A 1 765 ? 24.912 12.971 -0.630 1.00 70.50 765 TYR A C 1
ATOM 5898 O O . TYR A 1 765 ? 23.822 13.519 -0.789 1.00 70.50 765 TYR A O 1
ATOM 5906 N N . THR A 1 766 ? 25.671 13.220 0.437 1.00 67.19 766 THR A N 1
ATOM 5907 C CA . THR A 1 766 ? 25.296 14.187 1.476 1.00 67.19 766 THR A CA 1
ATOM 5908 C C . THR A 1 766 ? 25.919 15.539 1.127 1.00 67.19 766 THR A C 1
ATOM 5910 O O . THR A 1 766 ? 27.145 15.611 1.055 1.00 67.19 766 THR A O 1
ATOM 5913 N N . PRO A 1 767 ? 25.132 16.603 0.885 1.00 55.41 767 PRO A N 1
ATOM 5914 C CA . PRO A 1 767 ? 25.698 17.915 0.587 1.00 55.41 767 PRO A CA 1
ATOM 5915 C C . PRO A 1 767 ? 26.529 18.434 1.772 1.00 55.41 767 PRO A C 1
ATOM 5917 O O . PRO A 1 767 ? 26.152 18.266 2.930 1.00 55.41 767 PRO A O 1
ATOM 5920 N N . THR A 1 768 ? 27.663 19.077 1.478 1.00 42.31 768 THR A N 1
ATOM 5921 C CA . THR A 1 768 ? 28.599 19.653 2.465 1.00 42.31 768 THR A CA 1
ATOM 5922 C C . THR A 1 768 ? 28.072 20.918 3.150 1.00 42.31 768 THR A C 1
ATOM 5924 O O . THR A 1 768 ? 28.609 21.319 4.180 1.00 42.31 768 THR A O 1
ATOM 5927 N N . ARG A 1 769 ? 26.998 21.532 2.634 1.00 39.31 769 ARG A N 1
ATOM 5928 C CA . ARG A 1 769 ? 26.267 22.636 3.274 1.00 39.31 769 ARG A CA 1
ATOM 5929 C C . ARG A 1 769 ? 24.764 22.504 3.046 1.00 39.31 769 ARG A C 1
ATOM 5931 O O . ARG A 1 769 ? 24.319 22.185 1.947 1.00 39.31 769 ARG A O 1
ATOM 5938 N N . TRP A 1 770 ? 24.000 22.796 4.096 1.00 39.53 770 TRP A N 1
ATOM 5939 C CA . TRP A 1 770 ? 22.564 23.037 4.015 1.00 39.53 770 TRP A CA 1
ATOM 5940 C C . TRP A 1 770 ? 22.347 24.372 3.304 1.00 39.53 770 TRP A C 1
ATOM 5942 O O . TRP A 1 770 ? 22.648 25.418 3.869 1.00 39.53 770 TRP A O 1
ATOM 5952 N N . VAL A 1 771 ? 21.851 24.341 2.069 1.00 32.72 771 VAL A N 1
ATOM 5953 C CA . VAL A 1 771 ? 21.239 25.521 1.456 1.00 32.72 771 VAL A CA 1
ATOM 5954 C C . VAL A 1 771 ? 19.743 25.355 1.664 1.00 32.72 771 VAL A C 1
ATOM 5956 O O . VAL A 1 771 ? 19.112 24.507 1.036 1.00 32.72 771 VAL A O 1
ATOM 5959 N N . THR A 1 772 ? 19.192 26.091 2.624 1.00 29.48 772 THR A N 1
ATOM 5960 C CA . THR A 1 772 ? 17.759 26.386 2.653 1.00 29.48 772 THR A CA 1
ATOM 5961 C C . THR A 1 772 ? 17.459 27.193 1.394 1.00 29.48 772 THR A C 1
ATOM 5963 O O . THR A 1 772 ? 17.882 28.345 1.310 1.00 29.48 772 THR A O 1
ATOM 5966 N N . GLN A 1 773 ? 16.844 26.553 0.397 1.00 27.69 773 GLN A N 1
ATOM 5967 C CA . GLN A 1 773 ? 16.119 27.264 -0.656 1.00 27.69 773 GLN A CA 1
ATOM 5968 C C . GLN A 1 773 ? 14.745 27.653 -0.132 1.00 27.69 773 GLN A C 1
ATOM 5970 O O . GLN A 1 773 ? 14.124 26.795 0.543 1.00 27.69 773 GLN A O 1
#

Radius of gyration: 34.01 Å; chains: 1; bounding box: 93×94×87 Å

Foldseek 3Di:
DDDDDDDDDDDDPQDPLLLLQQLLLCLLALAQWKFFDPVLPPQSPDIGGQPPDSNVGDHDPTFIWGQQAHLVLFGQKDKWKFAPPPVPPFQSLLLQVLVVQLCQQVQAKKWWKAAFPPDSIIIIIFGAPPVHHDPVLLVLLLVLSVVAGVRIDCVLSPDSVRRIDGTFSGAHSVGDTIHTQKIWHGPPDQSLCSSLVVGHGYHCVSVSSVVSCVVPDHRCVVDPDDDDDDDPDGDGTDMDRDPVSVSVSSVVSSVVSVCVVVVVVDDDDDDDDDDPDDDPPPPPPPDPDDDDDDDPPVVPPDPDDDDDDDDDDDDDDDDDDDDAFDFFPDPPDLDDPPPDDQPFLPNQEPPVVQVVCVVVVNRVLLSLAPPVLSNQLHLPNDLPDPNPPLLVLLLVNLLRSLLSVHDLVSVVSSCVRRVGSSLVVLQWDDDPPDPDIDGDDPVSSSVSSSVSSVVSNVVVVVDDDPPVVVLVVLLLVLLVLLVLLLVVCVVVVCDLAPVRNLLVLLSLLVSLQSLSSDQKGFDALLSSCLQSVNLDSVSSVSSVVVCCVVVQKPFPDPADQLGGTMIGGDNDPDDPDDDDDDRDDDLCVVCVVDSDGSNRSSVVSSVLSVLSNAQLLVFVLSSLLSQQLSQLVRPPPDFLVNSCVSRVPDPVSSVSSVVLCVQLVCCPDRHNDDQDPVSSQSSCVSSVRPCVSVVSVLLVSLLSVLSNLVSLVVQVVPDDPPDDRDPSSVSSCVVPNHADWDDDPDPPDTHGDSVVSSVVSNVSSDDPDDDDD

Sequence (773 aa):
MPQPATAPVHGTRINPDTHHCFRIAAAWAPRRRVRVDTANTHQYKTVRRFPRNVHDSIAPTQPWAVELFDTLGQLRIIGIDFDDKLGHHARPDTDADDLFTCLQHLGLPALLSSSSPHTRRRHIWILCADNGLTAPQTTTLRRLLAARYPSIDPTPLTNPDSGALRFPGAPHRAGGHAELIAVSTPPNCDPTAVLTGASRAATDIVDRLAAHFAATGTPPHLTNTPQPRQAAGVPRGWVVRDRDTLSAAITAATTELRCSRYRLAAHVTDAGLPPLELTATDVADQLPQLHTTPTAADAAVCLTSLPDATQPPPQPLDLTSTTIAPTAVHRVDDCVADRDSHTSIDDVWPADYATRAESLGLRDHLNALPARILALLNPAATVTDMRADASRIERSVLLACAHAGWDSDTVTLLQDAFAPAAFTHSQSQRLPATIHRQPRTPHAARTHLLRQFDRARAAVTRYTPRPDTDRDRTIDDITDRATRILAWADQQHITYRCDTHLLRRILEAHLVCALTGTSTYYASTRELARIAAVNSPQTAATYTRILVDLNVIDLRTPAAGRRAHEFELRTPDEPSWTQGVPAPHAPTRELATTAPSMKTLRESLQKKLGLFAHDVWTAPGGTHASLLLAALHTIPGCDTAAAACTTGLTADQVTRATRFLTDAGLLTTPDASPISDTQWQHAAQKTRTAGAWHRRRTRWTIQRACWDWWQAEHEFLAAPHDHKHTVWASTVLSTLGRYPRTTSPQPGGSTADHAAAYRRLAPRYTPTRWVTQ